Protein 6OFT (pdb70)

Foldseek 3Di:
DFFAFDPQWDWDAFPLQAIEIEHEAVQPHQKKKKKKKFQAFQLQADPLCAQLRVLLLQLLCAQFPVQHGNRVQVLCVVLVHHEVHQWYWDGFHGITMTMGMDGNPDVVNLLVVLQSVLRSLPTRDLDQVSLQVVLVVLVVVVVVVPDPVNLVCVQCLCLLQPQASCSVGGNSTDSVSSNPPGSVNSNVQSVQRSGRSSIYIYMYYHDDPVVVVCSCCVRHNPGHSDDHHDDDHRDGDFDLAEAEEEAEAQRDDWWWKKKKFKDWQDFAGDLVNVLVVVLLVLLQVLLQVVQVCCVVVPNQPQFDHWGWDWAANHLTMIMIMTMTTGDALQHVSRLLSRLLSLLLCLQANDDQVSSVVSLVVVLVVLVVCLVCVSNDDRVVLSVLVSVCVSSVHHNHDSVSVNVSSVPSCVVPDSVNSNVVSVVRVVRSSMYMYIYHNDVSSVVNHDDVVRSVVSNVVSNPDPDDHDDDD/DFDAFAPQWDWDAFPLQAIEIEHEAVQPHQKKKKKKKFQAAQLQADPLCAQLRVLLLVLLCAQFPVQHGNSLQVVCVVVVAHEPPQWYWDGFHGITMTIGMDGNPDLVSLLVVLQSVLRSLQGRDLPQVRLQVCLVVLVCVVVVPPDPVSLVCVQCLCLLQPQASCSQGGNSTDSVCSNDPGSVNSNVVSQQRSGNSRIYIYMYYNDDPVSVVCSCCVRNSPGHSDDHHDDDDRDRDFDLAEAEEEAAALNDDWWWKKKKFKDWDQFAGDLVSLLVVVLLVLLQVLLQVVQVVQVVVVHLPQFPGWGWDWADNHLTMIMIMTMTTGDPLQHVSRLLVRLLSLLLCLQQNDDPVSSVVSLVVVLVVLVVCLVCVNNDDRVVLSVLVSVCVSSVHHNHDSVSNNVSSVVRVVVDDSVNSSVVSVVRVVRSSMYMYTYHNDVSSVVNHDDVVRSVVSNVVSNPDPDDHDDD

Organism: Escherichia coli (strain K12) (NCBI:txid83333)

B-factor: mean 37.28, std 14.79, range [11.65, 122.85]

Radius of gyration: 31.62 Å; Cα contacts (8 Å, |Δi|>4): 1685; chains: 2; bounding box: 71×68×79 Å

Structure (mmCIF, N/CA/C/O backbone):
data_6OFT
#
_entry.id   6OFT
#
_cell.length_a   71.070
_cell.length_b   84.440
_cell.length_c   92.070
_cell.angle_alpha   90.00
_cell.angle_beta   102.24
_cell.angle_gamma   90.00
#
_symmetry.space_group_name_H-M   'P 1 21 1'
#
loop_
_entity.id
_entity.type
_entity.pdbx_description
1 polymer 'Probable zinc protease PqqL'
2 non-polymer GLYCEROL
3 non-polymer 'PHOSPHATE ION'
4 non-polymer 'CHLORIDE ION'
5 water water
#
loop_
_atom_site.group_PDB
_atom_site.id
_atom_site.type_symbol
_atom_site.label_atom_id
_atom_site.label_alt_id
_atom_site.label_comp_id
_atom_site.label_asym_id
_atom_site.label_entity_id
_atom_site.label_seq_id
_atom_site.pdbx_PDB_ins_code
_atom_site.Cartn_x
_atom_site.Cartn_y
_atom_site.Cartn_z
_atom_site.occupancy
_atom_site.B_iso_or_equiv
_atom_site.auth_seq_id
_atom_site.auth_comp_id
_atom_site.auth_asym_id
_atom_site.auth_atom_id
_atom_site.pdbx_PDB_model_num
ATOM 1 N N . ALA A 1 1 ? 61.288 39.009 50.743 1.00 44.87 27 ALA A N 1
ATOM 2 C CA . ALA A 1 1 ? 61.474 38.243 51.987 1.00 44.56 27 ALA A CA 1
ATOM 3 C C . ALA A 1 1 ? 62.014 36.819 51.698 1.00 45.49 27 ALA A C 1
ATOM 4 O O . ALA A 1 1 ? 61.279 35.983 51.159 1.00 44.49 27 ALA A O 1
ATOM 6 N N . ALA A 1 2 ? 63.302 36.570 52.060 1.00 39.48 28 ALA A N 1
ATOM 7 C CA . ALA A 1 2 ? 64.055 35.324 51.840 1.00 38.54 28 ALA A CA 1
ATOM 8 C C . ALA A 1 2 ? 63.461 34.070 52.495 1.00 39.93 28 ALA A C 1
ATOM 9 O O . ALA A 1 2 ? 63.078 34.094 53.667 1.00 40.89 28 ALA A O 1
ATOM 11 N N . LEU A 1 3 ? 63.412 32.972 51.728 1.00 31.52 29 LEU A N 1
ATOM 12 C CA . LEU A 1 3 ? 62.855 31.699 52.179 1.00 29.13 29 LEU A CA 1
ATOM 13 C C . LEU A 1 3 ? 63.837 30.907 53.051 1.00 29.76 29 LEU A C 1
ATOM 14 O O . LEU A 1 3 ? 65.010 30.805 52.687 1.00 28.51 29 LEU A O 1
ATOM 19 N N . PRO A 1 4 ? 63.386 30.307 54.180 1.00 24.69 30 PRO A N 1
ATOM 20 C CA . PRO A 1 4 ? 64.325 29.525 55.013 1.00 24.72 30 PRO A CA 1
ATOM 21 C C . PRO A 1 4 ? 64.624 28.154 54.412 1.00 27.22 30 PRO A C 1
ATOM 22 O O . PRO A 1 4 ? 63.776 27.580 53.716 1.00 25.40 30 PRO A O 1
ATOM 26 N N . GLN A 1 5 ? 65.834 27.634 54.671 1.00 23.30 31 GLN A N 1
ATOM 27 C CA . GLN A 1 5 ? 66.192 26.295 54.215 1.00 22.22 31 GLN A CA 1
ATOM 28 C C . GLN A 1 5 ? 65.778 25.318 55.320 1.00 23.84 31 GLN A C 1
ATOM 29 O O . GLN A 1 5 ? 65.599 25.724 56.475 1.00 23.80 31 GLN A O 1
ATOM 35 N N . ASP A 1 6 ? 65.583 24.044 54.951 1.00 19.73 32 ASP A N 1
ATOM 36 C CA . ASP A 1 6 ? 65.213 22.955 55.848 1.00 19.10 32 ASP A CA 1
ATOM 37 C C . ASP A 1 6 ? 66.078 22.998 57.093 1.00 23.86 32 ASP A C 1
ATOM 38 O O . ASP A 1 6 ? 67.310 22.998 57.033 1.00 23.78 32 ASP A O 1
ATOM 43 N N . GLU A 1 7 ? 65.398 23.068 58.215 1.00 21.97 33 GLU A N 1
ATOM 44 C CA . GLU A 1 7 ? 65.868 23.084 59.577 1.00 23.72 33 GLU A CA 1
ATOM 45 C C . GLU A 1 7 ? 66.979 22.036 59.859 1.00 26.20 33 GLU A C 1
ATOM 46 O O . GLU A 1 7 ? 67.937 22.335 60.580 1.00 25.71 33 GLU A O 1
ATOM 52 N N . LYS A 1 8 ? 66.831 20.817 59.288 1.00 23.66 34 LYS A N 1
ATOM 53 C CA . LYS A 1 8 ? 67.766 19.683 59.417 1.00 23.51 34 LYS A CA 1
ATOM 54 C C . LYS A 1 8 ? 69.007 19.785 58.499 1.00 26.29 34 LYS A C 1
ATOM 55 O O . LYS A 1 8 ? 69.959 19.014 58.667 1.00 24.84 34 LYS A O 1
ATOM 61 N N . LEU A 1 9 ? 68.991 20.706 57.516 1.00 22.99 35 LEU A N 1
ATOM 62 C CA . LEU A 1 9 ? 70.117 20.870 56.601 1.00 21.81 35 LEU A CA 1
ATOM 63 C C . LEU A 1 9 ? 71.286 21.602 57.267 1.00 25.74 35 LEU A C 1
ATOM 64 O O . LEU A 1 9 ? 71.096 22.646 57.901 1.00 24.89 35 LEU A O 1
ATOM 69 N N . ILE A 1 10 ? 72.493 21.056 57.102 1.00 21.69 36 ILE A N 1
ATOM 70 C CA . ILE A 1 10 ? 73.703 21.655 57.662 1.00 22.21 36 ILE A CA 1
ATOM 71 C C . ILE A 1 10 ? 74.518 22.198 56.491 1.00 26.57 36 ILE A C 1
ATOM 72 O O . ILE A 1 10 ? 74.876 21.432 55.607 1.00 25.34 36 ILE A O 1
ATOM 77 N N . THR A 1 11 ? 74.743 23.521 56.450 1.00 24.40 37 THR A N 1
ATOM 78 C CA . THR A 1 11 ? 75.515 24.164 55.380 1.00 24.22 37 THR A CA 1
ATOM 79 C C . THR A 1 11 ? 76.651 24.970 55.970 1.00 27.62 37 THR A C 1
ATOM 80 O O . THR A 1 11 ? 76.556 25.451 57.096 1.00 26.95 37 THR A O 1
ATOM 84 N N . GLY A 1 12 ? 77.693 25.154 55.184 1.00 24.28 38 GLY A N 1
ATOM 85 C CA . GLY A 1 12 ? 78.850 25.913 55.624 1.00 24.99 38 GLY A CA 1
ATOM 86 C C . GLY A 1 12 ? 79.990 25.839 54.649 1.00 27.27 38 GLY A C 1
ATOM 87 O O . GLY A 1 12 ? 79.874 25.230 53.585 1.00 26.20 38 GLY A O 1
ATOM 88 N N . GLN A 1 13 ? 81.098 26.444 55.029 1.00 24.67 39 GLN A N 1
ATOM 89 C CA . GLN A 1 13 ? 82.289 26.511 54.204 1.00 25.09 39 GLN A CA 1
ATOM 90 C C . GLN A 1 13 ? 83.523 26.227 55.046 1.00 29.82 39 GLN A C 1
ATOM 91 O O . GLN A 1 13 ? 83.601 26.652 56.204 1.00 29.79 39 GLN A O 1
ATOM 97 N N . LEU A 1 14 ? 84.495 25.518 54.463 1.00 25.53 40 LEU A N 1
ATOM 98 C CA . LEU A 1 14 ? 85.789 25.274 55.105 1.00 24.68 40 LEU A CA 1
ATOM 99 C C . LEU A 1 14 ? 86.621 26.546 54.864 1.00 29.92 40 LEU A C 1
ATOM 100 O O . LEU A 1 14 ? 86.268 27.315 53.963 1.00 28.49 40 LEU A O 1
ATOM 105 N N . ASP A 1 15 ? 87.716 26.790 55.643 1.00 28.46 41 ASP A N 1
ATOM 106 C CA . ASP A 1 15 ? 88.542 28.002 55.444 1.00 29.28 41 ASP A CA 1
ATOM 107 C C . ASP A 1 15 ? 89.144 28.120 54.037 1.00 32.32 41 ASP A C 1
ATOM 108 O O . ASP A 1 15 ? 89.397 29.231 53.569 1.00 31.24 41 ASP A O 1
ATOM 113 N N . ASN A 1 16 ? 89.343 26.982 53.355 1.00 29.26 42 ASN A N 1
ATOM 114 C CA . ASN A 1 16 ? 89.857 26.981 51.981 1.00 28.81 42 ASN A CA 1
ATOM 115 C C . ASN A 1 16 ? 88.783 27.380 50.933 1.00 31.60 42 ASN A C 1
ATOM 116 O O . ASN A 1 16 ? 89.100 27.483 49.756 1.00 32.45 42 ASN A O 1
ATOM 121 N N . GLY A 1 17 ? 87.538 27.593 51.365 1.00 27.06 43 GLY A N 1
ATOM 122 C CA . GLY A 1 17 ? 86.455 28.010 50.481 1.00 25.80 43 GLY A CA 1
ATOM 123 C C . GLY A 1 17 ? 85.509 26.931 49.997 1.00 27.34 43 GLY A C 1
ATOM 124 O O . GLY A 1 17 ? 84.514 27.254 49.335 1.00 26.14 43 GLY A O 1
ATOM 125 N N . LEU A 1 18 ? 85.816 25.644 50.288 1.00 22.58 44 LEU A N 1
ATOM 126 C CA . LEU A 1 18 ? 84.968 24.524 49.887 1.00 21.88 44 LEU A CA 1
ATOM 127 C C . LEU A 1 18 ? 83.660 24.582 50.678 1.00 26.45 44 LEU A C 1
ATOM 128 O O . LEU A 1 18 ? 83.698 24.719 51.897 1.00 26.04 44 LEU A O 1
ATOM 133 N N . ARG A 1 19 ? 82.516 24.466 49.989 1.00 22.51 45 ARG A N 1
ATOM 134 C CA . ARG A 1 19 ? 81.213 24.491 50.642 1.00 21.87 45 ARG A CA 1
ATOM 135 C C . ARG A 1 19 ? 80.768 23.069 50.915 1.00 24.17 45 ARG A C 1
ATOM 136 O O . ARG A 1 19 ? 81.200 22.148 50.230 1.00 22.30 45 ARG A O 1
ATOM 144 N N . TYR A 1 20 ? 79.916 22.878 51.922 1.00 21.73 46 TYR A N 1
ATOM 145 C CA . TYR A 1 20 ? 79.375 21.548 52.219 1.00 20.61 46 TYR A CA 1
ATOM 146 C C . TYR A 1 20 ? 77.917 21.643 52.582 1.00 24.64 46 TYR A C 1
ATOM 147 O O . TYR A 1 20 ? 77.457 22.690 53.048 1.00 24.48 46 TYR A O 1
ATOM 156 N N . MET A 1 21 ? 77.179 20.556 52.336 1.00 21.95 47 MET A N 1
ATOM 157 C CA . MET A 1 21 ? 75.755 20.435 52.633 1.00 21.92 47 MET A CA 1
ATOM 158 C C . MET A 1 21 ? 75.552 19.045 53.158 1.00 24.85 47 MET A C 1
ATOM 159 O O . MET A 1 21 ? 75.931 18.073 52.497 1.00 25.64 47 MET A O 1
ATOM 164 N N . ILE A 1 22 ? 75.032 18.949 54.376 1.00 20.91 48 ILE A N 1
ATOM 165 C CA . ILE A 1 22 ? 74.776 17.673 55.051 1.00 20.85 48 ILE A CA 1
ATOM 166 C C . ILE A 1 22 ? 73.299 17.559 55.395 1.00 23.57 48 ILE A C 1
ATOM 167 O O . ILE A 1 22 ? 72.721 18.467 55.999 1.00 20.82 48 ILE A O 1
ATOM 172 N N . TYR A 1 23 ? 72.695 16.421 55.025 1.00 21.21 49 TYR A N 1
ATOM 173 C CA . TYR A 1 23 ? 71.289 16.181 55.296 1.00 20.28 49 TYR A CA 1
ATOM 174 C C . TYR A 1 23 ? 71.097 14.769 55.814 1.00 24.14 49 TYR A C 1
ATOM 175 O O . TYR A 1 23 ? 71.463 13.825 55.110 1.00 22.83 49 TYR A O 1
ATOM 184 N N . PRO A 1 24 ? 70.517 14.596 57.032 1.00 22.00 50 PRO A N 1
ATOM 185 C CA . PRO A 1 24 ? 70.306 13.230 57.549 1.00 21.21 50 PRO A CA 1
ATOM 186 C C . PRO A 1 24 ? 69.136 12.538 56.872 1.00 24.14 50 PRO A C 1
ATOM 187 O O . PRO A 1 24 ? 68.134 13.183 56.580 1.00 24.00 50 PRO A O 1
ATOM 191 N N . HIS A 1 25 ? 69.267 11.230 56.616 1.00 19.82 51 HIS A N 1
ATOM 192 C CA . HIS A 1 25 ? 68.211 10.414 56.018 1.00 19.78 51 HIS A CA 1
ATOM 193 C C . HIS A 1 25 ? 68.457 8.950 56.350 1.00 24.02 51 HIS A C 1
ATOM 194 O O . HIS A 1 25 ? 69.593 8.510 56.302 1.00 22.70 51 HIS A O 1
ATOM 201 N N . ALA A 1 26 ? 67.422 8.203 56.712 1.00 22.86 52 ALA A N 1
ATOM 202 C CA . ALA A 1 26 ? 67.612 6.795 57.095 1.00 23.63 52 ALA A CA 1
ATOM 203 C C . ALA A 1 26 ? 66.691 5.850 56.311 1.00 29.36 52 ALA A C 1
ATOM 204 O O . ALA A 1 26 ? 66.123 4.915 56.869 1.00 28.17 52 ALA A O 1
ATOM 206 N N . HIS A 1 27 ? 66.559 6.101 55.004 1.00 28.87 53 HIS A N 1
ATOM 207 C CA . HIS A 1 27 ? 65.769 5.289 54.082 1.00 29.91 53 HIS A CA 1
ATOM 208 C C . HIS A 1 27 ? 66.527 5.246 52.729 1.00 33.38 53 HIS A C 1
ATOM 209 O O . HIS A 1 27 ? 66.429 6.198 51.941 1.00 32.67 53 HIS A O 1
ATOM 216 N N . PRO A 1 28 ? 67.369 4.203 52.478 1.00 28.32 54 PRO A N 1
ATOM 217 C CA . PRO A 1 28 ? 67.627 3.022 53.322 1.00 27.45 54 PRO A CA 1
ATOM 218 C C . PRO A 1 28 ? 68.532 3.309 54.512 1.00 27.84 54 PRO A C 1
ATOM 219 O O . PRO A 1 28 ? 69.351 4.231 54.480 1.00 24.22 54 PRO A O 1
ATOM 223 N N . LYS A 1 29 ? 68.363 2.515 55.577 1.00 23.94 55 LYS A N 1
ATOM 224 C CA . LYS A 1 29 ? 69.156 2.637 56.789 1.00 23.94 55 LYS A CA 1
ATOM 225 C C . LYS A 1 29 ? 70.612 2.318 56.478 1.00 27.36 55 LYS A C 1
ATOM 226 O O . LYS A 1 29 ? 70.888 1.451 55.645 1.00 27.68 55 LYS A O 1
ATOM 232 N N . ASP A 1 30 ? 71.536 2.995 57.177 1.00 22.75 56 ASP A N 1
ATOM 233 C CA . ASP A 1 30 ? 72.989 2.807 57.082 1.00 22.29 56 ASP A CA 1
ATOM 234 C C . ASP A 1 30 ? 73.548 3.025 55.680 1.00 25.88 56 ASP A C 1
ATOM 235 O O . ASP A 1 30 ? 74.594 2.470 55.344 1.00 25.51 56 ASP A O 1
ATOM 240 N N . GLN A 1 31 ? 72.875 3.866 54.886 1.00 22.27 57 GLN A N 1
ATOM 241 C CA . GLN A 1 31 ? 73.313 4.227 53.554 1.00 21.91 57 GLN A CA 1
ATOM 242 C C . GLN A 1 31 ? 73.583 5.726 53.518 1.00 25.15 57 GLN A C 1
ATOM 243 O O . GLN A 1 31 ? 72.900 6.487 54.192 1.00 24.00 57 GLN A O 1
ATOM 249 N N . VAL A 1 32 ? 74.604 6.133 52.747 1.00 22.81 58 VAL A N 1
ATOM 250 C CA . VAL A 1 32 ? 74.983 7.530 52.554 1.00 22.91 58 VAL A CA 1
ATOM 251 C C . VAL A 1 32 ? 75.388 7.774 51.097 1.00 26.75 58 VAL A C 1
ATOM 252 O O . VAL A 1 32 ? 75.983 6.910 50.463 1.00 25.91 58 VAL A O 1
ATOM 256 N N . ASN A 1 33 ? 75.050 8.956 50.584 1.00 23.92 59 ASN A N 1
ATOM 257 C CA . ASN A 1 33 ? 75.457 9.449 49.286 1.00 22.87 59 ASN A CA 1
ATOM 258 C C . ASN A 1 33 ? 76.490 10.515 49.560 1.00 24.81 59 ASN A C 1
ATOM 259 O O . ASN A 1 33 ? 76.303 11.362 50.449 1.00 22.80 59 ASN A O 1
ATOM 264 N N . LEU A 1 34 ? 77.620 10.412 48.865 1.00 21.14 60 LEU A N 1
ATOM 265 C CA . LEU A 1 34 ? 78.718 11.373 48.951 1.00 21.61 60 LEU A CA 1
ATOM 266 C C . LEU A 1 34 ? 78.915 11.867 47.535 1.00 23.85 60 LEU A C 1
ATOM 267 O O . LEU A 1 34 ? 79.243 11.070 46.649 1.00 22.12 60 LEU A O 1
ATOM 272 N N . TRP A 1 35 ? 78.574 13.144 47.290 1.00 19.19 61 TRP A N 1
ATOM 273 C CA . TRP A 1 35 ? 78.678 13.739 45.965 1.00 19.12 61 TRP A CA 1
ATOM 274 C C . TRP A 1 35 ? 79.582 14.946 46.000 1.00 23.41 61 TRP A C 1
ATOM 275 O O . TRP A 1 35 ? 79.380 15.839 46.832 1.00 22.27 61 TRP A O 1
ATOM 286 N N . LEU A 1 36 ? 80.534 15.015 45.051 1.00 19.43 62 LEU A N 1
ATOM 287 C CA . LEU A 1 36 ? 81.392 16.175 44.881 1.00 18.89 62 LEU A CA 1
ATOM 288 C C . LEU A 1 36 ? 80.855 16.926 43.658 1.00 23.61 62 LEU A C 1
ATOM 289 O O . LEU A 1 36 ? 80.837 16.393 42.536 1.00 22.53 62 LEU A O 1
ATOM 294 N N . GLN A 1 37 ? 80.417 18.165 43.889 1.00 20.41 63 GLN A N 1
ATOM 295 C CA . GLN A 1 37 ? 79.828 19.000 42.860 1.00 19.92 63 GLN A CA 1
ATOM 296 C C . GLN A 1 37 ? 80.741 20.150 42.446 1.00 23.27 63 GLN A C 1
ATOM 297 O O . GLN A 1 37 ? 81.029 21.037 43.240 1.00 21.17 63 GLN A O 1
ATOM 303 N N . ILE A 1 38 ? 81.173 20.132 41.178 1.00 20.20 64 ILE A N 1
ATOM 304 C CA . ILE A 1 38 ? 81.990 21.191 40.588 1.00 20.97 64 ILE A CA 1
ATOM 305 C C . ILE A 1 38 ? 80.979 22.103 39.933 1.00 24.44 64 ILE A C 1
ATOM 306 O O . ILE A 1 38 ? 80.224 21.638 39.086 1.00 22.89 64 ILE A O 1
ATOM 311 N N . HIS A 1 39 ? 80.986 23.394 40.277 1.00 22.67 65 HIS A N 1
ATOM 312 C CA . HIS A 1 39 ? 80.007 24.347 39.738 1.00 22.61 65 HIS A CA 1
ATOM 313 C C . HIS A 1 39 ? 80.353 24.849 38.334 1.00 25.94 65 HIS A C 1
ATOM 314 O O . HIS A 1 39 ? 80.068 26.015 37.994 1.00 24.96 65 HIS A O 1
ATOM 321 N N . THR A 1 40 ? 80.964 23.956 37.517 1.00 20.79 66 THR A N 1
ATOM 322 C CA . THR A 1 40 ? 81.379 24.238 36.145 1.00 19.99 66 THR A CA 1
ATOM 323 C C . THR A 1 40 ? 81.132 22.997 35.301 1.00 25.19 66 THR A C 1
ATOM 324 O O . THR A 1 40 ? 81.527 21.889 35.695 1.00 24.97 66 THR A O 1
ATOM 328 N N . GLY A 1 41 ? 80.489 23.219 34.156 1.00 20.61 67 GLY A N 1
ATOM 329 C CA . GLY A 1 41 ? 80.217 22.232 33.123 1.00 19.65 67 GLY A CA 1
ATOM 330 C C . GLY A 1 41 ? 80.749 22.699 31.776 1.00 24.07 67 GLY A C 1
ATOM 331 O O . GLY A 1 41 ? 81.732 23.435 31.711 1.00 24.53 67 GLY A O 1
ATOM 332 N N . SER A 1 42 ? 80.100 22.288 30.691 1.00 21.15 68 SER A N 1
ATOM 333 C CA . SER A 1 42 ? 80.504 22.627 29.327 1.00 21.84 68 SER A CA 1
ATOM 334 C C . SER A 1 42 ? 80.325 24.100 28.965 1.00 26.79 68 SER A C 1
ATOM 335 O O . SER A 1 42 ? 81.010 24.548 28.058 1.00 27.67 68 SER A O 1
ATOM 338 N N . LEU A 1 43 ? 79.399 24.852 29.630 1.00 23.63 69 LEU A N 1
ATOM 339 C CA . LEU A 1 43 ? 79.175 26.268 29.268 1.00 22.99 69 LEU A CA 1
ATOM 340 C C . LEU A 1 43 ? 80.462 27.099 29.292 1.00 28.20 69 LEU A C 1
ATOM 341 O O . LEU A 1 43 ? 80.655 27.958 28.434 1.00 28.77 69 LEU A O 1
ATOM 346 N N . GLN A 1 44 ? 81.338 26.835 30.275 1.00 24.93 70 GLN A N 1
ATOM 347 C CA . GLN A 1 44 ? 82.574 27.596 30.497 1.00 24.92 70 GLN A CA 1
ATOM 348 C C . GLN A 1 44 ? 83.722 27.283 29.558 1.00 29.60 70 GLN A C 1
ATOM 349 O O . GLN A 1 44 ? 84.724 28.003 29.588 1.00 31.44 70 GLN A O 1
ATOM 355 N N . GLU A 1 45 ? 83.591 26.237 28.722 1.00 25.46 71 GLU A N 1
ATOM 356 C CA . GLU A 1 45 ? 84.627 25.832 27.772 1.00 25.68 71 GLU A CA 1
ATOM 357 C C . GLU A 1 45 ? 84.904 26.917 26.732 1.00 29.84 71 GLU A C 1
ATOM 358 O O . GLU A 1 45 ? 83.970 27.530 26.203 1.00 28.21 71 GLU A O 1
ATOM 364 N N . GLU A 1 46 ? 86.194 27.121 26.406 1.00 27.47 72 GLU A N 1
ATOM 365 C CA . GLU A 1 46 ? 86.603 28.049 25.349 1.00 27.60 72 GLU A CA 1
ATOM 366 C C . GLU A 1 46 ? 86.334 27.356 24.005 1.00 31.91 72 GLU A C 1
ATOM 367 O O . GLU A 1 46 ? 86.099 26.142 23.986 1.00 29.71 72 GLU A O 1
ATOM 373 N N . ASP A 1 47 ? 86.356 28.113 22.882 1.00 31.46 73 ASP A N 1
ATOM 374 C CA . ASP A 1 47 ? 86.112 27.583 21.527 1.00 32.55 73 ASP A CA 1
ATOM 375 C C . ASP A 1 47 ? 87.007 26.384 21.141 1.00 36.82 73 ASP A C 1
ATOM 376 O O . ASP A 1 47 ? 86.601 25.542 20.343 1.00 36.33 73 ASP A O 1
ATOM 381 N N . ASN A 1 48 ? 88.200 26.292 21.733 1.00 34.64 74 ASN A N 1
ATOM 382 C CA . ASN A 1 48 ? 89.139 25.204 21.479 1.00 35.05 74 ASN A CA 1
ATOM 383 C C . ASN A 1 48 ? 89.084 24.115 22.580 1.00 38.57 74 ASN A C 1
ATOM 384 O O . ASN A 1 48 ? 89.986 23.279 22.658 1.00 39.62 74 ASN A O 1
ATOM 389 N N . GLU A 1 49 ? 88.024 24.129 23.421 1.00 33.50 75 GLU A N 1
ATOM 390 C CA . GLU A 1 49 ? 87.845 23.189 24.535 1.00 31.26 75 GLU A CA 1
ATOM 391 C C . GLU A 1 49 ? 86.527 22.416 24.491 1.00 33.11 75 GLU A C 1
ATOM 392 O O . GLU A 1 49 ? 86.087 21.929 25.533 1.00 32.54 75 GLU A O 1
ATOM 398 N N . LEU A 1 50 ? 85.891 22.295 23.324 1.00 29.35 76 LEU A N 1
ATOM 399 C CA . LEU A 1 50 ? 84.575 21.646 23.202 1.00 28.68 76 LEU A CA 1
ATOM 400 C C . LEU A 1 50 ? 84.583 20.143 23.563 1.00 30.72 76 LEU A C 1
ATOM 401 O O . LEU A 1 50 ? 85.064 19.305 22.795 1.00 28.16 76 LEU A O 1
ATOM 406 N N . GLY A 1 51 ? 84.025 19.847 24.745 1.00 27.67 77 GLY A N 1
ATOM 407 C CA . GLY A 1 51 ? 83.940 18.500 25.317 1.00 26.89 77 GLY A CA 1
ATOM 408 C C . GLY A 1 51 ? 85.012 18.202 26.353 1.00 28.95 77 GLY A C 1
ATOM 409 O O . GLY A 1 51 ? 85.138 17.063 26.816 1.00 27.44 77 GLY A O 1
ATOM 410 N N . VAL A 1 52 ? 85.789 19.229 26.727 1.00 24.75 78 VAL A N 1
ATOM 411 C CA . VAL A 1 52 ? 86.889 19.116 27.692 1.00 24.44 78 VAL A CA 1
ATOM 412 C C . VAL A 1 52 ? 86.351 18.943 29.128 1.00 26.46 78 VAL A C 1
ATOM 413 O O . VAL A 1 52 ? 86.934 18.156 29.875 1.00 26.45 78 VAL A O 1
ATOM 417 N N . ALA A 1 53 ? 85.235 19.609 29.502 1.00 23.15 79 ALA A N 1
ATOM 418 C CA . ALA A 1 53 ? 84.658 19.409 30.840 1.00 22.97 79 ALA A CA 1
ATOM 419 C C . ALA A 1 53 ? 84.306 17.924 31.052 1.00 26.38 79 ALA A C 1
ATOM 420 O O . ALA A 1 53 ? 84.608 17.370 32.108 1.00 25.29 79 ALA A O 1
ATOM 422 N N . HIS A 1 54 ? 83.721 17.285 30.014 1.00 23.20 80 HIS A N 1
ATOM 423 C CA . HIS A 1 54 ? 83.301 15.876 30.010 1.00 22.24 80 HIS A CA 1
ATOM 424 C C . HIS A 1 54 ? 84.524 14.946 29.962 1.00 25.12 80 HIS A C 1
ATOM 425 O O . HIS A 1 54 ? 84.528 13.905 30.624 1.00 24.85 80 HIS A O 1
ATOM 432 N N . PHE A 1 55 ? 85.559 15.321 29.184 1.00 21.76 81 PHE A N 1
ATOM 433 C CA . PHE A 1 55 ? 86.811 14.558 29.079 1.00 20.82 81 PHE A CA 1
ATOM 434 C C . PHE A 1 55 ? 87.519 14.562 30.458 1.00 23.62 81 PHE A C 1
ATOM 435 O O . PHE A 1 55 ? 87.920 13.492 30.925 1.00 22.44 81 PHE A O 1
ATOM 443 N N . VAL A 1 56 ? 87.590 15.739 31.137 1.00 20.21 82 VAL A N 1
ATOM 444 C CA . VAL A 1 56 ? 88.184 15.877 32.486 1.00 19.76 82 VAL A CA 1
ATOM 445 C C . VAL A 1 56 ? 87.500 14.908 33.486 1.00 23.16 82 VAL A C 1
ATOM 446 O O . VAL A 1 56 ? 88.192 14.235 34.245 1.00 20.41 82 VAL A O 1
ATOM 450 N N . GLU A 1 57 ? 86.145 14.835 33.446 1.00 21.36 83 GLU A N 1
ATOM 451 C CA . GLU A 1 57 ? 85.305 13.972 34.283 1.00 21.69 83 GLU A CA 1
ATOM 452 C C . GLU A 1 57 ? 85.719 12.492 34.172 1.00 24.72 83 GLU A C 1
ATOM 453 O O . GLU A 1 57 ? 85.931 11.842 35.186 1.00 22.52 83 GLU A O 1
ATOM 459 N N . HIS A 1 58 ? 85.884 11.997 32.939 1.00 22.99 84 HIS A N 1
ATOM 460 C CA . HIS A 1 58 ? 86.358 10.643 32.650 1.00 24.05 84 HIS A CA 1
ATOM 461 C C . HIS A 1 58 ? 87.783 10.416 33.201 1.00 25.44 84 HIS A C 1
ATOM 462 O O . HIS A 1 58 ? 88.076 9.346 33.736 1.00 23.53 84 HIS A O 1
ATOM 469 N N . MET A 1 59 ? 88.639 11.438 33.124 1.00 21.85 85 MET A N 1
ATOM 470 C CA . MET A 1 59 ? 90.028 11.338 33.583 1.00 21.24 85 MET A CA 1
ATOM 471 C C . MET A 1 59 ? 90.174 11.182 35.100 1.00 25.21 85 MET A C 1
ATOM 472 O O . MET A 1 59 ? 91.259 10.815 35.553 1.00 24.62 85 MET A O 1
ATOM 477 N N . MET A 1 60 ? 89.094 11.406 35.885 1.00 20.86 86 MET A N 1
ATOM 478 C CA . MET A 1 60 ? 89.158 11.252 37.347 1.00 20.15 86 MET A CA 1
ATOM 479 C C . MET A 1 60 ? 89.281 9.783 37.748 1.00 26.56 86 MET A C 1
ATOM 480 O O . MET A 1 60 ? 89.855 9.458 38.791 1.00 26.03 86 MET A O 1
ATOM 485 N N . PHE A 1 61 ? 88.798 8.898 36.881 1.00 25.33 87 PHE A N 1
ATOM 486 C CA . PHE A 1 61 ? 88.822 7.455 37.098 1.00 26.08 87 PHE A CA 1
ATOM 487 C C . PHE A 1 61 ? 90.024 6.795 36.428 1.00 31.34 87 PHE A C 1
ATOM 488 O O . PHE A 1 61 ? 90.089 5.565 36.393 1.00 32.93 87 PHE A O 1
ATOM 496 N N . ASN A 1 62 ? 90.988 7.587 35.921 1.00 27.33 88 ASN A N 1
ATOM 497 C CA . ASN A 1 62 ? 92.126 7.002 35.223 1.00 28.32 88 ASN A CA 1
ATOM 498 C C . ASN A 1 62 ? 93.510 7.450 35.734 1.00 31.99 88 ASN A C 1
ATOM 499 O O . ASN A 1 62 ? 94.504 7.284 35.030 1.00 33.03 88 ASN A O 1
ATOM 504 N N . GLY A 1 63 ? 93.578 7.935 36.963 1.00 27.61 89 GLY A N 1
ATOM 505 C CA . GLY A 1 63 ? 94.853 8.297 37.559 1.00 26.87 89 GLY A CA 1
ATOM 506 C C . GLY A 1 63 ? 94.890 9.513 38.453 1.00 28.52 89 GLY A C 1
ATOM 507 O O . GLY A 1 63 ? 94.530 10.619 38.047 1.00 27.12 89 GLY A O 1
ATOM 508 N N . THR A 1 64 ? 95.369 9.308 39.675 1.00 25.26 90 THR A N 1
ATOM 509 C CA . THR A 1 64 ? 95.606 10.374 40.655 1.00 24.28 90 THR A CA 1
ATOM 510 C C . THR A 1 64 ? 97.021 10.121 41.180 1.00 28.92 90 THR A C 1
ATOM 511 O O . THR A 1 64 ? 97.613 9.092 40.839 1.00 27.78 90 THR A O 1
ATOM 515 N N . LYS A 1 65 ? 97.553 11.044 41.997 1.00 27.61 91 LYS A N 1
ATOM 516 C CA . LYS A 1 65 ? 98.882 10.969 42.599 1.00 29.02 91 LYS A CA 1
ATOM 517 C C . LYS A 1 65 ? 99.092 9.651 43.373 1.00 32.16 91 LYS A C 1
ATOM 518 O O . LYS A 1 65 ? 100.087 8.977 43.130 1.00 32.53 91 LYS A O 1
ATOM 524 N N . THR A 1 66 ? 98.167 9.284 44.273 1.00 27.70 92 THR A N 1
ATOM 525 C CA . THR A 1 66 ? 98.272 8.047 45.067 1.00 27.60 92 THR A CA 1
ATOM 526 C C . THR A 1 66 ? 97.774 6.810 44.296 1.00 33.79 92 THR A C 1
ATOM 527 O O . THR A 1 66 ? 98.277 5.703 44.514 1.00 33.36 92 THR A O 1
ATOM 531 N N . TRP A 1 67 ? 96.784 6.999 43.407 1.00 31.02 93 TRP A N 1
ATOM 532 C CA . TRP A 1 67 ? 96.167 5.916 42.648 1.00 30.90 93 TRP A CA 1
ATOM 533 C C . TRP A 1 67 ? 96.343 6.065 41.113 1.00 34.37 93 TRP A C 1
ATOM 534 O O . TRP A 1 67 ? 95.384 6.410 40.417 1.00 34.01 93 TRP A O 1
ATOM 545 N N . PRO A 1 68 ? 97.550 5.802 40.550 1.00 31.04 94 PRO A N 1
ATOM 546 C CA . PRO A 1 68 ? 97.709 5.930 39.089 1.00 30.68 94 PRO A CA 1
ATOM 547 C C . PRO A 1 68 ? 96.972 4.835 38.319 1.00 31.51 94 PRO A C 1
ATOM 548 O O . PRO A 1 68 ? 96.550 3.853 38.919 1.00 29.91 94 PRO A O 1
ATOM 552 N N . GLY A 1 69 ? 96.812 5.024 37.011 1.00 28.71 95 GLY A N 1
ATOM 553 C CA . GLY A 1 69 ? 96.140 4.071 36.130 1.00 29.07 95 GLY A CA 1
ATOM 554 C C . GLY A 1 69 ? 94.757 3.653 36.602 1.00 32.94 95 GLY A C 1
ATOM 555 O O . GLY A 1 69 ? 93.909 4.499 36.887 1.00 30.68 95 GLY A O 1
ATOM 556 N N . ASN A 1 70 ? 94.553 2.342 36.744 1.00 31.30 96 ASN A N 1
ATOM 557 C CA . ASN A 1 70 ? 93.292 1.743 37.180 1.00 31.02 96 ASN A CA 1
ATOM 558 C C . ASN A 1 70 ? 93.150 1.578 38.720 1.00 33.08 96 ASN A C 1
ATOM 559 O O . ASN A 1 70 ? 92.183 0.957 39.181 1.00 32.00 96 ASN A O 1
ATOM 564 N N . LYS A 1 71 ? 94.079 2.143 39.510 1.00 29.09 97 LYS A N 1
ATOM 565 C CA . LYS A 1 71 ? 94.059 1.964 40.966 1.00 28.86 97 LYS A CA 1
ATOM 566 C C . LYS A 1 71 ? 92.844 2.588 41.681 1.00 30.16 97 LYS A C 1
ATOM 567 O O . LYS A 1 71 ? 92.454 2.046 42.709 1.00 28.86 97 LYS A O 1
ATOM 573 N N . VAL A 1 72 ? 92.233 3.676 41.156 1.00 26.98 98 VAL A N 1
ATOM 574 C CA . VAL A 1 72 ? 91.033 4.277 41.783 1.00 27.50 98 VAL A CA 1
ATOM 575 C C . VAL A 1 72 ? 89.867 3.274 41.701 1.00 27.60 98 VAL A C 1
ATOM 576 O O . VAL A 1 72 ? 89.199 3.021 42.709 1.00 25.21 98 VAL A O 1
ATOM 580 N N . ILE A 1 73 ? 89.695 2.656 40.519 1.00 23.74 99 ILE A N 1
ATOM 581 C CA . ILE A 1 73 ? 88.652 1.663 40.256 1.00 23.58 99 ILE A CA 1
ATOM 582 C C . ILE A 1 73 ? 88.892 0.384 41.057 1.00 26.91 99 ILE A C 1
ATOM 583 O O . ILE A 1 73 ? 87.944 -0.147 41.645 1.00 26.41 99 ILE A O 1
ATOM 588 N N . GLU A 1 74 ? 90.157 -0.059 41.141 1.00 23.75 100 GLU A N 1
ATOM 589 C CA . GLU A 1 74 ? 90.559 -1.242 41.915 1.00 23.90 100 GLU A CA 1
ATOM 590 C C . GLU A 1 74 ? 90.331 -1.011 43.404 1.00 26.66 100 GLU A C 1
ATOM 591 O O . GLU A 1 74 ? 89.981 -1.957 44.111 1.00 25.77 100 GLU A O 1
ATOM 597 N N . THR A 1 75 ? 90.519 0.241 43.885 1.00 22.71 101 THR A N 1
ATOM 598 C CA . THR A 1 75 ? 90.284 0.570 45.296 1.00 22.79 101 THR A CA 1
ATOM 599 C C . THR A 1 75 ? 88.776 0.497 45.584 1.00 26.55 101 THR A C 1
ATOM 600 O O . THR A 1 75 ? 88.378 -0.101 46.591 1.00 27.89 101 THR A O 1
ATOM 604 N N . PHE A 1 76 ? 87.943 1.082 44.702 1.00 20.77 102 PHE A N 1
ATOM 605 C CA . PHE A 1 76 ? 86.481 1.031 44.877 1.00 19.93 102 PHE A CA 1
ATOM 606 C C . PHE A 1 76 ? 86.009 -0.425 44.848 1.00 22.79 102 PHE A C 1
ATOM 607 O O . PHE A 1 76 ? 85.245 -0.819 45.716 1.00 22.76 102 PHE A O 1
ATOM 615 N N . GLU A 1 77 ? 86.494 -1.217 43.876 1.00 19.35 103 GLU A N 1
ATOM 616 C CA . GLU A 1 77 ? 86.164 -2.646 43.731 1.00 19.82 103 GLU A CA 1
ATOM 617 C C . GLU A 1 77 ? 86.495 -3.475 44.998 1.00 25.01 103 GLU A C 1
ATOM 618 O O . GLU A 1 77 ? 85.707 -4.341 45.367 1.00 25.54 103 GLU A O 1
ATOM 624 N N . SER A 1 78 ? 87.614 -3.157 45.698 1.00 23.31 104 SER A N 1
ATOM 625 C CA . SER A 1 78 ? 88.039 -3.830 46.944 1.00 23.72 104 SER A CA 1
ATOM 626 C C . SER A 1 78 ? 87.098 -3.538 48.136 1.00 26.48 104 SER A C 1
ATOM 627 O O . SER A 1 78 ? 87.183 -4.197 49.174 1.00 26.14 104 SER A O 1
ATOM 630 N N . MET A 1 79 ? 86.217 -2.543 47.983 1.00 21.84 105 MET A N 1
ATOM 631 C CA . MET A 1 79 ? 85.218 -2.149 48.989 1.00 20.26 105 MET A CA 1
ATOM 632 C C . MET A 1 79 ? 83.817 -2.518 48.487 1.00 23.39 105 MET A C 1
ATOM 633 O O . MET A 1 79 ? 82.823 -2.107 49.082 1.00 21.65 105 MET A O 1
ATOM 638 N N . GLY A 1 80 ? 83.769 -3.289 47.394 1.00 20.39 106 GLY A N 1
ATOM 639 C CA . GLY A 1 80 ? 82.543 -3.774 46.766 1.00 19.67 106 GLY A CA 1
ATOM 640 C C . GLY A 1 80 ? 81.738 -2.697 46.070 1.00 23.23 106 GLY A C 1
ATOM 641 O O . GLY A 1 80 ? 80.519 -2.824 45.923 1.00 23.73 106 GLY A O 1
ATOM 642 N N . LEU A 1 81 ? 82.412 -1.639 45.624 1.00 19.10 107 LEU A N 1
ATOM 643 C CA . LEU A 1 81 ? 81.787 -0.497 44.955 1.00 18.36 107 LEU A CA 1
ATOM 644 C C . LEU A 1 81 ? 82.126 -0.521 43.465 1.00 25.46 107 LEU A C 1
ATOM 645 O O . LEU A 1 81 ? 83.297 -0.576 43.091 1.00 26.24 107 LEU A O 1
ATOM 650 N N . ARG A 1 82 ? 81.093 -0.580 42.630 1.00 22.33 108 ARG A N 1
ATOM 651 C CA . ARG A 1 82 ? 81.231 -0.760 41.192 1.00 23.16 108 ARG A CA 1
ATOM 652 C C . ARG A 1 82 ? 80.844 0.460 40.390 1.00 26.96 108 ARG A C 1
ATOM 653 O O . ARG A 1 82 ? 79.813 1.065 40.650 1.00 25.69 108 ARG A O 1
ATOM 661 N N . PHE A 1 83 ? 81.680 0.804 39.402 1.00 26.47 109 PHE A N 1
ATOM 662 C CA . PHE A 1 83 ? 81.437 1.912 38.483 1.00 26.69 109 PHE A CA 1
ATOM 663 C C . PHE A 1 83 ? 80.169 1.595 37.680 1.00 29.50 109 PHE A C 1
ATOM 664 O O . PHE A 1 83 ? 79.994 0.463 37.204 1.00 28.23 109 PHE A O 1
ATOM 672 N N . GLY A 1 84 ? 79.281 2.577 37.586 1.00 25.40 110 GLY A N 1
ATOM 673 C CA . GLY A 1 84 ? 78.001 2.426 36.901 1.00 24.82 110 GLY A CA 1
ATOM 674 C C . GLY A 1 84 ? 76.889 1.943 37.811 1.00 28.38 110 GLY A C 1
ATOM 675 O O . GLY A 1 84 ? 75.724 1.960 37.409 1.00 29.66 110 GLY A O 1
ATOM 676 N N . ARG A 1 85 ? 77.234 1.514 39.048 1.00 23.56 111 ARG A N 1
ATOM 677 C CA . ARG A 1 85 ? 76.295 1.026 40.053 1.00 23.09 111 ARG A CA 1
ATOM 678 C C . ARG A 1 85 ? 76.356 1.864 41.346 1.00 26.03 111 ARG A C 1
ATOM 679 O O . ARG A 1 85 ? 75.363 2.485 41.705 1.00 25.33 111 ARG A O 1
ATOM 687 N N . ASP A 1 86 ? 77.502 1.857 42.049 1.00 22.66 112 ASP A N 1
ATOM 688 C CA . ASP A 1 86 ? 77.705 2.584 43.318 1.00 21.78 112 ASP A CA 1
ATOM 689 C C . ASP A 1 86 ? 78.502 3.863 43.103 1.00 26.37 112 ASP A C 1
ATOM 690 O O . ASP A 1 86 ? 78.404 4.803 43.907 1.00 25.57 112 ASP A O 1
ATOM 695 N N . VAL A 1 87 ? 79.325 3.867 42.028 1.00 21.66 113 VAL A N 1
ATOM 696 C CA . VAL A 1 87 ? 80.193 4.975 41.659 1.00 19.96 113 VAL A CA 1
ATOM 697 C C . VAL A 1 87 ? 79.757 5.479 40.294 1.00 22.36 113 VAL A C 1
ATOM 698 O O . VAL A 1 87 ? 79.627 4.691 39.362 1.00 21.89 113 VAL A O 1
ATOM 702 N N . ASN A 1 88 ? 79.517 6.781 40.176 1.00 19.07 114 ASN A N 1
ATOM 703 C CA . ASN A 1 88 ? 79.063 7.386 38.915 1.00 19.67 114 ASN A CA 1
ATOM 704 C C . ASN A 1 88 ? 79.544 8.811 38.831 1.00 22.55 114 ASN A C 1
ATOM 705 O O . ASN A 1 88 ? 79.941 9.384 39.840 1.00 21.19 114 ASN A O 1
ATOM 710 N N . ALA A 1 89 ? 79.451 9.412 37.636 1.00 19.82 115 ALA A N 1
ATOM 711 C CA . ALA A 1 89 ? 79.811 10.821 37.440 1.00 19.46 115 ALA A CA 1
ATOM 712 C C . ALA A 1 89 ? 79.067 11.309 36.218 1.00 22.93 115 ALA A C 1
ATOM 713 O O . ALA A 1 89 ? 78.704 10.497 35.377 1.00 21.47 115 ALA A O 1
ATOM 715 N N . TYR A 1 90 ? 78.833 12.622 36.117 1.00 19.81 116 TYR A N 1
ATOM 716 C CA . TYR A 1 90 ? 78.188 13.189 34.944 1.00 21.16 116 TYR A CA 1
ATOM 717 C C . TYR A 1 90 ? 78.661 14.612 34.739 1.00 23.86 116 TYR A C 1
ATOM 718 O O . TYR A 1 90 ? 79.005 15.286 35.712 1.00 20.70 116 TYR A O 1
ATOM 727 N N . THR A 1 91 ? 78.602 15.075 33.482 1.00 20.52 117 THR A N 1
ATOM 728 C CA . THR A 1 91 ? 78.925 16.437 33.093 1.00 20.68 117 THR A CA 1
ATOM 729 C C . THR A 1 91 ? 77.719 17.002 32.366 1.00 24.58 117 THR A C 1
ATOM 730 O O . THR A 1 91 ? 77.218 16.390 31.418 1.00 24.55 117 THR A O 1
ATOM 734 N N . SER A 1 92 ? 77.253 18.167 32.806 1.00 19.66 118 SER A N 1
ATOM 735 C CA . SER A 1 92 ? 76.129 18.824 32.144 1.00 18.86 118 SER A CA 1
ATOM 736 C C . SER A 1 92 ? 76.620 20.196 31.685 1.00 22.85 118 SER A C 1
ATOM 737 O O . SER A 1 92 ? 77.820 20.480 31.738 1.00 22.20 118 SER A O 1
ATOM 740 N N . TYR A 1 93 ? 75.705 21.043 31.238 1.00 20.83 119 TYR A N 1
ATOM 741 C CA . TYR A 1 93 ? 76.040 22.408 30.835 1.00 20.85 119 TYR A CA 1
ATOM 742 C C . TYR A 1 93 ? 76.559 23.213 32.033 1.00 24.63 119 TYR A C 1
ATOM 743 O O . TYR A 1 93 ? 77.477 24.005 31.894 1.00 25.74 119 TYR A O 1
ATOM 752 N N . ASP A 1 94 ? 75.964 22.991 33.202 1.00 21.92 120 ASP A N 1
ATOM 753 C CA . ASP A 1 94 ? 76.157 23.759 34.435 1.00 22.18 120 ASP A CA 1
ATOM 754 C C . ASP A 1 94 ? 77.124 23.209 35.464 1.00 23.29 120 ASP A C 1
ATOM 755 O O . ASP A 1 94 ? 77.570 23.965 36.325 1.00 21.99 120 ASP A O 1
ATOM 760 N N . GLU A 1 95 ? 77.375 21.893 35.451 1.00 18.95 121 GLU A N 1
ATOM 761 C CA . GLU A 1 95 ? 78.192 21.278 36.492 1.00 19.38 121 GLU A CA 1
ATOM 762 C C . GLU A 1 95 ? 78.792 19.937 36.096 1.00 24.27 121 GLU A C 1
ATOM 763 O O . GLU A 1 95 ? 78.393 19.321 35.095 1.00 22.83 121 GLU A O 1
ATOM 769 N N . THR A 1 96 ? 79.715 19.471 36.949 1.00 20.16 122 THR A N 1
ATOM 770 C CA . THR A 1 96 ? 80.345 18.159 36.872 1.00 19.92 122 THR A CA 1
ATOM 771 C C . THR A 1 96 ? 80.154 17.593 38.266 1.00 21.38 122 THR A C 1
ATOM 772 O O . THR A 1 96 ? 80.493 18.261 39.243 1.00 20.56 122 THR A O 1
ATOM 776 N N . VAL A 1 97 ? 79.556 16.408 38.374 1.00 18.15 123 VAL A N 1
ATOM 777 C CA . VAL A 1 97 ? 79.276 15.816 39.688 1.00 17.88 123 VAL A CA 1
ATOM 778 C C . VAL A 1 97 ? 79.855 14.407 39.765 1.00 22.07 123 VAL A C 1
ATOM 779 O O . VAL A 1 97 ? 79.676 13.619 38.823 1.00 21.01 123 VAL A O 1
ATOM 783 N N . TYR A 1 98 ? 80.506 14.087 40.912 1.00 19.31 124 TYR A N 1
ATOM 784 C CA . TYR A 1 98 ? 81.140 12.798 41.212 1.00 18.58 124 TYR A CA 1
ATOM 785 C C . TYR A 1 98 ? 80.388 12.160 42.357 1.00 20.88 124 TYR A C 1
ATOM 786 O O . TYR A 1 98 ? 80.215 12.785 43.408 1.00 17.16 124 TYR A O 1
ATOM 795 N N . GLN A 1 99 ? 79.864 10.948 42.124 1.00 18.46 125 GLN A N 1
ATOM 796 C CA . GLN A 1 99 ? 78.918 10.314 43.046 1.00 19.14 125 GLN A CA 1
ATOM 797 C C . GLN A 1 99 ? 79.352 8.957 43.556 1.00 24.16 125 GLN A C 1
ATOM 798 O O . GLN A 1 99 ? 79.772 8.102 42.774 1.00 22.29 125 GLN A O 1
ATOM 804 N N . VAL A 1 100 ? 79.255 8.772 44.889 1.00 21.00 126 VAL A N 1
ATOM 805 C CA . VAL A 1 100 ? 79.523 7.499 45.550 1.00 20.46 126 VAL A CA 1
ATOM 806 C C . VAL A 1 100 ? 78.389 7.255 46.587 1.00 24.40 126 VAL A C 1
ATOM 807 O O . VAL A 1 100 ? 78.069 8.142 47.376 1.00 23.25 126 VAL A O 1
ATOM 811 N N . SER A 1 101 ? 77.799 6.057 46.562 1.00 20.01 127 SER A N 1
ATOM 812 C CA . SER A 1 101 ? 76.803 5.593 47.519 1.00 19.46 127 SER A CA 1
ATOM 813 C C . SER A 1 101 ? 77.407 4.351 48.167 1.00 21.87 127 SER A C 1
ATOM 814 O O . SER A 1 101 ? 77.830 3.438 47.458 1.00 19.25 127 SER A O 1
ATOM 817 N N . LEU A 1 102 ? 77.502 4.334 49.499 1.00 19.15 128 LEU A N 1
ATOM 818 C CA . LEU A 1 102 ? 78.085 3.198 50.206 1.00 19.77 128 LEU A CA 1
ATOM 819 C C . LEU A 1 102 ? 77.457 3.047 51.592 1.00 24.71 128 LEU A C 1
ATOM 820 O O . LEU A 1 102 ? 76.857 4.011 52.077 1.00 23.81 128 LEU A O 1
ATOM 825 N N . PRO A 1 103 ? 77.623 1.886 52.280 1.00 22.07 129 PRO A N 1
ATOM 826 C CA . PRO A 1 103 ? 77.120 1.784 53.659 1.00 21.77 129 PRO A CA 1
ATOM 827 C C . PRO A 1 103 ? 77.901 2.699 54.613 1.00 24.78 129 PRO A C 1
ATOM 828 O O . PRO A 1 103 ? 79.042 3.065 54.324 1.00 22.88 129 PRO A O 1
ATOM 832 N N . THR A 1 104 ? 77.306 3.042 55.764 1.00 22.65 130 THR A N 1
ATOM 833 C CA . THR A 1 104 ? 77.972 3.868 56.777 1.00 23.10 130 THR A CA 1
ATOM 834 C C . THR A 1 104 ? 78.614 2.983 57.864 1.00 29.52 130 THR A C 1
ATOM 835 O O . THR A 1 104 ? 79.344 3.498 58.711 1.00 30.94 130 THR A O 1
ATOM 839 N N . THR A 1 105 ? 78.355 1.666 57.829 1.00 25.71 131 THR A N 1
ATOM 840 C CA . THR A 1 105 ? 78.766 0.722 58.873 1.00 27.08 131 THR A CA 1
ATOM 841 C C . THR A 1 105 ? 80.272 0.360 58.883 1.00 31.56 131 THR A C 1
ATOM 842 O O . THR A 1 105 ? 80.763 -0.075 59.929 1.00 31.29 131 THR A O 1
ATOM 846 N N . GLN A 1 106 ? 81.004 0.550 57.761 1.00 27.00 132 GLN A N 1
ATOM 847 C CA . GLN A 1 106 ? 82.450 0.280 57.712 1.00 26.25 132 GLN A CA 1
ATOM 848 C C . GLN A 1 106 ? 83.142 1.649 57.614 1.00 27.67 132 GLN A C 1
ATOM 849 O O . GLN A 1 106 ? 83.178 2.252 56.545 1.00 25.09 132 GLN A O 1
ATOM 855 N N . LYS A 1 107 ? 83.613 2.167 58.763 1.00 23.80 133 LYS A N 1
ATOM 856 C CA . LYS A 1 107 ? 84.230 3.493 58.886 1.00 23.28 133 LYS A CA 1
ATOM 857 C C . LYS A 1 107 ? 85.519 3.667 58.081 1.00 26.57 133 LYS A C 1
ATOM 858 O O . LYS A 1 107 ? 85.746 4.746 57.537 1.00 25.12 133 LYS A O 1
ATOM 864 N N . GLN A 1 108 ? 86.341 2.615 57.966 1.00 23.61 134 GLN A N 1
ATOM 865 C CA . GLN A 1 108 ? 87.592 2.694 57.193 1.00 23.64 134 GLN A CA 1
ATOM 866 C C . GLN A 1 108 ? 87.301 2.896 55.697 1.00 27.58 134 GLN A C 1
ATOM 867 O O . GLN A 1 108 ? 88.053 3.598 55.019 1.00 26.36 134 GLN A O 1
ATOM 873 N N . ASN A 1 109 ? 86.178 2.322 55.202 1.00 24.62 135 ASN A N 1
ATOM 874 C CA . ASN A 1 109 ? 85.739 2.462 53.810 1.00 23.27 135 ASN A CA 1
ATOM 875 C C . ASN A 1 109 ? 85.247 3.878 53.550 1.00 25.69 135 ASN A C 1
ATOM 876 O O . ASN A 1 109 ? 85.548 4.434 52.498 1.00 23.94 135 ASN A O 1
ATOM 881 N N . LEU A 1 110 ? 84.532 4.484 54.530 1.00 22.63 136 LEU A N 1
ATOM 882 C CA . LEU A 1 110 ? 84.075 5.873 54.424 1.00 22.30 136 LEU A CA 1
ATOM 883 C C . LEU A 1 110 ? 85.282 6.783 54.250 1.00 25.36 136 LEU A C 1
ATOM 884 O O . LEU A 1 110 ? 85.273 7.656 53.380 1.00 24.91 136 LEU A O 1
ATOM 889 N N . GLN A 1 111 ? 86.333 6.546 55.067 1.00 22.46 137 GLN A N 1
ATOM 890 C CA . GLN A 1 111 ? 87.600 7.276 55.070 1.00 22.10 137 GLN A CA 1
ATOM 891 C C . GLN A 1 111 ? 88.360 7.119 53.747 1.00 25.23 137 GLN A C 1
ATOM 892 O O . GLN A 1 111 ? 88.871 8.103 53.199 1.00 24.15 137 GLN A O 1
ATOM 898 N N . GLN A 1 112 ? 88.421 5.879 53.233 1.00 21.59 138 GLN A N 1
ATOM 899 C CA . GLN A 1 112 ? 89.052 5.570 51.981 1.00 21.21 138 GLN A CA 1
ATOM 900 C C . GLN A 1 112 ? 88.367 6.326 50.830 1.00 24.71 138 GLN A C 1
ATOM 901 O O . GLN A 1 112 ? 89.065 6.918 50.007 1.00 23.79 138 GLN A O 1
ATOM 907 N N . VAL A 1 113 ? 87.000 6.344 50.800 1.00 21.25 139 VAL A N 1
ATOM 908 C CA . VAL A 1 113 ? 86.220 7.049 49.768 1.00 21.17 139 VAL A CA 1
ATOM 909 C C . VAL A 1 113 ? 86.526 8.571 49.832 1.00 23.67 139 VAL A C 1
ATOM 910 O O . VAL A 1 113 ? 86.748 9.206 48.797 1.00 23.39 139 VAL A O 1
ATOM 914 N N . MET A 1 114 ? 86.599 9.125 51.048 1.00 19.77 140 MET A N 1
ATOM 915 C CA . MET A 1 114 ? 86.908 10.548 51.273 1.00 19.11 140 MET A CA 1
ATOM 916 C C . MET A 1 114 ? 88.317 10.908 50.767 1.00 24.04 140 MET A C 1
ATOM 917 O O . MET A 1 114 ? 88.516 12.007 50.254 1.00 24.22 140 MET A O 1
ATOM 922 N N . ALA A 1 115 ? 89.278 9.979 50.913 1.00 21.53 141 ALA A N 1
ATOM 923 C CA . ALA A 1 115 ? 90.666 10.149 50.464 1.00 21.09 141 ALA A CA 1
ATOM 924 C C . ALA A 1 115 ? 90.714 10.231 48.930 1.00 25.62 141 ALA A C 1
ATOM 925 O O . ALA A 1 115 ? 91.448 11.065 48.395 1.00 25.30 141 ALA A O 1
ATOM 927 N N . ILE A 1 116 ? 89.865 9.426 48.235 1.00 22.27 142 ILE A N 1
ATOM 928 C CA . ILE A 1 116 ? 89.712 9.451 46.774 1.00 21.19 142 ILE A CA 1
ATOM 929 C C . ILE A 1 116 ? 89.107 10.805 46.347 1.00 23.34 142 ILE A C 1
ATOM 930 O O . ILE A 1 116 ? 89.571 11.382 45.368 1.00 23.54 142 ILE A O 1
ATOM 935 N N . PHE A 1 117 ? 88.092 11.315 47.080 1.00 20.72 143 PHE A N 1
ATOM 936 C CA . PHE A 1 117 ? 87.472 12.615 46.767 1.00 20.70 143 PHE A CA 1
ATOM 937 C C . PHE A 1 117 ? 88.487 13.754 46.885 1.00 25.49 143 PHE A C 1
ATOM 938 O O . PHE A 1 117 ? 88.488 14.663 46.053 1.00 25.67 143 PHE A O 1
ATOM 946 N N . SER A 1 118 ? 89.357 13.694 47.913 1.00 22.48 144 SER A N 1
ATOM 947 C CA . SER A 1 118 ? 90.411 14.683 48.137 1.00 22.52 144 SER A CA 1
ATOM 948 C C . SER A 1 118 ? 91.378 14.787 46.923 1.00 25.02 144 SER A C 1
ATOM 949 O O . SER A 1 118 ? 91.738 15.891 46.521 1.00 24.26 144 SER A O 1
ATOM 952 N N . GLU A 1 119 ? 91.727 13.644 46.314 1.00 21.26 145 GLU A N 1
ATOM 953 C CA . GLU A 1 119 ? 92.591 13.570 45.141 1.00 21.83 145 GLU A CA 1
ATOM 954 C C . GLU A 1 119 ? 91.879 13.920 43.845 1.00 25.09 145 GLU A C 1
ATOM 955 O O . GLU A 1 119 ? 92.519 14.424 42.933 1.00 22.94 145 GLU A O 1
ATOM 961 N N . TRP A 1 120 ? 90.558 13.682 43.746 1.00 22.74 146 TRP A N 1
ATOM 962 C CA . TRP A 1 120 ? 89.851 14.104 42.541 1.00 22.21 146 TRP A CA 1
ATOM 963 C C . TRP A 1 120 ? 89.837 15.646 42.518 1.00 25.69 146 TRP A C 1
ATOM 964 O O . TRP A 1 120 ? 89.894 16.241 41.446 1.00 24.80 146 TRP A O 1
ATOM 975 N N . SER A 1 121 ? 89.787 16.276 43.719 1.00 22.38 147 SER A N 1
ATOM 976 C CA . SER A 1 121 ? 89.757 17.726 43.897 1.00 22.89 147 SER A CA 1
ATOM 977 C C . SER A 1 121 ? 90.967 18.488 43.332 1.00 29.01 147 SER A C 1
ATOM 978 O O . SER A 1 121 ? 90.768 19.588 42.815 1.00 30.10 147 SER A O 1
ATOM 981 N N . ASN A 1 122 ? 92.203 17.937 43.454 1.00 26.52 148 ASN A N 1
ATOM 982 C CA . ASN A 1 122 ? 93.436 18.615 43.006 1.00 27.42 148 ASN A CA 1
ATOM 983 C C . ASN A 1 122 ? 94.628 17.695 42.629 1.00 31.75 148 ASN A C 1
ATOM 984 O O . ASN A 1 122 ? 95.708 18.219 42.343 1.00 32.80 148 ASN A O 1
ATOM 989 N N . ALA A 1 123 ? 94.471 16.354 42.666 1.00 26.95 149 ALA A N 1
ATOM 990 C CA . ALA A 1 123 ? 95.624 15.475 42.418 1.00 26.53 149 ALA A CA 1
ATOM 991 C C . ALA A 1 123 ? 95.468 14.488 41.242 1.00 29.20 149 ALA A C 1
ATOM 992 O O . ALA A 1 123 ? 96.240 13.527 41.159 1.00 28.49 149 ALA A O 1
ATOM 994 N N . ALA A 1 124 ? 94.551 14.767 40.297 1.00 25.68 150 ALA A N 1
ATOM 995 C CA . ALA A 1 124 ? 94.395 13.956 39.071 1.00 26.34 150 ALA A CA 1
ATOM 996 C C . ALA A 1 124 ? 95.670 14.168 38.232 1.00 30.10 150 ALA A C 1
ATOM 997 O O . ALA A 1 124 ? 96.170 15.295 38.182 1.00 29.08 150 ALA A O 1
ATOM 999 N N . THR A 1 125 ? 96.205 13.100 37.607 1.00 27.78 151 THR A N 1
ATOM 1000 C CA . THR A 1 125 ? 97.501 13.174 36.906 1.00 29.59 151 THR A CA 1
ATOM 1001 C C . THR A 1 125 ? 97.462 13.323 35.373 1.00 35.51 151 THR A C 1
ATOM 1002 O O . THR A 1 125 ? 98.457 13.800 34.813 1.00 36.94 151 THR A O 1
ATOM 1006 N N . PHE A 1 126 ? 96.370 12.899 34.690 1.00 31.07 152 PHE A N 1
ATOM 1007 C CA . PHE A 1 126 ? 96.260 12.996 33.222 1.00 30.54 152 PHE A CA 1
ATOM 1008 C C . PHE A 1 126 ? 97.469 12.389 32.493 1.00 34.15 152 PHE A C 1
ATOM 1009 O O . PHE A 1 126 ? 98.110 13.073 31.698 1.00 33.55 152 PHE A O 1
ATOM 1017 N N . GLU A 1 127 ? 97.779 11.110 32.785 1.00 31.63 153 GLU A N 1
ATOM 1018 C CA . GLU A 1 127 ? 98.868 10.358 32.150 1.00 33.24 153 GLU A CA 1
ATOM 1019 C C . GLU A 1 127 ? 98.555 10.222 30.660 1.00 35.65 153 GLU A C 1
ATOM 1020 O O . GLU A 1 127 ? 97.418 9.907 30.303 1.00 34.13 153 GLU A O 1
ATOM 1026 N N . LYS A 1 128 ? 99.552 10.486 29.799 1.00 33.24 154 LYS A N 1
ATOM 1027 C CA . LYS A 1 128 ? 99.455 10.436 28.333 1.00 33.31 154 LYS A CA 1
ATOM 1028 C C . LYS A 1 128 ? 98.726 9.185 27.837 1.00 38.08 154 LYS A C 1
ATOM 1029 O O . LYS A 1 128 ? 97.766 9.299 27.075 1.00 36.06 154 LYS A O 1
ATOM 1035 N N . LEU A 1 129 ? 99.178 7.999 28.299 1.00 36.30 155 LEU A N 1
ATOM 1036 C CA . LEU A 1 129 ? 98.617 6.707 27.921 1.00 36.30 155 LEU A CA 1
ATOM 1037 C C . LEU A 1 129 ? 97.145 6.584 28.294 1.00 35.50 155 LEU A C 1
ATOM 1038 O O . LEU A 1 129 ? 96.371 6.078 27.483 1.00 35.03 155 LEU A O 1
ATOM 1043 N N . GLU A 1 130 ? 96.753 7.110 29.475 1.00 29.53 156 GLU A N 1
ATOM 1044 C CA . GLU A 1 130 ? 95.363 7.101 29.967 1.00 27.73 156 GLU A CA 1
ATOM 1045 C C . GLU A 1 130 ? 94.468 8.032 29.185 1.00 30.29 156 GLU A C 1
ATOM 1046 O O . GLU A 1 130 ? 93.321 7.671 28.905 1.00 30.52 156 GLU A O 1
ATOM 1052 N N . VAL A 1 131 ? 94.971 9.238 28.858 1.00 26.84 157 VAL A N 1
ATOM 1053 C CA . VAL A 1 131 ? 94.261 10.235 28.044 1.00 26.68 157 VAL A CA 1
ATOM 1054 C C . VAL A 1 131 ? 93.951 9.596 26.664 1.00 33.29 157 VAL A C 1
ATOM 1055 O O . VAL A 1 131 ? 92.798 9.588 26.254 1.00 33.42 157 VAL A O 1
ATOM 1059 N N . ASP A 1 132 ? 94.970 9.003 26.007 1.00 32.44 158 ASP A N 1
ATOM 1060 C CA . ASP A 1 132 ? 94.847 8.317 24.716 1.00 33.30 158 ASP A CA 1
ATOM 1061 C C . ASP A 1 132 ? 93.803 7.205 24.753 1.00 37.45 158 ASP A C 1
ATOM 1062 O O . ASP A 1 132 ? 93.019 7.076 23.807 1.00 38.23 158 ASP A O 1
ATOM 1067 N N . ALA A 1 133 ? 93.743 6.456 25.873 1.00 33.06 159 ALA A N 1
ATOM 1068 C CA . ALA A 1 133 ? 92.758 5.398 26.064 1.00 32.05 159 ALA A CA 1
ATOM 1069 C C . ALA A 1 133 ? 91.356 5.978 26.145 1.00 34.77 159 ALA A C 1
ATOM 1070 O O . ALA A 1 133 ? 90.451 5.432 25.519 1.00 35.07 159 ALA A O 1
ATOM 1072 N N . GLU A 1 134 ? 91.179 7.120 26.851 1.00 29.42 160 GLU A N 1
ATOM 1073 C CA . GLU A 1 134 ? 89.865 7.741 26.986 1.00 28.42 160 GLU A CA 1
ATOM 1074 C C . GLU A 1 134 ? 89.331 8.380 25.695 1.00 31.93 160 GLU A C 1
ATOM 1075 O O . GLU A 1 134 ? 88.114 8.531 25.578 1.00 30.56 160 GLU A O 1
ATOM 1081 N N . ARG A 1 135 ? 90.209 8.747 24.732 1.00 30.15 161 ARG A N 1
ATOM 1082 C CA . ARG A 1 135 ? 89.748 9.327 23.453 1.00 30.79 161 ARG A CA 1
ATOM 1083 C C . ARG A 1 135 ? 88.810 8.338 22.737 1.00 35.73 161 ARG A C 1
ATOM 1084 O O . ARG A 1 135 ? 87.700 8.716 22.362 1.00 34.74 161 ARG A O 1
ATOM 1092 N N . GLY A 1 136 ? 89.233 7.072 22.649 1.00 33.35 162 GLY A N 1
ATOM 1093 C CA . GLY A 1 136 ? 88.452 5.990 22.056 1.00 33.68 162 GLY A CA 1
ATOM 1094 C C . GLY A 1 136 ? 87.134 5.739 22.761 1.00 38.21 162 GLY A C 1
ATOM 1095 O O . GLY A 1 136 ? 86.117 5.508 22.101 1.00 39.32 162 GLY A O 1
ATOM 1096 N N . VAL A 1 137 ? 87.144 5.821 24.110 1.00 33.05 163 VAL A N 1
ATOM 1097 C CA . VAL A 1 137 ? 85.992 5.648 25.009 1.00 31.83 163 VAL A CA 1
ATOM 1098 C C . VAL A 1 137 ? 84.911 6.679 24.705 1.00 35.49 163 VAL A C 1
ATOM 1099 O O . VAL A 1 137 ? 83.761 6.306 24.448 1.00 34.86 163 VAL A O 1
ATOM 1103 N N . ILE A 1 138 ? 85.289 7.971 24.725 1.00 32.16 164 ILE A N 1
ATOM 1104 C CA . ILE A 1 138 ? 84.388 9.101 24.485 1.00 31.78 164 ILE A CA 1
ATOM 1105 C C . ILE A 1 138 ? 83.815 9.055 23.060 1.00 36.87 164 ILE A C 1
ATOM 1106 O O . ILE A 1 138 ? 82.610 9.254 22.901 1.00 37.20 164 ILE A O 1
ATOM 1111 N N . THR A 1 139 ? 84.651 8.737 22.053 1.00 34.53 165 THR A N 1
ATOM 1112 C CA . THR A 1 139 ? 84.255 8.595 20.644 1.00 35.13 165 THR A CA 1
ATOM 1113 C C . THR A 1 139 ? 83.162 7.517 20.505 1.00 40.25 165 THR A C 1
ATOM 1114 O O . THR A 1 139 ? 82.158 7.763 19.829 1.00 40.05 165 THR A O 1
ATOM 1118 N N . GLU A 1 140 ? 83.329 6.360 21.203 1.00 36.57 166 GLU A N 1
ATOM 1119 C CA . GLU A 1 140 ? 82.358 5.263 21.184 1.00 36.04 166 GLU A CA 1
ATOM 1120 C C . GLU A 1 140 ? 81.043 5.630 21.875 1.00 41.71 166 GLU A C 1
ATOM 1121 O O . GLU A 1 140 ? 79.967 5.318 21.352 1.00 40.32 166 GLU A O 1
ATOM 1127 N N . GLU A 1 141 ? 81.127 6.325 23.026 1.00 40.44 167 GLU A N 1
ATOM 1128 C CA . GLU A 1 141 ? 79.957 6.775 23.779 1.00 40.99 167 GLU A CA 1
ATOM 1129 C C . GLU A 1 141 ? 79.149 7.801 22.981 1.00 47.63 167 GLU A C 1
ATOM 1130 O O . GLU A 1 141 ? 77.921 7.751 23.001 1.00 47.59 167 GLU A O 1
ATOM 1136 N N . TRP A 1 142 ? 79.839 8.690 22.244 1.00 46.69 168 TRP A N 1
ATOM 1137 C CA . TRP A 1 142 ? 79.229 9.695 21.378 1.00 48.39 168 TRP A CA 1
ATOM 1138 C C . TRP A 1 142 ? 78.305 9.024 20.347 1.00 53.74 168 TRP A C 1
ATOM 1139 O O . TRP A 1 142 ? 77.148 9.430 20.219 1.00 53.97 168 TRP A O 1
ATOM 1150 N N . ARG A 1 143 ? 78.802 7.972 19.664 1.00 50.47 169 ARG A N 1
ATOM 1151 C CA . ARG A 1 143 ? 78.046 7.206 18.676 1.00 50.87 169 ARG A CA 1
ATOM 1152 C C . ARG A 1 143 ? 76.879 6.409 19.312 1.00 54.34 169 ARG A C 1
ATOM 1153 O O . ARG A 1 143 ? 75.763 6.448 18.785 1.00 53.01 169 ARG A O 1
ATOM 1161 N N . ALA A 1 144 ? 77.148 5.701 20.428 1.00 50.99 170 ALA A N 1
ATOM 1162 C CA . ALA A 1 144 ? 76.188 4.855 21.142 1.00 51.12 170 ALA A CA 1
ATOM 1163 C C . ALA A 1 144 ? 74.901 5.555 21.565 1.00 56.59 170 ALA A C 1
ATOM 1164 O O . ALA A 1 144 ? 73.824 4.982 21.397 1.00 56.01 170 ALA A O 1
ATOM 1166 N N . HIS A 1 145 ? 75.005 6.791 22.088 1.00 55.12 171 HIS A N 1
ATOM 1167 C CA . HIS A 1 145 ? 73.858 7.566 22.579 1.00 55.31 171 HIS A CA 1
ATOM 1168 C C . HIS A 1 145 ? 72.952 8.152 21.476 1.00 56.23 171 HIS A C 1
ATOM 1169 O O . HIS A 1 145 ? 71.839 8.581 21.790 1.00 55.67 171 HIS A O 1
ATOM 1176 N N . GLN A 1 146 ? 73.404 8.142 20.202 1.00 50.37 172 GLN A N 1
ATOM 1177 C CA . GLN A 1 146 ? 72.655 8.653 19.043 1.00 49.47 172 GLN A CA 1
ATOM 1178 C C . GLN A 1 146 ? 71.425 7.784 18.659 1.00 53.01 172 GLN A C 1
ATOM 1179 O O . GLN A 1 146 ? 71.397 7.168 17.583 1.00 53.00 172 GLN A O 1
ATOM 1185 N N . ASP A 1 147 ? 70.409 7.752 19.548 1.00 48.13 173 ASP A N 1
ATOM 1186 C CA . ASP A 1 147 ? 69.146 7.022 19.367 1.00 47.48 173 ASP A CA 1
ATOM 1187 C C . ASP A 1 147 ? 68.025 7.988 18.913 1.00 49.49 173 ASP A C 1
ATOM 1188 O O . ASP A 1 147 ? 68.322 9.159 18.655 1.00 48.44 173 ASP A O 1
ATOM 1193 N N . ALA A 1 148 ? 66.751 7.512 18.834 1.00 45.16 174 ALA A N 1
ATOM 1194 C CA . ALA A 1 148 ? 65.589 8.327 18.441 1.00 44.27 174 ALA A CA 1
ATOM 1195 C C . ALA A 1 148 ? 65.409 9.591 19.313 1.00 45.22 174 ALA A C 1
ATOM 1196 O O . ALA A 1 148 ? 65.234 10.679 18.764 1.00 43.79 174 ALA A O 1
ATOM 1198 N N . LYS A 1 149 ? 65.501 9.449 20.654 1.00 40.64 175 LYS A N 1
ATOM 1199 C CA . LYS A 1 149 ? 65.387 10.552 21.621 1.00 39.73 175 LYS A CA 1
ATOM 1200 C C . LYS A 1 149 ? 66.464 11.635 21.380 1.00 42.49 175 LYS A C 1
ATOM 1201 O O . LYS A 1 149 ? 66.161 12.831 21.465 1.00 41.90 175 LYS A O 1
ATOM 1207 N N . TRP A 1 150 ? 67.705 11.207 21.058 1.00 37.82 176 TRP A N 1
ATOM 1208 C CA . TRP A 1 150 ? 68.821 12.100 20.751 1.00 36.84 176 TRP A CA 1
ATOM 1209 C C . TRP A 1 150 ? 68.574 12.835 19.431 1.00 37.44 176 TRP A C 1
ATOM 1210 O O . TRP A 1 150 ? 68.792 14.039 19.366 1.00 36.88 176 TRP A O 1
ATOM 1221 N N . ARG A 1 151 ? 68.144 12.111 18.384 1.00 32.89 177 ARG A N 1
ATOM 1222 C CA . ARG A 1 151 ? 67.851 12.682 17.067 1.00 32.87 177 ARG A CA 1
ATOM 1223 C C . ARG A 1 151 ? 66.702 13.698 17.152 1.00 34.79 177 ARG A C 1
ATOM 1224 O O . ARG A 1 151 ? 66.767 14.734 16.484 1.00 34.12 177 ARG A O 1
ATOM 1232 N N . THR A 1 152 ? 65.673 13.408 17.995 1.00 30.97 178 THR A N 1
ATOM 1233 C CA . THR A 1 152 ? 64.527 14.292 18.244 1.00 30.16 178 THR A CA 1
ATOM 1234 C C . THR A 1 152 ? 65.032 15.563 18.940 1.00 33.12 178 THR A C 1
ATOM 1235 O O . THR A 1 152 ? 64.725 16.659 18.466 1.00 32.38 178 THR A O 1
ATOM 1239 N N . SER A 1 153 ? 65.844 15.411 20.032 1.00 29.05 179 SER A N 1
ATOM 1240 C CA . SER A 1 153 ? 66.473 16.525 20.751 1.00 28.49 179 SER A CA 1
ATOM 1241 C C . SER A 1 153 ? 67.349 17.368 19.830 1.00 31.08 179 SER A C 1
ATOM 1242 O O . SER A 1 153 ? 67.292 18.594 19.912 1.00 30.43 179 SER A O 1
ATOM 1245 N N . GLN A 1 154 ? 68.139 16.726 18.939 1.00 28.71 180 GLN A N 1
ATOM 1246 C CA . GLN A 1 154 ? 68.975 17.438 17.962 1.00 28.77 180 GLN A CA 1
ATOM 1247 C C . GLN A 1 154 ? 68.137 18.279 16.993 1.00 31.52 180 GLN A C 1
ATOM 1248 O O . GLN A 1 154 ? 68.517 19.414 16.696 1.00 30.76 180 GLN A O 1
ATOM 1254 N N . ALA A 1 155 ? 67.012 17.713 16.492 1.00 27.63 181 ALA A N 1
ATOM 1255 C CA . ALA A 1 155 ? 66.088 18.395 15.568 1.00 27.58 181 ALA A CA 1
ATOM 1256 C C . ALA A 1 155 ? 65.360 19.580 16.238 1.00 29.28 181 ALA A C 1
ATOM 1257 O O . ALA A 1 155 ? 65.163 20.614 15.598 1.00 27.63 181 ALA A O 1
ATOM 1259 N N . ARG A 1 156 ? 64.953 19.415 17.517 1.00 25.52 182 ARG A N 1
ATOM 1260 C CA . ARG A 1 156 ? 64.260 20.438 18.315 1.00 23.83 182 ARG A CA 1
ATOM 1261 C C . ARG A 1 156 ? 65.206 21.548 18.764 1.00 26.79 182 ARG A C 1
ATOM 1262 O O . ARG A 1 156 ? 64.775 22.692 18.957 1.00 24.70 182 ARG A O 1
ATOM 1270 N N . ARG A 1 157 ? 66.490 21.180 18.996 1.00 24.84 183 ARG A N 1
ATOM 1271 C CA . ARG A 1 157 ? 67.568 22.000 19.548 1.00 23.87 183 ARG A CA 1
ATOM 1272 C C . ARG A 1 157 ? 67.663 23.425 19.011 1.00 26.23 183 ARG A C 1
ATOM 1273 O O . ARG A 1 157 ? 67.673 24.325 19.854 1.00 25.37 183 ARG A O 1
ATOM 1281 N N . PRO A 1 158 ? 67.742 23.696 17.669 1.00 24.10 184 PRO A N 1
ATOM 1282 C CA . PRO A 1 158 ? 67.869 25.094 17.215 1.00 23.97 184 PRO A CA 1
ATOM 1283 C C . PRO A 1 158 ? 66.680 25.980 17.581 1.00 27.22 184 PRO A C 1
ATOM 1284 O O . PRO A 1 158 ? 66.843 27.190 17.749 1.00 28.59 184 PRO A O 1
ATOM 1288 N N . PHE A 1 159 ? 65.490 25.377 17.680 1.00 22.39 185 PHE A N 1
ATOM 1289 C CA . PHE A 1 159 ? 64.242 26.053 18.022 1.00 21.61 185 PHE A CA 1
ATOM 1290 C C . PHE A 1 159 ? 64.206 26.344 19.517 1.00 25.29 185 PHE A C 1
ATOM 1291 O O . PHE A 1 159 ? 64.004 27.493 19.932 1.00 22.47 185 PHE A O 1
ATOM 1299 N N . LEU A 1 160 ? 64.440 25.299 20.311 1.00 23.16 186 LEU A N 1
ATOM 1300 C CA . LEU A 1 160 ? 64.407 25.352 21.766 1.00 23.81 186 LEU A CA 1
ATOM 1301 C C . LEU A 1 160 ? 65.532 26.195 22.371 1.00 27.45 186 LEU A C 1
ATOM 1302 O O . LEU A 1 160 ? 65.273 26.958 23.304 1.00 27.73 186 LEU A O 1
ATOM 1307 N N . LEU A 1 161 ? 66.773 26.068 21.853 1.00 22.37 187 LEU A N 1
ATOM 1308 C CA . LEU A 1 161 ? 67.922 26.751 22.447 1.00 21.42 187 LEU A CA 1
ATOM 1309 C C . LEU A 1 161 ? 68.408 27.990 21.687 1.00 24.84 187 LEU A C 1
ATOM 1310 O O . LEU A 1 161 ? 69.553 28.405 21.879 1.00 23.91 187 LEU A O 1
ATOM 1315 N N . ALA A 1 162 ? 67.546 28.619 20.863 1.00 22.26 188 ALA A N 1
ATOM 1316 C CA . ALA A 1 162 ? 67.942 29.840 20.144 1.00 22.89 188 ALA A CA 1
ATOM 1317 C C . ALA A 1 162 ? 68.428 30.907 21.146 1.00 27.69 188 ALA A C 1
ATOM 1318 O O . ALA A 1 162 ? 67.823 31.074 22.207 1.00 27.57 188 ALA A O 1
ATOM 1320 N N . ASN A 1 163 ? 69.564 31.559 20.846 1.00 24.81 189 ASN A N 1
ATOM 1321 C CA . ASN A 1 163 ? 70.163 32.637 21.650 1.00 24.27 189 ASN A CA 1
ATOM 1322 C C . ASN A 1 163 ? 70.625 32.223 23.061 1.00 26.70 189 ASN A C 1
ATOM 1323 O O . ASN A 1 163 ? 70.715 33.072 23.943 1.00 25.95 189 ASN A O 1
ATOM 1328 N N . THR A 1 164 ? 70.961 30.938 23.262 1.00 23.39 190 THR A N 1
ATOM 1329 C CA . THR A 1 164 ? 71.501 30.466 24.540 1.00 22.49 190 THR A CA 1
ATOM 1330 C C . THR A 1 164 ? 72.974 30.103 24.319 1.00 26.16 190 THR A C 1
ATOM 1331 O O . THR A 1 164 ? 73.342 29.727 23.211 1.00 25.04 190 THR A O 1
ATOM 1335 N N . ARG A 1 165 ? 73.801 30.138 25.379 1.00 24.57 191 ARG A N 1
ATOM 1336 C CA . ARG A 1 165 ? 75.190 29.669 25.283 1.00 25.00 191 ARG A CA 1
ATOM 1337 C C . ARG A 1 165 ? 75.160 28.110 25.147 1.00 27.54 191 ARG A C 1
ATOM 1338 O O . ARG A 1 165 ? 76.030 27.529 24.494 1.00 26.72 191 ARG A O 1
ATOM 1346 N N . ASN A 1 166 ? 74.113 27.470 25.733 1.00 22.14 192 ASN A N 1
ATOM 1347 C CA . ASN A 1 166 ? 73.812 26.031 25.702 1.00 21.78 192 ASN A CA 1
ATOM 1348 C C . ASN A 1 166 ? 73.775 25.485 24.278 1.00 27.22 192 ASN A C 1
ATOM 1349 O O . ASN A 1 166 ? 74.175 24.336 24.055 1.00 27.35 192 ASN A O 1
ATOM 1354 N N . LEU A 1 167 ? 73.291 26.304 23.311 1.00 23.21 193 LEU A N 1
ATOM 1355 C CA . LEU A 1 167 ? 73.216 25.906 21.903 1.00 22.62 193 LEU A CA 1
ATOM 1356 C C . LEU A 1 167 ? 74.616 25.517 21.368 1.00 28.37 193 LEU A C 1
ATOM 1357 O O . LEU A 1 167 ? 74.763 24.506 20.697 1.00 28.66 193 LEU A O 1
ATOM 1362 N N . ASP A 1 168 ? 75.633 26.290 21.717 1.00 26.82 194 ASP A N 1
ATOM 1363 C CA . ASP A 1 168 ? 77.012 26.091 21.263 1.00 28.22 194 ASP A CA 1
ATOM 1364 C C . ASP A 1 168 ? 77.886 25.213 22.188 1.00 30.99 194 ASP A C 1
ATOM 1365 O O . ASP A 1 168 ? 79.087 25.063 21.923 1.00 29.57 194 ASP A O 1
ATOM 1370 N N . ARG A 1 169 ? 77.303 24.676 23.277 1.00 28.18 195 ARG A N 1
ATOM 1371 C CA . ARG A 1 169 ? 78.051 23.946 24.299 1.00 27.45 195 ARG A CA 1
ATOM 1372 C C . ARG A 1 169 ? 77.433 22.613 24.759 1.00 32.53 195 ARG A C 1
ATOM 1373 O O . ARG A 1 169 ? 77.384 22.352 25.965 1.00 32.09 195 ARG A O 1
ATOM 1381 N N . GLU A 1 170 ? 77.064 21.725 23.814 1.00 29.85 196 GLU A N 1
ATOM 1382 C CA . GLU A 1 170 ? 76.562 20.384 24.167 1.00 29.74 196 GLU A CA 1
ATOM 1383 C C . GLU A 1 170 ? 77.710 19.636 24.916 1.00 33.57 196 GLU A C 1
ATOM 1384 O O . GLU A 1 170 ? 78.856 19.673 24.447 1.00 32.85 196 GLU A O 1
ATOM 1390 N N . PRO A 1 171 ? 77.444 19.030 26.104 1.00 29.01 197 PRO A N 1
ATOM 1391 C CA . PRO A 1 171 ? 78.545 18.442 26.903 1.00 28.18 197 PRO A CA 1
ATOM 1392 C C . PRO A 1 171 ? 79.494 17.455 26.197 1.00 31.85 197 PRO A C 1
ATOM 1393 O O . PRO A 1 171 ? 80.688 17.507 26.477 1.00 31.51 197 PRO A O 1
ATOM 1397 N N . ILE A 1 172 ? 79.017 16.605 25.276 1.00 29.02 198 ILE A N 1
ATOM 1398 C CA . ILE A 1 172 ? 79.898 15.662 24.560 1.00 30.01 198 ILE A CA 1
ATOM 1399 C C . ILE A 1 172 ? 81.017 16.390 23.752 1.00 35.73 198 ILE A C 1
ATOM 1400 O O . ILE A 1 172 ? 82.087 15.815 23.540 1.00 36.24 198 ILE A O 1
ATOM 1405 N N . GLY A 1 173 ? 80.744 17.627 23.324 1.00 31.83 199 GLY A N 1
ATOM 1406 C CA . GLY A 1 173 ? 81.672 18.436 22.545 1.00 31.75 199 GLY A CA 1
ATOM 1407 C C . GLY A 1 173 ? 81.878 17.930 21.127 1.00 35.27 199 GLY A C 1
ATOM 1408 O O . GLY A 1 173 ? 80.949 17.392 20.514 1.00 33.62 199 GLY A O 1
ATOM 1409 N N . LEU A 1 174 ? 83.106 18.108 20.599 1.00 32.34 200 LEU A N 1
ATOM 1410 C CA . LEU A 1 174 ? 83.484 17.712 19.233 1.00 33.23 200 LEU A CA 1
ATOM 1411 C C . LEU A 1 174 ? 84.461 16.561 19.271 1.00 37.33 200 LEU A C 1
ATOM 1412 O O . LEU A 1 174 ? 85.397 16.597 20.065 1.00 37.13 200 LEU A O 1
ATOM 1417 N N . MET A 1 175 ? 84.289 15.564 18.381 1.00 34.74 201 MET A N 1
ATOM 1418 C CA . MET A 1 175 ? 85.185 14.400 18.335 1.00 35.09 201 MET A CA 1
ATOM 1419 C C . MET A 1 175 ? 86.582 14.767 17.899 1.00 36.59 201 MET A C 1
ATOM 1420 O O . MET A 1 175 ? 87.528 14.092 18.287 1.00 36.04 201 MET A O 1
ATOM 1425 N N . ASP A 1 176 ? 86.713 15.867 17.142 1.00 32.97 202 ASP A N 1
ATOM 1426 C CA . ASP A 1 176 ? 87.986 16.397 16.683 1.00 33.70 202 ASP A CA 1
ATOM 1427 C C . ASP A 1 176 ? 88.757 17.026 17.850 1.00 35.80 202 ASP A C 1
ATOM 1428 O O . ASP A 1 176 ? 89.983 16.956 17.873 1.00 35.74 202 ASP A O 1
ATOM 1433 N N . THR A 1 177 ? 88.039 17.565 18.861 1.00 31.77 203 THR A N 1
ATOM 1434 C CA . THR A 1 177 ? 88.682 18.092 20.075 1.00 31.26 203 THR A CA 1
ATOM 1435 C C . THR A 1 177 ? 89.110 16.890 20.949 1.00 35.13 203 THR A C 1
ATOM 1436 O O . THR A 1 177 ? 90.236 16.862 21.447 1.00 34.59 203 THR A O 1
ATOM 1440 N N . VAL A 1 178 ? 88.222 15.880 21.076 1.00 32.07 204 VAL A N 1
ATOM 1441 C CA . VAL A 1 178 ? 88.439 14.627 21.825 1.00 31.25 204 VAL A CA 1
ATOM 1442 C C . VAL A 1 178 ? 89.705 13.891 21.310 1.00 35.43 204 VAL A C 1
ATOM 1443 O O . VAL A 1 178 ? 90.502 13.394 22.115 1.00 34.30 204 VAL A O 1
ATOM 1447 N N . ALA A 1 179 ? 89.920 13.902 19.976 1.00 32.59 205 ALA A N 1
ATOM 1448 C CA . ALA A 1 179 ? 91.057 13.253 19.320 1.00 32.80 205 ALA A CA 1
ATOM 1449 C C . ALA A 1 179 ? 92.399 13.987 19.471 1.00 37.29 205 ALA A C 1
ATOM 1450 O O . ALA A 1 179 ? 93.431 13.320 19.518 1.00 36.78 205 ALA A O 1
ATOM 1452 N N . THR A 1 180 ? 92.389 15.346 19.534 1.00 34.14 206 THR A N 1
ATOM 1453 C CA . THR A 1 180 ? 93.599 16.188 19.532 1.00 34.37 206 THR A CA 1
ATOM 1454 C C . THR A 1 180 ? 93.983 16.893 20.849 1.00 37.78 206 THR A C 1
ATOM 1455 O O . THR A 1 180 ? 95.148 17.279 20.996 1.00 39.01 206 THR A O 1
ATOM 1459 N N . VAL A 1 181 ? 93.028 17.101 21.774 1.00 30.97 207 VAL A N 1
ATOM 1460 C CA . VAL A 1 181 ? 93.282 17.782 23.057 1.00 29.03 207 VAL A CA 1
ATOM 1461 C C . VAL A 1 181 ? 94.454 17.116 23.808 1.00 31.93 207 VAL A C 1
ATOM 1462 O O . VAL A 1 181 ? 94.498 15.895 23.945 1.00 29.55 207 VAL A O 1
ATOM 1466 N N . THR A 1 182 ? 95.446 17.918 24.192 1.00 30.71 208 THR A N 1
ATOM 1467 C CA . THR A 1 182 ? 96.641 17.388 24.856 1.00 30.75 208 THR A CA 1
ATOM 1468 C C . THR A 1 182 ? 96.385 17.154 26.339 1.00 33.92 208 THR A C 1
ATOM 1469 O O . THR A 1 182 ? 95.558 17.869 26.917 1.00 32.29 208 THR A O 1
ATOM 1473 N N . PRO A 1 183 ? 97.167 16.261 27.009 1.00 31.28 209 PRO A N 1
ATOM 1474 C CA . PRO A 1 183 ? 97.023 16.112 28.470 1.00 30.46 209 PRO A CA 1
ATOM 1475 C C . PRO A 1 183 ? 97.259 17.433 29.214 1.00 33.55 209 PRO A C 1
ATOM 1476 O O . PRO A 1 183 ? 96.618 17.666 30.227 1.00 31.86 209 PRO A O 1
ATOM 1480 N N . ALA A 1 184 ? 98.136 18.312 28.682 1.00 31.21 210 ALA A N 1
ATOM 1481 C CA . ALA A 1 184 ? 98.434 19.620 29.275 1.00 31.08 210 ALA A CA 1
ATOM 1482 C C . ALA A 1 184 ? 97.219 20.548 29.172 1.00 31.92 210 ALA A C 1
ATOM 1483 O O . ALA A 1 184 ? 96.950 21.283 30.114 1.00 31.36 210 ALA A O 1
ATOM 1485 N N . GLN A 1 185 ? 96.468 20.490 28.051 1.00 27.53 211 GLN A N 1
ATOM 1486 C CA . GLN A 1 185 ? 95.241 21.282 27.866 1.00 26.46 211 GLN A CA 1
ATOM 1487 C C . GLN A 1 185 ? 94.110 20.812 28.812 1.00 30.41 211 GLN A C 1
ATOM 1488 O O . GLN A 1 185 ? 93.358 21.636 29.341 1.00 29.04 211 GLN A O 1
ATOM 1494 N N . LEU A 1 186 ? 94.003 19.492 29.033 1.00 27.84 212 LEU A N 1
ATOM 1495 C CA . LEU A 1 186 ? 93.011 18.919 29.958 1.00 26.77 212 LEU A CA 1
ATOM 1496 C C . LEU A 1 186 ? 93.342 19.354 31.381 1.00 28.38 212 LEU A C 1
ATOM 1497 O O . LEU A 1 186 ? 92.442 19.726 32.131 1.00 27.36 212 LEU A O 1
ATOM 1502 N N . ARG A 1 187 ? 94.650 19.347 31.722 1.00 24.71 213 ARG A N 1
ATOM 1503 C CA . ARG A 1 187 ? 95.205 19.753 33.015 1.00 24.75 213 ARG A CA 1
ATOM 1504 C C . ARG A 1 187 ? 94.912 21.230 33.247 1.00 29.23 213 ARG A C 1
ATOM 1505 O O . ARG A 1 187 ? 94.579 21.604 34.360 1.00 28.48 213 ARG A O 1
ATOM 1513 N N . GLN A 1 188 ? 95.045 22.069 32.198 1.00 27.53 214 GLN A N 1
ATOM 1514 C CA . GLN A 1 188 ? 94.793 23.510 32.276 1.00 27.91 214 GLN A CA 1
ATOM 1515 C C . GLN A 1 188 ? 93.331 23.810 32.674 1.00 30.79 214 GLN A C 1
ATOM 1516 O O . GLN A 1 188 ? 93.109 24.620 33.578 1.00 30.81 214 GLN A O 1
ATOM 1522 N N . PHE A 1 189 ? 92.347 23.148 32.026 1.00 25.33 215 PHE A N 1
ATOM 1523 C CA . PHE A 1 189 ? 90.921 23.329 32.350 1.00 24.28 215 PHE A CA 1
ATOM 1524 C C . PHE A 1 189 ? 90.676 22.891 33.797 1.00 27.83 215 PHE A C 1
ATOM 1525 O O . PHE A 1 189 ? 90.062 23.624 34.564 1.00 28.57 215 PHE A O 1
ATOM 1533 N N . TYR A 1 190 ? 91.185 21.706 34.161 1.00 23.43 216 TYR A N 1
ATOM 1534 C CA . TYR A 1 190 ? 91.100 21.133 35.502 1.00 23.22 216 TYR A CA 1
ATOM 1535 C C . TYR A 1 190 ? 91.614 22.086 36.578 1.00 28.95 216 TYR A C 1
ATOM 1536 O O . TYR A 1 190 ? 90.907 22.321 37.556 1.00 28.10 216 TYR A O 1
ATOM 1545 N N . GLN A 1 191 ? 92.830 22.640 36.409 1.00 27.42 217 GLN A N 1
ATOM 1546 C CA . GLN A 1 191 ? 93.403 23.552 37.405 1.00 27.57 217 GLN A CA 1
ATOM 1547 C C . GLN A 1 191 ? 92.700 24.929 37.417 1.00 30.29 217 GLN A C 1
ATOM 1548 O O . GLN A 1 191 ? 92.649 25.570 38.463 1.00 30.42 217 GLN A O 1
ATOM 1554 N N . ARG A 1 192 ? 92.084 25.325 36.294 1.00 26.30 218 ARG A N 1
ATOM 1555 C CA . ARG A 1 192 ? 91.326 26.573 36.168 1.00 26.71 218 ARG A CA 1
ATOM 1556 C C . ARG A 1 192 ? 90.023 26.528 36.980 1.00 30.09 218 ARG A C 1
ATOM 1557 O O . ARG A 1 192 ? 89.682 27.510 37.641 1.00 29.10 218 ARG A O 1
ATOM 1565 N N . TRP A 1 193 ? 89.283 25.400 36.900 1.00 25.71 219 TRP A N 1
ATOM 1566 C CA . TRP A 1 193 ? 87.957 25.273 37.497 1.00 24.07 219 TRP A CA 1
ATOM 1567 C C . TRP A 1 193 ? 87.870 24.404 38.746 1.00 26.69 219 TRP A C 1
ATOM 1568 O O . TRP A 1 193 ? 86.940 24.598 39.536 1.00 26.98 219 TRP A O 1
ATOM 1579 N N . TYR A 1 194 ? 88.789 23.430 38.919 1.00 22.71 220 TYR A N 1
ATOM 1580 C CA . TYR A 1 194 ? 88.781 22.535 40.092 1.00 22.04 220 TYR A CA 1
ATOM 1581 C C . TYR A 1 194 ? 89.612 23.106 41.228 1.00 26.94 220 TYR A C 1
ATOM 1582 O O . TYR A 1 194 ? 90.754 22.685 41.469 1.00 28.47 220 TYR A O 1
ATOM 1591 N N . GLN A 1 195 ? 89.044 24.112 41.890 1.00 23.63 221 GLN A N 1
ATOM 1592 C CA . GLN A 1 195 ? 89.617 24.803 43.050 1.00 23.95 221 GLN A CA 1
ATOM 1593 C C . GLN A 1 195 ? 88.524 24.859 44.122 1.00 26.97 221 GLN A C 1
ATOM 1594 O O . GLN A 1 195 ? 87.353 24.825 43.730 1.00 24.88 221 GLN A O 1
ATOM 1600 N N . PRO A 1 196 ? 88.867 24.840 45.448 1.00 22.41 222 PRO A N 1
ATOM 1601 C CA . PRO A 1 196 ? 87.833 24.692 46.492 1.00 22.14 222 PRO A CA 1
ATOM 1602 C C . PRO A 1 196 ? 86.642 25.638 46.482 1.00 26.26 222 PRO A C 1
ATOM 1603 O O . PRO A 1 196 ? 85.554 25.168 46.767 1.00 26.07 222 PRO A O 1
ATOM 1607 N N . ASN A 1 197 ? 86.816 26.923 46.141 1.00 25.55 223 ASN A N 1
ATOM 1608 C CA . ASN A 1 197 ? 85.725 27.907 46.150 1.00 25.78 223 ASN A CA 1
ATOM 1609 C C . ASN A 1 197 ? 84.668 27.682 45.035 1.00 29.69 223 ASN A C 1
ATOM 1610 O O . ASN A 1 197 ? 83.642 28.366 45.021 1.00 30.00 223 ASN A O 1
ATOM 1615 N N . ASN A 1 198 ? 84.920 26.724 44.118 1.00 24.20 224 ASN A N 1
ATOM 1616 C CA . ASN A 1 198 ? 84.003 26.361 43.050 1.00 22.57 224 ASN A CA 1
ATOM 1617 C C . ASN A 1 198 ? 83.468 24.942 43.333 1.00 25.57 224 ASN A C 1
ATOM 1618 O O . ASN A 1 198 ? 82.894 24.307 42.444 1.00 24.40 224 ASN A O 1
ATOM 1623 N N . MET A 1 199 ? 83.622 24.463 44.591 1.00 21.81 225 MET A N 1
ATOM 1624 C CA . MET A 1 199 ? 83.191 23.112 44.980 1.00 21.13 225 MET A CA 1
ATOM 1625 C C . MET A 1 199 ? 82.259 23.062 46.172 1.00 24.88 225 MET A C 1
ATOM 1626 O O . MET A 1 199 ? 82.418 23.819 47.131 1.00 22.70 225 MET A O 1
ATOM 1631 N N . THR A 1 200 ? 81.304 22.122 46.106 1.00 21.56 226 THR A N 1
ATOM 1632 C CA . THR A 1 200 ? 80.369 21.808 47.174 1.00 21.42 226 THR A CA 1
ATOM 1633 C C . THR A 1 200 ? 80.397 20.298 47.355 1.00 24.15 226 THR A C 1
ATOM 1634 O O . THR A 1 200 ? 80.199 19.563 46.384 1.00 22.72 226 THR A O 1
ATOM 1638 N N . PHE A 1 201 ? 80.700 19.844 48.582 1.00 20.67 227 PHE A N 1
ATOM 1639 C CA . PHE A 1 201 ? 80.681 18.428 48.930 1.00 20.32 227 PHE A CA 1
ATOM 1640 C C . PHE A 1 201 ? 79.321 18.162 49.614 1.00 22.83 227 PHE A C 1
ATOM 1641 O O . PHE A 1 201 ? 78.989 18.831 50.596 1.00 20.69 227 PHE A O 1
ATOM 1649 N N . ILE A 1 202 ? 78.523 17.226 49.063 1.00 19.97 228 ILE A N 1
ATOM 1650 C CA . ILE A 1 202 ? 77.167 16.901 49.535 1.00 19.20 228 ILE A CA 1
ATOM 1651 C C . ILE A 1 202 ? 77.100 15.525 50.226 1.00 22.37 228 ILE A C 1
ATOM 1652 O O . ILE A 1 202 ? 77.464 14.521 49.629 1.00 20.89 228 ILE A O 1
ATOM 1657 N N . VAL A 1 203 ? 76.626 15.497 51.482 1.00 20.19 229 VAL A N 1
ATOM 1658 C CA . VAL A 1 203 ? 76.481 14.269 52.288 1.00 19.40 229 VAL A CA 1
ATOM 1659 C C . VAL A 1 203 ? 74.986 14.087 52.598 1.00 22.16 229 VAL A C 1
ATOM 1660 O O . VAL A 1 203 ? 74.415 14.918 53.285 1.00 21.30 229 VAL A O 1
ATOM 1664 N N . VAL A 1 204 ? 74.344 13.026 52.068 1.00 19.33 230 VAL A N 1
ATOM 1665 C CA . VAL A 1 204 ? 72.912 12.764 52.314 1.00 18.53 230 VAL A CA 1
ATOM 1666 C C . VAL A 1 204 ? 72.786 11.307 52.744 1.00 23.80 230 VAL A C 1
ATOM 1667 O O . VAL A 1 204 ? 73.123 10.396 51.982 1.00 21.86 230 VAL A O 1
ATOM 1671 N N . GLY A 1 205 ? 72.296 11.088 53.954 1.00 20.74 231 GLY A N 1
ATOM 1672 C CA . GLY A 1 205 ? 72.169 9.721 54.413 1.00 20.11 231 GLY A CA 1
ATOM 1673 C C . GLY A 1 205 ? 72.279 9.559 55.899 1.00 23.60 231 GLY A C 1
ATOM 1674 O O . GLY A 1 205 ? 72.238 10.537 56.651 1.00 21.51 231 GLY A O 1
ATOM 1675 N N . ASP A 1 206 ? 72.408 8.290 56.312 1.00 21.61 232 ASP A N 1
ATOM 1676 C CA . ASP A 1 206 ? 72.365 7.823 57.694 1.00 22.35 232 ASP A CA 1
ATOM 1677 C C . ASP A 1 206 ? 73.664 7.996 58.477 1.00 28.28 232 ASP A C 1
ATOM 1678 O O . ASP A 1 206 ? 74.283 7.025 58.903 1.00 28.82 232 ASP A O 1
ATOM 1683 N N . ILE A 1 207 ? 74.020 9.249 58.742 1.00 26.37 233 ILE A N 1
ATOM 1684 C CA . ILE A 1 207 ? 75.232 9.629 59.472 1.00 27.34 233 ILE A CA 1
ATOM 1685 C C . ILE A 1 207 ? 74.916 10.824 60.400 1.00 32.05 233 ILE A C 1
ATOM 1686 O O . ILE A 1 207 ? 74.138 11.706 60.018 1.00 32.31 233 ILE A O 1
ATOM 1691 N N . ASP A 1 208 ? 75.506 10.868 61.605 1.00 28.72 234 ASP A N 1
ATOM 1692 C CA . ASP A 1 208 ? 75.186 12.004 62.476 1.00 29.04 234 ASP A CA 1
ATOM 1693 C C . ASP A 1 208 ? 75.966 13.261 62.062 1.00 30.74 234 ASP A C 1
ATOM 1694 O O . ASP A 1 208 ? 76.928 13.158 61.304 1.00 29.73 234 ASP A O 1
ATOM 1699 N N . SER A 1 209 ? 75.514 14.441 62.518 1.00 27.56 235 SER A N 1
ATOM 1700 C CA . SER A 1 209 ? 76.120 15.744 62.194 1.00 27.01 235 SER A CA 1
ATOM 1701 C C . SER A 1 209 ? 77.627 15.783 62.479 1.00 29.81 235 SER A C 1
ATOM 1702 O O . SER A 1 209 ? 78.394 16.187 61.610 1.00 29.23 235 SER A O 1
ATOM 1705 N N . LYS A 1 210 ? 78.033 15.356 63.689 1.00 25.42 236 LYS A N 1
ATOM 1706 C CA . LYS A 1 210 ? 79.429 15.357 64.147 1.00 24.56 236 LYS A CA 1
ATOM 1707 C C . LYS A 1 210 ? 80.320 14.503 63.262 1.00 26.36 236 LYS A C 1
ATOM 1708 O O . LYS A 1 210 ? 81.351 14.992 62.813 1.00 25.02 236 LYS A O 1
ATOM 1714 N N . GLU A 1 211 ? 79.916 13.242 63.001 1.00 23.01 237 GLU A N 1
ATOM 1715 C CA . GLU A 1 211 ? 80.666 12.325 62.153 1.00 22.87 237 GLU A CA 1
ATOM 1716 C C . GLU A 1 211 ? 80.776 12.828 60.712 1.00 26.63 237 GLU A C 1
ATOM 1717 O O . GLU A 1 211 ? 81.865 12.765 60.153 1.00 27.64 237 GLU A O 1
ATOM 1723 N N . ALA A 1 212 ? 79.667 13.316 60.110 1.00 23.23 238 ALA A N 1
ATOM 1724 C CA . ALA A 1 212 ? 79.685 13.845 58.741 1.00 22.28 238 ALA A CA 1
ATOM 1725 C C . ALA A 1 212 ? 80.567 15.093 58.642 1.00 25.08 238 ALA A C 1
ATOM 1726 O O . ALA A 1 212 ? 81.368 15.180 57.720 1.00 24.74 238 ALA A O 1
ATOM 1728 N N . LEU A 1 213 ? 80.457 16.040 59.607 1.00 22.25 239 LEU A N 1
ATOM 1729 C CA . LEU A 1 213 ? 81.294 17.253 59.603 1.00 21.56 239 LEU A CA 1
ATOM 1730 C C . LEU A 1 213 ? 82.777 16.903 59.762 1.00 27.27 239 LEU A C 1
ATOM 1731 O O . LEU A 1 213 ? 83.623 17.529 59.124 1.00 26.68 239 LEU A O 1
ATOM 1736 N N . ALA A 1 214 ? 83.082 15.870 60.581 1.00 24.66 240 ALA A N 1
ATOM 1737 C CA . ALA A 1 214 ? 84.452 15.422 60.781 1.00 24.93 240 ALA A CA 1
ATOM 1738 C C . ALA A 1 214 ? 85.005 14.788 59.504 1.00 29.04 240 ALA A C 1
ATOM 1739 O O . ALA A 1 214 ? 86.152 15.054 59.180 1.00 26.65 240 ALA A O 1
ATOM 1741 N N . LEU A 1 215 ? 84.189 13.980 58.764 1.00 28.11 241 LEU A N 1
ATOM 1742 C CA . LEU A 1 215 ? 84.608 13.338 57.498 1.00 28.66 241 LEU A CA 1
ATOM 1743 C C . LEU A 1 215 ? 85.103 14.390 56.524 1.00 31.17 241 LEU A C 1
ATOM 1744 O O . LEU A 1 215 ? 86.175 14.240 55.958 1.00 31.15 241 LEU A O 1
ATOM 1749 N N . ILE A 1 216 ? 84.324 15.477 56.364 1.00 26.55 242 ILE A N 1
ATOM 1750 C CA . ILE A 1 216 ? 84.616 16.596 55.467 1.00 25.29 242 ILE A CA 1
ATOM 1751 C C . ILE A 1 216 ? 85.850 17.368 55.911 1.00 29.87 242 ILE A C 1
ATOM 1752 O O . ILE A 1 216 ? 86.774 17.541 55.111 1.00 28.82 242 ILE A O 1
ATOM 1757 N N . LYS A 1 217 ? 85.869 17.845 57.170 1.00 27.72 243 LYS A N 1
ATOM 1758 C CA . LYS A 1 217 ? 86.999 18.624 57.681 1.00 27.51 243 LYS A CA 1
ATOM 1759 C C . LYS A 1 217 ? 88.312 17.826 57.707 1.00 30.69 243 LYS A C 1
ATOM 1760 O O . LYS A 1 217 ? 89.341 18.353 57.290 1.00 30.61 243 LYS A O 1
ATOM 1766 N N . ASP A 1 218 ? 88.278 16.563 58.159 1.00 26.20 244 ASP A N 1
ATOM 1767 C CA . ASP A 1 218 ? 89.488 15.731 58.222 1.00 25.67 244 ASP A CA 1
ATOM 1768 C C . ASP A 1 218 ? 90.102 15.441 56.865 1.00 31.18 244 ASP A C 1
ATOM 1769 O O . ASP A 1 218 ? 91.305 15.191 56.790 1.00 32.65 244 ASP A O 1
ATOM 1774 N N . ASN A 1 219 ? 89.289 15.457 55.795 1.00 26.44 245 ASN A N 1
ATOM 1775 C CA . ASN A 1 219 ? 89.777 15.067 54.482 1.00 26.15 245 ASN A CA 1
ATOM 1776 C C . ASN A 1 219 ? 89.823 16.153 53.421 1.00 30.04 245 ASN A C 1
ATOM 1777 O O . ASN A 1 219 ? 90.487 15.953 52.407 1.00 30.68 245 ASN A O 1
ATOM 1782 N N . LEU A 1 220 ? 89.141 17.284 53.620 1.00 25.46 246 LEU A N 1
ATOM 1783 C CA . LEU A 1 220 ? 89.087 18.297 52.557 1.00 24.68 246 LEU A CA 1
ATOM 1784 C C . LEU A 1 220 ? 89.583 19.672 52.960 1.00 27.28 246 LEU A C 1
ATOM 1785 O O . LEU A 1 220 ? 89.686 20.544 52.096 1.00 26.31 246 LEU A O 1
ATOM 1790 N N . SER A 1 221 ? 89.886 19.882 54.243 1.00 25.56 247 SER A N 1
ATOM 1791 C CA . SER A 1 221 ? 90.353 21.192 54.699 1.00 27.35 247 SER A CA 1
ATOM 1792 C C . SER A 1 221 ? 91.827 21.470 54.341 1.00 32.15 247 SER A C 1
ATOM 1793 O O . SER A 1 221 ? 92.218 22.643 54.259 1.00 31.89 247 SER A O 1
ATOM 1796 N N . LYS A 1 222 ? 92.619 20.414 54.067 1.00 29.62 248 LYS A N 1
ATOM 1797 C CA . LYS A 1 222 ? 94.032 20.580 53.694 1.00 31.03 248 LYS A CA 1
ATOM 1798 C C . LYS A 1 222 ? 94.243 20.954 52.210 1.00 35.05 248 LYS A C 1
ATOM 1799 O O . LYS A 1 222 ? 95.386 21.226 51.819 1.00 35.75 248 LYS A O 1
ATOM 1805 N N . LEU A 1 223 ? 93.159 20.986 51.389 1.00 29.72 249 LEU A N 1
ATOM 1806 C CA . LEU A 1 223 ? 93.263 21.393 49.978 1.00 29.11 249 LEU A CA 1
ATOM 1807 C C . LEU A 1 223 ? 93.688 22.874 49.952 1.00 34.13 249 LEU A C 1
ATOM 1808 O O . LEU A 1 223 ? 93.075 23.670 50.673 1.00 32.51 249 LEU A O 1
ATOM 1813 N N . PRO A 1 224 ? 94.741 23.258 49.178 1.00 32.13 250 PRO A N 1
ATOM 1814 C CA . PRO A 1 224 ? 95.162 24.677 49.153 1.00 32.68 250 PRO A CA 1
ATOM 1815 C C . PRO A 1 224 ? 94.041 25.634 48.753 1.00 35.22 250 PRO A C 1
ATOM 1816 O O . PRO A 1 224 ? 93.221 25.311 47.881 1.00 34.04 250 PRO A O 1
ATOM 1820 N N . ALA A 1 225 ? 94.020 26.814 49.387 1.00 32.13 251 ALA A N 1
ATOM 1821 C CA . ALA A 1 225 ? 93.011 27.854 49.186 1.00 32.43 251 ALA A CA 1
ATOM 1822 C C . ALA A 1 225 ? 93.116 28.589 47.839 1.00 36.24 251 ALA A C 1
ATOM 1823 O O . ALA A 1 225 ? 93.008 29.812 47.786 1.00 37.22 251 ALA A O 1
ATOM 1825 N N . ASN A 1 226 ? 93.282 27.843 46.744 1.00 32.49 252 ASN A N 1
ATOM 1826 C CA . ASN A 1 226 ? 93.332 28.445 45.414 1.00 32.52 252 ASN A CA 1
ATOM 1827 C C . ASN A 1 226 ? 91.908 28.852 45.008 1.00 35.52 252 ASN A C 1
ATOM 1828 O O . ASN A 1 226 ? 90.923 28.231 45.441 1.00 33.43 252 ASN A O 1
ATOM 1833 N N . LYS A 1 227 ? 91.815 29.939 44.231 1.00 32.16 253 LYS A N 1
ATOM 1834 C CA . LYS A 1 227 ? 90.566 30.494 43.731 1.00 30.98 253 LYS A CA 1
ATOM 1835 C C . LYS A 1 227 ? 90.400 30.034 42.288 1.00 33.77 253 LYS A C 1
ATOM 1836 O O . LYS A 1 227 ? 91.337 30.154 41.482 1.00 33.13 253 LYS A O 1
ATOM 1842 N N . ALA A 1 228 ? 89.212 29.509 41.949 1.00 28.97 254 ALA A N 1
ATOM 1843 C CA . ALA A 1 228 ? 88.933 29.101 40.573 1.00 27.63 254 ALA A CA 1
ATOM 1844 C C . ALA A 1 228 ? 88.659 30.372 39.761 1.00 31.18 254 ALA A C 1
ATOM 1845 O O . ALA A 1 228 ? 88.501 31.454 40.348 1.00 29.14 254 ALA A O 1
ATOM 1847 N N . ALA A 1 229 ? 88.615 30.249 38.416 1.00 29.05 255 ALA A N 1
ATOM 1848 C CA . ALA A 1 229 ? 88.248 31.371 37.535 1.00 29.97 255 ALA A CA 1
ATOM 1849 C C . ALA A 1 229 ? 86.755 31.643 37.770 1.00 34.61 255 ALA A C 1
ATOM 1850 O O . ALA A 1 229 ? 86.051 30.749 38.250 1.00 34.71 255 ALA A O 1
ATOM 1852 N N . GLU A 1 230 ? 86.271 32.859 37.478 1.00 32.08 256 GLU A N 1
ATOM 1853 C CA . GLU A 1 230 ? 84.852 33.139 37.692 1.00 32.39 256 GLU A CA 1
ATOM 1854 C C . GLU A 1 230 ? 83.996 32.516 36.597 1.00 33.98 256 GLU A C 1
ATOM 1855 O O . GLU A 1 230 ? 84.363 32.574 35.422 1.00 33.36 256 GLU A O 1
ATOM 1861 N N . ASN A 1 231 ? 82.883 31.884 36.983 1.00 29.69 257 ASN A N 1
ATOM 1862 C CA . ASN A 1 231 ? 81.959 31.288 36.015 1.00 29.21 257 ASN A CA 1
ATOM 1863 C C . ASN A 1 231 ? 81.227 32.425 35.335 1.00 33.69 257 ASN A C 1
ATOM 1864 O O . ASN A 1 231 ? 80.650 33.266 36.020 1.00 33.42 257 ASN A O 1
ATOM 1869 N N . ARG A 1 232 ? 81.316 32.495 34.002 1.00 30.86 258 ARG A N 1
ATOM 1870 C CA . ARG A 1 232 ? 80.652 33.547 33.229 1.00 30.96 258 ARG A CA 1
ATOM 1871 C C . ARG A 1 232 ? 79.181 33.195 33.066 1.00 34.55 258 ARG A C 1
ATOM 1872 O O . ARG A 1 232 ? 78.811 32.019 33.181 1.00 34.16 258 ARG A O 1
ATOM 1880 N N . VAL A 1 233 ? 78.337 34.212 32.847 1.00 30.26 259 VAL A N 1
ATOM 1881 C CA . VAL A 1 233 ? 76.894 34.050 32.657 1.00 30.06 259 VAL A CA 1
ATOM 1882 C C . VAL A 1 233 ? 76.551 34.694 31.314 1.00 33.32 259 VAL A C 1
ATOM 1883 O O . VAL A 1 233 ? 77.015 35.803 31.029 1.00 33.33 259 VAL A O 1
ATOM 1887 N N . TRP A 1 234 ? 75.809 33.965 30.469 1.00 28.48 260 TRP A N 1
ATOM 1888 C CA . TRP A 1 234 ? 75.355 34.447 29.166 1.00 28.46 260 TRP A CA 1
ATOM 1889 C C . TRP A 1 234 ? 73.819 34.632 29.209 1.00 32.06 260 TRP A C 1
ATOM 1890 O O . TRP A 1 234 ? 73.074 33.641 29.135 1.00 30.96 260 TRP A O 1
ATOM 1901 N N . PRO A 1 235 ? 73.317 35.879 29.380 1.00 28.68 261 PRO A N 1
ATOM 1902 C CA . PRO A 1 235 ? 71.858 36.073 29.407 1.00 28.68 261 PRO A CA 1
ATOM 1903 C C . PRO A 1 235 ? 71.203 35.662 28.087 1.00 31.89 261 PRO A C 1
ATOM 1904 O O . PRO A 1 235 ? 71.696 36.013 27.000 1.00 30.91 261 PRO A O 1
ATOM 1908 N N . THR A 1 236 ? 70.130 34.845 28.187 1.00 28.21 262 THR A N 1
ATOM 1909 C CA . THR A 1 236 ? 69.376 34.366 27.026 1.00 27.13 262 THR A CA 1
ATOM 1910 C C . THR A 1 236 ? 68.584 35.537 26.448 1.00 29.61 262 THR A C 1
ATOM 1911 O O . THR A 1 236 ? 68.043 36.348 27.197 1.00 27.63 262 THR A O 1
ATOM 1915 N N . LYS A 1 237 ? 68.567 35.649 25.118 1.00 26.62 263 LYS A N 1
ATOM 1916 C CA . LYS A 1 237 ? 67.868 36.735 24.430 1.00 26.35 263 LYS A CA 1
ATOM 1917 C C . LYS A 1 237 ? 66.621 36.174 23.758 1.00 27.97 263 LYS A C 1
ATOM 1918 O O . LYS A 1 237 ? 66.673 35.092 23.169 1.00 27.94 263 LYS A O 1
ATOM 1924 N N . ALA A 1 238 ? 65.496 36.898 23.847 1.00 24.21 264 ALA A N 1
ATOM 1925 C CA . ALA A 1 238 ? 64.248 36.458 23.223 1.00 23.89 264 ALA A CA 1
ATOM 1926 C C . ALA A 1 238 ? 64.398 36.407 21.708 1.00 27.53 264 ALA A C 1
ATOM 1927 O O . ALA A 1 238 ? 65.165 37.185 21.139 1.00 26.02 264 ALA A O 1
ATOM 1929 N N . GLU A 1 239 ? 63.687 35.476 21.063 1.00 24.79 265 GLU A N 1
ATOM 1930 C CA . GLU A 1 239 ? 63.636 35.387 19.603 1.00 23.64 265 GLU A CA 1
ATOM 1931 C C . GLU A 1 239 ? 62.165 35.612 19.269 1.00 26.19 265 GLU A C 1
ATOM 1932 O O . GLU A 1 239 ? 61.362 34.678 19.335 1.00 24.25 265 GLU A O 1
ATOM 1938 N N . ASN A 1 240 ? 61.814 36.874 18.980 1.00 23.02 266 ASN A N 1
ATOM 1939 C CA . ASN A 1 240 ? 60.456 37.348 18.718 1.00 23.08 266 ASN A CA 1
ATOM 1940 C C . ASN A 1 240 ? 59.971 37.011 17.307 1.00 26.43 266 ASN A C 1
ATOM 1941 O O . ASN A 1 240 ? 59.660 37.892 16.505 1.00 25.09 266 ASN A O 1
ATOM 1946 N N . HIS A 1 241 ? 59.892 35.705 17.038 1.00 23.20 267 HIS A N 1
ATOM 1947 C CA . HIS A 1 241 ? 59.501 35.115 15.769 1.00 23.56 267 HIS A CA 1
ATOM 1948 C C . HIS A 1 241 ? 58.840 33.784 16.040 1.00 26.22 267 HIS A C 1
ATOM 1949 O O . HIS A 1 241 ? 59.317 33.015 16.881 1.00 24.46 267 HIS A O 1
ATOM 1956 N N . LEU A 1 242 ? 57.761 33.534 15.349 1.00 23.62 268 LEU A N 1
ATOM 1957 C CA . LEU A 1 242 ? 57.032 32.256 15.450 1.00 23.60 268 LEU A CA 1
ATOM 1958 C C . LEU A 1 242 ? 57.664 31.260 14.475 1.00 26.95 268 LEU A C 1
ATOM 1959 O O . LEU A 1 242 ? 57.693 31.572 13.292 1.00 27.27 268 LEU A O 1
ATOM 1964 N N . ARG A 1 243 ? 58.105 30.120 14.947 1.00 22.32 269 ARG A N 1
ATOM 1965 C CA . ARG A 1 243 ? 58.730 29.106 14.102 1.00 21.90 269 ARG A CA 1
ATOM 1966 C C . ARG A 1 243 ? 57.884 27.863 13.972 1.00 25.33 269 ARG A C 1
ATOM 1967 O O . ARG A 1 243 ? 56.939 27.671 14.737 1.00 24.64 269 ARG A O 1
ATOM 1975 N N . PHE A 1 244 ? 58.210 27.020 12.979 1.00 21.02 270 PHE A N 1
ATOM 1976 C CA . PHE A 1 244 ? 57.461 25.796 12.700 1.00 20.75 270 PHE A CA 1
ATOM 1977 C C . PHE A 1 244 ? 58.420 24.672 12.394 1.00 26.19 270 PHE A C 1
ATOM 1978 O O . PHE A 1 244 ? 59.369 24.877 11.642 1.00 26.16 270 PHE A O 1
ATOM 1986 N N . ASN A 1 245 ? 58.161 23.481 12.944 1.00 23.24 271 ASN A N 1
ATOM 1987 C CA . ASN A 1 245 ? 59.008 22.307 12.707 1.00 23.67 271 ASN A CA 1
ATOM 1988 C C . ASN A 1 245 ? 58.208 21.012 12.622 1.00 27.36 271 ASN A C 1
ATOM 1989 O O . ASN A 1 245 ? 57.195 20.857 13.299 1.00 24.84 271 ASN A O 1
ATOM 1994 N N . ILE A 1 246 ? 58.677 20.081 11.794 1.00 25.61 272 ILE A N 1
ATOM 1995 C CA . ILE A 1 246 ? 58.099 18.742 11.694 1.00 25.94 272 ILE A CA 1
ATOM 1996 C C . ILE A 1 246 ? 59.267 17.792 11.897 1.00 30.26 272 ILE A C 1
ATOM 1997 O O . ILE A 1 246 ? 60.278 17.908 11.196 1.00 29.05 272 ILE A O 1
ATOM 2002 N N . ILE A 1 247 ? 59.172 16.928 12.928 1.00 27.62 273 ILE A N 1
ATOM 2003 C CA . ILE A 1 247 ? 60.209 15.946 13.238 1.00 27.39 273 ILE A CA 1
ATOM 2004 C C . ILE A 1 247 ? 59.757 14.624 12.658 1.00 33.21 273 ILE A C 1
ATOM 2005 O O . ILE A 1 247 ? 58.767 14.052 13.115 1.00 31.89 273 ILE A O 1
ATOM 2010 N N . ASN A 1 248 ? 60.460 14.163 11.623 1.00 32.44 274 ASN A N 1
ATOM 2011 C CA . ASN A 1 248 ? 60.152 12.901 10.974 1.00 34.04 274 ASN A CA 1
ATOM 2012 C C . ASN A 1 248 ? 61.207 11.856 11.383 1.00 40.91 274 ASN A C 1
ATOM 2013 O O . ASN A 1 248 ? 62.376 11.957 10.989 1.00 40.92 274 ASN A O 1
ATOM 2018 N N . ASP A 1 249 ? 60.796 10.886 12.218 1.00 38.40 275 ASP A N 1
ATOM 2019 C CA . ASP A 1 249 ? 61.664 9.800 12.690 1.00 38.88 275 ASP A CA 1
ATOM 2020 C C . ASP A 1 249 ? 60.840 8.531 12.825 1.00 44.82 275 ASP A C 1
ATOM 2021 O O . ASP A 1 249 ? 59.945 8.458 13.668 1.00 44.42 275 ASP A O 1
ATOM 2026 N N . LYS A 1 250 ? 61.152 7.529 11.989 1.00 44.18 276 LYS A N 1
ATOM 2027 C CA . LYS A 1 250 ? 60.453 6.240 11.926 1.00 44.89 276 LYS A CA 1
ATOM 2028 C C . LYS A 1 250 ? 60.530 5.446 13.227 1.00 48.59 276 LYS A C 1
ATOM 2029 O O . LYS A 1 250 ? 59.639 4.638 13.491 1.00 48.79 276 LYS A O 1
ATOM 2035 N N . GLU A 1 251 ? 61.557 5.729 14.061 1.00 44.71 277 GLU A N 1
ATOM 2036 C CA . GLU A 1 251 ? 61.817 5.082 15.350 1.00 44.13 277 GLU A CA 1
ATOM 2037 C C . GLU A 1 251 ? 61.060 5.714 16.528 1.00 46.75 277 GLU A C 1
ATOM 2038 O O . GLU A 1 251 ? 60.992 5.096 17.591 1.00 45.51 277 GLU A O 1
ATOM 2044 N N . ASN A 1 252 ? 60.486 6.929 16.345 1.00 43.06 278 ASN A N 1
ATOM 2045 C CA . ASN A 1 252 ? 59.679 7.591 17.374 1.00 42.22 278 ASN A CA 1
ATOM 2046 C C . ASN A 1 252 ? 58.336 6.860 17.465 1.00 45.93 278 ASN A C 1
ATOM 2047 O O . ASN A 1 252 ? 57.810 6.421 16.437 1.00 46.23 278 ASN A O 1
ATOM 2052 N N . ARG A 1 253 ? 57.814 6.668 18.685 1.00 41.58 279 ARG A N 1
ATOM 2053 C CA . ARG A 1 253 ? 56.605 5.864 18.882 1.00 42.09 279 ARG A CA 1
ATOM 2054 C C . ARG A 1 253 ? 55.275 6.647 18.919 1.00 44.47 279 ARG A C 1
ATOM 2055 O O . ARG A 1 253 ? 54.218 6.042 18.722 1.00 44.06 279 ARG A O 1
ATOM 2063 N N . VAL A 1 254 ? 55.323 7.968 19.167 1.00 39.26 280 VAL A N 1
ATOM 2064 C CA . VAL A 1 254 ? 54.120 8.797 19.302 1.00 38.12 280 VAL A CA 1
ATOM 2065 C C . VAL A 1 254 ? 54.083 9.956 18.294 1.00 38.04 280 VAL A C 1
ATOM 2066 O O . VAL A 1 254 ? 55.038 10.728 18.195 1.00 36.61 280 VAL A O 1
ATOM 2070 N N . ASN A 1 255 ? 52.964 10.073 17.561 1.00 33.03 281 ASN A N 1
ATOM 2071 C CA . ASN A 1 255 ? 52.732 11.175 16.635 1.00 31.69 281 ASN A CA 1
ATOM 2072 C C . ASN A 1 255 ? 51.942 12.229 17.383 1.00 33.80 281 ASN A C 1
ATOM 2073 O O . ASN A 1 255 ? 51.163 11.883 18.266 1.00 32.74 281 ASN A O 1
ATOM 2078 N N . GLY A 1 256 ? 52.165 13.500 17.063 1.00 29.96 282 GLY A N 1
ATOM 2079 C CA . GLY A 1 256 ? 51.450 14.576 17.741 1.00 29.26 282 GLY A CA 1
ATOM 2080 C C . GLY A 1 256 ? 51.827 15.980 17.334 1.00 32.12 282 GLY A C 1
ATOM 2081 O O . GLY A 1 256 ? 52.612 16.188 16.405 1.00 31.45 282 GLY A O 1
ATOM 2082 N N . ILE A 1 257 ? 51.249 16.950 18.047 1.00 27.43 283 ILE A N 1
ATOM 2083 C CA . ILE A 1 257 ? 51.440 18.378 17.824 1.00 26.11 283 ILE A CA 1
ATOM 2084 C C . ILE A 1 257 ? 51.684 19.080 19.162 1.00 28.48 283 ILE A C 1
ATOM 2085 O O . ILE A 1 257 ? 51.060 18.740 20.161 1.00 26.65 283 ILE A O 1
ATOM 2090 N N . ALA A 1 258 ? 52.602 20.052 19.176 1.00 24.22 284 ALA A N 1
ATOM 2091 C CA . ALA A 1 258 ? 52.886 20.811 20.378 1.00 23.10 284 ALA A CA 1
ATOM 2092 C C . ALA A 1 258 ? 53.155 22.285 20.063 1.00 25.22 284 ALA A C 1
ATOM 2093 O O . ALA A 1 258 ? 53.696 22.609 19.000 1.00 23.59 284 ALA A O 1
ATOM 2095 N N . LEU A 1 259 ? 52.760 23.149 20.974 1.00 21.49 285 LEU A N 1
ATOM 2096 C CA . LEU A 1 259 ? 53.100 24.591 20.912 1.00 20.53 285 LEU A CA 1
ATOM 2097 C C . LEU A 1 259 ? 54.074 24.872 22.064 1.00 23.92 285 LEU A C 1
ATOM 2098 O O . LEU A 1 259 ? 53.732 24.527 23.177 1.00 21.57 285 LEU A O 1
ATOM 2103 N N . TYR A 1 260 ? 55.247 25.397 21.771 1.00 20.82 286 TYR A N 1
ATOM 2104 C CA . TYR A 1 260 ? 56.279 25.718 22.750 1.00 19.99 286 TYR A CA 1
ATOM 2105 C C . TYR A 1 260 ? 56.425 27.223 22.876 1.00 23.24 286 TYR A C 1
ATOM 2106 O O . TYR A 1 260 ? 56.514 27.916 21.863 1.00 23.87 286 TYR A O 1
ATOM 2115 N N . TYR A 1 261 ? 56.455 27.696 24.092 1.00 18.66 287 TYR A N 1
ATOM 2116 C CA . TYR A 1 261 ? 56.722 29.113 24.410 1.00 18.43 287 TYR A CA 1
ATOM 2117 C C . TYR A 1 261 ? 58.072 29.154 25.142 1.00 22.31 287 TYR A C 1
ATOM 2118 O O . TYR A 1 261 ? 58.350 28.212 25.838 1.00 20.14 287 TYR A O 1
ATOM 2127 N N . ARG A 1 262 ? 58.880 30.170 24.965 1.00 19.69 288 ARG A N 1
ATOM 2128 C CA . ARG A 1 262 ? 60.158 30.295 25.665 1.00 18.81 288 ARG A CA 1
ATOM 2129 C C . ARG A 1 262 ? 60.069 31.562 26.499 1.00 22.31 288 ARG A C 1
ATOM 2130 O O . ARG A 1 262 ? 59.603 32.588 26.015 1.00 19.43 288 ARG A O 1
ATOM 2138 N N . LEU A 1 263 ? 60.480 31.486 27.760 1.00 20.92 289 LEU A N 1
ATOM 2139 C CA . LEU A 1 263 ? 60.353 32.642 28.664 1.00 21.61 289 LEU A CA 1
ATOM 2140 C C . LEU A 1 263 ? 61.386 32.604 29.795 1.00 25.06 289 LEU A C 1
ATOM 2141 O O . LEU A 1 263 ? 61.854 31.511 30.128 1.00 23.48 289 LEU A O 1
ATOM 2146 N N . PRO A 1 264 ? 61.682 33.749 30.459 1.00 24.30 290 PRO A N 1
ATOM 2147 C CA . PRO A 1 264 ? 62.629 33.711 31.590 1.00 25.07 290 PRO A CA 1
ATOM 2148 C C . PRO A 1 264 ? 62.202 32.759 32.694 1.00 30.70 290 PRO A C 1
ATOM 2149 O O . PRO A 1 264 ? 61.003 32.524 32.905 1.00 30.95 290 PRO A O 1
ATOM 2153 N N . MET A 1 265 ? 63.187 32.172 33.368 1.00 27.92 291 MET A N 1
ATOM 2154 C CA . MET A 1 265 ? 62.910 31.276 34.475 1.00 28.34 291 MET A CA 1
ATOM 2155 C C . MET A 1 265 ? 63.350 31.962 35.759 1.00 35.47 291 MET A C 1
ATOM 2156 O O . MET A 1 265 ? 64.528 32.298 35.890 1.00 35.15 291 MET A O 1
ATOM 2161 N N . VAL A 1 266 ? 62.412 32.179 36.697 1.00 34.96 292 VAL A N 1
ATOM 2162 C CA . VAL A 1 266 ? 62.753 32.819 37.972 1.00 35.84 292 VAL A CA 1
ATOM 2163 C C . VAL A 1 266 ? 63.243 31.770 38.963 1.00 36.98 292 VAL A C 1
ATOM 2164 O O . VAL A 1 266 ? 62.756 30.634 38.992 1.00 37.70 292 VAL A O 1
ATOM 2168 N N . GLN A 1 267 ? 64.263 32.139 39.711 1.00 32.39 293 GLN A N 1
ATOM 2169 C CA . GLN A 1 267 ? 64.841 31.303 40.756 1.00 31.71 293 GLN A CA 1
ATOM 2170 C C . GLN A 1 267 ? 63.964 31.526 41.994 1.00 30.82 293 GLN A C 1
ATOM 2171 O O . GLN A 1 267 ? 63.690 32.677 42.334 1.00 29.11 293 GLN A O 1
ATOM 2177 N N . VAL A 1 268 ? 63.492 30.446 42.635 1.00 26.46 294 VAL A N 1
ATOM 2178 C CA . VAL A 1 268 ? 62.653 30.563 43.832 1.00 25.50 294 VAL A CA 1
ATOM 2179 C C . VAL A 1 268 ? 63.554 30.807 45.065 1.00 27.27 294 VAL A C 1
ATOM 2180 O O . VAL A 1 268 ? 64.133 29.865 45.617 1.00 24.71 294 VAL A O 1
ATOM 2184 N N . ASN A 1 269 ? 63.687 32.081 45.467 1.00 23.77 295 ASN A N 1
ATOM 2185 C CA . ASN A 1 269 ? 64.490 32.454 46.638 1.00 24.15 295 ASN A CA 1
ATOM 2186 C C . ASN A 1 269 ? 63.740 33.384 47.615 1.00 28.12 295 ASN A C 1
ATOM 2187 O O . ASN A 1 269 ? 64.276 33.700 48.681 1.00 28.46 295 ASN A O 1
ATOM 2192 N N . ASP A 1 270 ? 62.497 33.792 47.263 1.00 22.68 296 ASP A N 1
ATOM 2193 C CA . ASP A 1 270 ? 61.652 34.653 48.084 1.00 23.28 296 ASP A CA 1
ATOM 2194 C C . ASP A 1 270 ? 60.160 34.385 47.826 1.00 26.58 296 ASP A C 1
ATOM 2195 O O . ASP A 1 270 ? 59.827 33.536 46.992 1.00 23.99 296 ASP A O 1
ATOM 2200 N N . GLU A 1 271 ? 59.272 35.110 48.527 1.00 24.26 297 GLU A N 1
ATOM 2201 C CA . GLU A 1 271 ? 57.810 34.940 48.449 1.00 24.47 297 GLU A CA 1
ATOM 2202 C C . GLU A 1 271 ? 57.210 35.277 47.082 1.00 28.19 297 GLU A C 1
ATOM 2203 O O . GLU A 1 271 ? 56.404 34.496 46.580 1.00 27.97 297 GLU A O 1
ATOM 2209 N N . GLN A 1 272 ? 57.643 36.387 46.464 1.00 25.21 298 GLN A N 1
ATOM 2210 C CA . GLN A 1 272 ? 57.207 36.824 45.138 1.00 25.48 298 GLN A CA 1
ATOM 2211 C C . GLN A 1 272 ? 57.606 35.782 44.073 1.00 28.18 298 GLN A C 1
ATOM 2212 O O . GLN A 1 272 ? 56.764 35.410 43.256 1.00 27.95 298 GLN A O 1
ATOM 2218 N N . SER A 1 273 ? 58.865 35.281 44.103 1.00 24.24 299 SER A N 1
ATOM 2219 C CA . SER A 1 273 ? 59.315 34.292 43.111 1.00 23.34 299 SER A CA 1
ATOM 2220 C C . SER A 1 273 ? 58.708 32.897 43.365 1.00 26.81 299 SER A C 1
ATOM 2221 O O . SER A 1 273 ? 58.500 32.153 42.412 1.00 26.57 299 SER A O 1
ATOM 2224 N N . PHE A 1 274 ? 58.330 32.589 44.620 1.00 22.68 300 PHE A N 1
ATOM 2225 C CA . PHE A 1 274 ? 57.629 31.344 44.950 1.00 22.57 300 PHE A CA 1
ATOM 2226 C C . PHE A 1 274 ? 56.245 31.379 44.264 1.00 28.26 300 PHE A C 1
ATOM 2227 O O . PHE A 1 274 ? 55.828 30.375 43.697 1.00 27.80 300 PHE A O 1
ATOM 2235 N N . ILE A 1 275 ? 55.552 32.537 44.319 1.00 25.96 301 ILE A N 1
ATOM 2236 C CA . ILE A 1 275 ? 54.228 32.742 43.723 1.00 26.24 301 ILE A CA 1
ATOM 2237 C C . ILE A 1 275 ? 54.308 32.661 42.199 1.00 30.74 301 ILE A C 1
ATOM 2238 O O . ILE A 1 275 ? 53.463 32.004 41.595 1.00 31.28 301 ILE A O 1
ATOM 2243 N N . GLU A 1 276 ? 55.301 33.337 41.584 1.00 28.56 302 GLU A N 1
ATOM 2244 C CA . GLU A 1 276 ? 55.512 33.338 40.127 1.00 28.66 302 GLU A CA 1
ATOM 2245 C C . GLU A 1 276 ? 55.660 31.912 39.596 1.00 33.07 302 GLU A C 1
ATOM 2246 O O . GLU A 1 276 ? 55.003 31.564 38.614 1.00 33.10 302 GLU A O 1
ATOM 2252 N N . GLN A 1 277 ? 56.491 31.084 40.256 1.00 29.76 303 GLN A N 1
ATOM 2253 C CA . GLN A 1 277 ? 56.716 29.692 39.839 1.00 29.75 303 GLN A CA 1
ATOM 2254 C C . GLN A 1 277 ? 55.447 28.881 40.030 1.00 31.81 303 GLN A C 1
ATOM 2255 O O . GLN A 1 277 ? 55.124 28.058 39.175 1.00 30.80 303 GLN A O 1
ATOM 2261 N N . ALA A 1 278 ? 54.745 29.086 41.161 1.00 27.36 304 ALA A N 1
ATOM 2262 C CA . ALA A 1 278 ? 53.500 28.371 41.467 1.00 26.98 304 ALA A CA 1
ATOM 2263 C C . ALA A 1 278 ? 52.397 28.674 40.432 1.00 28.98 304 ALA A C 1
ATOM 2264 O O . ALA A 1 278 ? 51.605 27.794 40.116 1.00 28.70 304 ALA A O 1
ATOM 2266 N N . GLU A 1 279 ? 52.356 29.903 39.908 1.00 25.18 305 GLU A N 1
ATOM 2267 C CA . GLU A 1 279 ? 51.376 30.290 38.886 1.00 25.77 305 GLU A CA 1
ATOM 2268 C C . GLU A 1 279 ? 51.646 29.591 37.548 1.00 28.11 305 GLU A C 1
ATOM 2269 O O . GLU A 1 279 ? 50.689 29.142 36.927 1.00 26.46 305 GLU A O 1
ATOM 2275 N N . TRP A 1 280 ? 52.930 29.464 37.119 1.00 24.96 306 TRP A N 1
ATOM 2276 C CA . TRP A 1 280 ? 53.240 28.740 35.869 1.00 25.77 306 TRP A CA 1
ATOM 2277 C C . TRP A 1 280 ? 52.921 27.263 36.019 1.00 27.66 306 TRP A C 1
ATOM 2278 O O . TRP A 1 280 ? 52.381 26.670 35.095 1.00 28.93 306 TRP A O 1
ATOM 2289 N N . SER A 1 281 ? 53.242 26.683 37.189 1.00 23.18 307 SER A N 1
ATOM 2290 C CA . SER A 1 281 ? 53.009 25.286 37.552 1.00 22.76 307 SER A CA 1
ATOM 2291 C C . SER A 1 281 ? 51.513 24.973 37.578 1.00 28.96 307 SER A C 1
ATOM 2292 O O . SER A 1 281 ? 51.102 23.904 37.127 1.00 28.57 307 SER A O 1
ATOM 2295 N N . MET A 1 282 ? 50.703 25.909 38.103 1.00 26.72 308 MET A N 1
ATOM 2296 C CA . MET A 1 282 ? 49.257 25.739 38.171 1.00 27.29 308 MET A CA 1
ATOM 2297 C C . MET A 1 282 ? 48.601 25.857 36.818 1.00 31.54 308 MET A C 1
ATOM 2298 O O . MET A 1 282 ? 47.711 25.064 36.546 1.00 32.98 308 MET A O 1
ATOM 2303 N N . LEU A 1 283 ? 49.082 26.780 35.945 1.00 27.40 309 LEU A N 1
ATOM 2304 C CA . LEU A 1 283 ? 48.567 26.924 34.575 1.00 26.93 309 LEU A CA 1
ATOM 2305 C C . LEU A 1 283 ? 48.776 25.626 33.805 1.00 31.45 309 LEU A C 1
ATOM 2306 O O . LEU A 1 283 ? 47.865 25.172 33.115 1.00 31.06 309 LEU A O 1
ATOM 2311 N N . VAL A 1 284 ? 49.965 25.008 33.982 1.00 29.59 310 VAL A N 1
ATOM 2312 C CA . VAL A 1 284 ? 50.388 23.735 33.384 1.00 29.58 310 VAL A CA 1
ATOM 2313 C C . VAL A 1 284 ? 49.468 22.619 33.901 1.00 35.20 310 VAL A C 1
ATOM 2314 O O . VAL A 1 284 ? 48.873 21.897 33.091 1.00 36.59 310 VAL A O 1
ATOM 2318 N N . GLN A 1 285 ? 49.298 22.523 35.235 1.00 30.76 311 GLN A N 1
ATOM 2319 C CA . GLN A 1 285 ? 48.437 21.509 35.839 1.00 30.74 311 GLN A CA 1
ATOM 2320 C C . GLN A 1 285 ? 46.969 21.641 35.419 1.00 33.82 311 GLN A C 1
ATOM 2321 O O . GLN A 1 285 ? 46.334 20.627 35.135 1.00 34.89 311 GLN A O 1
ATOM 2327 N N . LEU A 1 286 ? 46.436 22.873 35.381 1.00 28.39 312 LEU A N 1
ATOM 2328 C CA . LEU A 1 286 ? 45.042 23.115 35.007 1.00 27.26 312 LEU A CA 1
ATOM 2329 C C . LEU A 1 286 ? 44.765 22.660 33.571 1.00 31.29 312 LEU A C 1
ATOM 2330 O O . LEU A 1 286 ? 43.736 22.028 33.324 1.00 31.39 312 LEU A O 1
ATOM 2335 N N . PHE A 1 287 ? 45.722 22.914 32.645 1.00 27.20 313 PHE A N 1
ATOM 2336 C CA . PHE A 1 287 ? 45.636 22.471 31.254 1.00 27.17 313 PHE A CA 1
ATOM 2337 C C . PHE A 1 287 ? 45.536 20.934 31.233 1.00 32.25 313 PHE A C 1
ATOM 2338 O O . PHE A 1 287 ? 44.640 20.391 30.595 1.00 30.98 313 PHE A O 1
ATOM 2346 N N . ASN A 1 288 ? 46.468 20.254 31.942 1.00 32.06 314 ASN A N 1
ATOM 2347 C CA . ASN A 1 288 ? 46.555 18.794 32.080 1.00 32.83 314 ASN A CA 1
ATOM 2348 C C . ASN A 1 288 ? 45.265 18.213 32.616 1.00 37.50 314 ASN A C 1
ATOM 2349 O O . ASN A 1 288 ? 44.767 17.232 32.067 1.00 37.19 314 ASN A O 1
ATOM 2354 N N . GLN A 1 289 ? 44.738 18.826 33.696 1.00 35.08 315 GLN A N 1
ATOM 2355 C CA . GLN A 1 289 ? 43.490 18.465 34.374 1.00 35.72 315 GLN A CA 1
ATOM 2356 C C . GLN A 1 289 ? 42.334 18.501 33.370 1.00 40.20 315 GLN A C 1
ATOM 2357 O O . GLN A 1 289 ? 41.697 17.470 33.167 1.00 40.67 315 GLN A O 1
ATOM 2363 N N . ARG A 1 290 ? 42.128 19.644 32.676 1.00 36.14 316 ARG A N 1
ATOM 2364 C CA . ARG A 1 290 ? 41.053 19.783 31.690 1.00 35.51 316 ARG A CA 1
ATOM 2365 C C . ARG A 1 290 ? 41.130 18.756 30.576 1.00 37.91 316 ARG A C 1
ATOM 2366 O O . ARG A 1 290 ? 40.127 18.107 30.313 1.00 37.74 316 ARG A O 1
ATOM 2374 N N . LEU A 1 291 ? 42.318 18.557 29.966 1.00 34.16 317 LEU A N 1
ATOM 2375 C CA . LEU A 1 291 ? 42.496 17.564 28.904 1.00 33.96 317 LEU A CA 1
ATOM 2376 C C . LEU A 1 291 ? 42.163 16.140 29.373 1.00 38.12 317 LEU A C 1
ATOM 2377 O O . LEU A 1 291 ? 41.463 15.417 28.656 1.00 38.52 317 LEU A O 1
ATOM 2382 N N . GLN A 1 292 ? 42.647 15.750 30.572 1.00 34.58 318 GLN A N 1
ATOM 2383 C CA . GLN A 1 292 ? 42.395 14.430 31.153 1.00 35.83 318 GLN A CA 1
ATOM 2384 C C . GLN A 1 292 ? 40.925 14.212 31.496 1.00 42.53 318 GLN A C 1
ATOM 2385 O O . GLN A 1 292 ? 40.443 13.087 31.365 1.00 43.63 318 GLN A O 1
ATOM 2391 N N . GLU A 1 293 ? 40.215 15.28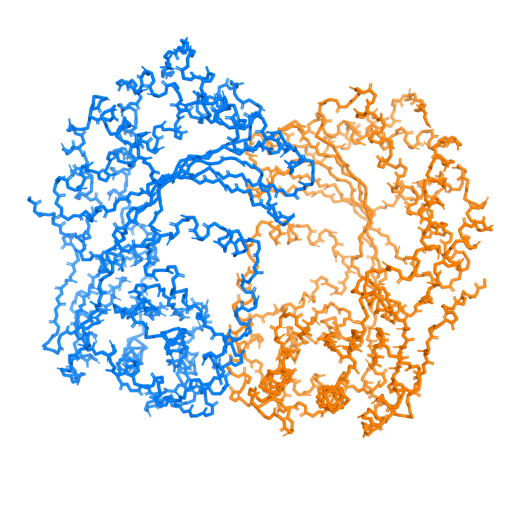4 31.912 1.00 39.71 319 GLU A N 1
ATOM 2392 C CA . GLU A 1 293 ? 38.787 15.254 32.249 1.00 40.92 319 GLU A CA 1
ATOM 2393 C C . GLU A 1 293 ? 37.970 15.035 30.975 1.00 46.34 319 GLU A C 1
ATOM 2394 O O . GLU A 1 293 ? 37.007 14.264 30.994 1.00 47.01 319 GLU A O 1
ATOM 2400 N N . ARG A 1 294 ? 38.365 15.709 29.866 1.00 42.05 320 ARG A N 1
ATOM 2401 C CA . ARG A 1 294 ? 37.720 15.589 28.557 1.00 41.91 320 ARG A CA 1
ATOM 2402 C C . ARG A 1 294 ? 37.946 14.200 27.946 1.00 46.73 320 ARG A C 1
ATOM 2403 O O . ARG A 1 294 ? 37.021 13.643 27.352 1.00 46.93 320 ARG A O 1
ATOM 2411 N N . ILE A 1 295 ? 39.148 13.621 28.122 1.00 43.90 321 ILE A N 1
ATOM 2412 C CA . ILE A 1 295 ? 39.468 12.284 27.603 1.00 44.90 321 ILE A CA 1
ATOM 2413 C C . ILE A 1 295 ? 38.712 11.205 28.385 1.00 52.20 321 ILE A C 1
ATOM 2414 O O . ILE A 1 295 ? 38.045 10.368 27.775 1.00 53.63 321 ILE A O 1
ATOM 2419 N N . GLN A 1 296 ? 38.810 11.227 29.725 1.00 49.94 322 GLN A N 1
ATOM 2420 C CA . GLN A 1 296 ? 38.160 10.228 30.576 1.00 50.85 322 GLN A CA 1
ATOM 2421 C C . GLN A 1 296 ? 36.633 10.309 30.537 1.00 55.55 322 GLN A C 1
ATOM 2422 O O . GLN A 1 296 ? 35.983 9.262 30.626 1.00 56.77 322 GLN A O 1
ATOM 2428 N N . SER A 1 297 ? 36.057 11.518 30.326 1.00 50.47 323 SER A N 1
ATOM 2429 C CA . SER A 1 297 ? 34.601 11.652 30.203 1.00 51.15 323 SER A CA 1
ATOM 2430 C C . SER A 1 297 ? 34.077 11.157 28.833 1.00 55.96 323 SER A C 1
ATOM 2431 O O . SER A 1 297 ? 32.867 11.057 28.653 1.00 56.45 323 SER A O 1
ATOM 2434 N N . GLY A 1 298 ? 34.987 10.843 27.906 1.00 52.18 324 GLY A N 1
ATOM 2435 C CA . GLY A 1 298 ? 34.668 10.330 26.576 1.00 52.34 324 GLY A CA 1
ATOM 2436 C C . GLY A 1 298 ? 34.538 11.354 25.465 1.00 56.59 324 GLY A C 1
ATOM 2437 O O . GLY A 1 298 ? 34.277 10.972 24.321 1.00 56.76 324 GLY A O 1
ATOM 2438 N N . GLU A 1 299 ? 34.717 12.655 25.779 1.00 53.72 325 GLU A N 1
ATOM 2439 C CA . GLU A 1 299 ? 34.617 13.758 24.805 1.00 54.16 325 GLU A CA 1
ATOM 2440 C C . GLU A 1 299 ? 35.704 13.704 23.716 1.00 59.65 325 GLU A C 1
ATOM 2441 O O . GLU A 1 299 ? 35.435 14.101 22.579 1.00 60.31 325 GLU A O 1
ATOM 2447 N N . LEU A 1 300 ? 36.933 13.264 24.071 1.00 55.45 326 LEU A N 1
ATOM 2448 C CA . LEU A 1 300 ? 38.068 13.235 23.143 1.00 54.54 326 LEU A CA 1
ATOM 2449 C C . LEU A 1 300 ? 38.630 11.841 22.862 1.00 58.57 326 LEU A C 1
ATOM 2450 O O . LEU A 1 300 ? 39.708 11.491 23.353 1.00 57.85 326 LEU A O 1
ATOM 2455 N N . LYS A 1 301 ? 37.927 11.058 22.035 1.00 55.65 327 LYS A N 1
ATOM 2456 C CA . LYS A 1 301 ? 38.412 9.727 21.662 1.00 55.54 327 LYS A CA 1
ATOM 2457 C C . LYS A 1 301 ? 39.133 9.755 20.302 1.00 56.79 327 LYS A C 1
ATOM 2458 O O . LYS A 1 301 ? 39.723 8.753 19.885 1.00 55.45 327 LYS A O 1
ATOM 2464 N N . THR A 1 302 ? 39.158 10.956 19.671 1.00 52.24 328 THR A N 1
ATOM 2465 C CA . THR A 1 302 ? 39.832 11.281 18.404 1.00 50.98 328 THR A CA 1
ATOM 2466 C C . THR A 1 302 ? 41.351 11.471 18.614 1.00 52.27 328 THR A C 1
ATOM 2467 O O . THR A 1 302 ? 42.092 11.579 17.635 1.00 51.64 328 THR A O 1
ATOM 2471 N N . ILE A 1 303 ? 41.799 11.535 19.895 1.00 46.60 329 ILE A N 1
ATOM 2472 C CA . ILE A 1 303 ? 43.193 11.715 20.337 1.00 44.66 329 ILE A CA 1
ATOM 2473 C C . ILE A 1 303 ? 43.564 10.655 21.395 1.00 49.07 329 ILE A C 1
ATOM 2474 O O . ILE A 1 303 ? 42.668 10.120 22.056 1.00 49.54 329 ILE A O 1
ATOM 2479 N N . SER A 1 304 ? 44.872 10.365 21.571 1.00 45.09 330 SER A N 1
ATOM 2480 C CA . SER A 1 304 ? 45.317 9.364 22.543 1.00 45.01 330 SER A CA 1
ATOM 2481 C C . SER A 1 304 ? 45.588 9.947 23.937 1.00 48.63 330 SER A C 1
ATOM 2482 O O . SER A 1 304 ? 45.234 9.332 24.945 1.00 49.67 330 SER A O 1
ATOM 2485 N N . GLY A 1 305 ? 46.190 11.128 23.974 1.00 42.89 331 GLY A N 1
ATOM 2486 C CA . GLY A 1 305 ? 46.510 11.823 25.211 1.00 41.40 331 GLY A CA 1
ATOM 2487 C C . GLY A 1 305 ? 47.143 13.171 24.954 1.00 43.12 331 GLY A C 1
ATOM 2488 O O . GLY A 1 305 ? 46.932 13.776 23.900 1.00 42.59 331 GLY A O 1
ATOM 2489 N N . GLY A 1 306 ? 47.920 13.630 25.922 1.00 38.69 332 GLY A N 1
ATOM 2490 C CA . GLY A 1 306 ? 48.621 14.901 25.831 1.00 37.92 332 GLY A CA 1
ATOM 2491 C C . GLY A 1 306 ? 49.037 15.441 27.178 1.00 40.53 332 GLY A C 1
ATOM 2492 O O . GLY A 1 306 ? 48.603 14.926 28.214 1.00 39.58 332 GLY A O 1
ATOM 2493 N N . THR A 1 307 ? 49.902 16.479 27.165 1.00 35.88 333 THR A N 1
ATOM 2494 C CA . THR A 1 307 ? 50.434 17.112 28.379 1.00 34.60 333 THR A CA 1
ATOM 2495 C C . THR A 1 307 ? 50.876 18.565 28.168 1.00 35.89 333 THR A C 1
ATOM 2496 O O . THR A 1 307 ? 51.079 19.013 27.044 1.00 35.29 333 THR A O 1
ATOM 2500 N N . ALA A 1 308 ? 51.032 19.278 29.266 1.00 30.32 334 ALA A N 1
ATOM 2501 C CA . ALA A 1 308 ? 51.592 20.614 29.346 1.00 30.08 334 ALA A CA 1
ATOM 2502 C C . ALA A 1 308 ? 52.742 20.445 30.333 1.00 33.57 334 ALA A C 1
ATOM 2503 O O . ALA A 1 308 ? 52.621 19.688 31.308 1.00 32.36 334 ALA A O 1
ATOM 2505 N N . ARG A 1 309 ? 53.871 21.083 30.049 1.00 29.83 335 ARG A N 1
ATOM 2506 C CA . ARG A 1 309 ? 55.053 20.963 30.889 1.00 30.03 335 ARG A CA 1
ATOM 2507 C C . ARG A 1 309 ? 55.956 22.159 30.739 1.00 33.75 335 ARG A C 1
ATOM 2508 O O . ARG A 1 309 ? 55.960 22.821 29.697 1.00 31.32 335 ARG A O 1
ATOM 2516 N N . SER A 1 310 ? 56.746 22.409 31.784 1.00 32.35 336 SER A N 1
ATOM 2517 C CA . SER A 1 310 ? 57.784 23.417 31.795 1.00 33.24 336 SER A CA 1
ATOM 2518 C C . SER A 1 310 ? 59.116 22.668 31.829 1.00 37.31 336 SER A C 1
ATOM 2519 O O . SER A 1 310 ? 59.230 21.639 32.494 1.00 37.55 336 SER A O 1
ATOM 2522 N N . VAL A 1 311 ? 60.098 23.150 31.074 1.00 33.43 337 VAL A N 1
ATOM 2523 C CA . VAL A 1 311 ? 61.441 22.563 31.031 1.00 32.90 337 VAL A CA 1
ATOM 2524 C C . VAL A 1 311 ? 62.492 23.677 31.087 1.00 34.08 337 VAL A C 1
ATOM 2525 O O . VAL A 1 311 ? 62.293 24.727 30.476 1.00 31.82 337 VAL A O 1
ATOM 2529 N N . LYS A 1 312 ? 63.593 23.457 31.846 1.00 29.76 338 LYS A N 1
ATOM 2530 C CA . LYS A 1 312 ? 64.732 24.374 31.916 1.00 28.45 338 LYS A CA 1
ATOM 2531 C C . LYS A 1 312 ? 65.478 24.265 30.581 1.00 30.60 338 LYS A C 1
ATOM 2532 O O . LYS A 1 312 ? 65.726 23.148 30.113 1.00 30.45 338 LYS A O 1
ATOM 2538 N N . ILE A 1 313 ? 65.804 25.416 29.939 1.00 25.43 339 ILE A N 1
ATOM 2539 C CA . ILE A 1 313 ? 66.509 25.395 28.652 1.00 24.68 339 ILE A CA 1
ATOM 2540 C C . ILE A 1 313 ? 67.897 26.046 28.756 1.00 27.22 339 ILE A C 1
ATOM 2541 O O . ILE A 1 313 ? 68.753 25.803 27.909 1.00 26.48 339 ILE A O 1
ATOM 2546 N N . ALA A 1 314 ? 68.103 26.879 29.788 1.00 22.31 340 ALA A N 1
ATOM 2547 C CA . ALA A 1 314 ? 69.347 27.600 30.067 1.00 21.92 340 ALA A CA 1
ATOM 2548 C C . ALA A 1 314 ? 69.320 27.989 31.577 1.00 26.26 340 ALA A C 1
ATOM 2549 O O . ALA A 1 314 ? 68.247 27.857 32.180 1.00 24.53 340 ALA A O 1
ATOM 2551 N N . PRO A 1 315 ? 70.434 28.455 32.226 1.00 23.37 341 PRO A N 1
ATOM 2552 C CA . PRO A 1 315 ? 70.341 28.818 33.665 1.00 22.99 341 PRO A CA 1
ATOM 2553 C C . PRO A 1 315 ? 69.268 29.874 34.003 1.00 26.16 341 PRO A C 1
ATOM 2554 O O . PRO A 1 315 ? 68.743 29.865 35.107 1.00 23.75 341 PRO A O 1
ATOM 2558 N N . ASP A 1 316 ? 68.936 30.775 33.051 1.00 22.69 342 ASP A N 1
ATOM 2559 C CA . ASP A 1 316 ? 67.970 31.867 33.260 1.00 22.30 342 ASP A CA 1
ATOM 2560 C C . ASP A 1 316 ? 66.650 31.703 32.498 1.00 24.96 342 ASP A C 1
ATOM 2561 O O . ASP A 1 316 ? 65.863 32.645 32.467 1.00 24.63 342 ASP A O 1
ATOM 2566 N N . TYR A 1 317 ? 66.445 30.557 31.821 1.00 21.61 343 TYR A N 1
ATOM 2567 C CA . TYR A 1 317 ? 65.339 30.390 30.892 1.00 20.59 343 TYR A CA 1
ATOM 2568 C C . TYR A 1 317 ? 64.660 29.048 30.883 1.00 25.04 343 TYR A C 1
ATOM 2569 O O . TYR A 1 317 ? 65.276 28.013 31.140 1.00 25.56 343 TYR A O 1
ATOM 2578 N N . GLN A 1 318 ? 63.381 29.075 30.501 1.00 22.30 344 GLN A N 1
ATOM 2579 C CA . GLN A 1 318 ? 62.536 27.897 30.410 1.00 21.95 344 GLN A CA 1
ATOM 2580 C C . GLN A 1 318 ? 61.646 27.887 29.165 1.00 24.39 344 GLN A C 1
ATOM 2581 O O . GLN A 1 318 ? 61.426 28.916 28.513 1.00 21.18 344 GLN A O 1
ATOM 2587 N N . SER A 1 319 ? 61.093 26.717 28.887 1.00 20.66 345 SER A N 1
ATOM 2588 C CA . SER A 1 319 ? 60.080 26.557 27.869 1.00 20.88 345 SER A CA 1
ATOM 2589 C C . SER A 1 319 ? 58.855 25.933 28.476 1.00 25.98 345 SER A C 1
ATOM 2590 O O . SER A 1 319 ? 58.946 24.965 29.238 1.00 25.39 345 SER A O 1
ATOM 2593 N N . LEU A 1 320 ? 57.703 26.497 28.143 1.00 24.30 346 LEU A N 1
ATOM 2594 C CA . LEU A 1 320 ? 56.408 25.964 28.523 1.00 24.64 346 LEU A CA 1
ATOM 2595 C C . LEU A 1 320 ? 55.777 25.454 27.235 1.00 27.67 346 LEU A C 1
ATOM 2596 O O . LEU A 1 320 ? 55.582 26.231 26.298 1.00 26.43 346 LEU A O 1
ATOM 2601 N N . PHE A 1 321 ? 55.511 24.142 27.157 1.00 24.21 347 PHE A N 1
ATOM 2602 C CA . PHE A 1 321 ? 54.870 23.577 25.971 1.00 24.04 347 PHE A CA 1
ATOM 2603 C C . PHE A 1 321 ? 53.517 22.921 26.252 1.00 26.28 347 PHE A C 1
ATOM 2604 O O . PHE A 1 321 ? 53.276 22.424 27.354 1.00 25.03 347 PHE A O 1
ATOM 2612 N N . PHE A 1 322 ? 52.658 22.878 25.228 1.00 22.99 348 PHE A N 1
ATOM 2613 C CA . PHE A 1 322 ? 51.328 22.267 25.294 1.00 22.06 348 PHE A CA 1
ATOM 2614 C C . PHE A 1 322 ? 51.256 21.259 24.168 1.00 27.06 348 PHE A C 1
ATOM 2615 O O . PHE A 1 322 ? 51.340 21.630 23.002 1.00 24.63 348 PHE A O 1
ATOM 2623 N N . ARG A 1 323 ? 51.163 19.974 24.524 1.00 25.98 349 ARG A N 1
ATOM 2624 C CA . ARG A 1 323 ? 51.169 18.873 23.571 1.00 26.70 349 ARG A CA 1
ATOM 2625 C C . ARG A 1 323 ? 49.904 18.029 23.581 1.00 31.11 349 ARG A C 1
ATOM 2626 O O . ARG A 1 323 ? 49.339 17.774 24.641 1.00 29.97 349 ARG A O 1
ATOM 2634 N N . VAL A 1 324 ? 49.475 17.587 22.380 1.00 27.75 350 VAL A N 1
ATOM 2635 C CA . VAL A 1 324 ? 48.370 16.660 22.181 1.00 27.82 350 VAL A CA 1
ATOM 2636 C C . VAL A 1 324 ? 48.917 15.508 21.322 1.00 33.46 350 VAL A C 1
ATOM 2637 O O . VAL A 1 324 ? 49.430 15.748 20.224 1.00 33.51 350 VAL A O 1
ATOM 2641 N N . ASN A 1 325 ? 48.823 14.268 21.836 1.00 30.04 351 ASN A N 1
ATOM 2642 C CA . ASN A 1 325 ? 49.267 13.066 21.138 1.00 30.16 351 ASN A CA 1
ATOM 2643 C C . ASN A 1 325 ? 48.165 12.554 20.223 1.00 35.60 351 ASN A C 1
ATOM 2644 O O . ASN A 1 325 ? 47.006 12.438 20.635 1.00 34.40 351 ASN A O 1
ATOM 2649 N N . ALA A 1 326 ? 48.527 12.295 18.960 1.00 34.43 352 ALA A N 1
ATOM 2650 C CA . ALA A 1 326 ? 47.608 11.834 17.930 1.00 36.25 352 ALA A CA 1
ATOM 2651 C C . ALA A 1 326 ? 47.251 10.358 18.019 1.00 43.78 352 ALA A C 1
ATOM 2652 O O . ALA A 1 326 ? 48.068 9.521 18.416 1.00 42.62 352 ALA A O 1
ATOM 2654 N N . ARG A 1 327 ? 46.004 10.060 17.642 1.00 45.09 353 ARG A N 1
ATOM 2655 C CA . ARG A 1 327 ? 45.455 8.716 17.538 1.00 47.29 353 ARG A CA 1
ATOM 2656 C C . ARG A 1 327 ? 45.928 8.259 16.157 1.00 52.27 353 ARG A C 1
ATOM 2657 O O . ARG A 1 327 ? 45.467 8.800 15.145 1.00 51.38 353 ARG A O 1
ATOM 2665 N N . ASP A 1 328 ? 46.923 7.340 16.134 1.00 49.42 354 ASP A N 1
ATOM 2666 C CA . ASP A 1 328 ? 47.568 6.800 14.931 1.00 49.89 354 ASP A CA 1
ATOM 2667 C C . ASP A 1 328 ? 48.287 7.903 14.121 1.00 50.15 354 ASP A C 1
ATOM 2668 O O . ASP A 1 328 ? 49.287 8.461 14.593 1.00 47.93 354 ASP A O 1
ATOM 2673 N N . ASP A 1 329 ? 47.747 8.220 12.924 1.00 45.18 355 ASP A N 1
ATOM 2674 C CA . ASP A 1 329 ? 48.255 9.204 11.965 1.00 44.13 355 ASP A CA 1
ATOM 2675 C C . ASP A 1 329 ? 47.294 10.394 11.801 1.00 45.34 355 ASP A C 1
ATOM 2676 O O . ASP A 1 329 ? 47.492 11.233 10.921 1.00 44.48 355 ASP A O 1
ATOM 2681 N N . ASN A 1 330 ? 46.275 10.479 12.667 1.00 40.53 356 ASN A N 1
ATOM 2682 C CA . ASN A 1 330 ? 45.267 11.523 12.612 1.00 39.96 356 ASN A CA 1
ATOM 2683 C C . ASN A 1 330 ? 45.806 12.849 13.167 1.00 40.80 356 ASN A C 1
ATOM 2684 O O . ASN A 1 330 ? 45.502 13.241 14.298 1.00 39.87 356 ASN A O 1
ATOM 2689 N N . MET A 1 331 ? 46.617 13.538 12.342 1.00 35.44 357 MET A N 1
ATOM 2690 C CA . MET A 1 331 ? 47.239 14.821 12.691 1.00 34.24 357 MET A CA 1
ATOM 2691 C C . MET A 1 331 ? 46.232 15.964 12.808 1.00 38.27 357 MET A C 1
ATOM 2692 O O . MET A 1 331 ? 46.426 16.859 13.632 1.00 37.56 357 MET A O 1
ATOM 2697 N N . GLN A 1 332 ? 45.145 15.918 12.018 1.00 36.03 358 GLN A N 1
ATOM 2698 C CA . GLN A 1 332 ? 44.094 16.941 12.026 1.00 36.28 358 GLN A CA 1
ATOM 2699 C C . GLN A 1 332 ? 43.338 16.962 13.352 1.00 40.51 358 GLN A C 1
ATOM 2700 O O . GLN A 1 332 ? 43.115 18.039 13.911 1.00 39.46 358 GLN A O 1
ATOM 2706 N N . ASP A 1 333 ? 43.003 15.778 13.881 1.00 38.09 359 ASP A N 1
ATOM 2707 C CA . ASP A 1 333 ? 42.292 15.646 15.154 1.00 37.94 359 ASP A CA 1
ATOM 2708 C C . ASP A 1 333 ? 43.115 16.124 16.338 1.00 39.96 359 ASP A C 1
ATOM 2709 O O . ASP A 1 333 ? 42.556 16.735 17.252 1.00 39.26 359 ASP A O 1
ATOM 2714 N N . ALA A 1 334 ? 44.440 15.851 16.316 1.00 35.63 360 ALA A N 1
ATOM 2715 C CA . ALA A 1 334 ? 45.389 16.278 17.344 1.00 34.36 360 ALA A CA 1
ATOM 2716 C C . ALA A 1 334 ? 45.456 17.808 17.371 1.00 35.21 360 ALA A C 1
ATOM 2717 O O . ALA A 1 334 ? 45.279 18.409 18.432 1.00 34.37 360 ALA A O 1
ATOM 2719 N N . ALA A 1 335 ? 45.660 18.428 16.186 1.00 30.80 361 ALA A N 1
ATOM 2720 C CA . ALA A 1 335 ? 45.728 19.876 16.002 1.00 29.78 361 ALA A CA 1
ATOM 2721 C C . ALA A 1 335 ? 44.410 20.512 16.465 1.00 33.10 361 ALA A C 1
ATOM 2722 O O . ALA A 1 335 ? 44.442 21.476 17.239 1.00 30.33 361 ALA A O 1
ATOM 2724 N N . ASN A 1 336 ? 43.255 19.924 16.043 1.00 30.82 362 ASN A N 1
ATOM 2725 C CA . ASN A 1 336 ? 41.924 20.390 16.435 1.00 31.08 362 ASN A CA 1
ATOM 2726 C C . ASN A 1 336 ? 41.744 20.419 17.943 1.00 35.43 362 ASN A C 1
ATOM 2727 O O . ASN A 1 336 ? 41.394 21.474 18.475 1.00 35.65 362 ASN A O 1
ATOM 2732 N N . ALA A 1 337 ? 42.068 19.303 18.639 1.00 31.06 363 ALA A N 1
ATOM 2733 C CA . ALA A 1 337 ? 41.979 19.183 20.105 1.00 30.44 363 ALA A CA 1
ATOM 2734 C C . ALA A 1 337 ? 42.832 20.223 20.835 1.00 32.35 363 ALA A C 1
ATOM 2735 O O . ALA A 1 337 ? 42.344 20.851 21.779 1.00 31.56 363 ALA A O 1
ATOM 2737 N N . LEU A 1 338 ? 44.095 20.411 20.390 1.00 26.58 364 LEU A N 1
ATOM 2738 C CA . LEU A 1 338 ? 45.017 21.364 20.987 1.00 25.56 364 LEU A CA 1
ATOM 2739 C C . LEU A 1 338 ? 44.533 22.798 20.823 1.00 29.97 364 LEU A C 1
ATOM 2740 O O . LEU A 1 338 ? 44.474 23.529 21.812 1.00 29.18 364 LEU A O 1
ATOM 2745 N N . MET A 1 339 ? 44.199 23.196 19.579 1.00 27.44 365 MET A N 1
ATOM 2746 C CA . MET A 1 339 ? 43.719 24.535 19.239 1.00 27.40 365 MET A CA 1
ATOM 2747 C C . MET A 1 339 ? 42.434 24.887 19.989 1.00 30.60 365 MET A C 1
ATOM 2748 O O . MET A 1 339 ? 42.283 26.022 20.448 1.00 29.67 365 MET A O 1
ATOM 2753 N N . ALA A 1 340 ? 41.495 23.923 20.066 1.00 27.37 366 ALA A N 1
ATOM 2754 C CA . ALA A 1 340 ? 40.200 24.063 20.735 1.00 27.80 366 ALA A CA 1
ATOM 2755 C C . ALA A 1 340 ? 40.392 24.314 22.222 1.00 32.37 366 ALA A C 1
ATOM 2756 O O . ALA A 1 340 ? 39.744 25.211 22.750 1.00 31.80 366 ALA A O 1
ATOM 2758 N N . GLU A 1 341 ? 41.323 23.573 22.886 1.00 28.78 367 GLU A N 1
ATOM 2759 C CA . GLU A 1 341 ? 41.583 23.752 24.318 1.00 28.12 367 GLU A CA 1
ATOM 2760 C C . GLU A 1 341 ? 42.281 25.079 24.624 1.00 30.16 367 GLU A C 1
ATOM 2761 O O . GLU A 1 341 ? 41.951 25.713 25.618 1.00 29.78 367 GLU A O 1
ATOM 2767 N N . LEU A 1 342 ? 43.229 25.492 23.782 1.00 26.09 368 LEU A N 1
ATOM 2768 C CA . LEU A 1 342 ? 43.957 26.751 23.972 1.00 25.69 368 LEU A CA 1
ATOM 2769 C C . LEU A 1 342 ? 43.027 27.960 23.785 1.00 28.61 368 LEU A C 1
ATOM 2770 O O . LEU A 1 342 ? 43.099 28.903 24.565 1.00 27.33 368 LEU A O 1
ATOM 2775 N N . ALA A 1 343 ? 42.137 27.907 22.780 1.00 26.01 369 ALA A N 1
ATOM 2776 C CA . ALA A 1 343 ? 41.166 28.964 22.502 1.00 26.01 369 ALA A CA 1
ATOM 2777 C C . ALA A 1 343 ? 40.075 29.047 23.586 1.00 29.91 369 ALA A C 1
ATOM 2778 O O . ALA A 1 343 ? 39.641 30.152 23.914 1.00 29.91 369 ALA A O 1
ATOM 2780 N N . THR A 1 344 ? 39.649 27.893 24.152 1.00 26.85 370 THR A N 1
ATOM 2781 C CA . THR A 1 344 ? 38.644 27.841 25.231 1.00 27.01 370 THR A CA 1
ATOM 2782 C C . THR A 1 344 ? 39.169 28.601 26.482 1.00 31.29 370 THR A C 1
ATOM 2783 O O . THR A 1 344 ? 38.429 29.390 27.079 1.00 30.91 370 THR A O 1
ATOM 2787 N N . ILE A 1 345 ? 40.452 28.374 26.843 1.00 28.14 371 ILE A N 1
ATOM 2788 C CA . ILE A 1 345 ? 41.133 29.035 27.972 1.00 26.53 371 ILE A CA 1
ATOM 2789 C C . ILE A 1 345 ? 41.313 30.529 27.644 1.00 29.59 371 ILE A C 1
ATOM 2790 O O . ILE A 1 345 ? 41.173 31.371 28.539 1.00 28.56 371 ILE A O 1
ATOM 2795 N N . ASP A 1 346 ? 41.613 30.862 26.360 1.00 25.41 372 ASP A N 1
ATOM 2796 C CA . ASP A 1 346 ? 41.748 32.266 25.933 1.00 25.19 372 ASP A CA 1
ATOM 2797 C C . ASP A 1 346 ? 40.456 33.045 26.220 1.00 30.83 372 ASP A C 1
ATOM 2798 O O . ASP A 1 346 ? 40.505 34.178 26.696 1.00 30.61 372 ASP A O 1
ATOM 2803 N N . GLN A 1 347 ? 39.310 32.422 25.920 1.00 28.03 373 GLN A N 1
ATOM 2804 C CA . GLN A 1 347 ? 37.993 33.023 26.046 1.00 28.36 373 GLN A CA 1
ATOM 2805 C C . GLN A 1 347 ? 37.392 33.003 27.461 1.00 33.83 373 GLN A C 1
ATOM 2806 O O . GLN A 1 347 ? 36.739 33.980 27.825 1.00 34.15 373 GLN A O 1
ATOM 2812 N N . HIS A 1 348 ? 37.596 31.924 28.261 1.00 31.10 374 HIS A N 1
ATOM 2813 C CA . HIS A 1 348 ? 36.951 31.819 29.580 1.00 31.51 374 HIS A CA 1
ATOM 2814 C C . HIS A 1 348 ? 37.869 31.508 30.772 1.00 34.81 374 HIS A C 1
ATOM 2815 O O . HIS A 1 348 ? 37.388 31.516 31.905 1.00 34.57 374 HIS A O 1
ATOM 2822 N N . GLY A 1 349 ? 39.151 31.246 30.520 1.00 29.94 375 GLY A N 1
ATOM 2823 C CA . GLY A 1 349 ? 40.119 30.930 31.563 1.00 29.10 375 GLY A CA 1
ATOM 2824 C C . GLY A 1 349 ? 39.753 29.699 32.364 1.00 34.86 375 GLY A C 1
ATOM 2825 O O . GLY A 1 349 ? 39.204 28.734 31.822 1.00 35.34 375 GLY A O 1
ATOM 2826 N N . PHE A 1 350 ? 40.026 29.738 33.667 1.00 30.77 376 PHE A N 1
ATOM 2827 C CA . PHE A 1 350 ? 39.711 28.619 34.553 1.00 30.32 376 PHE A CA 1
ATOM 2828 C C . PHE A 1 350 ? 38.688 29.037 35.573 1.00 33.22 376 PHE A C 1
ATOM 2829 O O . PHE A 1 350 ? 38.643 30.206 35.939 1.00 32.60 376 PHE A O 1
ATOM 2837 N N . SER A 1 351 ? 37.835 28.102 36.010 1.00 30.90 377 SER A N 1
ATOM 2838 C CA . SER A 1 351 ? 36.800 28.418 37.001 1.00 30.82 377 SER A CA 1
ATOM 2839 C C . SER A 1 351 ? 37.386 28.377 38.400 1.00 33.59 377 SER A C 1
ATOM 2840 O O . SER A 1 351 ? 38.445 27.782 38.600 1.00 30.93 377 SER A O 1
ATOM 2843 N N . ALA A 1 352 ? 36.676 28.977 39.369 1.00 32.32 378 ALA A N 1
ATOM 2844 C CA . ALA A 1 352 ? 37.049 28.978 40.782 1.00 33.06 378 ALA A CA 1
ATOM 2845 C C . ALA A 1 352 ? 37.098 27.535 41.333 1.00 37.54 378 ALA A C 1
ATOM 2846 O O . ALA A 1 352 ? 37.981 27.235 42.126 1.00 36.67 378 ALA A O 1
ATOM 2848 N N . GLU A 1 353 ? 36.188 26.640 40.878 1.00 34.46 379 GLU A N 1
ATOM 2849 C CA . GLU A 1 353 ? 36.155 25.231 41.308 1.00 34.22 379 GLU A CA 1
ATOM 2850 C C . GLU A 1 353 ? 37.362 24.467 40.796 1.00 35.30 379 GLU A C 1
ATOM 2851 O O . GLU A 1 353 ? 37.885 23.621 41.520 1.00 33.93 379 GLU A O 1
ATOM 2857 N N . GLU A 1 354 ? 37.784 24.738 39.539 1.00 31.08 380 GLU A N 1
ATOM 2858 C CA . GLU A 1 354 ? 38.928 24.094 38.901 1.00 30.06 380 GLU A CA 1
ATOM 2859 C C . GLU A 1 354 ? 40.232 24.437 39.642 1.00 32.20 380 GLU A C 1
ATOM 2860 O O . GLU A 1 354 ? 41.058 23.550 39.873 1.00 31.74 380 GLU A O 1
ATOM 2866 N N . LEU A 1 355 ? 40.408 25.730 40.005 1.00 28.03 381 LEU A N 1
ATOM 2867 C CA . LEU A 1 355 ? 41.576 26.220 40.751 1.00 26.74 381 LEU A CA 1
ATOM 2868 C C . LEU A 1 355 ? 41.554 25.689 42.194 1.00 28.07 381 LEU A C 1
ATOM 2869 O O . LEU A 1 355 ? 42.592 25.241 42.685 1.00 25.36 381 LEU A O 1
ATOM 2874 N N . ASP A 1 356 ? 40.371 25.708 42.849 1.00 27.20 382 ASP A N 1
ATOM 2875 C CA . ASP A 1 356 ? 40.172 25.179 44.205 1.00 29.13 382 ASP A CA 1
ATOM 2876 C C . ASP A 1 356 ? 40.502 23.690 44.286 1.00 33.90 382 ASP A C 1
ATOM 2877 O O . ASP A 1 356 ? 41.059 23.259 45.290 1.00 33.27 382 ASP A O 1
ATOM 2882 N N . ASP A 1 357 ? 40.187 22.912 43.233 1.00 31.84 383 ASP A N 1
ATOM 2883 C CA . ASP A 1 357 ? 40.537 21.488 43.204 1.00 31.90 383 ASP A CA 1
ATOM 2884 C C . ASP A 1 357 ? 42.053 21.269 43.026 1.00 33.45 383 ASP A C 1
ATOM 2885 O O . ASP A 1 357 ? 42.594 20.367 43.644 1.00 34.00 383 ASP A O 1
ATOM 2890 N N . VAL A 1 358 ? 42.730 22.076 42.200 1.00 28.52 384 VAL A N 1
ATOM 2891 C CA . VAL A 1 358 ? 44.187 21.966 42.004 1.00 27.78 384 VAL A CA 1
ATOM 2892 C C . VAL A 1 358 ? 44.914 22.240 43.339 1.00 31.19 384 VAL A C 1
ATOM 2893 O O . VAL A 1 358 ? 45.718 21.416 43.766 1.00 31.11 384 VAL A O 1
ATOM 2897 N N . LYS A 1 359 ? 44.552 23.343 44.030 1.00 27.57 385 LYS A N 1
ATOM 2898 C CA . LYS A 1 359 ? 45.102 23.725 45.327 1.00 26.65 385 LYS A CA 1
ATOM 2899 C C . LYS A 1 359 ? 44.882 22.649 46.413 1.00 32.24 385 LYS A C 1
ATOM 2900 O O . LYS A 1 359 ? 45.862 22.194 47.008 1.00 32.40 385 LYS A O 1
ATOM 2906 N N . SER A 1 360 ? 43.621 22.237 46.653 1.00 29.16 386 SER A N 1
ATOM 2907 C CA . SER A 1 360 ? 43.281 21.223 47.659 1.00 30.97 386 SER A CA 1
ATOM 2908 C C . SER A 1 360 ? 43.966 19.864 47.453 1.00 37.51 386 SER A C 1
ATOM 2909 O O . SER A 1 360 ? 44.382 19.261 48.445 1.00 39.27 386 SER A O 1
ATOM 2912 N N . THR A 1 361 ? 44.091 19.386 46.198 1.00 34.41 387 THR A N 1
ATOM 2913 C CA . THR A 1 361 ? 44.744 18.092 45.911 1.00 35.18 387 THR A CA 1
ATOM 2914 C C . THR A 1 361 ? 46.269 18.164 46.068 1.00 39.10 387 THR A C 1
ATOM 2915 O O . THR A 1 361 ? 46.895 17.167 46.446 1.00 38.60 387 THR A O 1
ATOM 2919 N N . ARG A 1 362 ? 46.860 19.342 45.769 1.00 34.64 388 ARG A N 1
ATOM 2920 C CA . ARG A 1 362 ? 48.292 19.595 45.931 1.00 33.45 388 ARG A CA 1
ATOM 2921 C C . ARG A 1 362 ? 48.613 19.722 47.415 1.00 34.95 388 ARG A C 1
ATOM 2922 O O . ARG A 1 362 ? 49.581 19.121 47.867 1.00 34.45 388 ARG A O 1
ATOM 2930 N N . LEU A 1 363 ? 47.770 20.445 48.184 1.00 31.02 389 LEU A N 1
ATOM 2931 C CA . LEU A 1 363 ? 47.957 20.581 49.627 1.00 30.82 389 LEU A CA 1
ATOM 2932 C C . LEU A 1 363 ? 47.808 19.240 50.348 1.00 34.12 389 LEU A C 1
ATOM 2933 O O . LEU A 1 363 ? 48.531 19.001 51.311 1.00 31.59 389 LEU A O 1
ATOM 2938 N N . THR A 1 364 ? 46.880 18.369 49.882 1.00 32.14 390 THR A N 1
ATOM 2939 C CA . THR A 1 364 ? 46.687 17.020 50.450 1.00 32.99 390 THR A CA 1
ATOM 2940 C C . THR A 1 364 ? 47.999 16.225 50.274 1.00 37.08 390 THR A C 1
ATOM 2941 O O . THR A 1 364 ? 48.467 15.597 51.228 1.00 36.30 390 THR A O 1
ATOM 2945 N N . TRP A 1 365 ? 48.588 16.286 49.062 1.00 34.45 391 TRP A N 1
ATOM 2946 C CA . TRP A 1 365 ? 49.852 15.638 48.723 1.00 35.19 391 TRP A CA 1
ATOM 2947 C C . TRP A 1 365 ? 50.989 16.204 49.580 1.00 34.18 391 TRP A C 1
ATOM 2948 O O . TRP A 1 365 ? 51.806 15.442 50.102 1.00 31.92 391 TRP A O 1
ATOM 2959 N N . LEU A 1 366 ? 51.039 17.542 49.712 1.00 28.95 392 LEU A N 1
ATOM 2960 C CA . LEU A 1 366 ? 52.074 18.227 50.478 1.00 27.79 392 LEU A CA 1
ATOM 2961 C C . LEU A 1 366 ? 52.028 17.867 51.941 1.00 31.53 392 LEU A C 1
ATOM 2962 O O . LEU A 1 366 ? 53.089 17.635 52.536 1.00 30.49 392 LEU A O 1
ATOM 2967 N N . LYS A 1 367 ? 50.804 17.763 52.506 1.00 28.31 393 LYS A N 1
ATOM 2968 C CA . LYS A 1 367 ? 50.575 17.370 53.894 1.00 29.32 393 LYS A CA 1
ATOM 2969 C C . LYS A 1 367 ? 51.055 15.922 54.104 1.00 33.26 393 LYS A C 1
ATOM 2970 O O . LYS A 1 367 ? 51.743 15.646 55.091 1.00 32.31 393 LYS A O 1
ATOM 2976 N N . ASN A 1 368 ? 50.716 15.014 53.166 1.00 30.45 394 ASN A N 1
ATOM 2977 C CA . ASN A 1 368 ? 51.147 13.617 53.242 1.00 31.58 394 ASN A CA 1
ATOM 2978 C C . ASN A 1 368 ? 52.680 13.505 53.058 1.00 33.93 394 ASN A C 1
ATOM 2979 O O . ASN A 1 368 ? 53.290 12.639 53.682 1.00 33.21 394 ASN A O 1
ATOM 2984 N N . ALA A 1 369 ? 53.297 14.418 52.263 1.00 29.28 395 ALA A N 1
ATOM 2985 C CA . ALA A 1 369 ? 54.754 14.464 52.055 1.00 28.78 395 ALA A CA 1
ATOM 2986 C C . ALA A 1 369 ? 55.469 14.818 53.364 1.00 32.13 395 ALA A C 1
ATOM 2987 O O . ALA A 1 369 ? 56.563 14.326 53.595 1.00 33.43 395 ALA A O 1
ATOM 2989 N N . VAL A 1 370 ? 54.845 15.632 54.235 1.00 27.77 396 VAL A N 1
ATOM 2990 C CA . VAL A 1 370 ? 55.422 15.960 55.544 1.00 27.28 396 VAL A CA 1
ATOM 2991 C C . VAL A 1 370 ? 55.394 14.691 56.411 1.00 33.78 396 VAL A C 1
ATOM 2992 O O . VAL A 1 370 ? 56.406 14.338 57.007 1.00 33.97 396 VAL A O 1
ATOM 2996 N N . ASP A 1 371 ? 54.241 14.005 56.453 1.00 32.05 397 ASP A N 1
ATOM 2997 C CA . ASP A 1 371 ? 54.032 12.789 57.241 1.00 32.68 397 ASP A CA 1
ATOM 2998 C C . ASP A 1 371 ? 54.949 11.641 56.827 1.00 34.85 397 ASP A C 1
ATOM 2999 O O . ASP A 1 371 ? 55.419 10.894 57.688 1.00 33.95 397 ASP A O 1
ATOM 3004 N N . GLN A 1 372 ? 55.200 11.506 55.517 1.00 30.87 398 GLN A N 1
ATOM 3005 C CA . GLN A 1 372 ? 56.028 10.440 54.953 1.00 30.59 398 GLN A CA 1
ATOM 3006 C C . GLN A 1 372 ? 57.460 10.872 54.578 1.00 31.53 398 GLN A C 1
ATOM 3007 O O . GLN A 1 372 ? 58.123 10.143 53.835 1.00 30.66 398 GLN A O 1
ATOM 3013 N N . GLN A 1 373 ? 57.955 12.018 55.098 1.00 26.86 399 GLN A N 1
ATOM 3014 C CA . GLN A 1 373 ? 59.293 12.524 54.728 1.00 25.90 399 GLN A CA 1
ATOM 3015 C C . GLN A 1 373 ? 60.454 11.593 55.075 1.00 28.72 399 GLN A C 1
ATOM 3016 O O . GLN A 1 373 ? 61.437 11.572 54.334 1.00 27.51 399 GLN A O 1
ATOM 3022 N N . ALA A 1 374 ? 60.336 10.795 56.142 1.00 25.80 400 ALA A N 1
ATOM 3023 C CA . ALA A 1 374 ? 61.402 9.855 56.513 1.00 25.48 400 ALA A CA 1
ATOM 3024 C C . ALA A 1 374 ? 61.617 8.749 55.456 1.00 28.19 400 ALA A C 1
ATOM 3025 O O . ALA A 1 374 ? 62.706 8.183 55.380 1.00 27.69 400 ALA A O 1
ATOM 3027 N N . GLU A 1 375 ? 60.601 8.500 54.612 1.00 24.92 401 GLU A N 1
ATOM 3028 C CA . GLU A 1 375 ? 60.607 7.463 53.574 1.00 25.52 401 GLU A CA 1
ATOM 3029 C C . GLU A 1 375 ? 60.916 7.968 52.160 1.00 28.52 401 GLU A C 1
ATOM 3030 O O . GLU A 1 375 ? 60.755 7.213 51.201 1.00 28.38 401 GLU A O 1
ATOM 3036 N N . ARG A 1 376 ? 61.393 9.211 52.024 1.00 24.54 402 ARG A N 1
ATOM 3037 C CA . ARG A 1 376 ? 61.750 9.767 50.713 1.00 24.33 402 ARG A CA 1
ATOM 3038 C C . ARG A 1 376 ? 62.858 8.957 50.034 1.00 27.84 402 ARG A C 1
ATOM 3039 O O . ARG A 1 376 ? 63.722 8.406 50.710 1.00 27.09 402 ARG A O 1
ATOM 3047 N N . ASP A 1 377 ? 62.826 8.891 48.698 1.00 25.16 403 ASP A N 1
ATOM 3048 C CA . ASP A 1 377 ? 63.847 8.219 47.901 1.00 25.68 403 ASP A CA 1
ATOM 3049 C C . ASP A 1 377 ? 65.159 8.978 48.099 1.00 29.70 403 ASP A C 1
ATOM 3050 O O . ASP A 1 377 ? 65.187 10.202 47.922 1.00 30.55 403 ASP A O 1
ATOM 3055 N N . LEU A 1 378 ? 66.217 8.268 48.529 1.00 25.62 404 LEU A N 1
ATOM 3056 C CA . LEU A 1 378 ? 67.528 8.853 48.820 1.00 24.27 404 LEU A CA 1
ATOM 3057 C C . LEU A 1 378 ? 68.125 9.596 47.625 1.00 25.82 404 LEU A C 1
ATOM 3058 O O . LEU A 1 378 ? 68.539 10.760 47.752 1.00 23.80 404 LEU A O 1
ATOM 3063 N N . ARG A 1 379 ? 68.145 8.925 46.463 1.00 22.87 405 ARG A N 1
ATOM 3064 C CA . ARG A 1 379 ? 68.649 9.469 45.198 1.00 22.25 405 ARG A CA 1
ATOM 3065 C C . ARG A 1 379 ? 67.950 10.797 44.814 1.00 28.01 405 ARG A C 1
ATOM 3066 O O . ARG A 1 379 ? 68.630 11.791 44.550 1.00 27.17 405 ARG A O 1
ATOM 3074 N N . MET A 1 380 ? 66.597 10.805 44.798 1.00 27.76 406 MET A N 1
ATOM 3075 C CA . MET A 1 380 ? 65.773 11.968 44.462 1.00 29.44 406 MET A CA 1
ATOM 3076 C C . MET A 1 380 ? 66.022 13.129 45.433 1.00 26.66 406 MET A C 1
ATOM 3077 O O . MET A 1 380 ? 66.124 14.271 45.006 1.00 24.28 406 MET A O 1
ATOM 3082 N N . LEU A 1 381 ? 66.132 12.828 46.732 1.00 22.43 407 LEU A N 1
ATOM 3083 C CA . LEU A 1 381 ? 66.423 13.821 47.764 1.00 21.47 407 LEU A CA 1
ATOM 3084 C C . LEU A 1 381 ? 67.838 14.403 47.560 1.00 23.43 407 LEU A C 1
ATOM 3085 O O . LEU A 1 381 ? 68.013 15.627 47.640 1.00 22.72 407 LEU A O 1
ATOM 3090 N N . THR A 1 382 ? 68.830 13.545 47.235 1.00 20.37 408 THR A N 1
ATOM 3091 C CA . THR A 1 382 ? 70.208 14.020 46.976 1.00 20.52 408 THR A CA 1
ATOM 3092 C C . THR A 1 382 ? 70.234 14.941 45.743 1.00 24.10 408 THR A C 1
ATOM 3093 O O . THR A 1 382 ? 70.905 15.985 45.767 1.00 22.64 408 THR A O 1
ATOM 3097 N N . SER A 1 383 ? 69.461 14.572 44.691 1.00 21.14 409 SER A N 1
ATOM 3098 C CA . SER A 1 383 ? 69.363 15.354 43.447 1.00 20.17 409 SER A CA 1
ATOM 3099 C C . SER A 1 383 ? 68.750 16.731 43.694 1.00 22.73 409 SER A C 1
ATOM 3100 O O . SER A 1 383 ? 69.264 17.720 43.174 1.00 20.76 409 SER A O 1
ATOM 3103 N N . ARG A 1 384 ? 67.649 16.797 44.496 1.00 21.48 410 ARG A N 1
ATOM 3104 C CA . ARG A 1 384 ? 66.979 18.063 44.827 1.00 20.55 410 ARG A CA 1
ATOM 3105 C C . ARG A 1 384 ? 67.940 19.002 45.566 1.00 23.31 410 ARG A C 1
ATOM 3106 O O . ARG A 1 384 ? 67.969 20.197 45.279 1.00 21.80 410 ARG A O 1
ATOM 3114 N N . LEU A 1 385 ? 68.727 18.464 46.515 1.00 22.10 411 LEU A N 1
ATOM 3115 C CA . LEU A 1 385 ? 69.709 19.256 47.270 1.00 22.19 411 LEU A CA 1
ATOM 3116 C C . LEU A 1 385 ? 70.844 19.741 46.341 1.00 23.70 411 LEU A C 1
ATOM 3117 O O . LEU A 1 385 ? 71.265 20.903 46.426 1.00 22.54 411 LEU A O 1
ATOM 3122 N N . ALA A 1 386 ? 71.293 18.875 45.415 1.00 19.86 412 ALA A N 1
ATOM 3123 C CA . ALA A 1 386 ? 72.321 19.247 44.421 1.00 19.23 412 ALA A CA 1
ATOM 3124 C C . ALA A 1 386 ? 71.807 20.398 43.532 1.00 22.20 412 ALA A C 1
ATOM 3125 O O . ALA A 1 386 ? 72.550 21.329 43.228 1.00 21.45 412 ALA A O 1
ATOM 3127 N N . SER A 1 387 ? 70.522 20.339 43.153 1.00 19.34 413 SER A N 1
ATOM 3128 C CA . SER A 1 387 ? 69.855 21.358 42.345 1.00 19.61 413 SER A CA 1
ATOM 3129 C C . SER A 1 387 ? 69.779 22.694 43.097 1.00 23.89 413 SER A C 1
ATOM 3130 O O . SER A 1 387 ? 70.026 23.743 42.507 1.00 23.19 413 SER A O 1
ATOM 3133 N N . SER A 1 388 ? 69.444 22.663 44.408 1.00 21.89 414 SER A N 1
ATOM 3134 C CA . SER A 1 388 ? 69.381 23.879 45.237 1.00 21.68 414 SER A CA 1
ATOM 3135 C C . SER A 1 388 ? 70.756 24.515 45.320 1.00 24.70 414 SER A C 1
ATOM 3136 O O . SER A 1 388 ? 70.893 25.738 45.216 1.00 25.87 414 SER A O 1
ATOM 3139 N N . SER A 1 389 ? 71.777 23.677 45.460 1.00 20.61 415 SER A N 1
ATOM 3140 C CA . SER A 1 389 ? 73.177 24.094 45.516 1.00 20.67 415 SER A CA 1
ATOM 3141 C C . SER A 1 389 ? 73.625 24.752 44.204 1.00 27.77 415 SER A C 1
ATOM 3142 O O . SER A 1 389 ? 74.271 25.814 44.226 1.00 28.87 415 SER A O 1
ATOM 3145 N N . LEU A 1 390 ? 73.275 24.133 43.069 1.00 24.48 416 LEU A N 1
ATOM 3146 C CA . LEU A 1 390 ? 73.640 24.662 41.754 1.00 24.32 416 LEU A CA 1
ATOM 3147 C C . LEU A 1 390 ? 72.995 26.045 41.485 1.00 29.49 416 LEU A C 1
ATOM 3148 O O . LEU A 1 390 ? 73.654 26.957 40.975 1.00 29.42 416 LEU A O 1
ATOM 3153 N N . ASN A 1 391 ? 71.715 26.187 41.843 1.00 27.42 417 ASN A N 1
ATOM 3154 C CA . ASN A 1 391 ? 70.938 27.395 41.577 1.00 27.66 417 ASN A CA 1
ATOM 3155 C C . ASN A 1 391 ? 70.999 28.451 42.649 1.00 31.89 417 ASN A C 1
ATOM 3156 O O . ASN A 1 391 ? 70.425 29.520 42.445 1.00 30.53 417 ASN A O 1
ATOM 3161 N N . ASN A 1 392 ? 71.679 28.157 43.787 1.00 29.24 418 ASN A N 1
ATOM 3162 C CA . ASN A 1 392 ? 71.798 29.024 44.967 1.00 29.61 418 ASN A CA 1
ATOM 3163 C C . ASN A 1 392 ? 70.395 29.439 45.469 1.00 32.53 418 ASN A C 1
ATOM 3164 O O . ASN A 1 392 ? 70.104 30.613 45.710 1.00 32.17 418 ASN A O 1
ATOM 3169 N N . THR A 1 393 ? 69.501 28.443 45.552 1.00 28.19 419 THR A N 1
ATOM 3170 C CA . THR A 1 393 ? 68.124 28.639 45.985 1.00 26.70 419 THR A CA 1
ATOM 3171 C C . THR A 1 393 ? 67.932 27.851 47.257 1.00 29.35 419 THR A C 1
ATOM 3172 O O . THR A 1 393 ? 68.494 26.761 47.376 1.00 29.40 419 THR A O 1
ATOM 3176 N N . PRO A 1 394 ? 67.149 28.372 48.219 1.00 25.39 420 PRO A N 1
ATOM 3177 C CA . PRO A 1 394 ? 66.972 27.645 49.490 1.00 24.71 420 PRO A CA 1
ATOM 3178 C C . PRO A 1 394 ? 66.318 26.279 49.315 1.00 27.59 420 PRO A C 1
ATOM 3179 O O . PRO A 1 394 ? 65.368 26.146 48.551 1.00 27.93 420 PRO A O 1
ATOM 3183 N N . PHE A 1 395 ? 66.866 25.257 49.986 1.00 22.82 421 PHE A N 1
ATOM 3184 C CA . PHE A 1 395 ? 66.329 23.893 49.954 1.00 22.67 421 PHE A CA 1
ATOM 3185 C C . PHE A 1 395 ? 65.240 23.809 51.021 1.00 26.96 421 PHE A C 1
ATOM 3186 O O . PHE A 1 395 ? 65.544 23.698 52.209 1.00 26.69 421 PHE A O 1
ATOM 3194 N N . LEU A 1 396 ? 63.974 23.947 50.602 1.00 23.46 422 LEU A N 1
ATOM 3195 C CA . LEU A 1 396 ? 62.808 23.967 51.504 1.00 22.32 422 LEU A CA 1
ATOM 3196 C C . LEU A 1 396 ? 62.492 22.591 52.048 1.00 25.00 422 LEU A C 1
ATOM 3197 O O . LEU A 1 396 ? 62.583 21.602 51.323 1.00 24.31 422 LEU A O 1
ATOM 3202 N N . SER A 1 397 ? 62.112 22.519 53.325 1.00 20.86 423 SER A N 1
ATOM 3203 C CA . SER A 1 397 ? 61.723 21.248 53.927 1.00 20.01 423 SER A CA 1
ATOM 3204 C C . SER A 1 397 ? 60.299 20.919 53.456 1.00 24.32 423 SER A C 1
ATOM 3205 O O . SER A 1 397 ? 59.575 21.856 53.083 1.00 22.60 423 SER A O 1
ATOM 3208 N N . PRO A 1 398 ? 59.833 19.643 53.560 1.00 23.44 424 PRO A N 1
ATOM 3209 C CA . PRO A 1 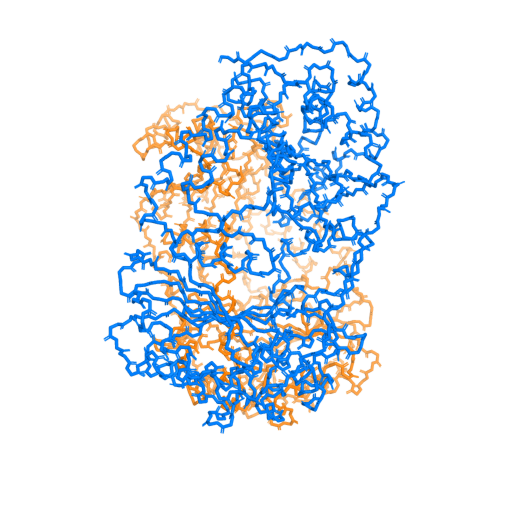398 ? 58.415 19.350 53.266 1.00 24.41 424 PRO A CA 1
ATOM 3210 C C . PRO A 1 398 ? 57.445 20.225 54.081 1.00 28.47 424 PRO A C 1
ATOM 3211 O O . PRO A 1 398 ? 56.421 20.653 53.545 1.00 28.60 424 PRO A O 1
ATOM 3215 N N . GLU A 1 399 ? 57.778 20.512 55.357 1.00 25.59 425 GLU A N 1
ATOM 3216 C CA . GLU A 1 399 ? 56.963 21.356 56.245 1.00 25.53 425 GLU A CA 1
ATOM 3217 C C . GLU A 1 399 ? 56.903 22.813 55.749 1.00 26.21 425 GLU A C 1
ATOM 3218 O O . GLU A 1 399 ? 55.807 23.360 55.651 1.00 24.69 425 GLU A O 1
ATOM 3224 N N . GLU A 1 400 ? 58.060 23.417 55.389 1.00 20.12 426 GLU A N 1
ATOM 3225 C CA . GLU A 1 400 ? 58.076 24.781 54.841 1.00 18.71 426 GLU A CA 1
ATOM 3226 C C . GLU A 1 400 ? 57.304 24.855 53.529 1.00 22.19 426 GLU A C 1
ATOM 3227 O O . GLU A 1 400 ? 56.546 25.807 53.328 1.00 21.39 426 GLU A O 1
ATOM 3233 N N . THR A 1 401 ? 57.493 23.853 52.632 1.00 19.59 427 THR A N 1
ATOM 3234 C CA . THR A 1 401 ? 56.802 23.785 51.334 1.00 18.96 427 THR A CA 1
ATOM 3235 C C . THR A 1 401 ? 55.288 23.780 51.564 1.00 24.00 427 THR A C 1
ATOM 3236 O O . THR A 1 401 ? 54.574 24.548 50.932 1.00 24.76 427 THR A O 1
ATOM 3240 N N . TYR A 1 402 ? 54.815 22.958 52.498 1.00 22.96 428 TYR A N 1
ATOM 3241 C CA . TYR A 1 402 ? 53.398 22.872 52.858 1.00 24.31 428 TYR A CA 1
ATOM 3242 C C . TYR A 1 402 ? 52.826 24.201 53.415 1.00 29.80 428 TYR A C 1
ATOM 3243 O O . TYR A 1 402 ? 51.779 24.661 52.938 1.00 29.57 428 TYR A O 1
ATOM 3252 N N . GLN A 1 403 ? 53.497 24.791 54.438 1.00 27.31 429 GLN A N 1
ATOM 3253 C CA . GLN A 1 403 ? 53.109 26.061 55.076 1.00 26.57 429 GLN A CA 1
ATOM 3254 C C . GLN A 1 403 ? 53.133 27.230 54.067 1.00 29.31 429 GLN A C 1
ATOM 3255 O O . GLN A 1 403 ? 52.165 27.993 54.001 1.00 29.31 429 GLN A O 1
ATOM 3261 N N . LEU A 1 404 ? 54.206 27.340 53.253 1.00 25.37 430 LEU A N 1
ATOM 3262 C CA . LEU A 1 404 ? 54.335 28.386 52.225 1.00 25.31 430 LEU A CA 1
ATOM 3263 C C . LEU A 1 404 ? 53.221 28.306 51.205 1.00 28.33 430 LEU A C 1
ATOM 3264 O O . LEU A 1 404 ? 52.708 29.343 50.812 1.00 26.73 430 LEU A O 1
ATOM 3269 N N . SER A 1 405 ? 52.892 27.084 50.731 1.00 25.45 431 SER A N 1
ATOM 3270 C CA . SER A 1 405 ? 51.828 26.841 49.750 1.00 25.87 431 SER A CA 1
ATOM 3271 C C . SER A 1 405 ? 50.476 27.240 50.317 1.00 32.84 431 SER A C 1
ATOM 3272 O O . SER A 1 405 ? 49.756 27.978 49.659 1.00 32.73 431 SER A O 1
ATOM 3275 N N . LYS A 1 406 ? 50.150 26.795 51.558 1.00 32.48 432 LYS A N 1
ATOM 3276 C CA . LYS A 1 406 ? 48.906 27.126 52.264 1.00 32.90 432 LYS A CA 1
ATOM 3277 C C . LYS A 1 406 ? 48.706 28.647 52.391 1.00 36.83 432 LYS A C 1
ATOM 3278 O O . LYS A 1 406 ? 47.577 29.130 52.290 1.00 37.95 432 LYS A O 1
ATOM 3284 N N . ARG A 1 407 ? 49.792 29.389 52.623 1.00 31.46 433 ARG A N 1
ATOM 3285 C CA . ARG A 1 407 ? 49.736 30.837 52.797 1.00 30.98 433 ARG A CA 1
ATOM 3286 C C . ARG A 1 407 ? 49.888 31.640 51.484 1.00 32.90 433 ARG A C 1
ATOM 3287 O O . ARG A 1 407 ? 49.101 32.542 51.246 1.00 32.35 433 ARG A O 1
ATOM 3295 N N . LEU A 1 408 ? 50.920 31.371 50.682 1.00 28.52 434 LEU A N 1
ATOM 3296 C CA . LEU A 1 408 ? 51.170 32.149 49.463 1.00 27.65 434 LEU A CA 1
ATOM 3297 C C . LEU A 1 408 ? 50.207 31.860 48.307 1.00 32.37 434 LEU A C 1
ATOM 3298 O O . LEU A 1 408 ? 49.958 32.768 47.505 1.00 31.53 434 LEU A O 1
ATOM 3303 N N . TRP A 1 409 ? 49.657 30.628 48.214 1.00 29.48 435 TRP A N 1
ATOM 3304 C CA . TRP A 1 409 ? 48.726 30.297 47.129 1.00 29.39 435 TRP A CA 1
ATOM 3305 C C . TRP A 1 409 ? 47.405 31.063 47.220 1.00 31.46 435 TRP A C 1
ATOM 3306 O O . TRP A 1 409 ? 46.689 31.107 46.227 1.00 29.64 435 TRP A O 1
ATOM 3317 N N . GLN A 1 410 ? 47.099 31.721 48.366 1.00 28.47 436 GLN A N 1
ATOM 3318 C CA . GLN A 1 410 ? 45.860 32.504 48.467 1.00 29.18 436 GLN A CA 1
ATOM 3319 C C . GLN A 1 410 ? 45.964 33.815 47.642 1.00 31.13 436 GLN A C 1
ATOM 3320 O O . GLN A 1 410 ? 44.949 34.439 47.331 1.00 31.04 436 GLN A O 1
ATOM 3326 N N . GLN A 1 411 ? 47.185 34.156 47.198 1.00 25.70 437 GLN A N 1
ATOM 3327 C CA . GLN A 1 411 ? 47.447 35.279 46.294 1.00 25.01 437 GLN A CA 1
ATOM 3328 C C . GLN A 1 411 ? 47.226 34.849 44.819 1.00 26.45 437 GLN A C 1
ATOM 3329 O O . GLN A 1 411 ? 47.219 35.695 43.923 1.00 24.82 437 GLN A O 1
ATOM 3335 N N . ILE A 1 412 ? 47.069 33.535 44.574 1.00 21.93 438 ILE A N 1
ATOM 3336 C CA . ILE A 1 412 ? 46.829 32.996 43.224 1.00 21.04 438 ILE A CA 1
ATOM 3337 C C . ILE A 1 412 ? 45.329 32.898 43.004 1.00 24.51 438 ILE A C 1
ATOM 3338 O O . ILE A 1 412 ? 44.642 32.182 43.731 1.00 25.42 438 ILE A O 1
ATOM 3343 N N . THR A 1 413 ? 44.810 33.664 42.041 1.00 21.13 439 THR A N 1
ATOM 3344 C CA . THR A 1 413 ? 43.372 33.688 41.757 1.00 20.91 439 THR A CA 1
ATOM 3345 C C . THR A 1 413 ? 43.105 33.316 40.315 1.00 24.57 439 THR A C 1
ATOM 3346 O O . THR A 1 413 ? 44.032 33.209 39.516 1.00 22.78 439 THR A O 1
ATOM 3350 N N . VAL A 1 414 ? 41.820 33.138 39.980 1.00 22.03 440 VAL A N 1
ATOM 3351 C CA . VAL A 1 414 ? 41.351 32.885 38.628 1.00 23.47 440 VAL A CA 1
ATOM 3352 C C . VAL A 1 414 ? 41.712 34.125 37.778 1.00 25.82 440 VAL A C 1
ATOM 3353 O O . VAL A 1 414 ? 42.091 33.979 36.618 1.00 26.86 440 VAL A O 1
ATOM 3357 N N . GLN A 1 415 ? 41.676 35.330 38.398 1.00 19.35 441 GLN A N 1
ATOM 3358 C CA . GLN A 1 415 ? 42.034 36.603 37.753 1.00 18.14 441 GLN A CA 1
ATOM 3359 C C . GLN A 1 415 ? 43.539 36.749 37.563 1.00 23.14 441 GLN A C 1
ATOM 3360 O O . GLN A 1 415 ? 43.965 37.240 36.513 1.00 24.51 441 GLN A O 1
ATOM 3366 N N . SER A 1 416 ? 44.350 36.332 38.559 1.00 20.80 442 SER A N 1
ATOM 3367 C CA . SER A 1 416 ? 45.817 36.434 38.440 1.00 20.09 442 SER A CA 1
ATOM 3368 C C . SER A 1 416 ? 46.346 35.474 37.363 1.00 24.44 442 SER A C 1
ATOM 3369 O O . SER A 1 416 ? 47.264 35.817 36.612 1.00 23.43 442 SER A O 1
ATOM 3372 N N . LEU A 1 417 ? 45.718 34.298 37.256 1.00 22.19 443 LEU A N 1
ATOM 3373 C CA . LEU A 1 417 ? 46.061 33.303 36.245 1.00 22.10 443 LEU A CA 1
ATOM 3374 C C . LEU A 1 417 ? 45.595 33.717 34.837 1.00 26.09 443 LEU A C 1
ATOM 3375 O O . LEU A 1 417 ? 46.262 33.379 33.856 1.00 26.54 443 LEU A O 1
ATOM 3380 N N . ALA A 1 418 ? 44.461 34.440 34.733 1.00 22.67 444 ALA A N 1
ATOM 3381 C CA . ALA A 1 418 ? 43.931 34.920 33.447 1.00 22.44 444 ALA A CA 1
ATOM 3382 C C . ALA A 1 418 ? 44.896 35.952 32.890 1.00 27.01 444 ALA A C 1
ATOM 3383 O O . ALA A 1 418 ? 45.145 35.961 31.686 1.00 27.46 444 ALA A O 1
ATOM 3385 N N . GLU A 1 419 ? 45.493 36.775 33.778 1.00 24.42 445 GLU A N 1
ATOM 3386 C CA . GLU A 1 419 ? 46.497 37.774 33.419 1.00 24.60 445 GLU A CA 1
ATOM 3387 C C . GLU A 1 419 ? 47.752 37.106 32.863 1.00 27.79 445 GLU A C 1
ATOM 3388 O O . GLU A 1 419 ? 48.236 37.512 31.799 1.00 27.23 445 GLU A O 1
ATOM 3394 N N . LYS A 1 420 ? 48.253 36.070 33.569 1.00 23.16 446 LYS A N 1
ATOM 3395 C CA . LYS A 1 420 ? 49.436 35.303 33.199 1.00 23.10 446 LYS A CA 1
ATOM 3396 C C . LYS A 1 420 ? 49.234 34.523 31.904 1.00 26.93 446 LYS A C 1
ATOM 3397 O O . LYS A 1 420 ? 50.168 34.441 31.086 1.00 26.76 446 LYS A O 1
ATOM 3403 N N . TRP A 1 421 ? 48.022 33.950 31.715 1.00 22.57 447 TRP A N 1
ATOM 3404 C CA . TRP A 1 421 ? 47.661 33.239 30.491 1.00 22.48 447 TRP A CA 1
ATOM 3405 C C . TRP A 1 421 ? 47.661 34.201 29.291 1.00 27.46 447 TRP A C 1
ATOM 3406 O O . TRP A 1 421 ? 48.218 33.870 28.239 1.00 27.08 447 TRP A O 1
ATOM 3417 N N . GLN A 1 422 ? 47.043 35.386 29.444 1.00 24.45 448 GLN A N 1
ATOM 3418 C CA . GLN A 1 422 ? 47.029 36.378 28.370 1.00 24.16 448 GLN A CA 1
ATOM 3419 C C . GLN A 1 422 ? 48.446 36.833 28.005 1.00 27.63 448 GLN A C 1
ATOM 3420 O O . GLN A 1 422 ? 48.737 37.011 26.820 1.00 29.56 448 GLN A O 1
ATOM 3426 N N . GLN A 1 423 ? 49.334 36.985 29.003 1.00 22.70 449 GLN A N 1
ATOM 3427 C CA . GLN A 1 423 ? 50.738 37.364 28.775 1.00 22.63 449 GLN A CA 1
ATOM 3428 C C . GLN A 1 423 ? 51.506 36.277 28.012 1.00 26.04 449 GLN A C 1
ATOM 3429 O O . GLN A 1 423 ? 52.239 36.594 27.069 1.00 25.49 449 GLN A O 1
ATOM 3435 N N . LEU A 1 424 ? 51.302 35.031 28.411 1.00 22.25 450 LEU A N 1
ATOM 3436 C CA . LEU A 1 424 ? 51.948 33.859 27.776 1.00 22.32 450 LEU A CA 1
ATOM 3437 C C . LEU A 1 424 ? 51.477 33.754 26.328 1.00 25.62 450 LEU A C 1
ATOM 3438 O O . LEU A 1 424 ? 52.291 33.556 25.493 1.00 24.87 450 LEU A O 1
ATOM 3443 N N . ARG A 1 425 ? 50.218 33.976 26.078 1.00 22.99 451 ARG A N 1
ATOM 3444 C CA . ARG A 1 425 ? 49.640 33.845 24.723 1.00 23.87 451 ARG A CA 1
ATOM 3445 C C . ARG A 1 425 ? 50.086 34.996 23.800 1.00 28.16 451 ARG A C 1
ATOM 3446 O O . ARG A 1 425 ? 49.958 34.838 22.613 1.00 27.24 451 ARG A O 1
ATOM 3454 N N . LYS A 1 426 ? 50.562 36.107 24.316 1.00 25.68 452 LYS A N 1
ATOM 3455 C CA . LYS A 1 426 ? 51.052 37.223 23.480 1.00 25.90 452 LYS A CA 1
ATOM 3456 C C . LYS A 1 426 ? 52.570 37.067 23.287 1.00 29.12 452 LYS A C 1
ATOM 3457 O O . LYS A 1 426 ? 53.141 37.879 22.611 1.00 28.37 452 LYS A O 1
ATOM 3463 N N . ASN A 1 427 ? 53.185 36.065 23.881 1.00 24.61 453 ASN A N 1
ATOM 3464 C CA . ASN A 1 427 ? 54.651 35.857 23.797 1.00 23.80 453 ASN A CA 1
ATOM 3465 C C . ASN A 1 427 ? 55.042 35.474 22.360 1.00 27.26 453 ASN A C 1
ATOM 3466 O O . ASN A 1 427 ? 54.605 34.453 21.884 1.00 26.48 453 ASN A O 1
ATOM 3471 N N . GLN A 1 428 ? 55.845 36.301 21.739 1.00 24.26 454 GLN A N 1
ATOM 3472 C CA . GLN A 1 428 ? 56.321 36.140 20.349 1.00 23.99 454 GLN A CA 1
ATOM 3473 C C . GLN A 1 428 ? 57.400 35.043 20.208 1.00 25.56 454 GLN A C 1
ATOM 3474 O O . GLN A 1 428 ? 57.695 34.620 19.091 1.00 25.53 454 GLN A O 1
ATOM 3480 N N . ASP A 1 429 ? 57.997 34.605 21.326 1.00 19.87 455 ASP A N 1
ATOM 3481 C CA . ASP A 1 429 ? 59.025 33.583 21.297 1.00 18.96 455 ASP A CA 1
ATOM 3482 C C . ASP A 1 429 ? 58.375 32.215 21.417 1.00 22.71 455 ASP A C 1
ATOM 3483 O O . ASP A 1 429 ? 58.269 31.639 22.496 1.00 21.76 455 ASP A O 1
ATOM 3488 N N . ALA A 1 430 ? 57.945 31.745 20.263 1.00 21.06 456 ALA A N 1
ATOM 3489 C CA . ALA A 1 430 ? 57.181 30.490 20.180 1.00 20.94 456 ALA A CA 1
ATOM 3490 C C . ALA A 1 430 ? 57.469 29.645 18.940 1.00 25.33 456 ALA A C 1
ATOM 3491 O O . ALA A 1 430 ? 57.965 30.204 17.988 1.00 25.26 456 ALA A O 1
ATOM 3493 N N . PHE A 1 431 ? 57.144 28.359 19.007 1.00 22.16 457 PHE A N 1
ATOM 3494 C CA . PHE A 1 431 ? 57.262 27.482 17.855 1.00 22.48 457 PHE A CA 1
ATOM 3495 C C . PHE A 1 431 ? 56.261 26.328 17.904 1.00 25.24 457 PHE A C 1
ATOM 3496 O O . PHE A 1 431 ? 56.008 25.764 18.974 1.00 23.42 457 PHE A O 1
ATOM 3504 N N . TRP A 1 432 ? 55.704 26.022 16.748 1.00 22.20 458 TRP A N 1
ATOM 3505 C CA . TRP A 1 432 ? 54.791 24.877 16.531 1.00 22.38 458 TRP A CA 1
ATOM 3506 C C . TRP A 1 432 ? 55.627 23.665 16.152 1.00 27.94 458 TRP A C 1
ATOM 3507 O O . TRP A 1 432 ? 56.541 23.821 15.386 1.00 28.19 458 TRP A O 1
ATOM 3518 N N . GLU A 1 433 ? 55.296 22.515 16.668 1.00 24.26 459 GLU A N 1
ATOM 3519 C CA . GLU A 1 433 ? 56.037 21.317 16.333 1.00 24.44 459 GLU A CA 1
ATOM 3520 C C . GLU A 1 433 ? 55.143 20.097 16.162 1.00 27.72 459 GLU A C 1
ATOM 3521 O O . GLU A 1 433 ? 54.297 19.823 17.004 1.00 26.61 459 GLU A O 1
ATOM 3527 N N . GLN A 1 434 ? 55.374 19.348 15.087 1.00 24.80 460 GLN A N 1
ATOM 3528 C CA . GLN A 1 434 ? 54.683 18.096 14.827 1.00 25.07 460 GLN A CA 1
ATOM 3529 C C . GLN A 1 434 ? 55.690 16.973 14.768 1.00 29.69 460 GLN A C 1
ATOM 3530 O O . GLN A 1 434 ? 56.795 17.165 14.275 1.00 27.67 460 GLN A O 1
ATOM 3536 N N . MET A 1 435 ? 55.301 15.800 15.261 1.00 27.95 461 MET A N 1
ATOM 3537 C CA . MET A 1 435 ? 56.146 14.611 15.257 1.00 27.80 461 MET A CA 1
ATOM 3538 C C . MET A 1 435 ? 55.441 13.540 14.461 1.00 32.16 461 MET A C 1
ATOM 3539 O O . MET A 1 435 ? 54.257 13.298 14.685 1.00 31.04 461 MET A O 1
ATOM 3544 N N . VAL A 1 436 ? 56.132 13.001 13.440 1.00 30.47 462 VAL A N 1
ATOM 3545 C CA . VAL A 1 436 ? 55.610 11.977 12.522 1.00 31.40 462 VAL A CA 1
ATOM 3546 C C . VAL A 1 436 ? 56.578 10.784 12.432 1.00 36.99 462 VAL A C 1
ATOM 3547 O O . VAL A 1 436 ? 57.794 10.977 12.517 1.00 35.93 462 VAL A O 1
ATOM 3551 N N . ASN A 1 437 ? 56.039 9.556 12.320 1.00 36.04 463 ASN A N 1
ATOM 3552 C CA . ASN A 1 437 ? 56.887 8.353 12.283 1.00 36.88 463 ASN A CA 1
ATOM 3553 C C . ASN A 1 437 ? 56.657 7.448 11.061 1.00 42.88 463 ASN A C 1
ATOM 3554 O O . ASN A 1 437 ? 57.259 6.381 10.962 1.00 43.55 463 ASN A O 1
ATOM 3559 N N . ASN A 1 438 ? 55.806 7.880 10.132 1.00 40.39 464 ASN A N 1
ATOM 3560 C CA . ASN A 1 438 ? 55.511 7.169 8.884 1.00 40.97 464 ASN A CA 1
ATOM 3561 C C . ASN A 1 438 ? 55.087 8.198 7.848 1.00 45.74 464 ASN A C 1
ATOM 3562 O O . ASN A 1 438 ? 54.826 9.353 8.210 1.00 43.81 464 ASN A O 1
ATOM 3567 N N . GLU A 1 439 ? 55.016 7.793 6.569 1.00 44.25 465 GLU A N 1
ATOM 3568 C CA . GLU A 1 439 ? 54.658 8.707 5.493 1.00 44.58 465 GLU A CA 1
ATOM 3569 C C . GLU A 1 439 ? 53.154 9.012 5.427 1.00 47.61 465 GLU A C 1
ATOM 3570 O O . GLU A 1 439 ? 52.788 9.995 4.783 1.00 47.39 465 GLU A O 1
ATOM 3576 N N . VAL A 1 440 ? 52.293 8.237 6.129 1.00 44.09 466 VAL A N 1
ATOM 3577 C CA . VAL A 1 440 ? 50.848 8.538 6.178 1.00 43.93 466 VAL A CA 1
ATOM 3578 C C . VAL A 1 440 ? 50.668 9.758 7.124 1.00 45.81 466 VAL A C 1
ATOM 3579 O O . VAL A 1 440 ? 50.043 10.743 6.728 1.00 45.03 466 VAL A O 1
ATOM 3583 N N . ALA A 1 441 ? 51.267 9.710 8.339 1.00 40.71 467 ALA A N 1
ATOM 3584 C CA . ALA A 1 441 ? 51.207 10.832 9.287 1.00 39.40 467 ALA A CA 1
ATOM 3585 C C . ALA A 1 441 ? 51.954 12.055 8.730 1.00 42.81 467 ALA A C 1
ATOM 3586 O O . ALA A 1 441 ? 51.505 13.184 8.951 1.00 42.41 467 ALA A O 1
ATOM 3588 N N . ALA A 1 442 ? 53.068 11.825 7.976 1.00 38.72 468 ALA A N 1
ATOM 3589 C CA . ALA A 1 442 ? 53.889 12.876 7.350 1.00 38.05 468 ALA A CA 1
ATOM 3590 C C . ALA A 1 442 ? 53.089 13.659 6.327 1.00 41.49 468 ALA A C 1
ATOM 3591 O O . ALA A 1 442 ? 53.207 14.883 6.264 1.00 39.90 468 ALA A O 1
ATOM 3593 N N . LYS A 1 443 ? 52.263 12.944 5.532 1.00 39.49 469 LYS A N 1
ATOM 3594 C CA . LYS A 1 443 ? 51.365 13.512 4.522 1.00 39.45 469 LYS A CA 1
ATOM 3595 C C . LYS A 1 443 ? 50.189 14.203 5.230 1.00 41.10 469 LYS A C 1
ATOM 3596 O O . LYS A 1 443 ? 49.636 15.162 4.696 1.00 41.71 469 LYS A O 1
ATOM 3602 N N . LYS A 1 444 ? 49.816 13.718 6.429 1.00 36.56 470 LYS A N 1
ATOM 3603 C CA . LYS A 1 444 ? 48.712 14.265 7.230 1.00 35.97 470 LYS A CA 1
ATOM 3604 C C . LYS A 1 444 ? 49.097 15.481 8.085 1.00 38.00 470 LYS A C 1
ATOM 3605 O O . LYS A 1 444 ? 48.211 16.245 8.477 1.00 36.09 470 LYS A O 1
ATOM 3611 N N . ALA A 1 445 ? 50.410 15.685 8.344 1.00 34.35 471 ALA A N 1
ATOM 3612 C CA . ALA A 1 445 ? 50.906 16.816 9.133 1.00 32.90 471 ALA A CA 1
ATOM 3613 C C . ALA A 1 445 ? 50.472 18.157 8.526 1.00 35.72 471 ALA A C 1
ATOM 3614 O O . ALA A 1 445 ? 50.474 18.319 7.304 1.00 35.26 471 ALA A O 1
ATOM 3616 N N . LEU A 1 446 ? 50.046 19.093 9.380 1.00 31.20 472 LEU A N 1
ATOM 3617 C CA . LEU A 1 446 ? 49.584 20.399 8.924 1.00 30.97 472 LEU A CA 1
ATOM 3618 C C . LEU A 1 446 ? 50.772 21.281 8.567 1.00 33.25 472 LEU A C 1
ATOM 3619 O O . LEU A 1 446 ? 51.757 21.316 9.306 1.00 32.14 472 LEU A O 1
ATOM 3624 N N . SER A 1 447 ? 50.680 22.000 7.433 1.00 29.66 473 SER A N 1
ATOM 3625 C CA . SER A 1 447 ? 51.709 22.963 7.034 1.00 28.47 473 SER A CA 1
ATOM 3626 C C . SER A 1 447 ? 51.470 24.247 7.882 1.00 29.04 473 SER A C 1
ATOM 3627 O O . SER A 1 447 ? 50.383 24.383 8.454 1.00 27.44 473 SER A O 1
ATOM 3630 N N . PRO A 1 448 ? 52.440 25.188 8.002 1.00 25.57 474 PRO A N 1
ATOM 3631 C CA . PRO A 1 448 ? 52.218 26.373 8.870 1.00 24.75 474 PRO A CA 1
ATOM 3632 C C . PRO A 1 448 ? 50.985 27.241 8.576 1.00 30.04 474 PRO A C 1
ATOM 3633 O O . PRO A 1 448 ? 50.434 27.831 9.512 1.00 28.43 474 PRO A O 1
ATOM 3637 N N . ALA A 1 449 ? 50.563 27.357 7.291 1.00 27.92 475 ALA A N 1
ATOM 3638 C CA . ALA A 1 449 ? 49.402 28.184 6.954 1.00 28.69 475 ALA A CA 1
ATOM 3639 C C . ALA A 1 449 ? 48.112 27.545 7.477 1.00 32.89 475 ALA A C 1
ATOM 3640 O O . ALA A 1 449 ? 47.234 28.258 7.959 1.00 32.51 475 ALA A O 1
ATOM 3642 N N . ALA A 1 450 ? 48.036 26.198 7.424 1.00 28.92 476 ALA A N 1
ATOM 3643 C CA . ALA A 1 450 ? 46.902 25.413 7.893 1.00 28.09 476 ALA A CA 1
ATOM 3644 C C . ALA A 1 450 ? 46.772 25.507 9.409 1.00 29.93 476 ALA A C 1
ATOM 3645 O O . ALA A 1 450 ? 45.652 25.603 9.906 1.00 29.81 476 ALA A O 1
ATOM 3647 N N . ILE A 1 451 ? 47.908 25.490 10.140 1.00 24.94 477 ILE A N 1
ATOM 3648 C CA . ILE A 1 451 ? 47.943 25.588 11.607 1.00 23.09 477 ILE A CA 1
ATOM 3649 C C . ILE A 1 451 ? 47.316 26.919 12.024 1.00 27.16 477 ILE A C 1
ATOM 3650 O O . ILE A 1 451 ? 46.413 26.943 12.873 1.00 25.80 477 ILE A O 1
ATOM 3655 N N . LEU A 1 452 ? 47.769 27.993 11.418 1.00 23.98 478 LEU A N 1
ATOM 3656 C CA . LEU A 1 452 ? 47.293 29.357 11.760 1.00 24.34 478 LEU A CA 1
ATOM 3657 C C . LEU A 1 452 ? 45.865 29.580 11.254 1.00 29.72 478 LEU A C 1
ATOM 3658 O O . LEU A 1 452 ? 45.189 30.329 11.903 1.00 30.71 478 LEU A O 1
ATOM 3663 N N . ALA A 1 453 ? 45.425 28.945 10.169 1.00 27.21 479 ALA A N 1
ATOM 3664 C CA . ALA A 1 453 ? 44.032 29.110 9.723 1.00 27.45 479 ALA A CA 1
ATOM 3665 C C . ALA A 1 453 ? 43.109 28.412 10.730 1.00 31.47 479 ALA A C 1
ATOM 3666 O O . ALA A 1 453 ? 41.994 28.878 10.975 1.00 31.89 479 ALA A O 1
ATOM 3668 N N . LEU A 1 454 ? 43.588 27.306 11.326 1.00 27.30 480 LEU A N 1
ATOM 3669 C CA . LEU A 1 454 ? 42.853 26.569 12.343 1.00 27.42 480 LEU A CA 1
ATOM 3670 C C . LEU A 1 454 ? 42.786 27.393 13.632 1.00 33.51 480 LEU A C 1
ATOM 3671 O O . LEU A 1 454 ? 41.743 27.430 14.279 1.00 34.64 480 LEU A O 1
ATOM 3676 N N . GLU A 1 455 ? 43.830 28.119 13.938 1.00 29.83 481 GLU A N 1
ATOM 3677 C CA . GLU A 1 455 ? 43.861 28.996 15.129 1.00 29.16 481 GLU A CA 1
ATOM 3678 C C . GLU A 1 455 ? 42.866 30.141 14.916 1.00 33.20 481 GLU A C 1
ATOM 3679 O O . GLU A 1 455 ? 42.103 30.407 15.808 1.00 32.53 481 GLU A O 1
ATOM 3685 N N . LYS A 1 456 ? 42.862 30.758 13.764 1.00 30.35 482 LYS A N 1
ATOM 3686 C CA . LYS A 1 456 ? 41.948 31.870 13.465 1.00 30.84 482 LYS A CA 1
ATOM 3687 C C . LYS A 1 456 ? 40.484 31.397 13.534 1.00 34.82 482 LYS A C 1
ATOM 3688 O O . LYS A 1 456 ? 39.629 32.112 14.059 1.00 34.22 482 LYS A O 1
ATOM 3694 N N . GLU A 1 457 ? 40.204 30.203 12.984 1.00 32.39 483 GLU A N 1
ATOM 3695 C CA . GLU A 1 457 ? 38.887 29.557 12.995 1.00 33.26 483 GLU A CA 1
ATOM 3696 C C . GLU A 1 457 ? 38.389 29.457 14.451 1.00 36.06 483 GLU A C 1
ATOM 3697 O O . GLU A 1 457 ? 37.286 29.915 14.741 1.00 35.99 483 GLU A O 1
ATOM 3703 N N . TYR A 1 458 ? 39.225 28.900 15.354 1.00 31.32 484 TYR A N 1
ATOM 3704 C CA . TYR A 1 458 ? 38.901 28.747 16.774 1.00 31.46 484 TYR A CA 1
ATOM 3705 C C . TYR A 1 458 ? 38.819 30.083 17.525 1.00 36.23 484 TYR A C 1
ATOM 3706 O O . TYR A 1 458 ? 37.926 30.241 18.360 1.00 36.14 484 TYR A O 1
ATOM 3715 N N . ALA A 1 459 ? 39.695 31.054 17.186 1.00 32.62 485 ALA A N 1
ATOM 3716 C CA . ALA A 1 459 ? 39.708 32.381 17.809 1.00 32.82 485 ALA A CA 1
ATOM 3717 C C . ALA A 1 459 ? 38.423 33.175 17.549 1.00 39.76 485 ALA A C 1
ATOM 3718 O O . ALA A 1 459 ? 38.029 33.981 18.396 1.00 38.73 485 ALA A O 1
ATOM 3720 N N . ASN A 1 460 ? 37.799 32.968 16.365 1.00 38.82 486 ASN A N 1
ATOM 3721 C CA . ASN A 1 460 ? 36.568 33.641 15.927 1.00 40.04 486 ASN A CA 1
ATOM 3722 C C . ASN A 1 460 ? 35.289 32.854 16.254 1.00 45.01 486 ASN A C 1
ATOM 3723 O O . ASN A 1 460 ? 34.198 33.293 15.890 1.00 45.69 486 ASN A O 1
ATOM 3728 N N . LYS A 1 461 ? 35.425 31.702 16.935 1.00 41.29 487 LYS A N 1
ATOM 3729 C CA . LYS A 1 461 ? 34.296 30.880 17.381 1.00 41.72 487 LYS A CA 1
ATOM 3730 C C . LYS A 1 461 ? 33.865 31.368 18.763 1.00 47.04 487 LYS A C 1
ATOM 3731 O O . LYS A 1 461 ? 34.711 31.785 19.559 1.00 46.58 487 LYS A O 1
ATOM 3737 N N . LYS A 1 462 ? 32.558 31.302 19.055 1.00 44.93 488 LYS A N 1
ATOM 3738 C CA . LYS A 1 462 ? 32.020 31.641 20.367 1.00 45.02 488 LYS A CA 1
ATOM 3739 C C . LYS A 1 462 ? 31.956 30.303 21.110 1.00 48.59 488 LYS A C 1
ATOM 3740 O O . LYS A 1 462 ? 30.916 29.637 21.109 1.00 49.49 488 LYS A O 1
ATOM 3746 N N . LEU A 1 463 ? 33.112 29.868 21.657 1.00 43.39 489 LEU A N 1
ATOM 3747 C CA . LEU A 1 463 ? 33.255 28.595 22.368 1.00 42.83 489 LEU A CA 1
ATOM 3748 C C . LEU A 1 463 ? 32.662 28.673 23.765 1.00 47.89 489 LEU A C 1
ATOM 3749 O O . LEU A 1 463 ? 32.698 29.739 24.391 1.00 46.85 489 LEU A O 1
ATOM 3754 N N . ALA A 1 464 ? 32.103 27.543 24.242 1.00 45.70 490 ALA A N 1
ATOM 3755 C CA . ALA A 1 464 ? 31.450 27.431 25.549 1.00 45.70 490 ALA A CA 1
ATOM 3756 C C . ALA A 1 464 ? 32.438 27.222 26.691 1.00 49.80 490 ALA A C 1
ATOM 3757 O O . ALA A 1 464 ? 33.468 26.552 26.518 1.00 48.54 490 ALA A O 1
ATOM 3759 N N . ALA A 1 465 ? 32.109 27.802 27.867 1.00 46.65 491 ALA A N 1
ATOM 3760 C CA . ALA A 1 465 ? 32.910 27.710 29.082 1.00 46.02 491 ALA A CA 1
ATOM 3761 C C . ALA A 1 465 ? 32.910 26.285 29.585 1.00 49.99 491 ALA A C 1
ATOM 3762 O O . ALA A 1 465 ? 31.877 25.613 29.550 1.00 50.93 491 ALA A O 1
ATOM 3764 N N . TYR A 1 466 ? 34.076 25.807 30.008 1.00 45.07 492 TYR A N 1
ATOM 3765 C CA . TYR A 1 466 ? 34.192 24.461 30.537 1.00 44.82 492 TYR A CA 1
ATOM 3766 C C . TYR A 1 466 ? 33.634 24.418 31.961 1.00 50.73 492 TYR A C 1
ATOM 3767 O O . TYR A 1 466 ? 33.887 25.323 32.759 1.00 49.67 492 TYR A O 1
ATOM 3776 N N . VAL A 1 467 ? 32.883 23.356 32.278 1.00 49.57 493 VAL A N 1
ATOM 3777 C CA . VAL A 1 467 ? 32.316 23.187 33.611 1.00 50.14 493 VAL A CA 1
ATOM 3778 C C . VAL A 1 467 ? 32.988 22.017 34.326 1.00 55.47 493 VAL A C 1
ATOM 3779 O O . VAL A 1 467 ? 32.958 20.885 33.834 1.00 54.47 493 VAL A O 1
ATOM 3783 N N . PHE A 1 468 ? 33.610 22.311 35.485 1.00 53.98 494 PHE A N 1
ATOM 3784 C CA . PHE A 1 468 ? 34.272 21.323 36.336 1.00 54.81 494 PHE A CA 1
ATOM 3785 C C . PHE A 1 468 ? 33.217 20.322 36.861 1.00 60.91 494 PHE A C 1
ATOM 3786 O O . PHE A 1 468 ? 32.168 20.762 37.345 1.00 61.10 494 PHE A O 1
ATOM 3794 N N . PRO A 1 469 ? 33.433 18.988 36.708 1.00 58.43 495 PRO A N 1
ATOM 3795 C CA . PRO A 1 469 ? 32.416 18.020 37.166 1.00 62.14 495 PRO A CA 1
ATOM 3796 C C . PRO A 1 469 ? 32.368 17.860 38.685 1.00 102.15 495 PRO A C 1
ATOM 3797 O O . PRO A 1 469 ? 33.403 17.838 39.348 1.00 71.87 495 PRO A O 1
ATOM 3801 N N . ALA B 1 1 ? 67.345 -29.657 -7.354 1.00 61.52 27 ALA B N 1
ATOM 3802 C CA . ALA B 1 1 ? 68.731 -29.398 -7.744 1.00 60.99 27 ALA B CA 1
ATOM 3803 C C . ALA B 1 1 ? 69.237 -28.076 -7.158 1.00 62.31 27 ALA B C 1
ATOM 3804 O O . ALA B 1 1 ? 68.443 -27.145 -6.995 1.00 62.24 27 ALA B O 1
ATOM 3806 N N . ALA B 1 2 ? 70.560 -28.003 -6.856 1.00 55.75 28 ALA B N 1
ATOM 3807 C CA . ALA B 1 2 ? 71.256 -26.849 -6.271 1.00 52.86 28 ALA B CA 1
ATOM 3808 C C . ALA B 1 2 ? 71.193 -25.598 -7.149 1.00 53.03 28 ALA B C 1
ATOM 3809 O O . ALA B 1 2 ? 71.490 -25.662 -8.344 1.00 54.65 28 ALA B O 1
ATOM 3811 N N . LEU B 1 3 ? 70.825 -24.459 -6.541 1.00 43.78 29 LEU B N 1
ATOM 3812 C CA . LEU B 1 3 ? 70.675 -23.183 -7.235 1.00 40.78 29 LEU B CA 1
ATOM 3813 C C . LEU B 1 3 ? 72.001 -22.475 -7.490 1.00 40.70 29 LEU B C 1
ATOM 3814 O O . LEU B 1 3 ? 72.836 -22.406 -6.585 1.00 38.40 29 LEU B O 1
ATOM 3819 N N . PRO B 1 4 ? 72.189 -21.876 -8.691 1.00 36.36 30 PRO B N 1
ATOM 3820 C CA . PRO B 1 4 ? 73.437 -21.139 -8.940 1.00 35.40 30 PRO B CA 1
ATOM 3821 C C . PRO B 1 4 ? 73.411 -19.752 -8.293 1.00 35.99 30 PRO B C 1
ATOM 3822 O O . PRO B 1 4 ? 72.333 -19.154 -8.144 1.00 36.02 30 PRO B O 1
ATOM 3826 N N . GLN B 1 5 ? 74.599 -19.228 -7.940 1.00 28.29 31 GLN B N 1
ATOM 3827 C CA . GLN B 1 5 ? 74.725 -17.878 -7.413 1.00 26.37 31 GLN B CA 1
ATOM 3828 C C . GLN B 1 5 ? 74.771 -16.886 -8.594 1.00 29.21 31 GLN B C 1
ATOM 3829 O O . GLN B 1 5 ? 74.912 -17.314 -9.734 1.00 31.06 31 GLN B O 1
ATOM 3835 N N . ASP B 1 6 ? 74.656 -15.575 -8.321 1.00 24.25 32 ASP B N 1
ATOM 3836 C CA . ASP B 1 6 ? 74.698 -14.502 -9.328 1.00 23.77 32 ASP B CA 1
ATOM 3837 C C . ASP B 1 6 ? 76.003 -14.634 -10.102 1.00 28.76 32 ASP B C 1
ATOM 3838 O O . ASP B 1 6 ? 77.065 -14.681 -9.488 1.00 28.24 32 ASP B O 1
ATOM 3843 N N . GLU B 1 7 ? 75.927 -14.714 -11.442 1.00 28.01 33 GLU B N 1
ATOM 3844 C CA . GLU B 1 7 ? 77.092 -14.855 -12.315 1.00 27.88 33 GLU B CA 1
ATOM 3845 C C . GLU B 1 7 ? 78.110 -13.705 -12.164 1.00 30.59 33 GLU B C 1
ATOM 3846 O O . GLU B 1 7 ? 79.291 -13.932 -12.391 1.00 29.19 33 GLU B O 1
ATOM 3852 N N . LYS B 1 8 ? 77.675 -12.503 -11.710 1.00 28.53 34 LYS B N 1
ATOM 3853 C CA . LYS B 1 8 ? 78.572 -11.360 -11.477 1.00 27.80 34 LYS B CA 1
ATOM 3854 C C . LYS B 1 8 ? 79.300 -11.470 -10.117 1.00 30.17 34 LYS B C 1
ATOM 3855 O O . LYS B 1 8 ? 80.255 -10.721 -9.875 1.00 30.13 34 LYS B O 1
ATOM 3861 N N . LEU B 1 9 ? 78.844 -12.374 -9.225 1.00 25.51 35 LEU B N 1
ATOM 3862 C CA . LEU B 1 9 ? 79.475 -12.549 -7.923 1.00 24.26 35 LEU B CA 1
ATOM 3863 C C . LEU B 1 9 ? 80.785 -13.334 -8.043 1.00 28.36 35 LEU B C 1
ATOM 3864 O O . LEU B 1 9 ? 80.816 -14.417 -8.637 1.00 27.74 35 LEU B O 1
ATOM 3869 N N . ILE B 1 10 ? 81.858 -12.787 -7.468 1.00 24.15 36 ILE B N 1
ATOM 3870 C CA . ILE B 1 10 ? 83.162 -13.442 -7.486 1.00 24.55 36 ILE B CA 1
ATOM 3871 C C . ILE B 1 10 ? 83.427 -13.994 -6.081 1.00 28.52 36 ILE B C 1
ATOM 3872 O O . ILE B 1 10 ? 83.460 -13.234 -5.117 1.00 27.37 36 ILE B O 1
ATOM 3877 N N . THR B 1 11 ? 83.576 -15.313 -5.971 1.00 25.11 37 THR B N 1
ATOM 3878 C CA . THR B 1 11 ? 83.838 -15.967 -4.691 1.00 24.37 37 THR B CA 1
ATOM 3879 C C . THR B 1 11 ? 85.097 -16.810 -4.810 1.00 27.29 37 THR B C 1
ATOM 3880 O O . THR B 1 11 ? 85.407 -17.306 -5.894 1.00 26.42 37 THR B O 1
ATOM 3884 N N . GLY B 1 12 ? 85.766 -17.006 -3.686 1.00 23.12 38 GLY B N 1
ATOM 3885 C CA . GLY B 1 12 ? 86.992 -17.783 -3.633 1.00 23.23 38 GLY B CA 1
ATOM 3886 C C . GLY B 1 12 ? 87.561 -17.873 -2.242 1.00 28.15 38 GLY B C 1
ATOM 3887 O O . GLY B 1 12 ? 86.966 -17.378 -1.281 1.00 26.57 38 GLY B O 1
ATOM 3888 N N . GLN B 1 13 ? 88.745 -18.468 -2.143 1.00 26.55 39 GLN B N 1
ATOM 3889 C CA . GLN B 1 13 ? 89.417 -18.678 -0.871 1.00 26.88 39 GLN B CA 1
ATOM 3890 C C . GLN B 1 13 ? 90.912 -18.503 -1.046 1.00 28.41 39 GLN B C 1
ATOM 3891 O O . GLN B 1 13 ? 91.480 -19.028 -1.991 1.00 27.40 39 GLN B O 1
ATOM 3897 N N . LEU B 1 14 ? 91.556 -17.773 -0.120 1.00 25.00 40 LEU B N 1
ATOM 3898 C CA . LEU B 1 14 ? 93.010 -17.635 -0.109 1.00 23.66 40 LEU B CA 1
ATOM 3899 C C . LEU B 1 14 ? 93.583 -18.965 0.396 1.00 28.17 40 LEU B C 1
ATOM 3900 O O . LEU B 1 14 ? 92.857 -19.754 1.013 1.00 26.59 40 LEU B O 1
ATOM 3905 N N . ASP B 1 15 ? 94.875 -19.205 0.153 1.00 27.23 41 ASP B N 1
ATOM 3906 C CA . ASP B 1 15 ? 95.581 -20.416 0.584 1.00 28.09 41 ASP B CA 1
ATOM 3907 C C . ASP B 1 15 ? 95.459 -20.662 2.081 1.00 30.17 41 ASP B C 1
ATOM 3908 O O . ASP B 1 15 ? 95.334 -21.819 2.497 1.00 29.29 41 ASP B O 1
ATOM 3913 N N . ASN B 1 16 ? 95.403 -19.571 2.875 1.00 25.65 42 ASN B N 1
ATOM 3914 C CA . ASN B 1 16 ? 95.240 -19.630 4.328 1.00 26.13 42 ASN B CA 1
ATOM 3915 C C . ASN B 1 16 ? 93.803 -20.024 4.789 1.00 31.44 42 ASN B C 1
ATOM 3916 O O . ASN B 1 16 ? 93.600 -20.364 5.958 1.00 31.99 42 ASN B O 1
ATOM 3921 N N . GLY B 1 17 ? 92.836 -20.009 3.870 1.00 28.11 43 GLY B N 1
ATOM 3922 C CA . GLY B 1 17 ? 91.462 -20.385 4.189 1.00 27.14 43 GLY B CA 1
ATOM 3923 C C . GLY B 1 17 ? 90.486 -19.228 4.264 1.00 29.52 43 GLY B C 1
ATOM 3924 O O . GLY B 1 17 ? 89.283 -19.462 4.408 1.00 29.44 43 GLY B O 1
ATOM 3925 N N . LEU B 1 18 ? 90.981 -17.972 4.143 1.00 24.06 44 LEU B N 1
ATOM 3926 C CA . LEU B 1 18 ? 90.116 -16.795 4.157 1.00 23.83 44 LEU B CA 1
ATOM 3927 C C . LEU B 1 18 ? 89.246 -16.797 2.901 1.00 27.72 44 LEU B C 1
ATOM 3928 O O . LEU B 1 18 ? 89.763 -16.863 1.789 1.00 27.88 44 LEU B O 1
ATOM 3933 N N . ARG B 1 19 ? 87.924 -16.775 3.089 1.00 23.51 45 ARG B N 1
ATOM 3934 C CA . ARG B 1 19 ? 86.974 -16.767 1.978 1.00 22.57 45 ARG B CA 1
ATOM 3935 C C . ARG B 1 19 ? 86.704 -15.314 1.578 1.00 26.11 45 ARG B C 1
ATOM 3936 O O . ARG B 1 19 ? 86.795 -14.413 2.420 1.00 25.17 45 ARG B O 1
ATOM 3944 N N . TYR B 1 20 ? 86.374 -15.076 0.311 1.00 22.12 46 TYR B N 1
ATOM 3945 C CA . TYR B 1 20 ? 86.032 -13.721 -0.102 1.00 21.88 46 TYR B CA 1
ATOM 3946 C C . TYR B 1 20 ? 84.857 -13.712 -1.076 1.00 27.35 46 TYR B C 1
ATOM 3947 O O . TYR B 1 20 ? 84.570 -14.729 -1.719 1.00 26.95 46 TYR B O 1
ATOM 3956 N N . MET B 1 21 ? 84.167 -12.561 -1.157 1.00 24.31 47 MET B N 1
ATOM 3957 C CA . MET B 1 21 ? 82.997 -12.333 -1.997 1.00 24.61 47 MET B CA 1
ATOM 3958 C C . MET B 1 21 ? 83.073 -10.922 -2.551 1.00 29.05 47 MET B C 1
ATOM 3959 O O . MET B 1 21 ? 83.212 -9.963 -1.789 1.00 28.32 47 MET B O 1
ATOM 3964 N N . ILE B 1 22 ? 83.051 -10.803 -3.880 1.00 26.21 48 ILE B N 1
ATOM 3965 C CA . ILE B 1 22 ? 83.127 -9.515 -4.570 1.00 26.07 48 ILE B CA 1
ATOM 3966 C C . ILE B 1 22 ? 81.927 -9.319 -5.485 1.00 30.40 48 ILE B C 1
ATOM 3967 O O . ILE B 1 22 ? 81.653 -10.137 -6.373 1.00 28.62 48 ILE B O 1
ATOM 3972 N N . TYR B 1 23 ? 81.234 -8.201 -5.272 1.00 26.89 49 TYR B N 1
ATOM 3973 C CA . TYR B 1 23 ? 80.075 -7.858 -6.065 1.00 26.73 49 TYR B CA 1
ATOM 3974 C C . TYR B 1 23 ? 80.193 -6.441 -6.634 1.00 31.58 49 TYR B C 1
ATOM 3975 O O . TYR B 1 23 ? 80.312 -5.490 -5.856 1.00 29.90 49 TYR B O 1
ATOM 3984 N N . PRO B 1 24 ? 80.209 -6.280 -7.988 1.00 29.21 50 PRO B N 1
ATOM 3985 C CA . PRO B 1 24 ? 80.306 -4.921 -8.562 1.00 29.42 50 PRO B CA 1
ATOM 3986 C C . PRO B 1 24 ? 78.987 -4.159 -8.453 1.00 34.61 50 PRO B C 1
ATOM 3987 O O . PRO B 1 24 ? 77.920 -4.743 -8.630 1.00 33.04 50 PRO B O 1
ATOM 3991 N N . HIS B 1 25 ? 79.066 -2.858 -8.136 1.00 35.01 51 HIS B N 1
ATOM 3992 C CA . HIS B 1 25 ? 77.906 -1.970 -8.009 1.00 37.12 51 HIS B CA 1
ATOM 3993 C C . HIS B 1 25 ? 78.342 -0.523 -8.185 1.00 43.72 51 HIS B C 1
ATOM 3994 O O . HIS B 1 25 ? 79.361 -0.131 -7.632 1.00 42.85 51 HIS B O 1
ATOM 4001 N N . ALA B 1 26 ? 77.604 0.262 -8.977 1.00 43.59 52 ALA B N 1
ATOM 4002 C CA . ALA B 1 26 ? 77.968 1.656 -9.250 1.00 45.37 52 ALA B CA 1
ATOM 4003 C C . ALA B 1 26 ? 76.935 2.685 -8.750 1.00 51.85 52 ALA B C 1
ATOM 4004 O O . ALA B 1 26 ? 76.939 3.838 -9.194 1.00 51.73 52 ALA B O 1
ATOM 4006 N N . HIS B 1 27 ? 76.070 2.258 -7.843 1.00 50.12 53 HIS B N 1
ATOM 4007 C CA . HIS B 1 27 ? 75.077 3.181 -7.237 1.00 51.48 53 HIS B CA 1
ATOM 4008 C C . HIS B 1 27 ? 75.261 3.141 -5.716 1.00 54.20 53 HIS B C 1
ATOM 4009 O O . HIS B 1 27 ? 74.809 2.157 -5.109 1.00 52.90 53 HIS B O 1
ATOM 4016 N N . PRO B 1 28 ? 75.848 4.180 -5.104 1.00 50.71 54 PRO B N 1
ATOM 4017 C CA . PRO B 1 28 ? 76.558 5.365 -5.618 1.00 51.23 54 PRO B CA 1
ATOM 4018 C C . PRO B 1 28 ? 77.916 5.054 -6.266 1.00 53.58 54 PRO B C 1
ATOM 4019 O O . PRO B 1 28 ? 78.551 4.098 -5.868 1.00 52.55 54 PRO B O 1
ATOM 4023 N N . LYS B 1 29 ? 78.323 5.873 -7.231 1.00 49.01 55 LYS B N 1
ATOM 4024 C CA . LYS B 1 29 ? 79.606 5.682 -7.959 1.00 47.90 55 LYS B CA 1
ATOM 4025 C C . LYS B 1 29 ? 80.815 5.994 -7.068 1.00 50.34 55 LYS B C 1
ATOM 4026 O O . LYS B 1 29 ? 80.689 6.797 -6.133 1.00 50.06 55 LYS B O 1
ATOM 4032 N N . ASP B 1 30 ? 81.922 5.333 -7.372 1.00 45.68 56 ASP B N 1
ATOM 4033 C CA . ASP B 1 30 ? 83.226 5.448 -6.715 1.00 45.00 56 ASP B CA 1
ATOM 4034 C C . ASP B 1 30 ? 83.186 5.184 -5.196 1.00 46.50 56 ASP B C 1
ATOM 4035 O O . ASP B 1 30 ? 84.116 5.551 -4.479 1.00 46.32 56 ASP B O 1
ATOM 4040 N N . GLN B 1 31 ? 82.159 4.471 -4.736 1.00 41.13 57 GLN B N 1
ATOM 4041 C CA . GLN B 1 31 ? 81.986 4.080 -3.337 1.00 39.37 57 GLN B CA 1
ATOM 4042 C C . GLN B 1 31 ? 82.147 2.562 -3.234 1.00 41.28 57 GLN B C 1
ATOM 4043 O O . GLN B 1 31 ? 81.804 1.850 -4.183 1.00 40.80 57 GLN B O 1
ATOM 4049 N N . VAL B 1 32 ? 82.676 2.071 -2.093 1.00 36.60 58 VAL B N 1
ATOM 4050 C CA . VAL B 1 32 ? 82.861 0.638 -1.820 1.00 34.70 58 VAL B CA 1
ATOM 4051 C C . VAL B 1 32 ? 82.648 0.301 -0.332 1.00 37.24 58 VAL B C 1
ATOM 4052 O O . VAL B 1 32 ? 83.071 1.052 0.550 1.00 36.50 58 VAL B O 1
ATOM 4056 N N . ASN B 1 33 ? 81.987 -0.840 -0.086 1.00 32.45 59 ASN B N 1
ATOM 4057 C CA . ASN B 1 33 ? 81.743 -1.425 1.224 1.00 31.28 59 ASN B CA 1
ATOM 4058 C C . ASN B 1 33 ? 82.697 -2.592 1.384 1.00 32.38 59 ASN B C 1
ATOM 4059 O O . ASN B 1 33 ? 82.705 -3.502 0.545 1.00 29.55 59 ASN B O 1
ATOM 4064 N N . LEU B 1 34 ? 83.529 -2.538 2.436 1.00 28.47 60 LEU B N 1
ATOM 4065 C CA . LEU B 1 34 ? 84.472 -3.593 2.782 1.00 27.83 60 LEU B CA 1
ATOM 4066 C C . LEU B 1 34 ? 84.040 -4.105 4.137 1.00 31.06 60 LEU B C 1
ATOM 4067 O O . LEU B 1 34 ? 83.960 -3.331 5.099 1.00 31.19 60 LEU B O 1
ATOM 4072 N N . TRP B 1 35 ? 83.649 -5.377 4.198 1.00 26.09 61 TRP B N 1
ATOM 4073 C CA . TRP B 1 35 ? 83.165 -5.954 5.442 1.00 25.52 61 TRP B CA 1
ATOM 4074 C C . TRP B 1 35 ? 83.932 -7.213 5.767 1.00 27.81 61 TRP B C 1
ATOM 4075 O O . TRP B 1 35 ? 84.079 -8.077 4.905 1.00 25.98 61 TRP B O 1
ATOM 4086 N N . LEU B 1 36 ? 84.423 -7.311 7.013 1.00 24.21 62 LEU B N 1
ATOM 4087 C CA . LEU B 1 36 ? 85.085 -8.495 7.532 1.00 23.45 62 LEU B CA 1
ATOM 4088 C C . LEU B 1 36 ? 84.068 -9.185 8.445 1.00 27.07 62 LEU B C 1
ATOM 4089 O O . LEU B 1 36 ? 83.685 -8.649 9.490 1.00 25.65 62 LEU B O 1
ATOM 4094 N N . GLN B 1 37 ? 83.623 -10.366 8.015 1.00 24.24 63 GLN B N 1
ATOM 4095 C CA . GLN B 1 37 ? 82.640 -11.176 8.703 1.00 24.00 63 GLN B CA 1
ATOM 4096 C C . GLN B 1 37 ? 83.290 -12.395 9.365 1.00 26.78 63 GLN B C 1
ATOM 4097 O O . GLN B 1 37 ? 83.844 -13.253 8.684 1.00 25.80 63 GLN B O 1
ATOM 4103 N N . ILE B 1 38 ? 83.194 -12.453 10.697 1.00 21.29 64 ILE B N 1
ATOM 4104 C CA . ILE B 1 38 ? 83.678 -13.552 11.531 1.00 21.00 64 ILE B CA 1
ATOM 4105 C C . ILE B 1 38 ? 82.444 -14.397 11.749 1.00 24.72 64 ILE B C 1
ATOM 4106 O O . ILE B 1 38 ? 81.443 -13.878 12.244 1.00 22.72 64 ILE B O 1
ATOM 4111 N N . HIS B 1 39 ? 82.500 -15.687 11.387 1.00 22.17 65 HIS B N 1
ATOM 4112 C CA . HIS B 1 39 ? 81.358 -16.602 11.506 1.00 21.11 65 HIS B CA 1
ATOM 4113 C C . HIS B 1 39 ? 81.120 -17.083 12.947 1.00 24.20 65 HIS B C 1
ATOM 4114 O O . HIS B 1 39 ? 80.725 -18.231 13.174 1.00 22.84 65 HIS B O 1
ATOM 4121 N N . THR B 1 40 ? 81.385 -16.202 13.923 1.00 21.04 66 THR B N 1
ATOM 4122 C CA . THR B 1 40 ? 81.217 -16.484 15.342 1.00 21.13 66 THR B CA 1
ATOM 4123 C C . THR B 1 40 ? 80.711 -15.242 16.065 1.00 25.19 66 THR B C 1
ATOM 4124 O O . THR B 1 40 ? 81.274 -14.144 15.896 1.00 22.71 66 THR B O 1
ATOM 4128 N N . GLY B 1 41 ? 79.655 -15.455 16.859 1.00 23.67 67 GLY B N 1
ATOM 4129 C CA . GLY B 1 41 ? 79.013 -14.468 17.716 1.00 23.08 67 GLY B CA 1
ATOM 4130 C C . GLY B 1 41 ? 78.908 -14.955 19.148 1.00 25.96 67 GLY B C 1
ATOM 4131 O O . GLY B 1 41 ? 79.717 -15.775 19.588 1.00 26.01 67 GLY B O 1
ATOM 4132 N N . SER B 1 42 ? 77.888 -14.480 19.882 1.00 20.82 68 SER B N 1
ATOM 4133 C CA . SER B 1 42 ? 77.713 -14.823 21.285 1.00 20.52 68 SER B CA 1
ATOM 4134 C C . SER B 1 42 ? 77.357 -16.296 21.563 1.00 25.43 68 SER B C 1
ATOM 4135 O O . SER B 1 42 ? 77.596 -16.766 22.677 1.00 24.43 68 SER B O 1
ATOM 4138 N N . LEU B 1 43 ? 76.795 -17.028 20.585 1.00 24.63 69 LEU B N 1
ATOM 4139 C CA . LEU B 1 43 ? 76.406 -18.443 20.799 1.00 24.96 69 LEU B CA 1
ATOM 4140 C C . LEU B 1 43 ? 77.554 -19.321 21.246 1.00 29.43 69 LEU B C 1
ATOM 4141 O O . LEU B 1 43 ? 77.368 -20.222 22.069 1.00 29.66 69 LEU B O 1
ATOM 4146 N N . GLN B 1 44 ? 78.737 -19.078 20.681 1.00 27.16 70 GLN B N 1
ATOM 4147 C CA . GLN B 1 44 ? 79.940 -19.872 20.961 1.00 26.89 70 GLN B CA 1
ATOM 4148 C C . GLN B 1 44 ? 80.604 -19.562 22.289 1.00 31.55 70 GLN B C 1
ATOM 4149 O O . GLN B 1 44 ? 81.570 -20.234 22.646 1.00 32.27 70 GLN B O 1
ATOM 4155 N N . GLU B 1 45 ? 80.091 -18.581 23.043 1.00 28.75 71 GLU B N 1
ATOM 4156 C CA . GLU B 1 45 ? 80.660 -18.254 24.354 1.00 29.22 71 GLU B CA 1
ATOM 4157 C C . GLU B 1 45 ? 80.488 -19.376 25.361 1.00 34.50 71 GLU B C 1
ATOM 4158 O O . GLU B 1 45 ? 79.461 -20.057 25.379 1.00 34.07 71 GLU B O 1
ATOM 4164 N N . GLU B 1 46 ? 81.513 -19.571 26.195 1.00 32.35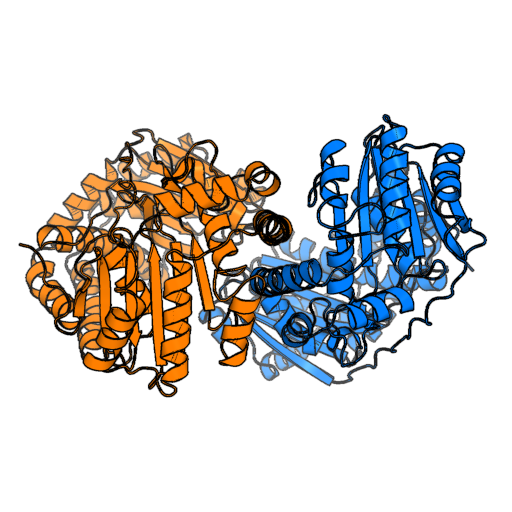 72 GLU B N 1
ATOM 4165 C CA . GLU B 1 46 ? 81.474 -20.542 27.278 1.00 33.17 72 GLU B CA 1
ATOM 4166 C C . GLU B 1 46 ? 80.712 -19.870 28.434 1.00 35.84 72 GLU B C 1
ATOM 4167 O O . GLU B 1 46 ? 80.444 -18.663 28.363 1.00 33.49 72 GLU B O 1
ATOM 4173 N N . ASP B 1 47 ? 80.371 -20.633 29.496 1.00 33.86 73 ASP B N 1
ATOM 4174 C CA . ASP B 1 47 ? 79.644 -20.116 30.655 1.00 34.18 73 ASP B CA 1
ATOM 4175 C C . ASP B 1 47 ? 80.359 -18.980 31.382 1.00 39.75 73 ASP B C 1
ATOM 4176 O O . ASP B 1 47 ? 79.701 -18.132 31.982 1.00 39.89 73 ASP B O 1
ATOM 4181 N N . ASN B 1 48 ? 81.694 -18.953 31.308 1.00 38.05 74 ASN B N 1
ATOM 4182 C CA . ASN B 1 48 ? 82.519 -17.912 31.919 1.00 38.41 74 ASN B CA 1
ATOM 4183 C C . ASN B 1 48 ? 82.926 -16.833 30.878 1.00 40.21 74 ASN B C 1
ATOM 4184 O O . ASN B 1 48 ? 83.788 -16.007 31.164 1.00 40.98 74 ASN B O 1
ATOM 4189 N N . GLU B 1 49 ? 82.288 -16.828 29.692 1.00 35.35 75 GLU B N 1
ATOM 4190 C CA . GLU B 1 49 ? 82.592 -15.878 28.604 1.00 33.52 75 GLU B CA 1
ATOM 4191 C C . GLU B 1 49 ? 81.392 -15.031 28.154 1.00 34.61 75 GLU B C 1
ATOM 4192 O O . GLU B 1 49 ? 81.413 -14.518 27.031 1.00 32.36 75 GLU B O 1
ATOM 4198 N N . LEU B 1 50 ? 80.365 -14.856 29.010 1.00 30.35 76 LEU B N 1
ATOM 4199 C CA . LEU B 1 50 ? 79.132 -14.165 28.631 1.00 29.40 76 LEU B CA 1
ATOM 4200 C C . LEU B 1 50 ? 79.312 -12.659 28.378 1.00 33.37 76 LEU B C 1
ATOM 4201 O O . LEU B 1 50 ? 79.411 -11.867 29.305 1.00 33.96 76 LEU B O 1
ATOM 4206 N N . GLY B 1 51 ? 79.309 -12.294 27.099 1.00 30.03 77 GLY B N 1
ATOM 4207 C CA . GLY B 1 51 ? 79.506 -10.922 26.639 1.00 29.22 77 GLY B CA 1
ATOM 4208 C C . GLY B 1 51 ? 80.896 -10.666 26.088 1.00 32.43 77 GLY B C 1
ATOM 4209 O O . GLY B 1 51 ? 81.192 -9.540 25.680 1.00 31.47 77 GLY B O 1
ATOM 4210 N N . VAL B 1 52 ? 81.762 -11.714 26.074 1.00 29.30 78 VAL B N 1
ATOM 4211 C CA . VAL B 1 52 ? 83.148 -11.655 25.588 1.00 29.37 78 VAL B CA 1
ATOM 4212 C C . VAL B 1 52 ? 83.205 -11.391 24.065 1.00 30.90 78 VAL B C 1
ATOM 4213 O O . VAL B 1 52 ? 84.001 -10.543 23.666 1.00 29.90 78 VAL B O 1
ATOM 4217 N N . ALA B 1 53 ? 82.366 -12.060 23.226 1.00 27.28 79 ALA B N 1
ATOM 4218 C CA . ALA B 1 53 ? 82.372 -11.804 21.772 1.00 26.83 79 ALA B CA 1
ATOM 4219 C C . ALA B 1 53 ? 82.229 -10.306 21.441 1.00 30.96 79 ALA B C 1
ATOM 4220 O O . ALA B 1 53 ? 82.975 -9.782 20.609 1.00 29.71 79 ALA B O 1
ATOM 4222 N N . HIS B 1 54 ? 81.300 -9.627 22.141 1.00 28.25 80 HIS B N 1
ATOM 4223 C CA . HIS B 1 54 ? 80.990 -8.206 21.985 1.00 27.96 80 HIS B CA 1
ATOM 4224 C C . HIS B 1 54 ? 82.099 -7.309 22.543 1.00 29.51 80 HIS B C 1
ATOM 4225 O O . HIS B 1 54 ? 82.375 -6.261 21.958 1.00 28.05 80 HIS B O 1
ATOM 4232 N N . PHE B 1 55 ? 82.749 -7.723 23.654 1.00 26.76 81 PHE B N 1
ATOM 4233 C CA . PHE B 1 55 ? 83.874 -6.996 24.273 1.00 25.71 81 PHE B CA 1
ATOM 4234 C C . PHE B 1 55 ? 85.060 -7.046 23.295 1.00 29.26 81 PHE B C 1
ATOM 4235 O O . PHE B 1 55 ? 85.633 -6.006 23.000 1.00 30.17 81 PHE B O 1
ATOM 4243 N N . VAL B 1 56 ? 85.370 -8.237 22.730 1.00 24.86 82 VAL B N 1
ATOM 4244 C CA . VAL B 1 56 ? 86.415 -8.434 21.705 1.00 23.73 82 VAL B CA 1
ATOM 4245 C C . VAL B 1 56 ? 86.177 -7.468 20.505 1.00 27.88 82 VAL B C 1
ATOM 4246 O O . VAL B 1 56 ? 87.120 -6.807 20.059 1.00 27.04 82 VAL B O 1
ATOM 4250 N N . GLU B 1 57 ? 84.906 -7.357 20.030 1.00 24.52 83 GLU B N 1
ATOM 4251 C CA . GLU B 1 57 ? 84.507 -6.476 18.922 1.00 23.93 83 GLU B CA 1
ATOM 4252 C C . GLU B 1 57 ? 84.873 -5.015 19.196 1.00 27.25 83 GLU B C 1
ATOM 4253 O O . GLU B 1 57 ? 85.492 -4.370 18.350 1.00 24.93 83 GLU B O 1
ATOM 4259 N N . HIS B 1 58 ? 84.539 -4.513 20.394 1.00 27.11 84 HIS B N 1
ATOM 4260 C CA . HIS B 1 58 ? 84.888 -3.149 20.813 1.00 29.86 84 HIS B CA 1
ATOM 4261 C C . HIS B 1 58 ? 86.415 -2.957 20.900 1.00 31.31 84 HIS B C 1
ATOM 4262 O O . HIS B 1 58 ? 86.919 -1.879 20.571 1.00 29.12 84 HIS B O 1
ATOM 4269 N N . MET B 1 59 ? 87.138 -4.017 21.337 1.00 27.14 85 MET B N 1
ATOM 4270 C CA . MET B 1 59 ? 88.591 -3.996 21.507 1.00 26.30 85 MET B CA 1
ATOM 4271 C C . MET B 1 59 ? 89.375 -3.864 20.190 1.00 29.00 85 MET B C 1
ATOM 4272 O O . MET B 1 59 ? 90.542 -3.454 20.228 1.00 29.13 85 MET B O 1
ATOM 4277 N N . MET B 1 60 ? 88.728 -4.124 19.032 1.00 24.60 86 MET B N 1
ATOM 4278 C CA . MET B 1 60 ? 89.340 -3.934 17.711 1.00 23.56 86 MET B CA 1
ATOM 4279 C C . MET B 1 60 ? 89.630 -2.460 17.459 1.00 29.71 86 MET B C 1
ATOM 4280 O O . MET B 1 60 ? 90.620 -2.141 16.811 1.00 29.48 86 MET B O 1
ATOM 4285 N N . PHE B 1 61 ? 88.825 -1.569 18.044 1.00 29.69 87 PHE B N 1
ATOM 4286 C CA . PHE B 1 61 ? 88.987 -0.124 17.893 1.00 32.10 87 PHE B CA 1
ATOM 4287 C C . PHE B 1 61 ? 89.908 0.481 18.957 1.00 38.92 87 PHE B C 1
ATOM 4288 O O . PHE B 1 61 ? 90.074 1.703 19.000 1.00 39.36 87 PHE B O 1
ATOM 4296 N N . ASN B 1 62 ? 90.521 -0.370 19.804 1.00 35.76 88 ASN B N 1
ATOM 4297 C CA . ASN B 1 62 ? 91.331 0.116 20.906 1.00 36.60 88 ASN B CA 1
ATOM 4298 C C . ASN B 1 62 ? 92.746 -0.471 20.978 1.00 41.52 88 ASN B C 1
ATOM 4299 O O . ASN B 1 62 ? 93.294 -0.639 22.079 1.00 42.74 88 ASN B O 1
ATOM 4304 N N . GLY B 1 63 ? 93.350 -0.684 19.811 1.00 37.12 89 GLY B N 1
ATOM 4305 C CA . GLY B 1 63 ? 94.735 -1.132 19.697 1.00 36.84 89 GLY B CA 1
ATOM 4306 C C . GLY B 1 63 ? 95.062 -2.381 18.906 1.00 37.78 89 GLY B C 1
ATOM 4307 O O . GLY B 1 63 ? 94.572 -3.468 19.210 1.00 37.03 89 GLY B O 1
ATOM 4308 N N . THR B 1 64 ? 95.963 -2.231 17.926 1.00 33.37 90 THR B N 1
ATOM 4309 C CA . THR B 1 64 ? 96.553 -3.315 17.132 1.00 32.29 90 THR B CA 1
ATOM 4310 C C . THR B 1 64 ? 98.078 -3.121 17.241 1.00 36.35 90 THR B C 1
ATOM 4311 O O . THR B 1 64 ? 98.517 -2.145 17.848 1.00 35.59 90 THR B O 1
ATOM 4315 N N . LYS B 1 65 ? 98.871 -4.057 16.699 1.00 34.22 91 LYS B N 1
ATOM 4316 C CA . LYS B 1 65 ? 100.338 -4.026 16.700 1.00 35.71 91 LYS B CA 1
ATOM 4317 C C . LYS B 1 65 ? 100.867 -2.689 16.133 1.00 40.30 91 LYS B C 1
ATOM 4318 O O . LYS B 1 65 ? 101.599 -1.975 16.817 1.00 39.89 91 LYS B O 1
ATOM 4324 N N . THR B 1 66 ? 100.448 -2.342 14.913 1.00 38.01 92 THR B N 1
ATOM 4325 C CA . THR B 1 66 ? 100.888 -1.125 14.223 1.00 38.91 92 THR B CA 1
ATOM 4326 C C . THR B 1 66 ? 100.172 0.103 14.753 1.00 42.89 92 THR B C 1
ATOM 4327 O O . THR B 1 66 ? 100.747 1.190 14.752 1.00 42.53 92 THR B O 1
ATOM 4331 N N . TRP B 1 67 ? 98.917 -0.068 15.190 1.00 39.99 93 TRP B N 1
ATOM 4332 C CA . TRP B 1 67 ? 98.087 1.031 15.675 1.00 41.02 93 TRP B CA 1
ATOM 4333 C C . TRP B 1 67 ? 97.682 0.847 17.153 1.00 44.26 93 TRP B C 1
ATOM 4334 O O . TRP B 1 67 ? 96.532 0.484 17.429 1.00 41.35 93 TRP B O 1
ATOM 4345 N N . PRO B 1 68 ? 98.617 1.063 18.121 1.00 43.47 94 PRO B N 1
ATOM 4346 C CA . PRO B 1 68 ? 98.250 0.900 19.536 1.00 44.29 94 PRO B CA 1
ATOM 4347 C C . PRO B 1 68 ? 97.332 2.019 20.019 1.00 47.83 94 PRO B C 1
ATOM 4348 O O . PRO B 1 68 ? 97.315 3.096 19.430 1.00 46.84 94 PRO B O 1
ATOM 4352 N N . GLY B 1 69 ? 96.559 1.738 21.064 1.00 45.87 95 GLY B N 1
ATOM 4353 C CA . GLY B 1 69 ? 95.632 2.694 21.668 1.00 45.94 95 GLY B CA 1
ATOM 4354 C C . GLY B 1 69 ? 94.552 3.216 20.740 1.00 48.25 95 GLY B C 1
ATOM 4355 O O . GLY B 1 69 ? 93.859 2.428 20.085 1.00 46.41 95 GLY B O 1
ATOM 4356 N N . ASN B 1 70 ? 94.427 4.560 20.661 1.00 44.55 96 ASN B N 1
ATOM 4357 C CA . ASN B 1 70 ? 93.446 5.248 19.810 1.00 43.25 96 ASN B CA 1
ATOM 4358 C C . ASN B 1 70 ? 93.933 5.455 18.359 1.00 43.82 96 ASN B C 1
ATOM 4359 O O . ASN B 1 70 ? 93.214 6.073 17.571 1.00 41.91 96 ASN B O 1
ATOM 4364 N N . LYS B 1 71 ? 95.127 4.926 17.996 1.00 41.00 97 LYS B N 1
ATOM 4365 C CA . LYS B 1 71 ? 95.690 5.093 16.645 1.00 40.96 97 LYS B CA 1
ATOM 4366 C C . LYS B 1 71 ? 94.827 4.523 15.518 1.00 46.85 97 LYS B C 1
ATOM 4367 O O . LYS B 1 71 ? 94.886 5.078 14.423 1.00 47.57 97 LYS B O 1
ATOM 4373 N N . VAL B 1 72 ? 94.026 3.452 15.763 1.00 43.77 98 VAL B N 1
ATOM 4374 C CA . VAL B 1 72 ? 93.126 2.852 14.759 1.00 43.08 98 VAL B CA 1
ATOM 4375 C C . VAL B 1 72 ? 92.138 3.923 14.271 1.00 47.20 98 VAL B C 1
ATOM 4376 O O . VAL B 1 72 ? 92.065 4.183 13.066 1.00 46.00 98 VAL B O 1
ATOM 4380 N N . ILE B 1 73 ? 91.410 4.549 15.218 1.00 44.75 99 ILE B N 1
ATOM 4381 C CA . ILE B 1 73 ? 90.426 5.608 14.978 1.00 45.92 99 ILE B CA 1
ATOM 4382 C C . ILE B 1 73 ? 91.102 6.832 14.354 1.00 50.74 99 ILE B C 1
ATOM 4383 O O . ILE B 1 73 ? 90.563 7.395 13.408 1.00 50.64 99 ILE B O 1
ATOM 4388 N N . GLU B 1 74 ? 92.299 7.199 14.853 1.00 48.31 100 GLU B N 1
ATOM 4389 C CA . GLU B 1 74 ? 93.084 8.342 14.379 1.00 48.83 100 GLU B CA 1
ATOM 4390 C C . GLU B 1 74 ? 93.657 8.129 12.979 1.00 49.68 100 GLU B C 1
ATOM 4391 O O . GLU B 1 74 ? 93.843 9.107 12.255 1.00 50.15 100 GLU B O 1
ATOM 4397 N N . THR B 1 75 ? 93.899 6.863 12.581 1.00 43.15 101 THR B N 1
ATOM 4398 C CA . THR B 1 75 ? 94.359 6.531 11.230 1.00 41.03 101 THR B CA 1
ATOM 4399 C C . THR B 1 75 ? 93.179 6.652 10.277 1.00 43.46 101 THR B C 1
ATOM 4400 O O . THR B 1 75 ? 93.344 7.201 9.188 1.00 44.04 101 THR B O 1
ATOM 4404 N N . PHE B 1 76 ? 91.982 6.166 10.690 1.00 39.10 102 PHE B N 1
ATOM 4405 C CA . PHE B 1 76 ? 90.761 6.287 9.884 1.00 38.65 102 PHE B CA 1
ATOM 4406 C C . PHE B 1 76 ? 90.402 7.781 9.728 1.00 45.28 102 PHE B C 1
ATOM 4407 O O . PHE B 1 76 ? 90.094 8.214 8.615 1.00 44.64 102 PHE B O 1
ATOM 4415 N N . GLU B 1 77 ? 90.522 8.573 10.836 1.00 44.16 103 GLU B N 1
ATOM 4416 C CA . GLU B 1 77 ? 90.273 10.027 10.878 1.00 45.37 103 GLU B CA 1
ATOM 4417 C C . GLU B 1 77 ? 91.128 10.761 9.849 1.00 49.36 103 GLU B C 1
ATOM 4418 O O . GLU B 1 77 ? 90.589 11.567 9.094 1.00 49.19 103 GLU B O 1
ATOM 4424 N N . SER B 1 78 ? 92.451 10.453 9.798 1.00 46.55 104 SER B N 1
ATOM 4425 C CA . SER B 1 78 ? 93.420 11.044 8.869 1.00 47.16 104 SER B CA 1
ATOM 4426 C C . SER B 1 78 ? 93.083 10.768 7.394 1.00 50.41 104 SER B C 1
ATOM 4427 O O . SER B 1 78 ? 93.521 11.517 6.516 1.00 50.70 104 SER B O 1
ATOM 4430 N N . MET B 1 79 ? 92.290 9.712 7.134 1.00 45.52 105 MET B N 1
ATOM 4431 C CA . MET B 1 79 ? 91.813 9.332 5.800 1.00 44.88 105 MET B CA 1
ATOM 4432 C C . MET B 1 79 ? 90.396 9.878 5.536 1.00 48.12 105 MET B C 1
ATOM 4433 O O . MET B 1 79 ? 89.806 9.565 4.505 1.00 47.17 105 MET B O 1
ATOM 4438 N N . GLY B 1 80 ? 89.879 10.688 6.459 1.00 45.09 106 GLY B N 1
ATOM 4439 C CA . GLY B 1 80 ? 88.553 11.293 6.365 1.00 45.87 106 GLY B CA 1
ATOM 4440 C C . GLY B 1 80 ? 87.407 10.338 6.643 1.00 50.89 106 GLY B C 1
ATOM 4441 O O . GLY B 1 80 ? 86.271 10.604 6.235 1.00 51.57 106 GLY B O 1
ATOM 4442 N N . LEU B 1 81 ? 87.692 9.219 7.354 1.00 45.88 107 LEU B N 1
ATOM 4443 C CA . LEU B 1 81 ? 86.691 8.207 7.683 1.00 44.43 107 LEU B CA 1
ATOM 4444 C C . LEU B 1 81 ? 86.348 8.255 9.170 1.00 49.41 107 LEU B C 1
ATOM 4445 O O . LEU B 1 81 ? 87.229 8.076 10.016 1.00 48.92 107 LEU B O 1
ATOM 4450 N N . ARG B 1 82 ? 85.072 8.529 9.477 1.00 46.35 108 ARG B N 1
ATOM 4451 C CA . ARG B 1 82 ? 84.594 8.694 10.847 1.00 47.19 108 ARG B CA 1
ATOM 4452 C C . ARG B 1 82 ? 83.897 7.483 11.420 1.00 49.72 108 ARG B C 1
ATOM 4453 O O . ARG B 1 82 ? 83.083 6.855 10.739 1.00 48.75 108 ARG B O 1
ATOM 4461 N N . PHE B 1 83 ? 84.201 7.179 12.697 1.00 46.64 109 PHE B N 1
ATOM 4462 C CA . PHE B 1 83 ? 83.587 6.082 13.452 1.00 45.85 109 PHE B CA 1
ATOM 4463 C C . PHE B 1 83 ? 82.100 6.378 13.637 1.00 50.14 109 PHE B C 1
ATOM 4464 O O . PHE B 1 83 ? 81.732 7.511 13.961 1.00 51.70 109 PHE B O 1
ATOM 4472 N N . GLY B 1 84 ? 81.273 5.366 13.393 1.00 45.13 110 GLY B N 1
ATOM 4473 C CA . GLY B 1 84 ? 79.822 5.453 13.500 1.00 45.15 110 GLY B CA 1
ATOM 4474 C C . GLY B 1 84 ? 79.093 5.786 12.214 1.00 50.01 110 GLY B C 1
ATOM 4475 O O . GLY B 1 84 ? 77.925 5.423 12.063 1.00 50.71 110 GLY B O 1
ATOM 4476 N N . ARG B 1 85 ? 79.762 6.500 11.297 1.00 46.62 111 ARG B N 1
ATOM 4477 C CA . ARG B 1 85 ? 79.221 6.882 9.990 1.00 46.56 111 ARG B CA 1
ATOM 4478 C C . ARG B 1 85 ? 79.823 5.981 8.899 1.00 47.64 111 ARG B C 1
ATOM 4479 O O . ARG B 1 85 ? 79.091 5.243 8.240 1.00 46.30 111 ARG B O 1
ATOM 4487 N N . ASP B 1 86 ? 81.159 6.033 8.740 1.00 43.32 112 ASP B N 1
ATOM 4488 C CA . ASP B 1 86 ? 81.925 5.301 7.723 1.00 41.62 112 ASP B CA 1
ATOM 4489 C C . ASP B 1 86 ? 82.531 3.985 8.226 1.00 42.46 112 ASP B C 1
ATOM 4490 O O . ASP B 1 86 ? 82.763 3.076 7.425 1.00 40.16 112 ASP B O 1
ATOM 4495 N N . VAL B 1 87 ? 82.821 3.905 9.543 1.00 37.29 113 VAL B N 1
ATOM 4496 C CA . VAL B 1 87 ? 83.416 2.733 10.177 1.00 35.24 113 VAL B CA 1
ATOM 4497 C C . VAL B 1 87 ? 82.507 2.283 11.313 1.00 38.11 113 VAL B C 1
ATOM 4498 O O . VAL B 1 87 ? 82.227 3.056 12.233 1.00 38.06 113 VAL B O 1
ATOM 4502 N N . ASN B 1 88 ? 82.050 1.032 11.240 1.00 32.12 114 ASN B N 1
ATOM 4503 C CA . ASN B 1 88 ? 81.168 0.419 12.225 1.00 31.03 114 ASN B CA 1
ATOM 4504 C C . ASN B 1 88 ? 81.505 -1.055 12.415 1.00 33.06 114 ASN B C 1
ATOM 4505 O O . ASN B 1 88 ? 82.333 -1.617 11.692 1.00 31.05 114 ASN B O 1
ATOM 4510 N N . ALA B 1 89 ? 80.843 -1.671 13.400 1.00 29.25 115 ALA B N 1
ATOM 4511 C CA . ALA B 1 89 ? 80.951 -3.073 13.750 1.00 27.92 115 ALA B CA 1
ATOM 4512 C C . ALA B 1 89 ? 79.736 -3.480 14.560 1.00 29.79 115 ALA B C 1
ATOM 4513 O O . ALA B 1 89 ? 79.109 -2.642 15.216 1.00 28.07 115 ALA B O 1
ATOM 4515 N N . TYR B 1 90 ? 79.418 -4.780 14.527 1.00 26.47 116 TYR B N 1
ATOM 4516 C CA . TYR B 1 90 ? 78.348 -5.365 15.315 1.00 26.69 116 TYR B CA 1
ATOM 4517 C C . TYR B 1 90 ? 78.658 -6.805 15.686 1.00 27.86 116 TYR B C 1
ATOM 4518 O O . TYR B 1 90 ? 79.421 -7.481 14.988 1.00 23.90 116 TYR B O 1
ATOM 4527 N N . THR B 1 91 ? 78.077 -7.245 16.814 1.00 26.08 117 THR B N 1
ATOM 4528 C CA . THR B 1 91 ? 78.146 -8.603 17.340 1.00 25.21 117 THR B CA 1
ATOM 4529 C C . THR B 1 91 ? 76.713 -9.092 17.502 1.00 27.85 117 THR B C 1
ATOM 4530 O O . THR B 1 91 ? 75.913 -8.465 18.200 1.00 28.79 117 THR B O 1
ATOM 4534 N N . SER B 1 92 ? 76.395 -10.213 16.874 1.00 22.27 118 SER B N 1
ATOM 4535 C CA . SER B 1 92 ? 75.068 -10.803 17.018 1.00 21.16 118 SER B CA 1
ATOM 4536 C C . SER B 1 92 ? 75.270 -12.207 17.618 1.00 25.09 118 SER B C 1
ATOM 4537 O O . SER B 1 92 ? 76.366 -12.519 18.094 1.00 24.15 118 SER B O 1
ATOM 4540 N N . TYR B 1 93 ? 74.242 -13.055 17.577 1.00 23.67 119 TYR B N 1
ATOM 4541 C CA . TYR B 1 93 ? 74.327 -14.429 18.088 1.00 24.01 119 TYR B CA 1
ATOM 4542 C C . TYR B 1 93 ? 75.247 -15.267 17.202 1.00 27.99 119 TYR B C 1
ATOM 4543 O O . TYR B 1 93 ? 76.017 -16.079 17.699 1.00 29.73 119 TYR B O 1
ATOM 4552 N N . ASP B 1 94 ? 75.158 -15.037 15.888 1.00 23.36 120 ASP B N 1
ATOM 4553 C CA . ASP B 1 94 ? 75.761 -15.789 14.785 1.00 24.02 120 ASP B CA 1
ATOM 4554 C C . ASP B 1 94 ? 77.070 -15.259 14.222 1.00 26.15 120 ASP B C 1
ATOM 4555 O O . ASP B 1 94 ? 77.769 -16.001 13.527 1.00 25.07 120 ASP B O 1
ATOM 4560 N N . GLU B 1 95 ? 77.352 -13.967 14.411 1.00 22.46 121 GLU B N 1
ATOM 4561 C CA . GLU B 1 95 ? 78.527 -13.376 13.791 1.00 21.76 121 GLU B CA 1
ATOM 4562 C C . GLU B 1 95 ? 79.015 -12.112 14.461 1.00 26.38 121 GLU B C 1
ATOM 4563 O O . GLU B 1 95 ? 78.324 -11.525 15.283 1.00 25.08 121 GLU B O 1
ATOM 4569 N N . THR B 1 96 ? 80.226 -11.698 14.061 1.00 24.55 122 THR B N 1
ATOM 4570 C CA . THR B 1 96 ? 80.876 -10.437 14.381 1.00 24.42 122 THR B CA 1
ATOM 4571 C C . THR B 1 96 ? 81.265 -9.849 13.017 1.00 27.88 122 THR B C 1
ATOM 4572 O O . THR B 1 96 ? 81.888 -10.540 12.211 1.00 27.11 122 THR B O 1
ATOM 4576 N N . VAL B 1 97 ? 80.843 -8.606 12.730 1.00 24.21 123 VAL B N 1
ATOM 4577 C CA . VAL B 1 97 ? 81.101 -7.981 11.427 1.00 23.50 123 VAL B CA 1
ATOM 4578 C C . VAL B 1 97 ? 81.701 -6.593 11.610 1.00 27.24 123 VAL B C 1
ATOM 4579 O O . VAL B 1 97 ? 81.201 -5.809 12.416 1.00 26.23 123 VAL B O 1
ATOM 4583 N N . TYR B 1 98 ? 82.789 -6.316 10.871 1.00 24.72 124 TYR B N 1
ATOM 4584 C CA . TYR B 1 98 ? 83.532 -5.046 10.871 1.00 24.63 124 TYR B CA 1
ATOM 4585 C C . TYR B 1 98 ? 83.296 -4.419 9.521 1.00 28.41 124 TYR B C 1
ATOM 4586 O O . TYR B 1 98 ? 83.492 -5.069 8.491 1.00 27.18 124 TYR B O 1
ATOM 4595 N N . GLN B 1 99 ? 82.804 -3.178 9.526 1.00 25.72 125 GLN B N 1
ATOM 4596 C CA . GLN B 1 99 ? 82.352 -2.492 8.320 1.00 25.81 125 GLN B CA 1
ATOM 4597 C C . GLN B 1 99 ? 83.026 -1.173 8.040 1.00 31.47 125 GLN B C 1
ATOM 4598 O O . GLN B 1 99 ? 82.997 -0.269 8.876 1.00 31.59 125 GLN B O 1
ATOM 4604 N N . VAL B 1 100 ? 83.598 -1.040 6.839 1.00 28.31 126 VAL B N 1
ATOM 4605 C CA . VAL B 1 100 ? 84.201 0.210 6.379 1.00 27.92 126 VAL B CA 1
ATOM 4606 C C . VAL B 1 100 ? 83.573 0.561 5.024 1.00 33.59 126 VAL B C 1
ATOM 4607 O O . VAL B 1 100 ? 83.514 -0.292 4.125 1.00 31.60 126 VAL B O 1
ATOM 4611 N N . SER B 1 101 ? 83.083 1.805 4.894 1.00 32.49 127 SER B N 1
ATOM 4612 C CA . SER B 1 101 ? 82.547 2.355 3.635 1.00 34.00 127 SER B CA 1
ATOM 4613 C C . SER B 1 101 ? 83.455 3.532 3.245 1.00 39.01 127 SER B C 1
ATOM 4614 O O . SER B 1 101 ? 83.638 4.442 4.060 1.00 38.18 127 SER B O 1
ATOM 4617 N N . LEU B 1 102 ? 84.074 3.489 2.038 1.00 36.84 128 LEU B N 1
ATOM 4618 C CA . LEU B 1 102 ? 85.033 4.514 1.607 1.00 37.75 128 LEU B CA 1
ATOM 4619 C C . LEU B 1 102 ? 85.116 4.736 0.077 1.00 44.34 128 LEU B C 1
ATOM 4620 O O . LEU B 1 102 ? 84.742 3.836 -0.682 1.00 43.09 128 LEU B O 1
ATOM 4625 N N . PRO B 1 103 ? 85.661 5.897 -0.392 1.00 43.05 129 PRO B N 1
ATOM 4626 C CA . PRO B 1 103 ? 85.815 6.102 -1.842 1.00 43.64 129 PRO B CA 1
ATOM 4627 C C . PRO B 1 103 ? 86.905 5.217 -2.446 1.00 47.02 129 PRO B C 1
ATOM 4628 O O . PRO B 1 103 ? 87.914 4.936 -1.794 1.00 46.88 129 PRO B O 1
ATOM 4632 N N . THR B 1 104 ? 86.705 4.808 -3.709 1.00 42.85 130 THR B N 1
ATOM 4633 C CA . THR B 1 104 ? 87.624 3.960 -4.477 1.00 42.06 130 THR B CA 1
ATOM 4634 C C . THR B 1 104 ? 88.732 4.773 -5.181 1.00 47.90 130 THR B C 1
ATOM 4635 O O . THR B 1 104 ? 89.672 4.180 -5.724 1.00 46.82 130 THR B O 1
ATOM 4639 N N . THR B 1 105 ? 88.603 6.120 -5.186 1.00 47.10 131 THR B N 1
ATOM 4640 C CA . THR B 1 105 ? 89.508 7.059 -5.867 1.00 48.08 131 THR B CA 1
ATOM 4641 C C . THR B 1 105 ? 90.921 7.117 -5.267 1.00 51.81 131 THR B C 1
ATOM 4642 O O . THR B 1 105 ? 91.878 7.233 -6.036 1.00 52.06 131 THR B O 1
ATOM 4646 N N . GLN B 1 106 ? 91.066 7.053 -3.920 1.00 47.06 132 GLN B N 1
ATOM 4647 C CA . GLN B 1 106 ? 92.395 7.069 -3.290 1.00 46.36 132 GLN B CA 1
ATOM 4648 C C . GLN B 1 106 ? 92.855 5.641 -2.988 1.00 49.50 132 GLN B C 1
ATOM 4649 O O . GLN B 1 106 ? 92.257 4.943 -2.162 1.00 49.25 132 GLN B O 1
ATOM 4655 N N . LYS B 1 107 ? 93.900 5.206 -3.701 1.00 45.39 133 LYS B N 1
ATOM 4656 C CA . LYS B 1 107 ? 94.438 3.844 -3.675 1.00 43.86 133 LYS B CA 1
ATOM 4657 C C . LYS B 1 107 ? 95.263 3.512 -2.436 1.00 45.50 133 LYS B C 1
ATOM 4658 O O . LYS B 1 107 ? 95.163 2.389 -1.944 1.00 43.30 133 LYS B O 1
ATOM 4664 N N . GLN B 1 108 ? 96.066 4.472 -1.934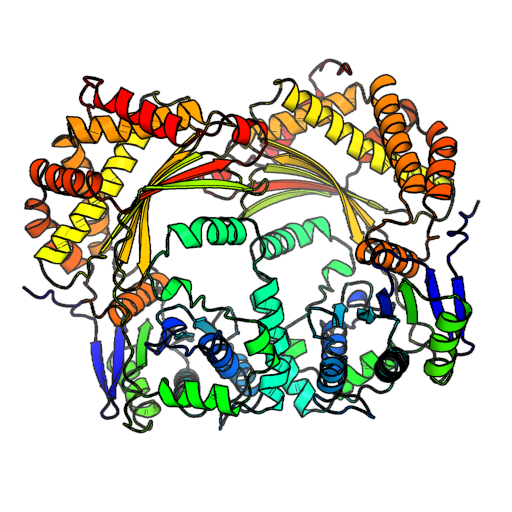 1.00 42.57 134 GLN B N 1
ATOM 4665 C CA . GLN B 1 108 ? 96.883 4.324 -0.716 1.00 41.89 134 GLN B CA 1
ATOM 4666 C C . GLN B 1 108 ? 95.962 4.228 0.506 1.00 43.90 134 GLN B C 1
ATOM 4667 O O . GLN B 1 108 ? 96.321 3.589 1.499 1.00 42.46 134 GLN B O 1
ATOM 4673 N N . ASN B 1 109 ? 94.769 4.864 0.416 1.00 39.68 135 ASN B N 1
ATOM 4674 C CA . ASN B 1 109 ? 93.747 4.830 1.454 1.00 38.71 135 ASN B CA 1
ATOM 4675 C C . ASN B 1 109 ? 93.066 3.463 1.493 1.00 39.42 135 ASN B C 1
ATOM 4676 O O . ASN B 1 109 ? 92.820 2.966 2.589 1.00 39.11 135 ASN B O 1
ATOM 4681 N N . LEU B 1 110 ? 92.803 2.834 0.312 1.00 33.59 136 LEU B N 1
ATOM 4682 C CA . LEU B 1 110 ? 92.227 1.482 0.239 1.00 31.68 136 LEU B CA 1
ATOM 4683 C C . LEU B 1 110 ? 93.245 0.508 0.813 1.00 35.29 136 LEU B C 1
ATOM 4684 O O . LEU B 1 110 ? 92.880 -0.377 1.586 1.00 35.23 136 LEU B O 1
ATOM 4689 N N . GLN B 1 111 ? 94.530 0.721 0.468 1.00 31.72 137 GLN B N 1
ATOM 4690 C CA . GLN B 1 111 ? 95.682 -0.047 0.938 1.00 31.53 137 GLN B CA 1
ATOM 4691 C C . GLN B 1 111 ? 95.795 0.011 2.481 1.00 36.14 137 GLN B C 1
ATOM 4692 O O . GLN B 1 111 ? 95.980 -1.041 3.114 1.00 34.62 137 GLN B O 1
ATOM 4698 N N . GLN B 1 112 ? 95.618 1.190 3.075 1.00 33.74 138 GLN B N 1
ATOM 4699 C CA . GLN B 1 112 ? 95.703 1.348 4.555 1.00 33.66 138 GLN B CA 1
ATOM 4700 C C . GLN B 1 112 ? 94.511 0.667 5.226 1.00 36.07 138 GLN B C 1
ATOM 4701 O O . GLN B 1 112 ? 94.747 -0.055 6.150 1.00 36.13 138 GLN B O 1
ATOM 4707 N N . VAL B 1 113 ? 93.303 0.934 4.777 1.00 31.66 139 VAL B N 1
ATOM 4708 C CA . VAL B 1 113 ? 92.094 0.300 5.315 1.00 30.71 139 VAL B CA 1
ATOM 4709 C C . VAL B 1 113 ? 92.261 -1.227 5.332 1.00 33.54 139 VAL B C 1
ATOM 4710 O O . VAL B 1 113 ? 91.875 -1.865 6.315 1.00 33.23 139 VAL B O 1
ATOM 4714 N N . MET B 1 114 ? 92.858 -1.800 4.254 1.00 29.35 140 MET B N 1
ATOM 4715 C CA . MET B 1 114 ? 93.100 -3.240 4.117 1.00 27.57 140 MET B CA 1
ATOM 4716 C C . MET B 1 114 ? 94.134 -3.709 5.126 1.00 32.71 140 MET B C 1
ATOM 4717 O O . MET B 1 114 ? 94.025 -4.826 5.635 1.00 32.00 140 MET B O 1
ATOM 4722 N N . ALA B 1 115 ? 95.143 -2.859 5.415 1.00 30.70 141 ALA B N 1
ATOM 4723 C CA . ALA B 1 115 ? 96.183 -3.173 6.401 1.00 31.08 141 ALA B CA 1
ATOM 4724 C C . ALA B 1 115 ? 95.564 -3.184 7.821 1.00 34.47 141 ALA B C 1
ATOM 4725 O O . ALA B 1 115 ? 95.966 -4.003 8.653 1.00 34.59 141 ALA B O 1
ATOM 4727 N N . ILE B 1 116 ? 94.560 -2.307 8.071 1.00 30.10 142 ILE B N 1
ATOM 4728 C CA . ILE B 1 116 ? 93.828 -2.240 9.344 1.00 29.76 142 ILE B CA 1
ATOM 4729 C C . ILE B 1 116 ? 93.014 -3.530 9.481 1.00 32.56 142 ILE B C 1
ATOM 4730 O O . ILE B 1 116 ? 93.088 -4.182 10.523 1.00 32.14 142 ILE B O 1
ATOM 4735 N N . PHE B 1 117 ? 92.288 -3.921 8.408 1.00 27.99 143 PHE B N 1
ATOM 4736 C CA . PHE B 1 117 ? 91.476 -5.150 8.386 1.00 27.30 143 PHE B CA 1
ATOM 4737 C C . PHE B 1 117 ? 92.323 -6.374 8.716 1.00 31.91 143 PHE B C 1
ATOM 4738 O O . PHE B 1 117 ? 91.883 -7.238 9.466 1.00 31.68 143 PHE B O 1
ATOM 4746 N N . SER B 1 118 ? 93.561 -6.403 8.185 1.00 29.44 144 SER B N 1
ATOM 4747 C CA . SER B 1 118 ? 94.577 -7.434 8.368 1.00 29.59 144 SER B CA 1
ATOM 4748 C C . SER B 1 118 ? 94.962 -7.562 9.849 1.00 33.62 144 SER B C 1
ATOM 4749 O O . SER B 1 118 ? 95.126 -8.675 10.362 1.00 33.33 144 SER B O 1
ATOM 4752 N N . GLU B 1 119 ? 95.099 -6.408 10.525 1.00 30.03 145 GLU B N 1
ATOM 4753 C CA . GLU B 1 119 ? 95.465 -6.324 11.927 1.00 29.92 145 GLU B CA 1
ATOM 4754 C C . GLU B 1 119 ? 94.295 -6.655 12.833 1.00 30.99 145 GLU B C 1
ATOM 4755 O O . GLU B 1 119 ? 94.504 -7.246 13.885 1.00 29.23 145 GLU B O 1
ATOM 4761 N N . TRP B 1 120 ? 93.062 -6.345 12.406 1.00 28.07 146 TRP B N 1
ATOM 4762 C CA . TRP B 1 120 ? 91.872 -6.732 13.156 1.00 28.37 146 TRP B CA 1
ATOM 4763 C C . TRP B 1 120 ? 91.767 -8.267 13.172 1.00 33.02 146 TRP B C 1
ATOM 4764 O O . TRP B 1 120 ? 91.341 -8.843 14.169 1.00 32.78 146 TRP B O 1
ATOM 4775 N N . SER B 1 121 ? 92.223 -8.914 12.073 1.00 29.17 147 SER B N 1
ATOM 4776 C CA . SER B 1 121 ? 92.213 -10.359 11.883 1.00 28.59 147 SER B CA 1
ATOM 4777 C C . SER B 1 121 ? 93.089 -11.139 12.858 1.00 33.68 147 SER B C 1
ATOM 4778 O O . SER B 1 121 ? 92.647 -12.190 13.329 1.00 33.72 147 SER B O 1
ATOM 4781 N N . ASN B 1 122 ? 94.335 -10.670 13.146 1.00 31.35 148 ASN B N 1
ATOM 4782 C CA . ASN B 1 122 ? 95.206 -11.421 14.056 1.00 32.32 148 ASN B CA 1
ATOM 4783 C C . ASN B 1 122 ? 96.230 -10.571 14.859 1.00 36.37 148 ASN B C 1
ATOM 4784 O O . ASN B 1 122 ? 97.031 -11.152 15.587 1.00 36.74 148 ASN B O 1
ATOM 4789 N N . ALA B 1 123 ? 96.195 -9.228 14.761 1.00 32.36 149 ALA B N 1
ATOM 4790 C CA . ALA B 1 123 ? 97.174 -8.371 15.461 1.00 32.03 149 ALA B CA 1
ATOM 4791 C C . ALA B 1 123 ? 96.612 -7.476 16.593 1.00 36.24 149 ALA B C 1
ATOM 4792 O O . ALA B 1 123 ? 97.342 -6.600 17.071 1.00 36.71 149 ALA B O 1
ATOM 4794 N N . ALA B 1 124 ? 95.356 -7.708 17.060 1.00 32.26 150 ALA B N 1
ATOM 4795 C CA . ALA B 1 124 ? 94.798 -6.951 18.200 1.00 31.77 150 ALA B CA 1
ATOM 4796 C C . ALA B 1 124 ? 95.651 -7.248 19.415 1.00 35.51 150 ALA B C 1
ATOM 4797 O O . ALA B 1 124 ? 96.101 -8.378 19.574 1.00 35.32 150 ALA B O 1
ATOM 4799 N N . THR B 1 125 ? 95.926 -6.220 20.227 1.00 33.37 151 THR B N 1
ATOM 4800 C CA . THR B 1 125 ? 96.857 -6.257 21.355 1.00 33.83 151 THR B CA 1
ATOM 4801 C C . THR B 1 125 ? 96.229 -6.456 22.750 1.00 38.30 151 THR B C 1
ATOM 4802 O O . THR B 1 125 ? 96.925 -6.959 23.648 1.00 39.26 151 THR B O 1
ATOM 4806 N N . PHE B 1 126 ? 94.947 -6.050 22.950 1.00 32.13 152 PHE B N 1
ATOM 4807 C CA . PHE B 1 126 ? 94.244 -6.156 24.238 1.00 31.36 152 PHE B CA 1
ATOM 4808 C C . PHE B 1 126 ? 95.072 -5.589 25.414 1.00 37.82 152 PHE B C 1
ATOM 4809 O O . PHE B 1 126 ? 95.161 -6.223 26.469 1.00 38.45 152 PHE B O 1
ATOM 4817 N N . GLU B 1 127 ? 95.684 -4.394 25.221 1.00 34.21 153 GLU B N 1
ATOM 4818 C CA . GLU B 1 127 ? 96.481 -3.717 26.250 1.00 36.14 153 GLU B CA 1
ATOM 4819 C C . GLU B 1 127 ? 95.612 -3.509 27.515 1.00 39.33 153 GLU B C 1
ATOM 4820 O O . GLU B 1 127 ? 94.447 -3.111 27.390 1.00 36.54 153 GLU B O 1
ATOM 4826 N N . LYS B 1 128 ? 96.154 -3.834 28.716 1.00 37.71 154 LYS B N 1
ATOM 4827 C CA . LYS B 1 128 ? 95.418 -3.730 29.990 1.00 38.23 154 LYS B CA 1
ATOM 4828 C C . LYS B 1 128 ? 94.735 -2.373 30.186 1.00 42.08 154 LYS B C 1
ATOM 4829 O O . LYS B 1 128 ? 93.551 -2.317 30.516 1.00 40.04 154 LYS B O 1
ATOM 4835 N N . LEU B 1 129 ? 95.492 -1.299 29.941 1.00 41.08 155 LEU B N 1
ATOM 4836 C CA . LEU B 1 129 ? 95.089 0.104 30.011 1.00 41.98 155 LEU B CA 1
ATOM 4837 C C . LEU B 1 129 ? 93.841 0.362 29.118 1.00 40.98 155 LEU B C 1
ATOM 4838 O O . LEU B 1 129 ? 92.933 1.086 29.528 1.00 38.39 155 LEU B O 1
ATOM 4843 N N . GLU B 1 130 ? 93.793 -0.270 27.919 1.00 34.77 156 GLU B N 1
ATOM 4844 C CA . GLU B 1 130 ? 92.685 -0.141 26.971 1.00 32.67 156 GLU B CA 1
ATOM 4845 C C . GLU B 1 130 ? 91.472 -0.968 27.367 1.00 36.03 156 GLU B C 1
ATOM 4846 O O . GLU B 1 130 ? 90.348 -0.470 27.280 1.00 36.31 156 GLU B O 1
ATOM 4852 N N . VAL B 1 131 ? 91.693 -2.226 27.802 1.00 32.29 157 VAL B N 1
ATOM 4853 C CA . VAL B 1 131 ? 90.645 -3.140 28.296 1.00 31.32 157 VAL B CA 1
ATOM 4854 C C . VAL B 1 131 ? 89.909 -2.491 29.502 1.00 39.96 157 VAL B C 1
ATOM 4855 O O . VAL B 1 131 ? 88.681 -2.526 29.560 1.00 40.64 157 VAL B O 1
ATOM 4859 N N . ASP B 1 132 ? 90.660 -1.871 30.427 1.00 39.16 158 ASP B N 1
ATOM 4860 C CA . ASP B 1 132 ? 90.126 -1.201 31.619 1.00 40.44 158 ASP B CA 1
ATOM 4861 C C . ASP B 1 132 ? 89.252 0.017 31.295 1.00 45.76 158 ASP B C 1
ATOM 4862 O O . ASP B 1 132 ? 88.206 0.194 31.911 1.00 45.16 158 ASP B O 1
ATOM 4867 N N . ALA B 1 133 ? 89.696 0.855 30.344 1.00 44.72 159 ALA B N 1
ATOM 4868 C CA . ALA B 1 133 ? 88.968 2.035 29.880 1.00 44.81 159 ALA B CA 1
ATOM 4869 C C . ALA B 1 133 ? 87.685 1.625 29.129 1.00 46.86 159 ALA B C 1
ATOM 4870 O O . ALA B 1 133 ? 86.657 2.285 29.276 1.00 46.94 159 ALA B O 1
ATOM 4872 N N . GLU B 1 134 ? 87.733 0.500 28.386 1.00 41.33 160 GLU B N 1
ATOM 4873 C CA . GLU B 1 134 ? 86.615 -0.029 27.603 1.00 39.09 160 GLU B CA 1
ATOM 4874 C C . GLU B 1 134 ? 85.446 -0.570 28.454 1.00 42.15 160 GLU B C 1
ATOM 4875 O O . GLU B 1 134 ? 84.311 -0.605 27.958 1.00 40.43 160 GLU B O 1
ATOM 4881 N N . ARG B 1 135 ? 85.706 -0.961 29.731 1.00 39.24 161 ARG B N 1
ATOM 4882 C CA . ARG B 1 135 ? 84.673 -1.475 30.646 1.00 39.06 161 ARG B CA 1
ATOM 4883 C C . ARG B 1 135 ? 83.547 -0.452 30.837 1.00 42.93 161 ARG B C 1
ATOM 4884 O O . ARG B 1 135 ? 82.380 -0.832 30.869 1.00 40.84 161 ARG B O 1
ATOM 4892 N N . GLY B 1 136 ? 83.922 0.825 30.922 1.00 42.68 162 GLY B N 1
ATOM 4893 C CA . GLY B 1 136 ? 83.000 1.947 31.071 1.00 44.32 162 GLY B CA 1
ATOM 4894 C C . GLY B 1 136 ? 81.996 2.054 29.940 1.00 47.66 162 GLY B C 1
ATOM 4895 O O . GLY B 1 136 ? 80.799 2.213 30.196 1.00 47.92 162 GLY B O 1
ATOM 4896 N N . VAL B 1 137 ? 82.491 1.932 28.684 1.00 43.01 163 VAL B N 1
ATOM 4897 C CA . VAL B 1 137 ? 81.745 1.969 27.415 1.00 41.50 163 VAL B CA 1
ATOM 4898 C C . VAL B 1 137 ? 80.673 0.899 27.411 1.00 43.31 163 VAL B C 1
ATOM 4899 O O . VAL B 1 137 ? 79.499 1.239 27.271 1.00 44.04 163 VAL B O 1
ATOM 4903 N N . ILE B 1 138 ? 81.069 -0.380 27.603 1.00 36.84 164 ILE B N 1
ATOM 4904 C CA . ILE B 1 138 ? 80.149 -1.513 27.618 1.00 36.10 164 ILE B CA 1
ATOM 4905 C C . ILE B 1 138 ? 79.131 -1.385 28.785 1.00 42.95 164 ILE B C 1
ATOM 4906 O O . ILE B 1 138 ? 77.951 -1.675 28.578 1.00 42.57 164 ILE B O 1
ATOM 4911 N N . THR B 1 139 ? 79.557 -0.852 29.951 1.00 41.83 165 THR B N 1
ATOM 4912 C CA . THR B 1 139 ? 78.656 -0.616 31.092 1.00 43.00 165 THR B CA 1
ATOM 4913 C C . THR B 1 139 ? 77.535 0.364 30.697 1.00 46.17 165 THR B C 1
ATOM 4914 O O . THR B 1 139 ? 76.368 0.096 30.992 1.00 45.45 165 THR B O 1
ATOM 4918 N N . GLU B 1 140 ? 77.893 1.465 30.003 1.00 43.18 166 GLU B N 1
ATOM 4919 C CA . GLU B 1 140 ? 76.951 2.472 29.509 1.00 43.66 166 GLU B CA 1
ATOM 4920 C C . GLU B 1 140 ? 75.949 1.871 28.521 1.00 47.13 166 GLU B C 1
ATOM 4921 O O . GLU B 1 140 ? 74.755 2.133 28.640 1.00 45.75 166 GLU B O 1
ATOM 4927 N N . GLU B 1 141 ? 76.430 1.047 27.574 1.00 44.59 167 GLU B N 1
ATOM 4928 C CA . GLU B 1 141 ? 75.591 0.398 26.565 1.00 44.33 167 GLU B CA 1
ATOM 4929 C C . GLU B 1 141 ? 74.558 -0.559 27.152 1.00 50.19 167 GLU B C 1
ATOM 4930 O O . GLU B 1 141 ? 73.417 -0.563 26.690 1.00 49.24 167 GLU B O 1
ATOM 4936 N N . TRP B 1 142 ? 74.942 -1.355 28.168 1.00 49.31 168 TRP B N 1
ATOM 4937 C CA . TRP B 1 142 ? 74.028 -2.292 28.813 1.00 50.83 168 TRP B CA 1
ATOM 4938 C C . TRP B 1 142 ? 72.929 -1.538 29.546 1.00 56.06 168 TRP B C 1
ATOM 4939 O O . TRP B 1 142 ? 71.773 -1.955 29.521 1.00 54.49 168 TRP B O 1
ATOM 4950 N N . ARG B 1 143 ? 73.290 -0.414 30.173 1.00 55.54 169 ARG B N 1
ATOM 4951 C CA . ARG B 1 143 ? 72.343 0.439 30.872 1.00 57.14 169 ARG B CA 1
ATOM 4952 C C . ARG B 1 143 ? 71.476 1.212 29.871 1.00 63.82 169 ARG B C 1
ATOM 4953 O O . ARG B 1 143 ? 70.340 1.547 30.199 1.00 64.29 169 ARG B O 1
ATOM 4961 N N . ALA B 1 144 ? 71.990 1.447 28.640 1.00 62.12 170 ALA B N 1
ATOM 4962 C CA . ALA B 1 144 ? 71.300 2.188 27.574 1.00 63.23 170 ALA B CA 1
ATOM 4963 C C . ALA B 1 144 ? 70.051 1.497 27.008 1.00 69.76 170 ALA B C 1
ATOM 4964 O O . ALA B 1 144 ? 69.199 2.191 26.444 1.00 69.77 170 ALA B O 1
ATOM 4966 N N . HIS B 1 145 ? 69.923 0.156 27.154 1.00 67.94 171 HIS B N 1
ATOM 4967 C CA . HIS B 1 145 ? 68.723 -0.534 26.674 1.00 68.34 171 HIS B CA 1
ATOM 4968 C C . HIS B 1 145 ? 67.805 -0.933 27.844 1.00 72.70 171 HIS B C 1
ATOM 4969 O O . HIS B 1 145 ? 67.874 -2.046 28.368 1.00 72.39 171 HIS B O 1
ATOM 4976 N N . GLN B 1 146 ? 66.965 0.017 28.276 1.00 68.37 172 GLN B N 1
ATOM 4977 C CA . GLN B 1 146 ? 65.997 -0.182 29.352 1.00 67.32 172 GLN B CA 1
ATOM 4978 C C . GLN B 1 146 ? 64.663 0.481 28.960 1.00 68.87 172 GLN B C 1
ATOM 4979 O O . GLN B 1 146 ? 63.798 0.704 29.810 1.00 68.40 172 GLN B O 1
ATOM 4985 N N . ASP B 1 147 ? 64.492 0.754 27.645 1.00 63.94 173 ASP B N 1
ATOM 4986 C CA . ASP B 1 147 ? 63.293 1.373 27.067 1.00 63.08 173 ASP B CA 1
ATOM 4987 C C . ASP B 1 147 ? 62.163 0.372 26.836 1.00 62.94 173 ASP B C 1
ATOM 4988 O O . ASP B 1 147 ? 62.365 -0.838 26.984 1.00 61.21 173 ASP B O 1
ATOM 4993 N N . ALA B 1 148 ? 60.971 0.893 26.490 1.00 58.05 174 ALA B N 1
ATOM 4994 C CA . ALA B 1 148 ? 59.736 0.145 26.244 1.00 56.59 174 ALA B CA 1
ATOM 4995 C C . ALA B 1 148 ? 59.882 -1.016 25.257 1.00 56.20 174 ALA B C 1
ATOM 4996 O O . ALA B 1 148 ? 59.272 -2.066 25.482 1.00 55.00 174 ALA B O 1
ATOM 4998 N N . LYS B 1 149 ? 60.679 -0.821 24.174 1.00 49.53 175 LYS B N 1
ATOM 4999 C CA . LYS B 1 149 ? 60.929 -1.816 23.128 1.00 47.25 175 LYS B CA 1
ATOM 5000 C C . LYS B 1 149 ? 61.749 -2.984 23.673 1.00 47.44 175 LYS B C 1
ATOM 5001 O O . LYS B 1 149 ? 61.478 -4.139 23.330 1.00 44.29 175 LYS B O 1
ATOM 5007 N N . TRP B 1 150 ? 62.758 -2.671 24.510 1.00 43.79 176 TRP B N 1
ATOM 5008 C CA . TRP B 1 150 ? 63.640 -3.647 25.133 1.00 42.47 176 TRP B CA 1
ATOM 5009 C C . TRP B 1 150 ? 62.863 -4.465 26.157 1.00 42.30 176 TRP B C 1
ATOM 5010 O O . TRP B 1 150 ? 63.033 -5.681 26.201 1.00 41.64 176 TRP B O 1
ATOM 5021 N N . ARG B 1 151 ? 61.997 -3.800 26.952 1.00 37.13 177 ARG B N 1
ATOM 5022 C CA . ARG B 1 151 ? 61.151 -4.412 27.974 1.00 36.49 177 ARG B CA 1
ATOM 5023 C C . ARG B 1 151 ? 60.154 -5.372 27.349 1.00 37.71 177 ARG B C 1
ATOM 5024 O O . ARG B 1 151 ? 59.950 -6.450 27.895 1.00 36.31 177 ARG B O 1
ATOM 5032 N N . THR B 1 152 ? 59.545 -4.981 26.200 1.00 34.04 178 THR B N 1
ATOM 5033 C CA . THR B 1 152 ? 58.597 -5.807 25.444 1.00 32.67 178 THR B CA 1
ATOM 5034 C C . THR B 1 152 ? 59.329 -7.026 24.890 1.00 34.42 178 THR B C 1
ATOM 5035 O O . THR B 1 152 ? 58.849 -8.153 25.053 1.00 33.66 178 THR B O 1
ATOM 5039 N N . SER B 1 153 ? 60.512 -6.803 24.289 1.00 30.26 179 SER B N 1
ATOM 5040 C CA . SER B 1 153 ? 61.370 -7.855 23.742 1.00 28.84 179 SER B CA 1
ATOM 5041 C C . SER B 1 153 ? 61.736 -8.863 24.837 1.00 31.32 179 SER B C 1
ATOM 5042 O O . SER B 1 153 ? 61.645 -10.066 24.604 1.00 30.85 179 SER B O 1
ATOM 5045 N N . GLN B 1 154 ? 62.125 -8.371 26.028 1.00 27.58 180 GLN B N 1
ATOM 5046 C CA . GLN B 1 154 ? 62.480 -9.212 27.182 1.00 27.18 180 GLN B CA 1
ATOM 5047 C C . GLN B 1 154 ? 61.283 -10.001 27.713 1.00 29.97 180 GLN B C 1
ATOM 5048 O O . GLN B 1 154 ? 61.459 -11.135 28.153 1.00 29.99 180 GLN B O 1
ATOM 5054 N N . ALA B 1 155 ? 60.075 -9.407 27.674 1.00 26.10 181 ALA B N 1
ATOM 5055 C CA . ALA B 1 155 ? 58.841 -10.048 28.142 1.00 26.62 181 ALA B CA 1
ATOM 5056 C C . ALA B 1 155 ? 58.430 -11.211 27.234 1.00 29.41 181 ALA B C 1
ATOM 5057 O O . ALA B 1 155 ? 57.959 -12.232 27.721 1.00 28.46 181 ALA B O 1
ATOM 5059 N N . ARG B 1 156 ? 58.633 -11.053 25.920 1.00 25.19 182 ARG B N 1
ATOM 5060 C CA . ARG B 1 156 ? 58.315 -12.028 24.885 1.00 24.05 182 ARG B CA 1
ATOM 5061 C C . ARG B 1 156 ? 59.380 -13.110 24.797 1.00 28.12 182 ARG B C 1
ATOM 5062 O O . ARG B 1 156 ? 59.060 -14.244 24.449 1.00 27.40 182 ARG B O 1
ATOM 5070 N N . ARG B 1 157 ? 60.647 -12.741 25.076 1.00 25.77 183 ARG B N 1
ATOM 5071 C CA . ARG B 1 157 ? 61.851 -13.561 24.975 1.00 25.56 183 ARG B CA 1
ATOM 5072 C C . ARG B 1 157 ? 61.715 -15.028 25.459 1.00 28.23 183 ARG B C 1
ATOM 5073 O O . ARG B 1 157 ? 62.034 -15.922 24.668 1.00 27.09 183 ARG B O 1
ATOM 5081 N N . PRO B 1 158 ? 61.280 -15.331 26.709 1.00 24.19 184 PRO B N 1
ATOM 5082 C CA . PRO B 1 158 ? 61.192 -16.747 27.128 1.00 23.56 184 PRO B CA 1
ATOM 5083 C C . PRO B 1 158 ? 60.222 -17.575 26.282 1.00 27.56 184 PRO B C 1
ATOM 5084 O O . PRO B 1 158 ? 60.420 -18.777 26.136 1.00 27.85 184 PRO B O 1
ATOM 5088 N N . PHE B 1 159 ? 59.165 -16.935 25.753 1.00 23.68 185 PHE B N 1
ATOM 5089 C CA . PHE B 1 159 ? 58.164 -17.574 24.900 1.00 22.86 185 PHE B CA 1
ATOM 5090 C C . PHE B 1 159 ? 58.737 -17.851 23.513 1.00 26.82 185 PHE B C 1
ATOM 5091 O O . PHE B 1 159 ? 58.586 -18.950 22.972 1.00 25.81 185 PHE B O 1
ATOM 5099 N N . LEU B 1 160 ? 59.390 -16.836 22.947 1.00 23.34 186 LEU B N 1
ATOM 5100 C CA . LEU B 1 160 ? 59.952 -16.861 21.608 1.00 23.10 186 LEU B CA 1
ATOM 5101 C C . LEU B 1 160 ? 61.204 -17.719 21.478 1.00 25.56 186 LEU B C 1
ATOM 5102 O O . LEU B 1 160 ? 61.348 -18.443 20.492 1.00 24.08 186 LEU B O 1
ATOM 5107 N N . LEU B 1 161 ? 62.099 -17.660 22.479 1.00 21.95 187 LEU B N 1
ATOM 5108 C CA . LEU B 1 161 ? 63.382 -18.343 22.408 1.00 22.19 187 LEU B CA 1
ATOM 5109 C C . LEU B 1 161 ? 63.480 -19.633 23.217 1.00 25.85 187 LEU B C 1
ATOM 5110 O O . LEU B 1 161 ? 64.586 -20.121 23.407 1.00 25.87 187 LEU B O 1
ATOM 5115 N N . ALA B 1 162 ? 62.356 -20.235 23.618 1.00 21.99 188 ALA B N 1
ATOM 5116 C CA . ALA B 1 162 ? 62.400 -21.491 24.387 1.00 22.55 188 ALA B CA 1
ATOM 5117 C C . ALA B 1 162 ? 63.188 -22.579 23.641 1.00 27.10 188 ALA B C 1
ATOM 5118 O O . ALA B 1 162 ? 63.053 -22.708 22.415 1.00 25.31 188 ALA B O 1
ATOM 5120 N N . ASN B 1 163 ? 64.053 -23.311 24.372 1.00 24.60 189 ASN B N 1
ATOM 5121 C CA . ASN B 1 163 ? 64.886 -24.417 23.860 1.00 25.66 189 ASN B CA 1
ATOM 5122 C C . ASN B 1 163 ? 65.877 -24.043 22.742 1.00 30.83 189 ASN B C 1
ATOM 5123 O O . ASN B 1 163 ? 66.215 -24.886 21.899 1.00 32.26 189 ASN B O 1
ATOM 5128 N N . THR B 1 164 ? 66.364 -22.798 22.755 1.00 25.01 190 THR B N 1
ATOM 5129 C CA . THR B 1 164 ? 67.358 -22.336 21.795 1.00 23.98 190 THR B CA 1
ATOM 5130 C C . THR B 1 164 ? 68.623 -22.040 22.591 1.00 28.63 190 THR B C 1
ATOM 5131 O O . THR B 1 164 ? 68.550 -21.791 23.802 1.00 27.33 190 THR B O 1
ATOM 5135 N N . ARG B 1 165 ? 69.782 -22.057 21.921 1.00 25.57 191 ARG B N 1
ATOM 5136 C CA . ARG B 1 165 ? 71.023 -21.670 22.579 1.00 25.64 191 ARG B CA 1
ATOM 5137 C C . ARG B 1 165 ? 70.982 -20.126 22.745 1.00 27.79 191 ARG B C 1
ATOM 5138 O O . ARG B 1 165 ? 71.484 -19.610 23.742 1.00 28.48 191 ARG B O 1
ATOM 5146 N N . ASN B 1 166 ? 70.264 -19.426 21.834 1.00 23.04 192 ASN B N 1
ATOM 5147 C CA . ASN B 1 166 ? 70.074 -17.963 21.840 1.00 22.74 192 ASN B CA 1
ATOM 5148 C C . ASN B 1 166 ? 69.489 -17.452 23.168 1.00 26.44 192 ASN B C 1
ATOM 5149 O O . ASN B 1 166 ? 69.848 -16.363 23.599 1.00 25.37 192 ASN B O 1
ATOM 5154 N N . LEU B 1 167 ? 68.634 -18.259 23.829 1.00 23.50 193 LEU B N 1
ATOM 5155 C CA . LEU B 1 167 ? 68.032 -17.913 25.122 1.00 24.50 193 LEU B CA 1
ATOM 5156 C C . LEU B 1 167 ? 69.101 -17.584 26.177 1.00 30.26 193 LEU B C 1
ATOM 5157 O O . LEU B 1 167 ? 68.967 -16.583 26.877 1.00 29.55 193 LEU B O 1
ATOM 5162 N N . ASP B 1 168 ? 70.183 -18.387 26.244 1.00 28.94 194 ASP B N 1
ATOM 5163 C CA . ASP B 1 168 ? 71.253 -18.219 27.235 1.00 30.15 194 ASP B CA 1
ATOM 5164 C C . ASP B 1 168 ? 72.431 -17.371 26.773 1.00 31.39 194 ASP B C 1
ATOM 5165 O O . ASP B 1 168 ? 73.419 -17.260 27.505 1.00 30.33 194 ASP B O 1
ATOM 5170 N N . ARG B 1 169 ? 72.351 -16.792 25.560 1.00 28.48 195 ARG B N 1
ATOM 5171 C CA . ARG B 1 169 ? 73.476 -16.124 24.912 1.00 27.50 195 ARG B CA 1
ATOM 5172 C C . ARG B 1 169 ? 73.165 -14.769 24.250 1.00 30.91 195 ARG B C 1
ATOM 5173 O O . ARG B 1 169 ? 73.612 -14.525 23.140 1.00 28.77 195 ARG B O 1
ATOM 5181 N N . GLU B 1 170 ? 72.456 -13.866 24.949 1.00 29.42 196 GLU B N 1
ATOM 5182 C CA . GLU B 1 170 ? 72.197 -12.508 24.461 1.00 28.90 196 GLU B CA 1
ATOM 5183 C C . GLU B 1 170 ? 73.590 -11.816 24.264 1.00 32.13 196 GLU B C 1
ATOM 5184 O O . GLU B 1 170 ? 74.423 -11.913 25.170 1.00 32.30 196 GLU B O 1
ATOM 5190 N N . PRO B 1 171 ? 73.872 -11.163 23.104 1.00 28.05 197 PRO B N 1
ATOM 5191 C CA . PRO B 1 171 ? 75.216 -10.596 22.870 1.00 28.15 197 PRO B CA 1
ATOM 5192 C C . PRO B 1 171 ? 75.796 -9.662 23.943 1.00 33.82 197 PRO B C 1
ATOM 5193 O O . PRO B 1 171 ? 76.998 -9.725 24.161 1.00 33.15 197 PRO B O 1
ATOM 5197 N N . ILE B 1 172 ? 74.981 -8.829 24.621 1.00 32.66 198 ILE B N 1
ATOM 5198 C CA . ILE B 1 172 ? 75.504 -7.909 25.650 1.00 33.55 198 ILE B CA 1
ATOM 5199 C C . ILE B 1 172 ? 76.158 -8.663 26.846 1.00 37.05 198 ILE B C 1
ATOM 5200 O O . ILE B 1 172 ? 77.071 -8.127 27.475 1.00 37.82 198 ILE B O 1
ATOM 5205 N N . GLY B 1 173 ? 75.719 -9.896 27.102 1.00 32.88 199 GLY B N 1
ATOM 5206 C CA . GLY B 1 173 ? 76.242 -10.726 28.180 1.00 33.68 199 GLY B CA 1
ATOM 5207 C C . GLY B 1 173 ? 75.947 -10.199 29.572 1.00 38.19 199 GLY B C 1
ATOM 5208 O O . GLY B 1 173 ? 74.935 -9.521 29.784 1.00 36.91 199 GLY B O 1
ATOM 5209 N N . LEU B 1 174 ? 76.851 -10.499 30.521 1.00 36.30 200 LEU B N 1
ATOM 5210 C CA . LEU B 1 174 ? 76.745 -10.097 31.933 1.00 37.78 200 LEU B CA 1
ATOM 5211 C C . LEU B 1 174 ? 77.699 -8.959 32.262 1.00 45.49 200 LEU B C 1
ATOM 5212 O O . LEU B 1 174 ? 78.801 -8.905 31.710 1.00 45.22 200 LEU B O 1
ATOM 5217 N N . MET B 1 175 ? 77.304 -8.067 33.186 1.00 45.05 201 MET B N 1
ATOM 5218 C CA . MET B 1 175 ? 78.167 -6.940 33.563 1.00 46.79 201 MET B CA 1
ATOM 5219 C C . MET B 1 175 ? 79.313 -7.333 34.485 1.00 49.92 201 MET B C 1
ATOM 5220 O O . MET B 1 175 ? 80.298 -6.589 34.565 1.00 49.85 201 MET B O 1
ATOM 5225 N N . ASP B 1 176 ? 79.220 -8.521 35.125 1.00 46.09 202 ASP B N 1
ATOM 5226 C CA . ASP B 1 176 ? 80.288 -9.062 35.967 1.00 46.83 202 ASP B CA 1
ATOM 5227 C C . ASP B 1 176 ? 81.450 -9.462 35.055 1.00 47.98 202 ASP B C 1
ATOM 5228 O O . ASP B 1 176 ? 82.612 -9.229 35.407 1.00 48.26 202 ASP B O 1
ATOM 5233 N N . THR B 1 177 ? 81.127 -9.976 33.839 1.00 41.64 203 THR B N 1
ATOM 5234 C CA . THR B 1 177 ? 82.121 -10.310 32.809 1.00 40.91 203 THR B CA 1
ATOM 5235 C C . THR B 1 177 ? 82.800 -9.003 32.360 1.00 44.06 203 THR B C 1
ATOM 5236 O O . THR B 1 177 ? 84.018 -8.949 32.285 1.00 44.57 203 THR B O 1
ATOM 5240 N N . VAL B 1 178 ? 82.021 -7.945 32.111 1.00 39.78 204 VAL B N 1
ATOM 5241 C CA . VAL B 1 178 ? 82.544 -6.635 31.708 1.00 39.77 204 VAL B CA 1
ATOM 5242 C C . VAL B 1 178 ? 83.506 -6.077 32.747 1.00 43.74 204 VAL B C 1
ATOM 5243 O O . VAL B 1 178 ? 84.609 -5.665 32.389 1.00 43.90 204 VAL B O 1
ATOM 5247 N N . ALA B 1 179 ? 83.097 -6.085 34.032 1.00 40.28 205 ALA B N 1
ATOM 5248 C CA . ALA B 1 179 ? 83.915 -5.554 35.113 1.00 41.23 205 ALA B CA 1
ATOM 5249 C C . ALA B 1 179 ? 85.170 -6.378 35.429 1.00 44.75 205 ALA B C 1
ATOM 5250 O O . ALA B 1 179 ? 86.152 -5.789 35.898 1.00 45.21 205 ALA B O 1
ATOM 5252 N N . THR B 1 180 ? 85.133 -7.725 35.210 1.00 39.64 206 THR B N 1
ATOM 5253 C CA . THR B 1 180 ? 86.225 -8.619 35.626 1.00 40.08 206 THR B CA 1
ATOM 5254 C C . THR B 1 180 ? 87.002 -9.350 34.508 1.00 42.14 206 THR B C 1
ATOM 5255 O O . THR B 1 180 ? 88.043 -9.934 34.822 1.00 42.49 206 THR B O 1
ATOM 5259 N N . VAL B 1 181 ? 86.532 -9.338 33.238 1.00 36.25 207 VAL B N 1
ATOM 5260 C CA . VAL B 1 181 ? 87.242 -10.016 32.143 1.00 34.74 207 VAL B CA 1
ATOM 5261 C C . VAL B 1 181 ? 88.687 -9.474 32.002 1.00 39.58 207 VAL B C 1
ATOM 5262 O O . VAL B 1 181 ? 88.921 -8.258 32.081 1.00 40.12 207 VAL B O 1
ATOM 5266 N N . THR B 1 182 ? 89.652 -10.386 31.883 1.00 35.87 208 THR B N 1
ATOM 5267 C CA . THR B 1 182 ? 91.059 -9.988 31.772 1.00 36.16 208 THR B CA 1
ATOM 5268 C C . THR B 1 182 ? 91.500 -9.892 30.305 1.00 38.13 208 THR B C 1
ATOM 5269 O O . THR B 1 182 ? 90.938 -10.596 29.462 1.00 35.93 208 THR B O 1
ATOM 5273 N N . PRO B 1 183 ? 92.574 -9.124 29.987 1.00 35.74 209 PRO B N 1
ATOM 5274 C CA . PRO B 1 183 ? 93.092 -9.119 28.608 1.00 34.75 209 PRO B CA 1
ATOM 5275 C C . PRO B 1 183 ? 93.387 -10.529 28.074 1.00 37.65 209 PRO B C 1
ATOM 5276 O O . PRO B 1 183 ? 93.084 -10.793 26.924 1.00 34.62 209 PRO B O 1
ATOM 5280 N N . ALA B 1 184 ? 93.905 -11.441 28.938 1.00 36.80 210 ALA B N 1
ATOM 5281 C CA . ALA B 1 184 ? 94.224 -12.840 28.613 1.00 36.39 210 ALA B CA 1
ATOM 5282 C C . ALA B 1 184 ? 92.992 -13.669 28.211 1.00 37.12 210 ALA B C 1
ATOM 5283 O O . ALA B 1 184 ? 93.087 -14.484 27.292 1.00 35.38 210 ALA B O 1
ATOM 5285 N N . GLN B 1 185 ? 91.837 -13.456 28.888 1.00 32.98 211 GLN B N 1
ATOM 5286 C CA . GLN B 1 185 ? 90.584 -14.145 28.557 1.00 30.64 211 GLN B CA 1
ATOM 5287 C C . GLN B 1 185 ? 90.046 -13.664 27.204 1.00 32.00 211 GLN B C 1
ATOM 5288 O O . GLN B 1 185 ? 89.597 -14.485 26.387 1.00 31.11 211 GLN B O 1
ATOM 5294 N N . LEU B 1 186 ? 90.124 -12.338 26.948 1.00 26.99 212 LEU B N 1
ATOM 5295 C CA . LEU B 1 186 ? 89.690 -11.758 25.670 1.00 25.96 212 LEU B CA 1
ATOM 5296 C C . LEU B 1 186 ? 90.567 -12.274 24.542 1.00 29.80 212 LEU B C 1
ATOM 5297 O O . LEU B 1 186 ? 90.061 -12.583 23.468 1.00 29.77 212 LEU B O 1
ATOM 5302 N N . ARG B 1 187 ? 91.886 -12.383 24.800 1.00 27.19 213 ARG B N 1
ATOM 5303 C CA . ARG B 1 187 ? 92.868 -12.880 23.848 1.00 27.05 213 ARG B CA 1
ATOM 5304 C C . ARG B 1 187 ? 92.609 -14.337 23.483 1.00 29.42 213 ARG B C 1
ATOM 5305 O O . ARG B 1 187 ? 92.747 -14.687 22.316 1.00 28.59 213 ARG B O 1
ATOM 5313 N N . GLN B 1 188 ? 92.207 -15.167 24.458 1.00 28.73 214 GLN B N 1
ATOM 5314 C CA . GLN B 1 188 ? 91.884 -16.585 24.240 1.00 29.30 214 GLN B CA 1
ATOM 5315 C C . GLN B 1 188 ? 90.650 -16.778 23.337 1.00 32.35 214 GLN B C 1
ATOM 5316 O O . GLN B 1 188 ? 90.698 -17.611 22.433 1.00 32.88 214 GLN B O 1
ATOM 5322 N N . PHE B 1 189 ? 89.567 -15.996 23.548 1.00 27.67 215 PHE B N 1
ATOM 5323 C CA . PHE B 1 189 ? 88.374 -16.066 22.683 1.00 25.81 215 PHE B CA 1
ATOM 5324 C C . PHE B 1 189 ? 88.758 -15.620 21.257 1.00 29.81 215 PHE B C 1
ATOM 5325 O O . PHE B 1 189 ? 88.411 -16.284 20.271 1.00 28.37 215 PHE B O 1
ATOM 5333 N N . TYR B 1 190 ? 89.506 -14.506 21.163 1.00 28.13 216 TYR B N 1
ATOM 5334 C CA . TYR B 1 190 ? 90.019 -13.941 19.908 1.00 26.49 216 TYR B CA 1
ATOM 5335 C C . TYR B 1 190 ? 90.849 -14.957 19.115 1.00 30.31 216 TYR B C 1
ATOM 5336 O O . TYR B 1 190 ? 90.624 -15.114 17.926 1.00 30.78 216 TYR B O 1
ATOM 5345 N N . GLN B 1 191 ? 91.790 -15.645 19.762 1.00 27.88 217 GLN B N 1
ATOM 5346 C CA . GLN B 1 191 ? 92.643 -16.639 19.099 1.00 28.27 217 GLN B CA 1
ATOM 5347 C C . GLN B 1 191 ? 91.887 -17.901 18.693 1.00 32.50 217 GLN B C 1
ATOM 5348 O O . GLN B 1 191 ? 92.219 -18.517 17.677 1.00 31.50 217 GLN B O 1
ATOM 5354 N N . ARG B 1 192 ? 90.854 -18.267 19.468 1.00 30.21 218 ARG B N 1
ATOM 5355 C CA . ARG B 1 192 ? 90.030 -19.450 19.202 1.00 30.05 218 ARG B CA 1
ATOM 5356 C C . ARG B 1 192 ? 89.183 -19.303 17.938 1.00 32.18 218 ARG B C 1
ATOM 5357 O O . ARG B 1 192 ? 89.053 -20.265 17.180 1.00 32.62 218 ARG B O 1
ATOM 5365 N N . TRP B 1 193 ? 88.611 -18.104 17.716 1.00 26.51 219 TRP B N 1
ATOM 5366 C CA . TRP B 1 193 ? 87.639 -17.847 16.660 1.00 24.43 219 TRP B CA 1
ATOM 5367 C C . TRP B 1 193 ? 88.116 -16.958 15.530 1.00 28.45 219 TRP B C 1
ATOM 5368 O O . TRP B 1 193 ? 87.608 -17.092 14.419 1.00 27.37 219 TRP B O 1
ATOM 5379 N N . TYR B 1 194 ? 89.057 -16.047 15.799 1.00 26.05 220 TYR B N 1
ATOM 5380 C CA . TYR B 1 194 ? 89.575 -15.163 14.762 1.00 26.25 220 TYR B CA 1
ATOM 5381 C C . TYR B 1 194 ? 90.704 -15.812 13.961 1.00 31.50 220 TYR B C 1
ATOM 5382 O O . TYR B 1 194 ? 91.869 -15.426 14.087 1.00 32.32 220 TYR B O 1
ATOM 5391 N N . GLN B 1 195 ? 90.345 -16.794 13.116 1.00 27.50 221 GLN B N 1
ATOM 5392 C CA . GLN B 1 195 ? 91.298 -17.481 12.221 1.00 26.23 221 GLN B CA 1
ATOM 5393 C C . GLN B 1 195 ? 90.726 -17.431 10.804 1.00 29.60 221 GLN B C 1
ATOM 5394 O O . GLN B 1 195 ? 89.497 -17.360 10.672 1.00 28.75 221 GLN B O 1
ATOM 5400 N N . PRO B 1 196 ? 91.573 -17.422 9.740 1.00 26.82 222 PRO B N 1
ATOM 5401 C CA . PRO B 1 196 ? 91.049 -17.220 8.369 1.00 25.24 222 PRO B CA 1
ATOM 5402 C C . PRO B 1 196 ? 89.928 -18.133 7.885 1.00 28.17 222 PRO B C 1
ATOM 5403 O O . PRO B 1 196 ? 89.056 -17.639 7.171 1.00 27.51 222 PRO B O 1
ATOM 5407 N N . ASN B 1 197 ? 89.916 -19.428 8.265 1.00 25.57 223 ASN B N 1
ATOM 5408 C CA . ASN B 1 197 ? 88.860 -20.349 7.823 1.00 25.05 223 ASN B CA 1
ATOM 5409 C C . ASN B 1 197 ? 87.485 -20.009 8.442 1.00 29.10 223 ASN B C 1
ATOM 5410 O O . ASN B 1 197 ? 86.455 -20.508 7.982 1.00 29.99 223 ASN B O 1
ATOM 5415 N N . ASN B 1 198 ? 87.476 -19.147 9.459 1.00 25.34 224 ASN B N 1
ATOM 5416 C CA . ASN B 1 198 ? 86.251 -18.688 10.104 1.00 24.46 224 ASN B CA 1
ATOM 5417 C C . ASN B 1 198 ? 85.894 -17.246 9.653 1.00 27.91 224 ASN B C 1
ATOM 5418 O O . ASN B 1 198 ? 85.019 -16.616 10.249 1.00 27.34 224 ASN B O 1
ATOM 5423 N N . MET B 1 199 ? 86.552 -16.734 8.579 1.00 24.05 225 MET B N 1
ATOM 5424 C CA . MET B 1 199 ? 86.323 -15.361 8.100 1.00 22.90 225 MET B CA 1
ATOM 5425 C C . MET B 1 199 ? 85.913 -15.269 6.642 1.00 27.41 225 MET B C 1
ATOM 5426 O O . MET B 1 199 ? 86.362 -16.065 5.820 1.00 26.33 225 MET B O 1
ATOM 5431 N N . THR B 1 200 ? 85.090 -14.256 6.322 1.00 25.19 226 THR B N 1
ATOM 5432 C CA . THR B 1 200 ? 84.711 -13.892 4.958 1.00 24.99 226 THR B CA 1
ATOM 5433 C C . THR B 1 200 ? 84.966 -12.396 4.781 1.00 29.43 226 THR B C 1
ATOM 5434 O O . THR B 1 200 ? 84.508 -11.575 5.595 1.00 29.24 226 THR B O 1
ATOM 5438 N N . PHE B 1 201 ? 85.713 -12.046 3.732 1.00 24.79 227 PHE B N 1
ATOM 5439 C CA . PHE B 1 201 ? 85.938 -10.647 3.390 1.00 24.16 227 PHE B CA 1
ATOM 5440 C C . PHE B 1 201 ? 84.998 -10.303 2.223 1.00 27.94 227 PHE B C 1
ATOM 5441 O O . PHE B 1 201 ? 85.070 -10.922 1.152 1.00 25.47 227 PHE B O 1
ATOM 5449 N N . ILE B 1 202 ? 84.062 -9.384 2.470 1.00 24.79 228 ILE B N 1
ATOM 5450 C CA . ILE B 1 202 ? 83.049 -8.984 1.490 1.00 25.71 228 ILE B CA 1
ATOM 5451 C C . ILE B 1 202 ? 83.350 -7.592 0.919 1.00 29.82 228 ILE B C 1
ATOM 5452 O O . ILE B 1 202 ? 83.520 -6.634 1.674 1.00 29.38 228 ILE B O 1
ATOM 5457 N N . VAL B 1 203 ? 83.425 -7.496 -0.417 1.00 26.95 229 VAL B N 1
ATOM 5458 C CA . VAL B 1 203 ? 83.687 -6.251 -1.152 1.00 26.34 229 VAL B CA 1
ATOM 5459 C C . VAL B 1 203 ? 82.482 -6.000 -2.067 1.00 31.75 229 VAL B C 1
ATOM 5460 O O . VAL B 1 203 ? 82.248 -6.790 -2.981 1.00 31.50 229 VAL B O 1
ATOM 5464 N N . VAL B 1 204 ? 81.695 -4.936 -1.801 1.00 28.97 230 VAL B N 1
ATOM 5465 C CA . VAL B 1 204 ? 80.529 -4.582 -2.628 1.00 29.76 230 VAL B CA 1
ATOM 5466 C C . VAL B 1 204 ? 80.689 -3.107 -2.994 1.00 35.42 230 VAL B C 1
ATOM 5467 O O . VAL B 1 204 ? 80.659 -2.248 -2.107 1.00 33.51 230 VAL B O 1
ATOM 5471 N N . GLY B 1 205 ? 80.868 -2.820 -4.284 1.00 33.42 231 GLY B N 1
ATOM 5472 C CA . GLY B 1 205 ? 81.041 -1.437 -4.703 1.00 34.18 231 GLY B CA 1
ATOM 5473 C C . GLY B 1 205 ? 81.668 -1.220 -6.052 1.00 39.81 231 GLY B C 1
ATOM 5474 O O . GLY B 1 205 ? 81.847 -2.162 -6.828 1.00 39.88 231 GLY B O 1
ATOM 5475 N N . ASP B 1 206 ? 81.966 0.053 -6.343 1.00 37.90 232 ASP B N 1
ATOM 5476 C CA . ASP B 1 206 ? 82.483 0.514 -7.627 1.00 38.87 232 ASP B CA 1
ATOM 5477 C C . ASP B 1 206 ? 83.980 0.334 -7.759 1.00 44.45 232 ASP B C 1
ATOM 5478 O O . ASP B 1 206 ? 84.743 1.299 -7.803 1.00 45.26 232 ASP B O 1
ATOM 5483 N N . ILE B 1 207 ? 84.383 -0.926 -7.852 1.00 40.97 233 ILE B N 1
ATOM 5484 C CA . ILE B 1 207 ? 85.767 -1.360 -7.987 1.00 40.64 233 ILE B CA 1
ATOM 5485 C C . ILE B 1 207 ? 85.805 -2.463 -9.064 1.00 43.91 233 ILE B C 1
ATOM 5486 O O . ILE B 1 207 ? 84.835 -3.220 -9.180 1.00 42.71 233 ILE B O 1
ATOM 5491 N N . ASP B 1 208 ? 86.861 -2.513 -9.904 1.00 41.08 234 ASP B N 1
ATOM 5492 C CA . ASP B 1 208 ? 86.892 -3.577 -10.906 1.00 40.66 234 ASP B CA 1
ATOM 5493 C C . ASP B 1 208 ? 87.404 -4.864 -10.275 1.00 41.84 234 ASP B C 1
ATOM 5494 O O . ASP B 1 208 ? 88.059 -4.816 -9.237 1.00 40.98 234 ASP B O 1
ATOM 5499 N N . SER B 1 209 ? 87.029 -6.007 -10.862 1.00 37.75 235 SER B N 1
ATOM 5500 C CA . SER B 1 209 ? 87.378 -7.354 -10.412 1.00 36.58 235 SER B CA 1
ATOM 5501 C C . SER B 1 209 ? 88.850 -7.471 -10.016 1.00 38.04 235 SER B C 1
ATOM 5502 O O . SER B 1 209 ? 89.134 -7.828 -8.880 1.00 37.82 235 SER B O 1
ATOM 5505 N N . LYS B 1 210 ? 89.764 -7.081 -10.915 1.00 32.58 236 LYS B N 1
ATOM 5506 C CA . LYS B 1 210 ? 91.213 -7.150 -10.725 1.00 31.41 236 LYS B CA 1
ATOM 5507 C C . LYS B 1 210 ? 91.733 -6.395 -9.487 1.00 35.07 236 LYS B C 1
ATOM 5508 O O . LYS B 1 210 ? 92.466 -6.982 -8.682 1.00 33.21 236 LYS B O 1
ATOM 5514 N N . GLU B 1 211 ? 91.368 -5.112 -9.344 1.00 32.77 237 GLU B N 1
ATOM 5515 C CA . GLU B 1 211 ? 91.804 -4.272 -8.229 1.00 32.71 237 GLU B CA 1
ATOM 5516 C C . GLU B 1 211 ? 91.366 -4.830 -6.870 1.00 36.05 237 GLU B C 1
ATOM 5517 O O . GLU B 1 211 ? 92.191 -4.912 -5.945 1.00 36.27 237 GLU B O 1
ATOM 5523 N N . ALA B 1 212 ? 90.080 -5.211 -6.758 1.00 31.37 238 ALA B N 1
ATOM 5524 C CA . ALA B 1 212 ? 89.485 -5.775 -5.543 1.00 30.16 238 ALA B CA 1
ATOM 5525 C C . ALA B 1 212 ? 90.194 -7.078 -5.119 1.00 32.71 238 ALA B C 1
ATOM 5526 O O . ALA B 1 212 ? 90.544 -7.230 -3.944 1.00 32.86 238 ALA B O 1
ATOM 5528 N N . LEU B 1 213 ? 90.429 -7.992 -6.086 1.00 27.49 239 LEU B N 1
ATOM 5529 C CA . LEU B 1 213 ? 91.100 -9.273 -5.857 1.00 25.44 239 LEU B CA 1
ATOM 5530 C C . LEU B 1 213 ? 92.546 -9.079 -5.432 1.00 29.24 239 LEU B C 1
ATOM 5531 O O . LEU B 1 213 ? 93.036 -9.820 -4.579 1.00 27.96 239 LEU B O 1
ATOM 5536 N N . ALA B 1 214 ? 93.223 -8.059 -6.000 1.00 26.96 240 ALA B N 1
ATOM 5537 C CA . ALA B 1 214 ? 94.607 -7.733 -5.657 1.00 27.07 240 ALA B CA 1
ATOM 5538 C C . ALA B 1 214 ? 94.664 -7.202 -4.226 1.00 31.95 240 ALA B C 1
ATOM 5539 O O . ALA B 1 214 ? 95.522 -7.634 -3.455 1.00 31.04 240 ALA B O 1
ATOM 5541 N N . LEU B 1 215 ? 93.699 -6.329 -3.850 1.00 30.20 241 LEU B N 1
ATOM 5542 C CA . LEU B 1 215 ? 93.601 -5.747 -2.504 1.00 30.10 241 LEU B CA 1
ATOM 5543 C C . LEU B 1 215 ? 93.477 -6.836 -1.452 1.00 30.87 241 LEU B C 1
ATOM 5544 O O . LEU B 1 215 ? 94.142 -6.758 -0.421 1.00 28.31 241 LEU B O 1
ATOM 5549 N N . ILE B 1 216 ? 92.654 -7.875 -1.738 1.00 27.38 242 ILE B N 1
ATOM 5550 C CA . ILE B 1 216 ? 92.460 -9.025 -0.839 1.00 26.54 242 ILE B CA 1
ATOM 5551 C C . ILE B 1 216 ? 93.749 -9.866 -0.742 1.00 32.10 242 ILE B C 1
ATOM 5552 O O . ILE B 1 216 ? 94.260 -10.049 0.365 1.00 30.17 242 ILE B O 1
ATOM 5557 N N . LYS B 1 217 ? 94.265 -10.369 -1.892 1.00 30.17 243 LYS B N 1
ATOM 5558 C CA . LYS B 1 217 ? 95.469 -11.205 -1.928 1.00 31.09 243 LYS B CA 1
ATOM 5559 C C . LYS B 1 217 ? 96.717 -10.532 -1.317 1.00 37.35 243 LYS B C 1
ATOM 5560 O O . LYS B 1 217 ? 97.432 -11.172 -0.546 1.00 37.50 243 LYS B O 1
ATOM 5566 N N . ASP B 1 218 ? 96.976 -9.260 -1.669 1.00 33.99 244 ASP B N 1
ATOM 5567 C CA . ASP B 1 218 ? 98.158 -8.535 -1.201 1.00 34.38 244 ASP B CA 1
ATOM 5568 C C . ASP B 1 218 ? 98.155 -8.210 0.293 1.00 38.91 244 ASP B C 1
ATOM 5569 O O . ASP B 1 218 ? 99.225 -8.000 0.863 1.00 40.54 244 ASP B O 1
ATOM 5574 N N . ASN B 1 219 ? 96.979 -8.163 0.928 1.00 33.63 245 ASN B N 1
ATOM 5575 C CA . ASN B 1 219 ? 96.896 -7.797 2.342 1.00 32.81 245 ASN B CA 1
ATOM 5576 C C . ASN B 1 219 ? 96.444 -8.900 3.298 1.00 35.91 245 ASN B C 1
ATOM 5577 O O . ASN B 1 219 ? 96.824 -8.864 4.470 1.00 37.13 245 ASN B O 1
ATOM 5582 N N . LEU B 1 220 ? 95.627 -9.854 2.829 1.00 30.05 246 LEU B N 1
ATOM 5583 C CA . LEU B 1 220 ? 95.078 -10.904 3.704 1.00 28.45 246 LEU B CA 1
ATOM 5584 C C . LEU B 1 220 ? 95.689 -12.300 3.510 1.00 31.16 246 LEU B C 1
ATOM 5585 O O . LEU B 1 220 ? 95.384 -13.184 4.302 1.00 29.14 246 LEU B O 1
ATOM 5590 N N . SER B 1 221 ? 96.567 -12.497 2.500 1.00 29.99 247 SER B N 1
ATOM 5591 C CA . SER B 1 221 ? 97.242 -13.785 2.280 1.00 30.36 247 SER B CA 1
ATOM 5592 C C . SER B 1 221 ? 98.284 -14.073 3.383 1.00 33.52 247 SER B C 1
ATOM 5593 O O . SER B 1 221 ? 98.559 -15.237 3.653 1.00 32.52 247 SER B O 1
ATOM 5596 N N . LYS B 1 222 ? 98.843 -13.008 4.014 1.00 30.68 248 LYS B N 1
ATOM 5597 C CA . LYS B 1 222 ? 99.862 -13.048 5.080 1.00 31.22 248 LYS B CA 1
ATOM 5598 C C . LYS B 1 222 ? 99.425 -13.731 6.383 1.00 33.94 248 LYS B C 1
ATOM 5599 O O . LYS B 1 222 ? 100.283 -14.141 7.170 1.00 34.23 248 LYS B O 1
ATOM 5605 N N . LEU B 1 223 ? 98.107 -13.796 6.644 1.00 28.40 249 LEU B N 1
ATOM 5606 C CA . LEU B 1 223 ? 97.598 -14.383 7.882 1.00 27.00 249 LEU B CA 1
ATOM 5607 C C . LEU B 1 223 ? 97.921 -15.879 7.936 1.00 32.34 249 LEU B C 1
ATOM 5608 O O . LEU B 1 223 ? 97.814 -16.549 6.904 1.00 30.05 249 LEU B O 1
ATOM 5613 N N . PRO B 1 224 ? 98.319 -16.420 9.120 1.00 31.53 250 PRO B N 1
ATOM 5614 C CA . PRO B 1 224 ? 98.591 -17.868 9.216 1.00 32.34 250 PRO B CA 1
ATOM 5615 C C . PRO B 1 224 ? 97.366 -18.725 8.858 1.00 36.94 250 PRO B C 1
ATOM 5616 O O . PRO B 1 224 ? 96.226 -18.315 9.112 1.00 36.84 250 PRO B O 1
ATOM 5620 N N . ALA B 1 225 ? 97.606 -19.917 8.275 1.00 32.50 251 ALA B N 1
ATOM 5621 C CA . ALA B 1 225 ? 96.585 -20.860 7.810 1.00 32.03 251 ALA B CA 1
ATOM 5622 C C . ALA B 1 225 ? 95.993 -21.778 8.897 1.00 37.46 251 ALA B C 1
ATOM 5623 O O . ALA B 1 225 ? 95.297 -22.753 8.566 1.00 37.92 251 ALA B O 1
ATOM 5625 N N . ASN B 1 226 ? 96.238 -21.468 10.185 1.00 33.60 252 ASN B N 1
ATOM 5626 C CA . ASN B 1 226 ? 95.701 -22.277 11.280 1.00 34.18 252 ASN B CA 1
ATOM 5627 C C . ASN B 1 226 ? 94.164 -22.208 11.302 1.00 36.02 252 ASN B C 1
ATOM 5628 O O . ASN B 1 226 ? 93.573 -21.197 10.901 1.00 34.21 252 ASN B O 1
ATOM 5633 N N . LYS B 1 227 ? 93.538 -23.311 11.701 1.00 32.67 253 LYS B N 1
ATOM 5634 C CA . LYS B 1 227 ? 92.085 -23.430 11.737 1.00 32.34 253 LYS B CA 1
ATOM 5635 C C . LYS B 1 227 ? 91.520 -22.950 13.053 1.00 35.85 253 LYS B C 1
ATOM 5636 O O . LYS B 1 227 ? 92.092 -23.218 14.115 1.00 35.88 253 LYS B O 1
ATOM 5642 N N . ALA B 1 228 ? 90.370 -22.251 12.985 1.00 31.71 254 ALA B N 1
ATOM 5643 C CA . ALA B 1 228 ? 89.663 -21.792 14.172 1.00 30.43 254 ALA B CA 1
ATOM 5644 C C . ALA B 1 228 ? 89.010 -23.017 14.790 1.00 33.18 254 ALA B C 1
ATOM 5645 O O . ALA B 1 228 ? 88.939 -24.060 14.133 1.00 30.93 254 ALA B O 1
ATOM 5647 N N . ALA B 1 229 ? 88.502 -22.895 16.039 1.00 31.47 255 ALA B N 1
ATOM 5648 C CA . ALA B 1 229 ? 87.754 -23.981 16.662 1.00 31.48 255 ALA B CA 1
ATOM 5649 C C . ALA B 1 229 ? 86.469 -24.140 15.823 1.00 37.03 255 ALA B C 1
ATOM 5650 O O . ALA B 1 229 ? 86.045 -23.186 15.148 1.00 34.76 255 ALA B O 1
ATOM 5652 N N . GLU B 1 230 ? 85.893 -25.344 15.810 1.00 35.15 256 GLU B N 1
ATOM 5653 C CA . GLU B 1 230 ? 84.682 -25.596 15.037 1.00 34.35 256 GLU B CA 1
ATOM 5654 C C . GLU B 1 230 ? 83.482 -24.961 15.730 1.00 35.53 256 GLU B C 1
ATOM 5655 O O . GLU B 1 230 ? 83.340 -25.072 16.950 1.00 35.19 256 GLU B O 1
ATOM 5661 N N . ASN B 1 231 ? 82.652 -24.241 14.963 1.00 30.31 257 ASN B N 1
ATOM 5662 C CA . ASN B 1 231 ? 81.451 -23.608 15.497 1.00 28.74 257 ASN B CA 1
ATOM 5663 C C . ASN B 1 231 ? 80.453 -24.703 15.863 1.00 32.80 257 ASN B C 1
ATOM 5664 O O . ASN B 1 231 ? 80.101 -25.537 15.023 1.00 31.36 257 ASN B O 1
ATOM 5669 N N . ARG B 1 232 ? 80.066 -24.747 17.142 1.00 29.57 258 ARG B N 1
ATOM 5670 C CA . ARG B 1 232 ? 79.101 -25.734 17.610 1.00 29.82 258 ARG B CA 1
ATOM 5671 C C . ARG B 1 232 ? 77.705 -25.315 17.158 1.00 33.35 258 ARG B C 1
ATOM 5672 O O . ARG B 1 232 ? 77.440 -24.123 16.966 1.00 31.08 258 ARG B O 1
ATOM 5680 N N . VAL B 1 233 ? 76.842 -26.306 16.911 1.00 31.26 259 VAL B N 1
ATOM 5681 C CA . VAL B 1 233 ? 75.463 -26.076 16.482 1.00 30.36 259 VAL B CA 1
ATOM 5682 C C . VAL B 1 233 ? 74.538 -26.736 17.499 1.00 32.44 259 VAL B C 1
ATOM 5683 O O . VAL B 1 233 ? 74.714 -27.913 17.821 1.00 31.81 259 VAL B O 1
ATOM 5687 N N . TRP B 1 234 ? 73.580 -25.962 18.030 1.00 29.06 260 TRP B N 1
ATOM 5688 C CA . TRP B 1 234 ? 72.591 -26.431 18.994 1.00 29.21 260 TRP B CA 1
ATOM 5689 C C . TRP B 1 234 ? 71.216 -26.512 18.299 1.00 30.80 260 TRP B C 1
ATOM 5690 O O . TRP B 1 234 ? 70.600 -25.462 18.070 1.00 28.64 260 TRP B O 1
ATOM 5701 N N . PRO B 1 235 ? 70.723 -27.721 17.928 1.00 27.17 261 PRO B N 1
ATOM 5702 C CA . PRO B 1 235 ? 69.400 -27.798 17.282 1.00 27.47 261 PRO B CA 1
ATOM 5703 C C . PRO B 1 235 ? 68.291 -27.418 18.263 1.00 30.29 261 PRO B C 1
ATOM 5704 O O 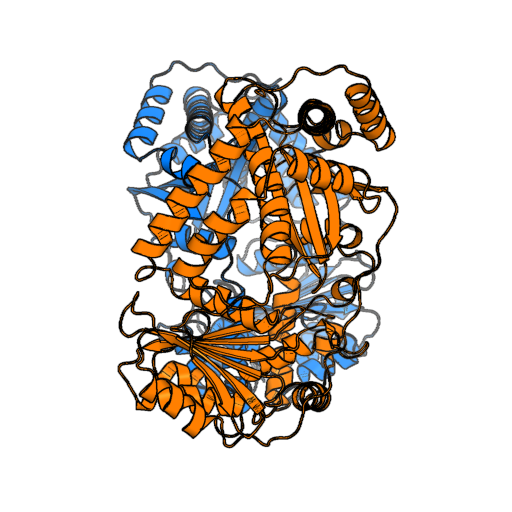. PRO B 1 235 ? 68.280 -27.859 19.420 1.00 27.91 261 PRO B O 1
ATOM 5708 N N . THR B 1 236 ? 67.394 -26.539 17.796 1.00 28.07 262 THR B N 1
ATOM 5709 C CA . THR B 1 236 ? 66.252 -26.037 18.542 1.00 27.21 262 THR B CA 1
ATOM 5710 C C . THR B 1 236 ? 65.241 -27.168 18.667 1.00 32.14 262 THR B C 1
ATOM 5711 O O . THR B 1 236 ? 64.885 -27.805 17.677 1.00 32.43 262 THR B O 1
ATOM 5715 N N . LYS B 1 237 ? 64.814 -27.430 19.900 1.00 28.09 263 LYS B N 1
ATOM 5716 C CA . LYS B 1 237 ? 63.870 -28.489 20.196 1.00 28.00 263 LYS B CA 1
ATOM 5717 C C . LYS B 1 237 ? 62.484 -27.863 20.302 1.00 29.54 263 LYS B C 1
ATOM 5718 O O . LYS B 1 237 ? 62.338 -26.777 20.875 1.00 27.55 263 LYS B O 1
ATOM 5724 N N . ALA B 1 238 ? 61.481 -28.516 19.701 1.00 25.75 264 ALA B N 1
ATOM 5725 C CA . ALA B 1 238 ? 60.100 -28.037 19.756 1.00 24.97 264 ALA B CA 1
ATOM 5726 C C . ALA B 1 238 ? 59.588 -28.008 21.183 1.00 27.79 264 ALA B C 1
ATOM 5727 O O . ALA B 1 238 ? 59.908 -28.895 21.967 1.00 29.00 264 ALA B O 1
ATOM 5729 N N . GLU B 1 239 ? 58.802 -26.992 21.524 1.00 24.09 265 GLU B N 1
ATOM 5730 C CA . GLU B 1 239 ? 58.121 -26.938 22.809 1.00 24.71 265 GLU B CA 1
ATOM 5731 C C . GLU B 1 239 ? 56.655 -27.186 22.488 1.00 28.88 265 GLU B C 1
ATOM 5732 O O . GLU B 1 239 ? 55.939 -26.266 22.118 1.00 27.81 265 GLU B O 1
ATOM 5738 N N . ASN B 1 240 ? 56.222 -28.441 22.615 1.00 26.28 266 ASN B N 1
ATOM 5739 C CA . ASN B 1 240 ? 54.873 -28.882 22.294 1.00 25.67 266 ASN B CA 1
ATOM 5740 C C . ASN B 1 240 ? 53.871 -28.600 23.423 1.00 28.13 266 ASN B C 1
ATOM 5741 O O . ASN B 1 240 ? 53.244 -29.508 23.964 1.00 26.39 266 ASN B O 1
ATOM 5746 N N . HIS B 1 241 ? 53.702 -27.300 23.720 1.00 23.48 267 HIS B N 1
ATOM 5747 C CA . HIS B 1 241 ? 52.817 -26.758 24.745 1.00 23.50 267 HIS B CA 1
ATOM 5748 C C . HIS B 1 241 ? 52.342 -25.401 24.262 1.00 26.12 267 HIS B C 1
ATOM 5749 O O . HIS B 1 241 ? 53.122 -24.652 23.684 1.00 25.03 267 HIS B O 1
ATOM 5756 N N . LEU B 1 242 ? 51.073 -25.124 24.454 1.00 22.87 268 LEU B N 1
ATOM 5757 C CA . LEU B 1 242 ? 50.471 -23.827 24.087 1.00 21.23 268 LEU B CA 1
ATOM 5758 C C . LEU B 1 242 ? 50.654 -22.884 25.279 1.00 25.69 268 LEU B C 1
ATOM 5759 O O . LEU B 1 242 ? 50.211 -23.213 26.352 1.00 25.82 268 LEU B O 1
ATOM 5764 N N . ARG B 1 243 ? 51.285 -21.762 25.085 1.00 22.23 269 ARG B N 1
ATOM 5765 C CA . ARG B 1 243 ? 51.546 -20.802 26.164 1.00 21.17 269 ARG B CA 1
ATOM 5766 C C . ARG B 1 243 ? 50.709 -19.561 25.976 1.00 24.24 269 ARG B C 1
ATOM 5767 O O . ARG B 1 243 ? 50.169 -19.337 24.896 1.00 23.63 269 ARG B O 1
ATOM 5775 N N . PHE B 1 244 ? 50.586 -18.766 27.034 1.00 21.31 270 PHE B N 1
ATOM 5776 C CA . PHE B 1 244 ? 49.796 -17.544 27.035 1.00 21.33 270 PHE B CA 1
ATOM 5777 C C . PHE B 1 244 ? 50.564 -16.460 27.733 1.00 25.79 270 PHE B C 1
ATOM 5778 O O . PHE B 1 244 ? 51.139 -16.716 28.785 1.00 26.07 270 PHE B O 1
ATOM 5786 N N . ASN B 1 245 ? 50.560 -15.248 27.178 1.00 22.92 271 ASN B N 1
ATOM 5787 C CA . ASN B 1 245 ? 51.263 -14.122 27.790 1.00 23.36 271 ASN B CA 1
ATOM 5788 C C . ASN B 1 245 ? 50.498 -12.844 27.596 1.00 27.87 271 ASN B C 1
ATOM 5789 O O . ASN B 1 245 ? 49.825 -12.662 26.569 1.00 26.33 271 ASN B O 1
ATOM 5794 N N . ILE B 1 246 ? 50.626 -11.949 28.586 1.00 26.03 272 ILE B N 1
ATOM 5795 C CA . ILE B 1 246 ? 50.068 -10.599 28.571 1.00 27.44 272 ILE B CA 1
ATOM 5796 C C . ILE B 1 246 ? 51.202 -9.638 28.898 1.00 31.52 272 ILE B C 1
ATOM 5797 O O . ILE B 1 246 ? 51.848 -9.775 29.935 1.00 30.77 272 ILE B O 1
ATOM 5802 N N . ILE B 1 247 ? 51.491 -8.720 27.967 1.00 29.26 273 ILE B N 1
ATOM 5803 C CA . ILE B 1 247 ? 52.541 -7.721 28.134 1.00 29.76 273 ILE B CA 1
ATOM 5804 C C . ILE B 1 247 ? 51.882 -6.402 28.520 1.00 37.63 273 ILE B C 1
ATOM 5805 O O . ILE B 1 247 ? 51.182 -5.784 27.704 1.00 37.07 273 ILE B O 1
ATOM 5810 N N . ASN B 1 248 ? 52.054 -6.019 29.790 1.00 36.48 274 ASN B N 1
ATOM 5811 C CA . ASN B 1 248 ? 51.502 -4.781 30.339 1.00 38.54 274 ASN B CA 1
ATOM 5812 C C . ASN B 1 248 ? 52.630 -3.770 30.443 1.00 44.77 274 ASN B C 1
ATOM 5813 O O . ASN B 1 248 ? 53.519 -3.913 31.293 1.00 45.03 274 ASN B O 1
ATOM 5818 N N . ASP B 1 249 ? 52.619 -2.780 29.540 1.00 41.86 275 ASP B N 1
ATOM 5819 C CA . ASP B 1 249 ? 53.620 -1.718 29.493 1.00 42.80 275 ASP B CA 1
ATOM 5820 C C . ASP B 1 249 ? 52.960 -0.431 29.013 1.00 48.92 275 ASP B C 1
ATOM 5821 O O . ASP B 1 249 ? 52.532 -0.354 27.859 1.00 47.89 275 ASP B O 1
ATOM 5826 N N . LYS B 1 250 ? 52.879 0.578 29.912 1.00 48.27 276 LYS B N 1
ATOM 5827 C CA . LYS B 1 250 ? 52.284 1.897 29.656 1.00 49.99 276 LYS B CA 1
ATOM 5828 C C . LYS B 1 250 ? 52.988 2.681 28.546 1.00 55.41 276 LYS B C 1
ATOM 5829 O O . LYS B 1 250 ? 52.371 3.538 27.914 1.00 56.59 276 LYS B O 1
ATOM 5835 N N . GLU B 1 251 ? 54.260 2.354 28.287 1.00 51.67 277 GLU B N 1
ATOM 5836 C CA . GLU B 1 251 ? 55.072 2.972 27.247 1.00 52.26 277 GLU B CA 1
ATOM 5837 C C . GLU B 1 251 ? 54.913 2.295 25.863 1.00 56.05 277 GLU B C 1
ATOM 5838 O O . GLU B 1 251 ? 55.655 2.622 24.936 1.00 55.89 277 GLU B O 1
ATOM 5844 N N . ASN B 1 252 ? 53.942 1.364 25.722 1.00 52.17 278 ASN B N 1
ATOM 5845 C CA . ASN B 1 252 ? 53.633 0.715 24.443 1.00 51.49 278 ASN B CA 1
ATOM 5846 C C . ASN B 1 252 ? 52.437 1.441 23.807 1.00 56.99 278 ASN B C 1
ATOM 5847 O O . ASN B 1 252 ? 51.414 1.645 24.462 1.00 57.52 278 ASN B O 1
ATOM 5852 N N . ARG B 1 253 ? 52.594 1.888 22.561 1.00 53.96 279 ARG B N 1
ATOM 5853 C CA . ARG B 1 253 ? 51.585 2.674 21.843 1.00 54.60 279 ARG B CA 1
ATOM 5854 C C . ARG B 1 253 ? 50.362 1.857 21.403 1.00 55.72 279 ARG B C 1
ATOM 5855 O O . ARG B 1 253 ? 49.228 2.326 21.562 1.00 56.19 279 ARG B O 1
ATOM 5863 N N . VAL B 1 254 ? 50.591 0.648 20.856 1.00 48.29 280 VAL B N 1
ATOM 5864 C CA . VAL B 1 254 ? 49.527 -0.190 20.306 1.00 46.10 280 VAL B CA 1
ATOM 5865 C C . VAL B 1 254 ? 49.088 -1.362 21.218 1.00 43.40 280 VAL B C 1
ATOM 5866 O O . VAL B 1 254 ? 49.925 -2.135 21.694 1.00 40.43 280 VAL B O 1
ATOM 5870 N N . ASN B 1 255 ? 47.758 -1.497 21.407 1.00 37.55 281 ASN B N 1
ATOM 5871 C CA . ASN B 1 255 ? 47.123 -2.602 22.126 1.00 35.46 281 ASN B CA 1
ATOM 5872 C C . ASN B 1 255 ? 46.705 -3.634 21.082 1.00 35.88 281 ASN B C 1
ATOM 5873 O O . ASN B 1 255 ? 46.378 -3.252 19.959 1.00 34.23 281 ASN B O 1
ATOM 5878 N N . GLY B 1 256 ? 46.755 -4.923 21.431 1.00 30.16 282 GLY B N 1
ATOM 5879 C CA . GLY B 1 256 ? 46.371 -5.960 20.483 1.00 28.32 282 GLY B CA 1
ATOM 5880 C C . GLY B 1 256 ? 46.568 -7.382 20.937 1.00 30.01 282 GLY B C 1
ATOM 5881 O O . GLY B 1 256 ? 46.952 -7.633 22.075 1.00 28.11 282 GLY B O 1
ATOM 5882 N N . ILE B 1 257 ? 46.355 -8.318 20.008 1.00 26.45 283 ILE B N 1
ATOM 5883 C CA . ILE B 1 257 ? 46.463 -9.760 20.224 1.00 24.64 283 ILE B CA 1
ATOM 5884 C C . ILE B 1 257 ? 47.229 -10.402 19.067 1.00 29.20 283 ILE B C 1
ATOM 5885 O O . ILE B 1 257 ? 47.100 -9.973 17.914 1.00 29.78 283 ILE B O 1
ATOM 5890 N N . ALA B 1 258 ? 48.024 -11.431 19.383 1.00 24.72 284 ALA B N 1
ATOM 5891 C CA . ALA B 1 258 ? 48.799 -12.156 18.396 1.00 24.51 284 ALA B CA 1
ATOM 5892 C C . ALA B 1 258 ? 48.863 -13.636 18.707 1.00 25.11 284 ALA B C 1
ATOM 5893 O O . ALA B 1 258 ? 48.835 -14.026 19.866 1.00 24.27 284 ALA B O 1
ATOM 5895 N N . LEU B 1 259 ? 48.914 -14.439 17.668 1.00 22.24 285 LEU B N 1
ATOM 5896 C CA . LEU B 1 259 ? 49.178 -15.889 17.813 1.00 21.45 285 LEU B CA 1
ATOM 5897 C C . LEU B 1 259 ? 50.537 -16.152 17.159 1.00 24.21 285 LEU B C 1
ATOM 5898 O O . LEU B 1 259 ? 50.675 -15.789 16.011 1.00 24.63 285 LEU B O 1
ATOM 5903 N N . TYR B 1 260 ? 51.484 -16.718 17.878 1.00 21.05 286 TYR B N 1
ATOM 5904 C CA . TYR B 1 260 ? 52.822 -17.040 17.384 1.00 20.28 286 TYR B CA 1
ATOM 5905 C C . TYR B 1 260 ? 53.012 -18.541 17.251 1.00 22.88 286 TYR B C 1
ATOM 5906 O O . TYR B 1 260 ? 52.681 -19.271 18.172 1.00 20.82 286 TYR B O 1
ATOM 5915 N N . TYR B 1 261 ? 53.609 -18.973 16.166 1.00 19.58 287 TYR B N 1
ATOM 5916 C CA . TYR B 1 261 ? 53.945 -20.393 15.929 1.00 18.76 287 TYR B CA 1
ATOM 5917 C C . TYR B 1 261 ? 55.462 -20.474 15.773 1.00 22.39 287 TYR B C 1
ATOM 5918 O O . TYR B 1 261 ? 56.005 -19.562 15.204 1.00 22.13 287 TYR B O 1
ATOM 5927 N N . ARG B 1 262 ? 56.094 -21.506 16.272 1.00 18.20 288 ARG B N 1
ATOM 5928 C CA . ARG B 1 262 ? 57.544 -21.650 16.136 1.00 17.03 288 ARG B CA 1
ATOM 5929 C C . ARG B 1 262 ? 57.777 -22.899 15.311 1.00 24.41 288 ARG B C 1
ATOM 5930 O O . ARG B 1 262 ? 57.145 -23.940 15.550 1.00 25.23 288 ARG B O 1
ATOM 5938 N N . LEU B 1 263 ? 58.630 -22.782 14.295 1.00 21.27 289 LEU B N 1
ATOM 5939 C CA . LEU B 1 263 ? 58.847 -23.871 13.353 1.00 22.38 289 LEU B CA 1
ATOM 5940 C C . LEU B 1 263 ? 60.236 -23.817 12.718 1.00 25.89 289 LEU B C 1
ATOM 5941 O O . LEU B 1 263 ? 60.839 -22.737 12.703 1.00 23.99 289 LEU B O 1
ATOM 5946 N N . PRO B 1 264 ? 60.738 -24.932 12.115 1.00 24.30 290 PRO B N 1
ATOM 5947 C CA . PRO B 1 264 ? 62.054 -24.871 11.452 1.00 24.52 290 PRO B CA 1
ATOM 5948 C C . PRO B 1 264 ? 62.144 -23.807 10.356 1.00 31.14 290 PRO B C 1
ATOM 5949 O O . PRO B 1 264 ? 61.144 -23.464 9.711 1.00 30.48 290 PRO B O 1
ATOM 5953 N N . MET B 1 265 ? 63.343 -23.246 10.191 1.00 31.16 291 MET B N 1
ATOM 5954 C CA . MET B 1 265 ? 63.607 -22.237 9.176 1.00 32.78 291 MET B CA 1
ATOM 5955 C C . MET B 1 265 ? 64.054 -22.943 7.905 1.00 38.61 291 MET B C 1
ATOM 5956 O O . MET B 1 265 ? 64.787 -23.930 7.962 1.00 38.57 291 MET B O 1
ATOM 5961 N N . VAL B 1 266 ? 63.604 -22.421 6.765 1.00 36.72 292 VAL B N 1
ATOM 5962 C CA . VAL B 1 266 ? 63.900 -22.933 5.427 1.00 36.96 292 VAL B CA 1
ATOM 5963 C C . VAL B 1 266 ? 65.183 -22.261 4.890 1.00 37.08 292 VAL B C 1
ATOM 5964 O O . VAL B 1 266 ? 65.203 -21.036 4.717 1.00 37.03 292 VAL B O 1
ATOM 5968 N N . GLN B 1 267 ? 66.247 -23.050 4.657 1.00 30.62 293 GLN B N 1
ATOM 5969 C CA . GLN B 1 267 ? 67.478 -22.540 4.050 1.00 29.24 293 GLN B CA 1
ATOM 5970 C C . GLN B 1 267 ? 67.342 -22.793 2.538 1.00 31.36 293 GLN B C 1
ATOM 5971 O O . GLN B 1 267 ? 67.264 -23.951 2.117 1.00 31.36 293 GLN B O 1
ATOM 5977 N N . VAL B 1 268 ? 67.228 -21.713 1.741 1.00 27.01 294 VAL B N 1
ATOM 5978 C CA . VAL B 1 268 ? 67.013 -21.799 0.283 1.00 28.00 294 VAL B CA 1
ATOM 5979 C C . VAL B 1 268 ? 68.326 -22.107 -0.467 1.00 34.75 294 VAL B C 1
ATOM 5980 O O . VAL B 1 268 ? 69.140 -21.209 -0.713 1.00 33.86 294 VAL B O 1
ATOM 5984 N N . ASN B 1 269 ? 68.507 -23.381 -0.847 1.00 33.92 295 ASN B N 1
ATOM 5985 C CA . ASN B 1 269 ? 69.693 -23.833 -1.573 1.00 34.96 295 ASN B CA 1
ATOM 5986 C C . ASN B 1 269 ? 69.364 -24.738 -2.767 1.00 41.79 295 ASN B C 1
ATOM 5987 O O . ASN B 1 269 ? 70.254 -25.066 -3.549 1.00 42.51 295 ASN B O 1
ATOM 5992 N N . ASP B 1 270 ? 68.085 -25.104 -2.928 1.00 39.24 296 ASP B N 1
ATOM 5993 C CA . ASP B 1 270 ? 67.611 -25.930 -4.031 1.00 39.37 296 ASP B CA 1
ATOM 5994 C C . ASP B 1 270 ? 66.193 -25.505 -4.480 1.00 42.30 296 ASP B C 1
ATOM 5995 O O . ASP B 1 270 ? 65.633 -24.559 -3.909 1.00 41.39 296 ASP B O 1
ATOM 6000 N N . GLU B 1 271 ? 65.620 -26.194 -5.489 1.00 37.90 297 GLU B N 1
ATOM 6001 C CA . GLU B 1 271 ? 64.292 -25.876 -6.025 1.00 38.11 297 GLU B CA 1
ATOM 6002 C C . GLU B 1 271 ? 63.163 -26.094 -5.020 1.00 40.72 297 GLU B C 1
ATOM 6003 O O . GLU B 1 271 ? 62.315 -25.212 -4.892 1.00 40.43 297 GLU B O 1
ATOM 6009 N N . GLN B 1 272 ? 63.152 -27.248 -4.313 1.00 36.99 298 GLN B N 1
ATOM 6010 C CA . GLN B 1 272 ? 62.136 -27.588 -3.310 1.00 37.02 298 GLN B CA 1
ATOM 6011 C C . GLN B 1 272 ? 62.133 -26.581 -2.159 1.00 37.84 298 GLN B C 1
ATOM 6012 O O . GLN B 1 272 ? 61.056 -26.139 -1.747 1.00 35.52 298 GLN B O 1
ATOM 6018 N N . SER B 1 273 ? 63.335 -26.199 -1.661 1.00 32.56 299 SER B N 1
ATOM 6019 C CA . SER B 1 273 ? 63.467 -25.227 -0.565 1.00 30.93 299 SER B CA 1
ATOM 6020 C C . SER B 1 273 ? 63.095 -23.819 -1.008 1.00 35.00 299 SER B C 1
ATOM 6021 O O . SER B 1 273 ? 62.595 -23.061 -0.187 1.00 35.48 299 SER B O 1
ATOM 6024 N N . PHE B 1 274 ? 63.269 -23.487 -2.309 1.00 31.51 300 PHE B N 1
ATOM 6025 C CA . PHE B 1 274 ? 62.840 -22.191 -2.857 1.00 30.93 300 PHE B CA 1
ATOM 6026 C C . PHE B 1 274 ? 61.307 -22.097 -2.767 1.00 34.79 300 PHE B C 1
ATOM 6027 O O . PHE B 1 274 ? 60.783 -21.093 -2.278 1.00 33.15 300 PHE B O 1
ATOM 6035 N N . ILE B 1 275 ? 60.611 -23.156 -3.225 1.00 32.13 301 ILE B N 1
ATOM 6036 C CA . ILE B 1 275 ? 59.150 -23.289 -3.241 1.00 33.26 301 ILE B CA 1
ATOM 6037 C C . ILE B 1 275 ? 58.567 -23.218 -1.821 1.00 36.69 301 ILE B C 1
ATOM 6038 O O . ILE B 1 275 ? 57.602 -22.486 -1.605 1.00 35.73 301 ILE B O 1
ATOM 6043 N N . GLU B 1 276 ? 59.171 -23.961 -0.870 1.00 33.38 302 GLU B N 1
ATOM 6044 C CA . GLU B 1 276 ? 58.771 -24.009 0.538 1.00 33.09 302 GLU B CA 1
ATOM 6045 C C . GLU B 1 276 ? 58.815 -22.626 1.209 1.00 35.74 302 GLU B C 1
ATOM 6046 O O . GLU B 1 276 ? 57.864 -22.276 1.905 1.00 36.49 302 GLU B O 1
ATOM 6052 N N . GLN B 1 277 ? 59.889 -21.841 0.976 1.00 30.36 303 GLN B N 1
ATOM 6053 C CA . GLN B 1 277 ? 60.035 -20.495 1.544 1.00 29.03 303 GLN B CA 1
ATOM 6054 C C . GLN B 1 277 ? 59.008 -19.566 0.916 1.00 31.46 303 GLN B C 1
ATOM 6055 O O . GLN B 1 277 ? 58.439 -18.719 1.603 1.00 30.56 303 GLN B O 1
ATOM 6061 N N . ALA B 1 278 ? 58.798 -19.715 -0.395 1.00 28.15 304 ALA B N 1
ATOM 6062 C CA . ALA B 1 278 ? 57.844 -18.939 -1.181 1.00 28.78 304 ALA B CA 1
ATOM 6063 C C . ALA B 1 278 ? 56.429 -19.192 -0.671 1.00 33.17 304 ALA B C 1
ATOM 6064 O O . ALA B 1 278 ? 55.624 -18.261 -0.630 1.00 32.77 304 ALA B O 1
ATOM 6066 N N . GLU B 1 279 ? 56.136 -20.453 -0.274 1.00 30.70 305 GLU B N 1
ATOM 6067 C CA . GLU B 1 279 ? 54.834 -20.854 0.259 1.00 30.71 305 GLU B CA 1
ATOM 6068 C C . GLU B 1 279 ? 54.558 -20.194 1.601 1.00 34.40 305 GLU B C 1
ATOM 6069 O O . GLU B 1 279 ? 53.502 -19.592 1.738 1.00 35.11 305 GLU B O 1
ATOM 6075 N N . TRP B 1 280 ? 55.513 -20.243 2.562 1.00 31.86 306 TRP B N 1
ATOM 6076 C CA . TRP B 1 280 ? 55.359 -19.570 3.860 1.00 31.45 306 TRP B CA 1
ATOM 6077 C C . TRP B 1 280 ? 55.199 -18.060 3.662 1.00 35.65 306 TRP B C 1
ATOM 6078 O O . TRP B 1 280 ? 54.326 -17.451 4.276 1.00 36.19 306 TRP B O 1
ATOM 6089 N N . SER B 1 281 ? 56.013 -17.479 2.765 1.00 32.31 307 SER B N 1
ATOM 6090 C CA . SER B 1 281 ? 56.006 -16.065 2.396 1.00 31.62 307 SER B CA 1
ATOM 6091 C C . SER B 1 281 ? 54.658 -15.653 1.800 1.00 34.98 307 SER B C 1
ATOM 6092 O O . SER B 1 281 ? 54.131 -14.607 2.180 1.00 35.26 307 SER B O 1
ATOM 6095 N N . MET B 1 282 ? 54.100 -16.469 0.878 1.00 30.78 308 MET B N 1
ATOM 6096 C CA . MET B 1 282 ? 52.806 -16.191 0.251 1.00 31.71 308 MET B CA 1
ATOM 6097 C C . MET B 1 282 ? 51.664 -16.267 1.237 1.00 34.80 308 MET B C 1
ATOM 6098 O O . MET B 1 282 ? 50.819 -15.384 1.219 1.00 34.77 308 MET B O 1
ATOM 6103 N N . LEU B 1 283 ? 51.665 -17.274 2.132 1.00 30.66 309 LEU B N 1
ATOM 6104 C CA . LEU B 1 283 ? 50.652 -17.422 3.180 1.00 30.30 309 LEU B CA 1
ATOM 6105 C C . LEU B 1 283 ? 50.611 -16.177 4.067 1.00 33.52 309 LEU B C 1
ATOM 6106 O O . LEU B 1 283 ? 49.526 -15.690 4.378 1.00 33.08 309 LEU B O 1
ATOM 6111 N N . VAL B 1 284 ? 51.799 -15.652 4.448 1.00 30.15 310 VAL B N 1
ATOM 6112 C CA . VAL B 1 284 ? 51.958 -14.439 5.263 1.00 30.29 310 VAL B CA 1
ATOM 6113 C C . VAL B 1 284 ? 51.378 -13.232 4.510 1.00 33.54 310 VAL B C 1
ATOM 6114 O O . VAL B 1 284 ? 50.627 -12.453 5.102 1.00 34.33 310 VAL B O 1
ATOM 6118 N N . GLN B 1 285 ? 51.674 -13.117 3.200 1.00 28.13 311 GLN B N 1
ATOM 6119 C CA . GLN B 1 285 ? 51.168 -12.013 2.391 1.00 28.89 3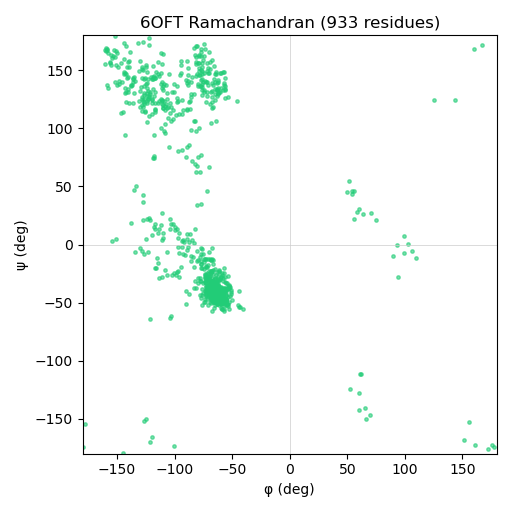11 GLN B CA 1
ATOM 6120 C C . GLN B 1 285 ? 49.657 -12.103 2.184 1.00 33.47 311 GLN B C 1
ATOM 6121 O O . GLN B 1 285 ? 48.970 -11.082 2.289 1.00 32.69 311 GLN B O 1
ATOM 6127 N N . LEU B 1 286 ? 49.150 -13.319 1.896 1.00 30.61 312 LEU B N 1
ATOM 6128 C CA . LEU B 1 286 ? 47.729 -13.597 1.695 1.00 31.66 312 LEU B CA 1
ATOM 6129 C C . LEU B 1 286 ? 46.898 -13.222 2.933 1.00 35.10 312 LEU B C 1
ATOM 6130 O O . LEU B 1 286 ? 45.805 -12.701 2.768 1.00 36.49 312 LEU B O 1
ATOM 6135 N N . PHE B 1 287 ? 47.434 -13.443 4.153 1.00 31.43 313 PHE B N 1
ATOM 6136 C CA . PHE B 1 287 ? 46.782 -13.067 5.418 1.00 31.25 313 PHE B CA 1
ATOM 6137 C C . PHE B 1 287 ? 46.681 -11.541 5.513 1.00 35.85 313 PHE B C 1
ATOM 6138 O O . PHE B 1 287 ? 45.627 -11.029 5.877 1.00 35.66 313 PHE B O 1
ATOM 6146 N N . ASN B 1 288 ? 47.785 -10.830 5.197 1.00 33.16 314 ASN B N 1
ATOM 6147 C CA . ASN B 1 288 ? 47.895 -9.366 5.200 1.00 33.35 314 ASN B CA 1
ATOM 6148 C C . ASN B 1 288 ? 46.962 -8.743 4.195 1.00 38.21 314 ASN B C 1
ATOM 6149 O O . ASN B 1 288 ? 46.251 -7.800 4.531 1.00 38.54 314 ASN B O 1
ATOM 6154 N N . GLN B 1 289 ? 46.954 -9.284 2.964 1.00 35.17 315 GLN B N 1
ATOM 6155 C CA . GLN B 1 289 ? 46.123 -8.846 1.856 1.00 36.65 315 GLN B CA 1
ATOM 6156 C C . GLN B 1 289 ? 44.648 -8.960 2.212 1.00 41.20 315 GLN B C 1
ATOM 6157 O O . GLN B 1 289 ? 43.901 -8.025 1.929 1.00 41.26 315 GLN B O 1
ATOM 6163 N N . ARG B 1 290 ? 44.228 -10.073 2.857 1.00 38.21 316 ARG B N 1
ATOM 6164 C CA . ARG B 1 290 ? 42.822 -10.227 3.220 1.00 39.78 316 ARG B CA 1
ATOM 6165 C C . ARG B 1 290 ? 42.407 -9.237 4.300 1.00 44.38 316 ARG B C 1
ATOM 6166 O O . ARG B 1 290 ? 41.331 -8.645 4.204 1.00 44.61 316 ARG B O 1
ATOM 6174 N N . LEU B 1 291 ? 43.284 -9.016 5.285 1.00 40.66 317 LEU B N 1
ATOM 6175 C CA . LEU B 1 291 ? 43.050 -8.059 6.360 1.00 41.55 317 LEU B CA 1
ATOM 6176 C C . LEU B 1 291 ? 42.929 -6.622 5.793 1.00 47.70 317 LEU B C 1
ATOM 6177 O O . LEU B 1 291 ? 42.005 -5.896 6.170 1.00 47.62 317 LEU B O 1
ATOM 6182 N N . GLN B 1 292 ? 43.797 -6.255 4.816 1.00 45.21 318 GLN B N 1
ATOM 6183 C CA . GLN B 1 292 ? 43.756 -4.944 4.158 1.00 46.18 318 GLN B CA 1
ATOM 6184 C C . GLN B 1 292 ? 42.543 -4.790 3.226 1.00 52.33 318 GLN B C 1
ATOM 6185 O O . GLN B 1 292 ? 41.976 -3.699 3.167 1.00 53.47 318 GLN B O 1
ATOM 6191 N N . GLU B 1 293 ? 42.117 -5.882 2.536 1.00 49.08 319 GLU B N 1
ATOM 6192 C CA . GLU B 1 293 ? 40.942 -5.893 1.641 1.00 50.68 319 GLU B CA 1
ATOM 6193 C C . GLU B 1 293 ? 39.645 -5.583 2.413 1.00 55.00 319 GLU B C 1
ATOM 6194 O O . GLU B 1 293 ? 38.763 -4.907 1.878 1.00 55.63 319 GLU B O 1
ATOM 6200 N N . ARG B 1 294 ? 39.525 -6.118 3.653 1.00 50.36 320 ARG B N 1
ATOM 6201 C CA . ARG B 1 294 ? 38.371 -5.940 4.542 1.00 50.30 320 ARG B CA 1
ATOM 6202 C C . ARG B 1 294 ? 38.272 -4.497 5.031 1.00 56.02 320 ARG B C 1
ATOM 6203 O O . ARG B 1 294 ? 37.190 -3.912 4.981 1.00 56.95 320 ARG B O 1
ATOM 6211 N N . ILE B 1 295 ? 39.408 -3.922 5.473 1.00 53.29 321 ILE B N 1
ATOM 6212 C CA . ILE B 1 295 ? 39.522 -2.542 5.953 1.00 54.68 321 ILE B CA 1
ATOM 6213 C C . ILE B 1 295 ? 39.212 -1.542 4.809 1.00 63.05 321 ILE B C 1
ATOM 6214 O O . ILE B 1 295 ? 38.595 -0.504 5.059 1.00 64.46 321 ILE B O 1
ATOM 6219 N N . GLN B 1 296 ? 39.569 -1.900 3.558 1.00 61.03 322 GLN B N 1
ATOM 6220 C CA . GLN B 1 296 ? 39.305 -1.093 2.363 1.00 63.24 322 GLN B CA 1
ATOM 6221 C C . GLN B 1 296 ? 37.817 -1.103 2.020 1.00 70.14 322 GLN B C 1
ATOM 6222 O O . GLN B 1 296 ? 37.262 -0.051 1.699 1.00 72.41 322 GLN B O 1
ATOM 6228 N N . SER B 1 297 ? 37.176 -2.294 2.076 1.00 65.77 323 SER B N 1
ATOM 6229 C CA . SER B 1 297 ? 35.759 -2.504 1.753 1.00 66.35 323 SER B CA 1
ATOM 6230 C C . SER B 1 297 ? 34.794 -1.870 2.767 1.00 70.43 323 SER B C 1
ATOM 6231 O O . SER B 1 297 ? 33.594 -1.773 2.489 1.00 72.20 323 SER B O 1
ATOM 6234 N N . GLY B 1 298 ? 35.319 -1.450 3.917 1.00 64.58 324 GLY B N 1
ATOM 6235 C CA . GLY B 1 298 ? 34.527 -0.830 4.972 1.00 64.18 324 GLY B CA 1
ATOM 6236 C C . GLY B 1 298 ? 34.346 -1.692 6.205 1.00 65.01 324 GLY B C 1
ATOM 6237 O O . GLY B 1 298 ? 33.891 -1.195 7.237 1.00 65.03 324 GLY B O 1
ATOM 6238 N N . GLU B 1 299 ? 34.699 -2.991 6.115 1.00 58.19 325 GLU B N 1
ATOM 6239 C CA . GLU B 1 299 ? 34.601 -3.936 7.232 1.00 55.47 325 GLU B CA 1
ATOM 6240 C C . GLU B 1 299 ? 35.729 -3.662 8.230 1.00 57.26 325 GLU B C 1
ATOM 6241 O O . GLU B 1 299 ? 36.632 -2.869 7.936 1.00 57.88 325 GLU B O 1
ATOM 6247 N N . LEU B 1 300 ? 35.695 -4.340 9.395 1.00 51.03 326 LEU B N 1
ATOM 6248 C CA . LEU B 1 300 ? 36.713 -4.262 10.456 1.00 48.95 326 LEU B CA 1
ATOM 6249 C C . LEU B 1 300 ? 37.000 -2.812 10.945 1.00 51.75 326 LEU B C 1
ATOM 6250 O O . LEU B 1 300 ? 38.158 -2.433 11.169 1.00 50.36 326 LEU B O 1
ATOM 6255 N N . LYS B 1 301 ? 35.929 -2.025 11.138 1.00 48.03 327 LYS B N 1
ATOM 6256 C CA . LYS B 1 301 ? 36.000 -0.651 11.644 1.00 48.50 327 LYS B CA 1
ATOM 6257 C C . LYS B 1 301 ? 36.348 -0.632 13.141 1.00 52.18 327 LYS B C 1
ATOM 6258 O O . LYS B 1 301 ? 36.802 0.390 13.654 1.00 52.42 327 LYS B O 1
ATOM 6264 N N . THR B 1 302 ? 36.132 -1.773 13.827 1.00 47.93 328 THR B N 1
ATOM 6265 C CA . THR B 1 302 ? 36.355 -1.996 15.261 1.00 46.61 328 THR B CA 1
ATOM 6266 C C . THR B 1 302 ? 37.815 -2.354 15.631 1.00 48.64 328 THR B C 1
ATOM 6267 O O . THR B 1 302 ? 38.093 -2.604 16.802 1.00 46.96 328 THR B O 1
ATOM 6271 N N . ILE B 1 303 ? 38.730 -2.400 14.642 1.00 45.49 329 ILE B N 1
ATOM 6272 C CA . ILE B 1 303 ? 40.162 -2.693 14.831 1.00 43.98 329 ILE B CA 1
ATOM 6273 C C . ILE B 1 303 ? 41.029 -1.609 14.165 1.00 49.64 329 ILE B C 1
ATOM 6274 O O . ILE B 1 303 ? 40.568 -0.957 13.223 1.00 50.91 329 ILE B O 1
ATOM 6279 N N . SER B 1 304 ? 42.260 -1.391 14.672 1.00 45.89 330 SER B N 1
ATOM 6280 C CA . SER B 1 304 ? 43.197 -0.375 14.152 1.00 46.12 330 SER B CA 1
ATOM 6281 C C . SER B 1 304 ? 43.922 -0.835 12.892 1.00 49.45 330 SER B C 1
ATOM 6282 O O . SER B 1 304 ? 44.312 -0.009 12.064 1.00 50.67 330 SER B O 1
ATOM 6285 N N . GLY B 1 305 ? 44.111 -2.146 12.785 1.00 43.27 331 GLY B N 1
ATOM 6286 C CA . GLY B 1 305 ? 44.782 -2.812 11.678 1.00 41.44 331 GLY B CA 1
ATOM 6287 C C . GLY B 1 305 ? 45.336 -4.140 12.142 1.00 42.41 331 GLY B C 1
ATOM 6288 O O . GLY B 1 305 ? 44.821 -4.736 13.095 1.00 40.94 331 GLY B O 1
ATOM 6289 N N . GLY B 1 306 ? 46.396 -4.583 11.491 1.00 37.43 332 GLY B N 1
ATOM 6290 C CA . GLY B 1 306 ? 47.063 -5.827 11.846 1.00 36.19 332 GLY B CA 1
ATOM 6291 C C . GLY B 1 306 ? 48.044 -6.294 10.799 1.00 38.04 332 GLY B C 1
ATOM 6292 O O . GLY B 1 306 ? 48.107 -5.720 9.711 1.00 38.07 332 GLY B O 1
ATOM 6293 N N . THR B 1 307 ? 48.814 -7.338 11.127 1.00 33.71 333 THR B N 1
ATOM 6294 C CA . THR B 1 307 ? 49.818 -7.923 10.232 1.00 33.23 333 THR B CA 1
ATOM 6295 C C . THR B 1 307 ? 50.171 -9.374 10.579 1.00 35.17 333 THR B C 1
ATOM 6296 O O . THR B 1 307 ? 49.887 -9.854 11.675 1.00 34.26 333 THR B O 1
ATOM 6300 N N . ALA B 1 308 ? 50.828 -10.045 9.626 1.00 30.27 334 ALA B N 1
ATOM 6301 C CA . ALA B 1 308 ? 51.404 -11.376 9.732 1.00 28.20 334 ALA B CA 1
ATOM 6302 C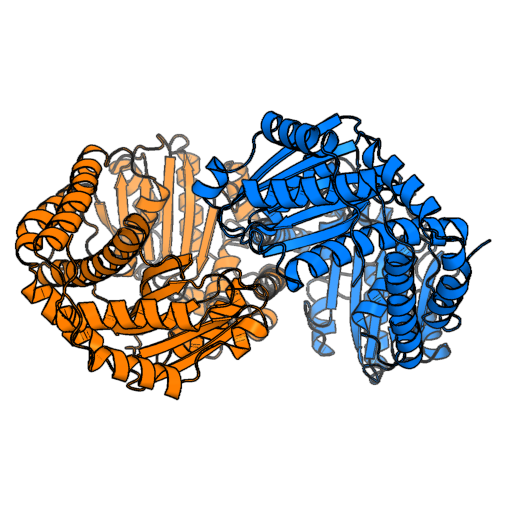 C . ALA B 1 308 ? 52.841 -11.179 9.303 1.00 32.20 334 ALA B C 1
ATOM 6303 O O . ALA B 1 308 ? 53.116 -10.353 8.428 1.00 31.33 334 ALA B O 1
ATOM 6305 N N . ARG B 1 309 ? 53.759 -11.874 9.958 1.00 29.49 335 ARG B N 1
ATOM 6306 C CA . ARG B 1 309 ? 55.191 -11.743 9.705 1.00 29.95 335 ARG B CA 1
ATOM 6307 C C . ARG B 1 309 ? 55.923 -12.985 10.128 1.00 33.93 335 ARG B C 1
ATOM 6308 O O . ARG B 1 309 ? 55.467 -13.731 11.002 1.00 32.72 335 ARG B O 1
ATOM 6316 N N . SER B 1 310 ? 57.095 -13.168 9.521 1.00 32.16 336 SER B N 1
ATOM 6317 C CA . SER B 1 310 ? 58.061 -14.218 9.796 1.00 32.02 336 SER B CA 1
ATOM 6318 C C . SER B 1 310 ? 59.257 -13.552 10.485 1.00 36.73 336 SER B C 1
ATOM 6319 O O . SER B 1 310 ? 59.656 -12.454 10.083 1.00 37.11 336 SER B O 1
ATOM 6322 N N . VAL B 1 311 ? 59.819 -14.194 11.524 1.00 32.42 337 VAL B N 1
ATOM 6323 C CA . VAL B 1 311 ? 60.989 -13.681 12.250 1.00 31.03 337 VAL B CA 1
ATOM 6324 C C . VAL B 1 311 ? 61.988 -14.807 12.557 1.00 31.75 337 VAL B C 1
ATOM 6325 O O . VAL B 1 311 ? 61.577 -15.891 12.974 1.00 28.53 337 VAL B O 1
ATOM 6329 N N . LYS B 1 312 ? 63.300 -14.548 12.354 1.00 27.75 338 LYS B N 1
ATOM 6330 C CA . LYS B 1 312 ? 64.354 -15.516 12.697 1.00 25.99 338 LYS B CA 1
ATOM 6331 C C . LYS B 1 312 ? 64.510 -15.526 14.232 1.00 28.45 338 LYS B C 1
ATOM 6332 O O . LYS B 1 312 ? 64.589 -14.459 14.849 1.00 28.94 338 LYS B O 1
ATOM 6338 N N . ILE B 1 313 ? 64.522 -16.716 14.851 1.00 23.88 339 ILE B N 1
ATOM 6339 C CA . ILE B 1 313 ? 64.663 -16.801 16.314 1.00 24.07 339 ILE B CA 1
ATOM 6340 C C . ILE B 1 313 ? 65.956 -17.538 16.715 1.00 28.44 339 ILE B C 1
ATOM 6341 O O . ILE B 1 313 ? 66.436 -17.394 17.840 1.00 27.80 339 ILE B O 1
ATOM 6346 N N . ALA B 1 314 ? 66.512 -18.321 15.772 1.00 24.69 340 ALA B N 1
ATOM 6347 C CA . ALA B 1 314 ? 67.706 -19.133 15.956 1.00 24.36 340 ALA B CA 1
ATOM 6348 C C . ALA B 1 314 ? 68.281 -19.456 14.568 1.00 29.55 340 ALA B C 1
ATOM 6349 O O . ALA B 1 314 ? 67.575 -19.248 13.582 1.00 30.24 340 ALA B O 1
ATOM 6351 N N . PRO B 1 315 ? 69.528 -19.988 14.447 1.00 26.88 341 PRO B N 1
ATOM 6352 C CA . PRO B 1 315 ? 70.075 -20.297 13.103 1.00 26.76 341 PRO B CA 1
ATOM 6353 C C . PRO B 1 315 ? 69.244 -21.268 12.264 1.00 29.93 341 PRO B C 1
ATOM 6354 O O . PRO B 1 315 ? 69.272 -21.186 11.039 1.00 30.39 341 PRO B O 1
ATOM 6358 N N . ASP B 1 316 ? 68.513 -22.178 12.920 1.00 24.96 342 ASP B N 1
ATOM 6359 C CA . ASP B 1 316 ? 67.697 -23.224 12.292 1.00 24.03 342 ASP B CA 1
ATOM 6360 C C . ASP B 1 316 ? 66.180 -23.018 12.474 1.00 27.40 342 ASP B C 1
ATOM 6361 O O . ASP B 1 316 ? 65.416 -23.914 12.127 1.00 27.00 342 ASP B O 1
ATOM 6366 N N . TYR B 1 317 ? 65.744 -21.895 13.093 1.00 22.93 343 TYR B N 1
ATOM 6367 C CA . TYR B 1 317 ? 64.332 -21.743 13.455 1.00 21.59 343 TYR B CA 1
ATOM 6368 C C . TYR B 1 317 ? 63.772 -20.365 13.249 1.00 24.36 343 TYR B C 1
ATOM 6369 O O . TYR B 1 317 ? 64.490 -19.371 13.288 1.00 22.73 343 TYR B O 1
ATOM 6378 N N . GLN B 1 318 ? 62.447 -20.308 13.106 1.00 22.48 344 GLN B N 1
ATOM 6379 C CA . GLN B 1 318 ? 61.720 -19.073 12.895 1.00 21.49 344 GLN B CA 1
ATOM 6380 C C . GLN B 1 318 ? 60.407 -19.106 13.633 1.00 24.86 344 GLN B C 1
ATOM 6381 O O . GLN B 1 318 ? 59.968 -20.158 14.124 1.00 23.43 344 GLN B O 1
ATOM 6387 N N . SER B 1 319 ? 59.758 -17.950 13.662 1.00 21.70 345 SER B N 1
ATOM 6388 C CA . SER B 1 319 ? 58.414 -17.811 14.173 1.00 22.76 345 SER B CA 1
ATOM 6389 C C . SER B 1 319 ? 57.561 -17.089 13.153 1.00 28.19 345 SER B C 1
ATOM 6390 O O . SER B 1 319 ? 58.019 -16.124 12.539 1.00 27.48 345 SER B O 1
ATOM 6393 N N . LEU B 1 320 ? 56.343 -17.600 12.930 1.00 26.47 346 LEU B N 1
ATOM 6394 C CA . LEU B 1 320 ? 55.332 -16.992 12.074 1.00 26.85 346 LEU B CA 1
ATOM 6395 C C . LEU B 1 320 ? 54.242 -16.536 13.032 1.00 29.60 346 LEU B C 1
ATOM 6396 O O . LEU B 1 320 ? 53.749 -17.337 13.836 1.00 27.08 346 LEU B O 1
ATOM 6401 N N . PHE B 1 321 ? 53.894 -15.254 12.982 1.00 26.71 347 PHE B N 1
ATOM 6402 C CA . PHE B 1 321 ? 52.872 -14.721 13.870 1.00 26.20 347 PHE B CA 1
ATOM 6403 C C . PHE B 1 321 ? 51.779 -13.972 13.128 1.00 28.80 347 PHE B C 1
ATOM 6404 O O . PHE B 1 321 ? 52.027 -13.420 12.064 1.00 27.78 347 PHE B O 1
ATOM 6412 N N . PHE B 1 322 ? 50.565 -13.987 13.694 1.00 25.65 348 PHE B N 1
ATOM 6413 C CA . PHE B 1 322 ? 49.357 -13.375 13.125 1.00 25.71 348 PHE B CA 1
ATOM 6414 C C . PHE B 1 322 ? 48.803 -12.440 14.182 1.00 28.42 348 PHE B C 1
ATOM 6415 O O . PHE B 1 322 ? 48.446 -12.893 15.267 1.00 26.80 348 PHE B O 1
ATOM 6423 N N . ARG B 1 323 ? 48.811 -11.128 13.892 1.00 26.00 349 ARG B N 1
ATOM 6424 C CA . ARG B 1 323 ? 48.469 -10.064 14.841 1.00 25.84 349 ARG B CA 1
ATOM 6425 C C . ARG B 1 323 ? 47.356 -9.150 14.399 1.00 31.84 349 ARG B C 1
ATOM 6426 O O . ARG B 1 323 ? 47.280 -8.772 13.230 1.00 32.63 349 ARG B O 1
ATOM 6434 N N . VAL B 1 324 ? 46.523 -8.744 15.360 1.00 28.88 350 VAL B N 1
ATOM 6435 C CA . VAL B 1 324 ? 45.461 -7.785 15.134 1.00 30.28 350 VAL B CA 1
ATOM 6436 C C . VAL B 1 324 ? 45.591 -6.658 16.168 1.00 34.80 350 VAL B C 1
ATOM 6437 O O . VAL B 1 324 ? 45.587 -6.918 17.371 1.00 33.49 350 VAL B O 1
ATOM 6441 N N . ASN B 1 325 ? 45.710 -5.414 15.685 1.00 33.04 351 ASN B N 1
ATOM 6442 C CA . ASN B 1 325 ? 45.808 -4.220 16.525 1.00 34.17 351 ASN B CA 1
ATOM 6443 C C . ASN B 1 325 ? 44.437 -3.694 16.907 1.00 40.18 351 ASN B C 1
ATOM 6444 O O . ASN B 1 325 ? 43.585 -3.469 16.041 1.00 42.18 351 ASN B O 1
ATOM 6449 N N . ALA B 1 326 ? 44.222 -3.510 18.215 1.00 36.59 352 ALA B N 1
ATOM 6450 C CA . ALA B 1 326 ? 42.957 -3.050 18.779 1.00 37.29 352 ALA B CA 1
ATOM 6451 C C . ALA B 1 326 ? 42.737 -1.547 18.655 1.00 43.27 352 ALA B C 1
ATOM 6452 O O . ALA B 1 326 ? 43.696 -0.767 18.665 1.00 42.26 352 ALA B O 1
ATOM 6454 N N . ARG B 1 327 ? 41.456 -1.151 18.532 1.00 42.42 353 ARG B N 1
ATOM 6455 C CA . ARG B 1 327 ? 41.024 0.241 18.555 1.00 44.44 353 ARG B CA 1
ATOM 6456 C C . ARG B 1 327 ? 40.831 0.520 20.037 1.00 49.98 353 ARG B C 1
ATOM 6457 O O . ARG B 1 327 ? 40.026 -0.158 20.686 1.00 48.14 353 ARG B O 1
ATOM 6465 N N . ASP B 1 328 ? 41.642 1.452 20.583 1.00 49.41 354 ASP B N 1
ATOM 6466 C CA . ASP B 1 328 ? 41.663 1.870 21.991 1.00 49.93 354 ASP B CA 1
ATOM 6467 C C . ASP B 1 328 ? 42.002 0.697 22.921 1.00 50.62 354 ASP B C 1
ATOM 6468 O O . ASP B 1 328 ? 43.126 0.177 22.896 1.00 49.13 354 ASP B O 1
ATOM 6473 N N . ASP B 1 329 ? 41.004 0.274 23.715 1.00 45.38 355 ASP B N 1
ATOM 6474 C CA . ASP B 1 329 ? 41.102 -0.796 24.699 1.00 43.53 355 ASP B CA 1
ATOM 6475 C C . ASP B 1 329 ? 40.142 -1.951 24.362 1.00 43.35 355 ASP B C 1
ATOM 6476 O O . ASP B 1 329 ? 39.902 -2.822 25.198 1.00 41.40 355 ASP B O 1
ATOM 6481 N N . ASN B 1 330 ? 39.626 -1.973 23.117 1.00 39.12 356 ASN B N 1
ATOM 6482 C CA . ASN B 1 330 ? 38.701 -2.999 22.664 1.00 38.19 356 ASN B CA 1
ATOM 6483 C C . ASN B 1 330 ? 39.435 -4.283 22.290 1.00 38.24 356 ASN B C 1
ATOM 6484 O O . ASN B 1 330 ? 39.608 -4.608 21.118 1.00 36.90 356 ASN B O 1
ATOM 6489 N N . MET B 1 331 ? 39.859 -5.010 23.316 1.00 33.96 357 MET B N 1
ATOM 6490 C CA . MET B 1 331 ? 40.579 -6.274 23.200 1.00 31.88 357 MET B CA 1
ATOM 6491 C C . MET B 1 331 ? 39.697 -7.374 22.614 1.00 34.70 357 MET B C 1
ATOM 6492 O O . MET B 1 331 ? 40.192 -8.187 21.839 1.00 34.88 357 MET B O 1
ATOM 6497 N N . GLN B 1 332 ? 38.398 -7.392 22.983 1.00 30.23 358 GLN B N 1
ATOM 6498 C CA . GLN B 1 332 ? 37.404 -8.363 22.519 1.00 29.21 358 GLN B CA 1
ATOM 6499 C C . GLN B 1 332 ? 37.221 -8.311 21.010 1.00 32.26 358 GLN B C 1
ATOM 6500 O O . GLN B 1 332 ? 37.279 -9.357 20.370 1.00 30.58 358 GLN B O 1
ATOM 6506 N N . ASP B 1 333 ? 37.019 -7.098 20.434 1.00 30.30 359 ASP B N 1
ATOM 6507 C CA . ASP B 1 333 ? 36.868 -6.930 18.988 1.00 30.95 359 ASP B CA 1
ATOM 6508 C C . ASP B 1 333 ? 38.137 -7.293 18.228 1.00 34.57 359 ASP B C 1
ATOM 6509 O O . ASP B 1 333 ? 38.047 -7.762 17.092 1.00 34.45 359 ASP B O 1
ATOM 6514 N N . ALA B 1 334 ? 39.316 -7.119 18.861 1.00 31.15 360 ALA B N 1
ATOM 6515 C CA . ALA B 1 334 ? 40.591 -7.487 18.248 1.00 30.12 360 ALA B CA 1
ATOM 6516 C C . ALA B 1 334 ? 40.722 -9.019 18.220 1.00 32.17 360 ALA B C 1
ATOM 6517 O O . ALA B 1 334 ? 41.116 -9.578 17.196 1.00 30.29 360 ALA B O 1
ATOM 6519 N N . ALA B 1 335 ? 40.337 -9.691 19.331 1.00 29.43 361 ALA B N 1
ATOM 6520 C CA . ALA B 1 335 ? 40.387 -11.148 19.454 1.00 28.29 361 ALA B CA 1
ATOM 6521 C C . ALA B 1 335 ? 39.421 -11.789 18.457 1.00 32.53 361 ALA B C 1
ATOM 6522 O O . ALA B 1 335 ? 39.815 -12.702 17.735 1.00 32.17 361 ALA B O 1
ATOM 6524 N N . ASN B 1 336 ? 38.203 -11.228 18.331 1.00 30.69 362 ASN B N 1
ATOM 6525 C CA . ASN B 1 336 ? 37.174 -11.649 17.375 1.00 30.68 362 ASN B CA 1
ATOM 6526 C C . ASN B 1 336 ? 37.646 -11.560 15.911 1.00 33.10 362 ASN B C 1
ATOM 6527 O O . ASN B 1 336 ? 37.492 -12.534 15.171 1.00 32.06 362 ASN B O 1
ATOM 6532 N N . ALA B 1 337 ? 38.217 -10.403 15.499 1.00 29.23 363 ALA B N 1
ATOM 6533 C CA . ALA B 1 337 ? 38.722 -10.193 14.131 1.00 29.49 363 ALA B CA 1
ATOM 6534 C C . ALA B 1 337 ? 39.855 -11.155 13.777 1.00 30.79 363 ALA B C 1
ATOM 6535 O O . ALA B 1 337 ? 39.859 -11.699 12.672 1.00 29.84 363 ALA B O 1
ATOM 6537 N N . LEU B 1 338 ? 40.790 -11.395 14.719 1.00 26.23 364 LEU B N 1
ATOM 6538 C CA . LEU B 1 338 ? 41.892 -12.327 14.500 1.00 24.90 364 LEU B CA 1
ATOM 6539 C C . LEU B 1 338 ? 41.397 -13.777 14.413 1.00 29.55 364 LEU B C 1
ATOM 6540 O O . LEU B 1 338 ? 41.784 -14.496 13.492 1.00 29.55 364 LEU B O 1
ATOM 6545 N N . MET B 1 339 ? 40.582 -14.203 15.390 1.00 27.74 365 MET B N 1
ATOM 6546 C CA . MET B 1 339 ? 40.019 -15.552 15.474 1.00 28.00 365 MET B CA 1
ATOM 6547 C C . MET B 1 339 ? 39.167 -15.877 14.241 1.00 31.22 365 MET B C 1
ATOM 6548 O O . MET B 1 339 ? 39.295 -16.981 13.709 1.00 29.12 365 MET B O 1
ATOM 6553 N N . ALA B 1 340 ? 38.319 -14.910 13.774 1.00 30.04 366 ALA B N 1
ATOM 6554 C CA . ALA B 1 340 ? 37.464 -15.067 12.583 1.00 30.92 366 ALA B CA 1
ATOM 6555 C C . ALA B 1 340 ? 38.301 -15.284 11.328 1.00 34.37 366 ALA B C 1
ATOM 6556 O O . ALA B 1 340 ? 37.996 -16.183 10.548 1.00 34.96 366 ALA B O 1
ATOM 6558 N N . GLU B 1 341 ? 39.360 -14.484 11.144 1.00 30.06 367 GLU B N 1
ATOM 6559 C CA . GLU B 1 341 ? 40.269 -14.607 9.998 1.00 30.13 367 GLU B CA 1
ATOM 6560 C C . GLU B 1 341 ? 40.958 -15.985 9.936 1.00 31.92 367 GLU B C 1
ATOM 6561 O O . GLU B 1 341 ? 40.957 -16.622 8.879 1.00 32.04 367 GLU B O 1
ATOM 6567 N N . LEU B 1 342 ? 41.511 -16.445 11.070 1.00 25.92 368 LEU B N 1
ATOM 6568 C CA . LEU B 1 342 ? 42.177 -17.744 11.173 1.00 25.27 368 LEU B CA 1
ATOM 6569 C C . LEU B 1 342 ? 41.223 -18.906 10.896 1.00 30.10 368 LEU B C 1
ATOM 6570 O O . LEU B 1 342 ? 41.579 -19.819 10.159 1.00 30.61 368 LEU B O 1
ATOM 6575 N N . ALA B 1 343 ? 39.990 -18.833 11.431 1.00 27.57 369 ALA B N 1
ATOM 6576 C CA . ALA B 1 343 ? 38.951 -19.837 11.225 1.00 26.69 369 ALA B CA 1
ATOM 6577 C C . ALA B 1 343 ? 38.446 -19.851 9.779 1.00 30.82 369 ALA B C 1
ATOM 6578 O O . ALA B 1 343 ? 38.226 -20.935 9.238 1.00 30.25 369 ALA B O 1
ATOM 6580 N N . THR B 1 344 ? 38.287 -18.660 9.140 1.00 28.06 370 THR B N 1
ATOM 6581 C CA . THR B 1 344 ? 37.865 -18.546 7.726 1.00 28.80 370 THR B CA 1
ATOM 6582 C C . THR B 1 344 ? 38.908 -19.221 6.824 1.00 32.76 370 THR B C 1
ATOM 6583 O O . THR B 1 344 ? 38.531 -19.964 5.925 1.00 33.76 370 THR B O 1
ATOM 6587 N N . ILE B 1 345 ? 40.217 -19.013 7.101 1.00 30.45 371 ILE B N 1
ATOM 6588 C CA . ILE B 1 345 ? 41.301 -19.639 6.322 1.00 30.05 371 ILE B CA 1
ATOM 6589 C C . ILE B 1 345 ? 41.322 -21.162 6.587 1.00 34.46 371 ILE B C 1
ATOM 6590 O O . ILE B 1 345 ? 41.587 -21.928 5.660 1.00 35.02 371 ILE B O 1
ATOM 6595 N N . ASP B 1 346 ? 40.995 -21.600 7.834 1.00 29.82 372 ASP B N 1
ATOM 6596 C CA . ASP B 1 346 ? 40.925 -23.028 8.171 1.00 29.66 372 ASP B CA 1
ATOM 6597 C C . ASP B 1 346 ? 39.836 -23.718 7.331 1.00 36.92 372 ASP B C 1
ATOM 6598 O O . ASP B 1 346 ? 40.050 -24.818 6.831 1.00 38.46 372 ASP B O 1
ATOM 6603 N N . GLN B 1 347 ? 38.683 -23.052 7.164 1.00 33.09 373 GLN B N 1
ATOM 6604 C CA . GLN B 1 347 ? 37.525 -23.593 6.461 1.00 33.34 373 GLN B CA 1
ATOM 6605 C C . GLN B 1 347 ? 37.548 -23.467 4.945 1.00 39.16 373 GLN B C 1
ATOM 6606 O O . GLN B 1 347 ? 37.062 -24.387 4.274 1.00 39.10 373 GLN B O 1
ATOM 6612 N N . HIS B 1 348 ? 38.066 -22.346 4.388 1.00 36.60 374 HIS B N 1
ATOM 6613 C CA . HIS B 1 348 ? 38.002 -22.159 2.932 1.00 38.05 374 HIS B CA 1
ATOM 6614 C C . HIS B 1 348 ? 39.337 -21.861 2.231 1.00 44.17 374 HIS B C 1
ATOM 6615 O O . HIS B 1 348 ? 39.366 -21.865 1.003 1.00 45.74 374 HIS B O 1
ATOM 6622 N N . GLY B 1 349 ? 40.409 -21.627 2.987 1.00 40.20 375 GLY B N 1
ATOM 6623 C CA . GLY B 1 349 ? 41.724 -21.327 2.428 1.00 40.18 375 GLY B CA 1
ATOM 6624 C C . GLY B 1 349 ? 41.763 -20.012 1.681 1.00 45.88 375 GLY B C 1
ATOM 6625 O O . GLY B 1 349 ? 41.141 -19.037 2.111 1.00 46.52 375 GLY B O 1
ATOM 6626 N N . PHE B 1 350 ? 42.481 -19.983 0.549 1.00 42.65 376 PHE B N 1
ATOM 6627 C CA . PHE B 1 350 ? 42.584 -18.796 -0.300 1.00 43.11 376 PHE B CA 1
ATOM 6628 C C . PHE B 1 350 ? 42.078 -19.085 -1.702 1.00 48.75 376 PHE B C 1
ATOM 6629 O O . PHE B 1 350 ? 42.251 -20.199 -2.200 1.00 48.89 376 PHE B O 1
ATOM 6637 N N . SER B 1 351 ? 41.426 -18.093 -2.328 1.00 47.02 377 SER B N 1
ATOM 6638 C CA . SER B 1 351 ? 40.859 -18.225 -3.674 1.00 48.50 377 SER B CA 1
ATOM 6639 C C . SER B 1 351 ? 41.929 -18.162 -4.758 1.00 53.19 377 SER B C 1
ATOM 6640 O O . SER B 1 351 ? 42.989 -17.560 -4.550 1.00 51.94 377 SER B O 1
ATOM 6643 N N . ALA B 1 352 ? 41.621 -18.740 -5.935 1.00 51.76 378 ALA B N 1
ATOM 6644 C CA . ALA B 1 352 ? 42.480 -18.731 -7.121 1.00 51.80 378 ALA B CA 1
ATOM 6645 C C . ALA B 1 352 ? 42.818 -17.293 -7.544 1.00 55.81 378 ALA B C 1
ATOM 6646 O O . ALA B 1 352 ? 43.970 -17.019 -7.873 1.00 54.43 378 ALA B O 1
ATOM 6648 N N . GLU B 1 353 ? 41.837 -16.367 -7.438 1.00 53.33 379 GLU B N 1
ATOM 6649 C CA . GLU B 1 353 ? 41.988 -14.938 -7.743 1.00 53.40 379 GLU B CA 1
ATOM 6650 C C . GLU B 1 353 ? 42.958 -14.272 -6.770 1.00 54.27 379 GLU B C 1
ATOM 6651 O O . GLU B 1 353 ? 43.821 -13.512 -7.213 1.00 54.35 379 GLU B O 1
ATOM 6657 N N . GLU B 1 354 ? 42.823 -14.562 -5.448 1.00 48.11 380 GLU B N 1
ATOM 6658 C CA . GLU B 1 354 ? 43.689 -14.037 -4.390 1.00 45.62 380 GLU B CA 1
ATOM 6659 C C . GLU B 1 354 ? 45.142 -14.459 -4.599 1.00 48.70 380 GLU B C 1
ATOM 6660 O O . GLU B 1 354 ? 46.046 -13.637 -4.414 1.00 46.37 380 GLU B O 1
ATOM 6666 N N . LEU B 1 355 ? 45.364 -15.747 -4.955 1.00 46.69 381 LEU B N 1
ATOM 6667 C CA . LEU B 1 355 ? 46.704 -16.273 -5.202 1.00 46.75 381 LEU B CA 1
ATOM 6668 C C . LEU B 1 355 ? 47.304 -15.616 -6.443 1.00 53.71 381 LEU B C 1
ATOM 6669 O O . LEU B 1 355 ? 48.464 -15.202 -6.403 1.00 52.34 381 LEU B O 1
ATOM 6674 N N . ASP B 1 356 ? 46.494 -15.454 -7.513 1.00 54.32 382 ASP B N 1
ATOM 6675 C CA . ASP B 1 356 ? 46.919 -14.763 -8.731 1.00 56.11 382 ASP B CA 1
ATOM 6676 C C . ASP B 1 356 ? 47.292 -13.305 -8.414 1.00 60.77 382 ASP B C 1
ATOM 6677 O O . ASP B 1 356 ? 48.334 -12.843 -8.871 1.00 60.48 382 ASP B O 1
ATOM 6682 N N . ASP B 1 357 ? 46.501 -12.626 -7.552 1.00 57.71 383 ASP B N 1
ATOM 6683 C CA . ASP B 1 357 ? 46.734 -11.243 -7.111 1.00 57.94 383 ASP B CA 1
ATOM 6684 C C . ASP B 1 357 ? 48.092 -11.018 -6.412 1.00 60.68 383 ASP B C 1
ATOM 6685 O O . ASP B 1 357 ? 48.730 -9.986 -6.638 1.00 60.55 383 ASP B O 1
ATOM 6690 N N . VAL B 1 358 ? 48.522 -11.974 -5.568 1.00 54.89 384 VAL B N 1
ATOM 6691 C CA . VAL B 1 358 ? 49.797 -11.900 -4.852 1.00 52.95 384 VAL B CA 1
ATOM 6692 C C . VAL B 1 358 ? 50.956 -12.169 -5.827 1.00 56.21 384 VAL B C 1
ATOM 6693 O O . VAL B 1 358 ? 51.896 -11.374 -5.884 1.00 56.07 384 VAL B O 1
ATOM 6697 N N . LYS B 1 359 ? 50.844 -13.256 -6.617 1.00 52.44 385 LYS B N 1
ATOM 6698 C CA . LYS B 1 359 ? 51.798 -13.704 -7.635 1.00 52.80 385 LYS B CA 1
ATOM 6699 C C . LYS B 1 359 ? 52.101 -12.642 -8.710 1.00 60.99 385 LYS B C 1
ATOM 6700 O O . LYS B 1 359 ? 53.239 -12.564 -9.183 1.00 61.01 385 LYS B O 1
ATOM 6706 N N . SER B 1 360 ? 51.077 -11.857 -9.115 1.00 59.79 386 SER B N 1
ATOM 6707 C CA . SER B 1 360 ? 51.175 -10.814 -10.144 1.00 61.61 386 SER B CA 1
ATOM 6708 C C . SER B 1 360 ? 51.838 -9.537 -9.632 1.00 66.88 386 SER B C 1
ATOM 6709 O O . SER B 1 360 ? 52.695 -8.990 -10.327 1.00 67.32 386 SER B O 1
ATOM 6712 N N . THR B 1 361 ? 51.427 -9.053 -8.439 1.00 64.10 387 THR B N 1
ATOM 6713 C CA . THR B 1 361 ? 51.971 -7.856 -7.785 1.00 64.37 387 THR B CA 1
ATOM 6714 C C . THR B 1 361 ? 53.479 -8.048 -7.527 1.00 68.84 387 THR B C 1
ATOM 6715 O O . THR B 1 361 ? 54.269 -7.138 -7.813 1.00 69.45 387 THR B O 1
ATOM 6719 N N . ARG B 1 362 ? 53.867 -9.253 -7.040 1.00 63.64 388 ARG B N 1
ATOM 6720 C CA . ARG B 1 362 ? 55.252 -9.656 -6.778 1.00 61.80 388 ARG B CA 1
ATOM 6721 C C . ARG B 1 362 ? 56.111 -9.624 -8.043 1.00 65.47 388 ARG B C 1
ATOM 6722 O O . ARG B 1 362 ? 57.206 -9.059 -8.005 1.00 64.06 388 ARG B O 1
ATOM 6730 N N . LEU B 1 363 ? 55.613 -10.220 -9.155 1.00 63.27 389 LEU B N 1
ATOM 6731 C CA . LEU B 1 363 ? 56.317 -10.276 -10.445 1.00 64.14 389 LEU B CA 1
ATOM 6732 C C . LEU B 1 363 ? 56.458 -8.908 -11.131 1.00 69.67 389 LEU B C 1
ATOM 6733 O O . LEU B 1 363 ? 57.370 -8.731 -11.937 1.00 68.39 389 LEU B O 1
ATOM 6738 N N . THR B 1 364 ? 55.584 -7.940 -10.795 1.00 68.72 390 THR B N 1
ATOM 6739 C CA . THR B 1 364 ? 55.663 -6.563 -11.299 1.00 70.00 390 THR B CA 1
ATOM 6740 C C . THR B 1 364 ? 56.901 -5.940 -10.648 1.00 72.82 390 THR B C 1
ATOM 6741 O O . THR B 1 364 ? 57.689 -5.295 -11.334 1.00 72.96 390 THR B O 1
ATOM 6745 N N . TRP B 1 365 ? 57.094 -6.208 -9.338 1.00 67.75 391 TRP B N 1
ATOM 6746 C CA . TRP B 1 365 ? 58.231 -5.748 -8.547 1.00 66.23 391 TRP B CA 1
ATOM 6747 C C . TRP B 1 365 ? 59.514 -6.489 -8.941 1.00 66.65 391 TRP B C 1
ATOM 6748 O O . TRP B 1 365 ? 60.569 -5.858 -8.991 1.00 65.82 391 TRP B O 1
ATOM 6759 N N . LEU B 1 366 ? 59.424 -7.815 -9.217 1.00 60.73 392 LEU B N 1
ATOM 6760 C CA . LEU B 1 366 ? 60.574 -8.651 -9.575 1.00 59.06 392 LEU B CA 1
ATOM 6761 C C . LEU B 1 366 ? 61.115 -8.380 -10.978 1.00 64.43 392 LEU B C 1
ATOM 6762 O O . LEU B 1 366 ? 62.335 -8.241 -11.124 1.00 63.42 392 LEU B O 1
ATOM 6767 N N . LYS B 1 367 ? 60.230 -8.302 -12.007 1.00 62.00 393 LYS B N 1
ATOM 6768 C CA . LYS B 1 367 ? 60.634 -7.992 -13.385 1.00 62.82 393 LYS B CA 1
ATOM 6769 C C . LYS B 1 367 ? 61.213 -6.575 -13.427 1.00 66.49 393 LYS B C 1
ATOM 6770 O O . LYS B 1 367 ? 62.158 -6.327 -14.177 1.00 66.67 393 LYS B O 1
ATOM 6776 N N . ASN B 1 368 ? 60.672 -5.670 -12.576 1.00 62.60 394 ASN B N 1
ATOM 6777 C CA . ASN B 1 368 ? 61.129 -4.290 -12.391 1.00 62.50 394 ASN B CA 1
ATOM 6778 C C . ASN B 1 368 ? 62.501 -4.296 -11.709 1.00 63.27 394 ASN B C 1
ATOM 6779 O O . ASN B 1 368 ? 63.356 -3.492 -12.086 1.00 63.90 394 ASN B O 1
ATOM 6784 N N . ALA B 1 369 ? 62.710 -5.199 -10.712 1.00 55.84 395 ALA B N 1
ATOM 6785 C CA . ALA B 1 369 ? 63.983 -5.335 -9.992 1.00 53.10 395 ALA B CA 1
ATOM 6786 C C . ALA B 1 369 ? 65.097 -5.786 -10.932 1.00 56.24 395 ALA B C 1
ATOM 6787 O O . ALA B 1 369 ? 66.224 -5.316 -10.785 1.00 55.45 395 ALA B O 1
ATOM 6789 N N . VAL B 1 370 ? 64.774 -6.666 -11.916 1.00 53.06 396 VAL B N 1
ATOM 6790 C CA . VAL B 1 370 ? 65.716 -7.140 -12.938 1.00 52.74 396 VAL B CA 1
ATOM 6791 C C . VAL B 1 370 ? 66.163 -5.933 -13.773 1.00 58.12 396 VAL B C 1
ATOM 6792 O O . VAL B 1 370 ? 67.363 -5.687 -13.886 1.00 57.17 396 VAL B O 1
ATOM 6796 N N . ASP B 1 371 ? 65.194 -5.136 -14.265 1.00 56.65 397 ASP B N 1
ATOM 6797 C CA . ASP B 1 371 ? 65.451 -3.936 -15.065 1.00 57.84 397 ASP B CA 1
ATOM 6798 C C . ASP B 1 371 ? 66.053 -2.774 -14.246 1.00 61.04 397 ASP B C 1
ATOM 6799 O O . ASP B 1 371 ? 66.611 -1.847 -14.833 1.00 61.80 397 ASP B O 1
ATOM 6804 N N . GLN B 1 372 ? 65.947 -2.813 -12.907 1.00 56.16 398 GLN B N 1
ATOM 6805 C CA . GLN B 1 372 ? 66.485 -1.741 -12.057 1.00 55.43 398 GLN B CA 1
ATOM 6806 C C . GLN B 1 372 ? 67.612 -2.185 -11.105 1.00 55.34 398 GLN B C 1
ATOM 6807 O O . GLN B 1 372 ? 67.992 -1.404 -10.227 1.00 53.47 398 GLN B O 1
ATOM 6813 N N . GLN B 1 373 ? 68.190 -3.395 -11.321 1.00 51.14 399 GLN B N 1
ATOM 6814 C CA . GLN B 1 373 ? 69.241 -3.969 -10.462 1.00 49.73 399 GLN B CA 1
ATOM 6815 C C . GLN B 1 373 ? 70.488 -3.091 -10.318 1.00 53.33 399 GLN B C 1
ATOM 6816 O O . GLN B 1 373 ? 71.173 -3.188 -9.293 1.00 51.85 399 GLN B O 1
ATOM 6822 N N . ALA B 1 374 ? 70.752 -2.214 -11.305 1.00 50.33 400 ALA B N 1
ATOM 6823 C CA . ALA B 1 374 ? 71.894 -1.295 -11.289 1.00 50.04 400 ALA B CA 1
ATOM 6824 C C . ALA B 1 374 ? 71.732 -0.159 -10.263 1.00 54.38 400 ALA B C 1
ATOM 6825 O O . ALA B 1 374 ? 72.734 0.454 -9.879 1.00 53.23 400 ALA B O 1
ATOM 6827 N N . GLU B 1 375 ? 70.480 0.107 -9.818 1.00 51.92 401 GLU B N 1
ATOM 6828 C CA . GLU B 1 375 ? 70.145 1.169 -8.861 1.00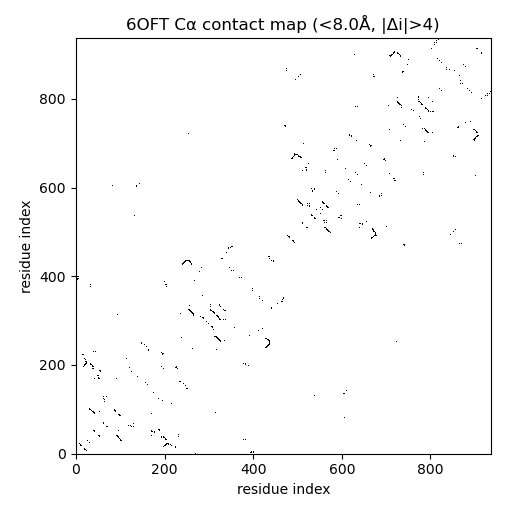 52.39 401 GLU B CA 1
ATOM 6829 C C . GLU B 1 375 ? 69.686 0.649 -7.478 1.00 54.79 401 GLU B C 1
ATOM 6830 O O . GLU B 1 375 ? 68.954 1.345 -6.762 1.00 54.83 401 GLU B O 1
ATOM 6836 N N . ARG B 1 376 ? 70.147 -0.556 -7.090 1.00 48.89 402 ARG B N 1
ATOM 6837 C CA . ARG B 1 376 ? 69.839 -1.135 -5.780 1.00 46.94 402 ARG B CA 1
ATOM 6838 C C . ARG B 1 376 ? 70.609 -0.369 -4.696 1.00 48.84 402 ARG B C 1
ATOM 6839 O O . ARG B 1 376 ? 71.689 0.158 -4.968 1.00 47.37 402 ARG B O 1
ATOM 6847 N N . ASP B 1 377 ? 70.051 -0.282 -3.475 1.00 46.11 403 ASP B N 1
ATOM 6848 C CA . ASP B 1 377 ? 70.746 0.379 -2.366 1.00 45.12 403 ASP B CA 1
ATOM 6849 C C . ASP B 1 377 ? 71.973 -0.475 -2.008 1.00 45.64 403 ASP B C 1
ATOM 6850 O O . ASP B 1 377 ? 71.832 -1.687 -1.825 1.00 44.67 403 ASP B O 1
ATOM 6855 N N . LEU B 1 378 ? 73.166 0.154 -1.967 1.00 40.90 404 LEU B N 1
ATOM 6856 C CA . LEU B 1 378 ? 74.454 -0.479 -1.671 1.00 39.56 404 LEU B CA 1
ATOM 6857 C C . LEU B 1 378 ? 74.446 -1.266 -0.358 1.00 45.17 404 LEU B C 1
ATOM 6858 O O . LEU B 1 378 ? 74.774 -2.455 -0.357 1.00 44.20 404 LEU B O 1
ATOM 6863 N N . ARG B 1 379 ? 74.026 -0.612 0.742 1.00 43.53 405 ARG B N 1
ATOM 6864 C CA . ARG B 1 379 ? 73.967 -1.188 2.087 1.00 42.60 405 ARG B CA 1
ATOM 6865 C C . ARG B 1 379 ? 73.096 -2.440 2.179 1.00 45.46 405 ARG B C 1
ATOM 6866 O O . ARG B 1 379 ? 73.568 -3.451 2.703 1.00 44.21 405 ARG B O 1
ATOM 6874 N N . MET B 1 380 ? 71.853 -2.391 1.656 1.00 42.56 406 MET B N 1
ATOM 6875 C CA . MET B 1 380 ? 70.942 -3.540 1.661 1.00 42.57 406 MET B CA 1
ATOM 6876 C C . MET B 1 380 ? 71.527 -4.702 0.828 1.00 41.28 406 MET B C 1
ATOM 6877 O O . MET B 1 380 ? 71.431 -5.859 1.240 1.00 39.51 406 MET B O 1
ATOM 6882 N N . LEU B 1 381 ? 72.131 -4.383 -0.335 1.00 34.95 407 LEU B N 1
ATOM 6883 C CA . LEU B 1 381 ? 72.777 -5.352 -1.215 1.00 33.50 407 LEU B CA 1
ATOM 6884 C C . LEU B 1 381 ? 73.953 -6.030 -0.487 1.00 34.66 407 LEU B C 1
ATOM 6885 O O . LEU B 1 381 ? 74.059 -7.261 -0.520 1.00 33.69 407 LEU B O 1
ATOM 6890 N N . THR B 1 382 ? 74.803 -5.226 0.199 1.00 30.94 408 THR B N 1
ATOM 6891 C CA . THR B 1 382 ? 75.932 -5.721 1.006 1.00 29.71 408 THR B CA 1
ATOM 6892 C C . THR B 1 382 ? 75.404 -6.608 2.162 1.00 32.08 408 THR B C 1
ATOM 6893 O O . THR B 1 382 ? 75.986 -7.673 2.418 1.00 29.86 408 THR B O 1
ATOM 6897 N N . SER B 1 383 ? 74.270 -6.198 2.809 1.00 29.66 409 SER B N 1
ATOM 6898 C CA . SER B 1 383 ? 73.615 -6.963 3.888 1.00 29.38 409 SER B CA 1
ATOM 6899 C C . SER B 1 383 ? 73.074 -8.301 3.390 1.00 33.27 409 SER B C 1
ATOM 6900 O O . SER B 1 383 ? 73.286 -9.317 4.050 1.00 31.49 409 SER B O 1
ATOM 6903 N N . ARG B 1 384 ? 72.426 -8.312 2.199 1.00 32.22 410 ARG B N 1
ATOM 6904 C CA . ARG B 1 384 ? 71.894 -9.527 1.562 1.00 32.27 410 ARG B CA 1
ATOM 6905 C C . ARG B 1 384 ? 73.031 -10.521 1.288 1.00 34.22 410 ARG B C 1
ATOM 6906 O O . ARG B 1 384 ? 72.870 -11.716 1.526 1.00 34.40 410 ARG B O 1
ATOM 6914 N N . LEU B 1 385 ? 74.168 -10.027 0.778 1.00 29.84 411 LEU B N 1
ATOM 6915 C CA . LEU B 1 385 ? 75.341 -10.864 0.498 1.00 28.84 411 LEU B CA 1
ATOM 6916 C C . LEU B 1 385 ? 75.961 -11.437 1.798 1.00 29.50 411 LEU B C 1
ATOM 6917 O O . LEU B 1 385 ? 76.318 -12.625 1.842 1.00 26.92 411 LEU B O 1
ATOM 6922 N N . ALA B 1 386 ? 76.030 -10.603 2.869 1.00 24.49 412 ALA B N 1
ATOM 6923 C CA . ALA B 1 386 ? 76.547 -11.022 4.179 1.00 23.19 412 ALA B CA 1
ATOM 6924 C C . ALA B 1 386 ? 75.698 -12.164 4.728 1.00 27.37 412 ALA B C 1
ATOM 6925 O O . ALA B 1 386 ? 76.238 -13.147 5.228 1.00 26.85 412 ALA B O 1
ATOM 6927 N N . SER B 1 387 ? 74.361 -12.052 4.569 1.00 24.43 413 SER B N 1
ATOM 6928 C CA . SER B 1 387 ? 73.378 -13.025 5.011 1.00 23.14 413 SER B CA 1
ATOM 6929 C C . SER B 1 387 ? 73.520 -14.377 4.252 1.00 24.80 413 SER B C 1
ATOM 6930 O O . SER B 1 387 ? 73.429 -15.433 4.873 1.00 21.94 413 SER B O 1
ATOM 6933 N N . SER B 1 388 ? 73.754 -14.347 2.914 1.00 22.91 414 SER B N 1
ATOM 6934 C CA . SER B 1 388 ? 73.961 -15.571 2.116 1.00 22.13 414 SER B CA 1
ATOM 6935 C C . SER B 1 388 ? 75.263 -16.265 2.561 1.00 26.28 414 SER B C 1
ATOM 6936 O O . SER B 1 388 ? 75.324 -17.489 2.616 1.00 27.47 414 SER B O 1
ATOM 6939 N N . SER B 1 389 ? 76.286 -15.483 2.891 1.00 22.65 415 SER B N 1
ATOM 6940 C CA . SER B 1 389 ? 77.563 -16.004 3.379 1.00 22.93 415 SER B CA 1
ATOM 6941 C C . SER B 1 389 ? 77.362 -16.686 4.747 1.00 28.02 415 SER B C 1
ATOM 6942 O O . SER B 1 389 ? 77.786 -17.832 4.924 1.00 27.48 415 SER B O 1
ATOM 6945 N N . LEU B 1 390 ? 76.680 -15.992 5.679 1.00 25.00 416 LEU B N 1
ATOM 6946 C CA . LEU B 1 390 ? 76.396 -16.488 7.025 1.00 25.42 416 LEU B CA 1
ATOM 6947 C C . LEU B 1 390 ? 75.657 -17.815 7.015 1.00 31.39 416 LEU B C 1
ATOM 6948 O O . LEU B 1 390 ? 76.064 -18.732 7.717 1.00 31.01 416 LEU B O 1
ATOM 6953 N N . ASN B 1 391 ? 74.577 -17.918 6.214 1.00 29.91 417 ASN B N 1
ATOM 6954 C CA . ASN B 1 391 ? 73.734 -19.115 6.124 1.00 29.43 417 ASN B CA 1
ATOM 6955 C C . ASN B 1 391 ? 74.172 -20.147 5.098 1.00 33.08 417 ASN B C 1
ATOM 6956 O O . ASN B 1 391 ? 73.530 -21.199 5.006 1.00 32.99 417 ASN B O 1
ATOM 6961 N N . ASN B 1 392 ? 75.254 -19.868 4.328 1.00 29.80 418 ASN B N 1
ATOM 6962 C CA . ASN B 1 392 ? 75.782 -20.757 3.280 1.00 29.95 418 ASN B CA 1
ATOM 6963 C C . ASN B 1 392 ? 74.712 -21.123 2.232 1.00 32.48 418 ASN B C 1
ATOM 6964 O O . ASN B 1 392 ? 74.548 -22.288 1.847 1.00 31.30 418 ASN B O 1
ATOM 6969 N N . THR B 1 393 ? 73.973 -20.101 1.787 1.00 28.36 419 THR B N 1
ATOM 6970 C CA . THR B 1 393 ? 72.937 -20.259 0.770 1.00 28.26 419 THR B CA 1
ATOM 6971 C C . THR B 1 393 ? 73.369 -19.495 -0.475 1.00 31.53 419 THR B C 1
ATOM 6972 O O . THR B 1 393 ? 74.013 -18.454 -0.339 1.00 29.78 419 THR B O 1
ATOM 6976 N N . PRO B 1 394 ? 73.019 -19.963 -1.693 1.00 30.12 420 PRO B N 1
ATOM 6977 C CA . PRO B 1 394 ? 73.418 -19.210 -2.901 1.00 30.01 420 PRO B CA 1
ATOM 6978 C C . PRO B 1 394 ? 72.795 -17.812 -2.953 1.00 33.88 420 PRO B C 1
ATOM 6979 O O . PRO B 1 394 ? 71.598 -17.631 -2.701 1.00 32.28 420 PRO B O 1
ATOM 6983 N N . PHE B 1 395 ? 73.622 -16.818 -3.252 1.00 31.02 421 PHE B N 1
ATOM 6984 C CA . PHE B 1 395 ? 73.171 -15.441 -3.405 1.00 30.14 421 PHE B CA 1
ATOM 6985 C C . PHE B 1 395 ? 72.637 -15.361 -4.841 1.00 34.39 421 PHE B C 1
ATOM 6986 O O . PHE B 1 395 ? 73.406 -15.433 -5.794 1.00 33.35 421 PHE B O 1
ATOM 6994 N N . LEU B 1 396 ? 71.313 -15.310 -4.992 1.00 32.03 422 LEU B N 1
ATOM 6995 C CA . LEU B 1 396 ? 70.700 -15.318 -6.323 1.00 32.68 422 LEU B CA 1
ATOM 6996 C C . LEU B 1 396 ? 70.639 -13.935 -6.922 1.00 35.79 422 LEU B C 1
ATOM 6997 O O . LEU B 1 396 ? 70.448 -12.953 -6.206 1.00 34.85 422 LEU B O 1
ATOM 7002 N N . SER B 1 397 ? 70.818 -13.857 -8.240 1.00 33.50 423 SER B N 1
ATOM 7003 C CA . SER B 1 397 ? 70.738 -12.598 -8.980 1.00 33.90 423 SER B CA 1
ATOM 7004 C C . SER B 1 397 ? 69.265 -12.212 -9.115 1.00 38.82 423 SER B C 1
ATOM 7005 O O . SER B 1 397 ? 68.413 -13.113 -9.075 1.00 36.83 423 SER B O 1
ATOM 7008 N N . PRO B 1 398 ? 68.932 -10.917 -9.360 1.00 38.69 424 PRO B N 1
ATOM 7009 C CA . PRO B 1 398 ? 67.524 -10.561 -9.614 1.00 39.78 424 PRO B CA 1
ATOM 7010 C C . PRO B 1 398 ? 66.944 -11.368 -10.783 1.00 45.92 424 PRO B C 1
ATOM 7011 O O . PRO B 1 398 ? 65.819 -11.849 -10.666 1.00 47.11 424 PRO B O 1
ATOM 7015 N N . GLU B 1 399 ? 67.734 -11.571 -11.874 1.00 42.42 425 GLU B N 1
ATOM 7016 C CA . GLU B 1 399 ? 67.341 -12.336 -13.063 1.00 43.24 425 GLU B CA 1
ATOM 7017 C C . GLU B 1 399 ? 66.986 -13.792 -12.730 1.00 46.42 425 GLU B C 1
ATOM 7018 O O . GLU B 1 399 ? 65.926 -14.266 -13.161 1.00 46.71 425 GLU B O 1
ATOM 7024 N N . GLU B 1 400 ? 67.849 -14.490 -11.955 1.00 41.31 426 GLU B N 1
ATOM 7025 C CA . GLU B 1 400 ? 67.575 -15.870 -11.540 1.00 41.00 426 GLU B CA 1
ATOM 7026 C C . GLU B 1 400 ? 66.384 -15.946 -10.557 1.00 44.42 426 GLU B C 1
ATOM 7027 O O . GLU B 1 400 ? 65.678 -16.957 -10.560 1.00 43.43 426 GLU B O 1
ATOM 7033 N N . THR B 1 401 ? 66.185 -14.895 -9.715 1.00 41.35 427 THR B N 1
ATOM 7034 C CA . THR B 1 401 ? 65.076 -14.808 -8.751 1.00 41.25 427 THR B CA 1
ATOM 7035 C C . THR B 1 401 ? 63.774 -14.828 -9.573 1.00 48.42 427 THR B C 1
ATOM 7036 O O . THR B 1 401 ? 62.926 -15.683 -9.325 1.00 48.80 427 THR B O 1
ATOM 7040 N N . TYR B 1 402 ? 63.691 -13.982 -10.627 1.00 47.36 428 TYR B N 1
ATOM 7041 C CA . TYR B 1 402 ? 62.550 -13.920 -11.543 1.00 49.22 428 TYR B CA 1
ATOM 7042 C C . TYR B 1 402 ? 62.312 -15.224 -12.324 1.00 54.79 428 TYR B C 1
ATOM 7043 O O . TYR B 1 402 ? 61.159 -15.658 -12.407 1.00 56.26 428 TYR B O 1
ATOM 7052 N N . GLN B 1 403 ? 63.370 -15.825 -12.915 1.00 51.23 429 GLN B N 1
ATOM 7053 C CA . GLN B 1 403 ? 63.258 -17.072 -13.695 1.00 52.01 429 GLN B CA 1
ATOM 7054 C C . GLN B 1 403 ? 62.717 -18.201 -12.826 1.00 54.78 429 GLN B C 1
ATOM 7055 O O . GLN B 1 403 ? 61.825 -18.943 -13.254 1.00 55.53 429 GLN B O 1
ATOM 7061 N N . LEU B 1 404 ? 63.240 -18.308 -11.596 1.00 48.81 430 LEU B N 1
ATOM 7062 C CA . LEU B 1 404 ? 62.800 -19.298 -10.622 1.00 48.18 430 LEU B CA 1
ATOM 7063 C C . LEU B 1 404 ? 61.359 -19.003 -10.172 1.00 51.60 430 LEU B C 1
ATOM 7064 O O . LEU B 1 404 ? 60.556 -19.929 -10.089 1.00 51.47 430 LEU B O 1
ATOM 7069 N N . SER B 1 405 ? 61.025 -17.711 -9.953 1.00 48.67 431 SER B N 1
ATOM 7070 C CA . SER B 1 405 ? 59.689 -17.246 -9.547 1.00 49.70 431 SER B CA 1
ATOM 7071 C C . SER B 1 405 ? 58.631 -17.438 -10.652 1.00 58.28 431 SER B C 1
ATOM 7072 O O . SER B 1 405 ? 57.463 -17.126 -10.431 1.00 58.67 431 SER B O 1
ATOM 7075 N N . LYS B 1 406 ? 59.044 -17.929 -11.839 1.00 57.55 432 LYS B N 1
ATOM 7076 C CA . LYS B 1 406 ? 58.169 -18.197 -12.974 1.00 59.50 432 LYS B CA 1
ATOM 7077 C C . LYS B 1 406 ? 57.935 -19.702 -13.099 1.00 64.35 432 LYS B C 1
ATOM 7078 O O . LYS B 1 406 ? 56.807 -20.155 -12.936 1.00 64.45 432 LYS B O 1
ATOM 7084 N N . ARG B 1 407 ? 59.011 -20.471 -13.351 1.00 60.75 433 ARG B N 1
ATOM 7085 C CA . ARG B 1 407 ? 59.012 -21.930 -13.521 1.00 60.66 433 ARG B CA 1
ATOM 7086 C C . ARG B 1 407 ? 58.530 -22.698 -12.265 1.00 61.87 433 ARG B C 1
ATOM 7087 O O . ARG B 1 407 ? 57.779 -23.679 -12.390 1.00 60.71 433 ARG B O 1
ATOM 7095 N N . LEU B 1 408 ? 58.979 -22.251 -11.070 1.00 55.93 434 LEU B N 1
ATOM 7096 C CA . LEU B 1 408 ? 58.661 -22.914 -9.808 1.00 54.30 434 LEU B CA 1
ATOM 7097 C C . LEU B 1 408 ? 57.354 -22.450 -9.163 1.00 57.71 434 LEU B C 1
ATOM 7098 O O . LEU B 1 408 ? 56.614 -23.307 -8.690 1.00 57.83 434 LEU B O 1
ATOM 7103 N N . TRP B 1 409 ? 57.051 -21.124 -9.150 1.00 53.59 435 TRP B N 1
ATOM 7104 C CA . TRP B 1 409 ? 55.807 -20.581 -8.557 1.00 52.89 435 TRP B CA 1
ATOM 7105 C C . TRP B 1 409 ? 54.540 -21.166 -9.160 1.00 57.71 435 TRP B C 1
ATOM 7106 O O . TRP B 1 409 ? 53.483 -21.124 -8.533 1.00 57.11 435 TRP B O 1
ATOM 7117 N N . GLN B 1 410 ? 54.653 -21.736 -10.361 1.00 56.18 436 GLN B N 1
ATOM 7118 C CA . GLN B 1 410 ? 53.551 -22.384 -11.052 1.00 57.52 436 GLN B CA 1
ATOM 7119 C C . GLN B 1 410 ? 53.165 -23.708 -10.363 1.00 60.81 436 GLN B C 1
ATOM 7120 O O . GLN B 1 410 ? 52.066 -24.221 -10.601 1.00 61.98 436 GLN B O 1
ATOM 7126 N N . GLN B 1 411 ? 54.024 -24.192 -9.428 1.00 55.01 437 GLN B N 1
ATOM 7127 C CA . GLN B 1 411 ? 53.784 -25.383 -8.595 1.00 54.04 437 GLN B CA 1
ATOM 7128 C C . GLN B 1 411 ? 53.081 -25.018 -7.268 1.00 54.23 437 GLN B C 1
ATOM 7129 O O . GLN B 1 411 ? 52.673 -25.914 -6.523 1.00 53.30 437 GLN B O 1
ATOM 7135 N N . ILE B 1 412 ? 52.968 -23.711 -6.967 1.00 48.43 438 ILE B N 1
ATOM 7136 C CA . ILE B 1 412 ? 52.278 -23.224 -5.768 1.00 46.39 438 ILE B CA 1
ATOM 7137 C C . ILE B 1 412 ? 50.829 -23.034 -6.184 1.00 50.49 438 ILE B C 1
ATOM 7138 O O . ILE B 1 412 ? 50.544 -22.232 -7.077 1.00 50.43 438 ILE B O 1
ATOM 7143 N N . THR B 1 413 ? 49.929 -23.812 -5.571 1.00 47.08 439 THR B N 1
ATOM 7144 C CA . THR B 1 413 ? 48.491 -23.798 -5.858 1.00 47.53 439 THR B CA 1
ATOM 7145 C C . THR B 1 413 ? 47.695 -23.493 -4.581 1.00 50.60 439 THR B C 1
ATOM 7146 O O . THR B 1 413 ? 48.279 -23.363 -3.505 1.00 48.57 439 THR B O 1
ATOM 7150 N N . VAL B 1 414 ? 46.360 -23.396 -4.711 1.00 47.93 440 VAL B N 1
ATOM 7151 C CA . VAL B 1 414 ? 45.387 -23.195 -3.638 1.00 47.45 440 VAL B CA 1
ATOM 7152 C C . VAL B 1 414 ? 45.487 -24.410 -2.687 1.00 49.64 440 VAL B C 1
ATOM 7153 O O . VAL B 1 414 ? 45.495 -24.243 -1.470 1.00 46.97 440 VAL B O 1
ATOM 7157 N N . GLN B 1 415 ? 45.608 -25.617 -3.280 1.00 47.26 441 GLN B N 1
ATOM 7158 C CA . GLN B 1 415 ? 45.723 -26.948 -2.676 1.00 46.65 441 GLN B CA 1
ATOM 7159 C C . GLN B 1 415 ? 47.014 -27.067 -1.852 1.00 48.92 441 GLN B C 1
ATOM 7160 O O . GLN B 1 415 ? 46.960 -27.519 -0.703 1.00 48.83 441 GLN B O 1
ATOM 7166 N N . SER B 1 416 ? 48.169 -26.655 -2.425 1.00 43.77 442 SER B N 1
ATOM 7167 C CA . SER B 1 416 ? 49.448 -26.701 -1.710 1.00 41.64 442 SER B CA 1
ATOM 7168 C C . SER B 1 416 ? 49.478 -25.710 -0.542 1.00 42.27 442 SER B C 1
ATOM 7169 O O . SER B 1 416 ? 50.033 -26.036 0.506 1.00 40.69 442 SER B O 1
ATOM 7172 N N . LEU B 1 417 ? 48.891 -24.506 -0.720 1.00 37.56 443 LEU B N 1
ATOM 7173 C CA . LEU B 1 417 ? 48.852 -23.512 0.360 1.00 36.18 443 LEU B CA 1
ATOM 7174 C C . LEU B 1 417 ? 47.931 -23.955 1.490 1.00 40.58 443 LEU B C 1
ATOM 7175 O O . LEU B 1 417 ? 48.226 -23.680 2.658 1.00 39.04 443 LEU B O 1
ATOM 7180 N N . ALA B 1 418 ? 46.838 -24.674 1.144 1.00 38.47 444 ALA B N 1
ATOM 7181 C CA . ALA B 1 418 ? 45.883 -25.231 2.109 1.00 38.50 444 ALA B CA 1
ATOM 7182 C C . ALA B 1 418 ? 46.588 -26.284 2.978 1.00 41.78 444 ALA B C 1
ATOM 7183 O O . ALA B 1 418 ? 46.394 -26.307 4.194 1.00 39.94 444 ALA B O 1
ATOM 7185 N N . GLU B 1 419 ? 47.462 -27.098 2.347 1.00 40.23 445 GLU B N 1
ATOM 7186 C CA . GLU B 1 419 ? 48.279 -28.149 2.956 1.00 40.20 445 GLU B CA 1
ATOM 7187 C C . GLU B 1 419 ? 49.243 -27.534 3.985 1.00 40.90 445 GLU B C 1
ATOM 7188 O O . GLU B 1 419 ? 49.266 -27.989 5.127 1.00 39.76 445 GLU B O 1
ATOM 7194 N N . LYS B 1 420 ? 49.996 -26.478 3.589 1.00 35.80 446 LYS B N 1
ATOM 7195 C CA . LYS B 1 420 ? 50.938 -25.761 4.453 1.00 33.55 446 LYS B CA 1
ATOM 7196 C C . LYS B 1 420 ? 50.240 -25.082 5.630 1.00 34.23 446 LYS B C 1
ATOM 7197 O O . LYS B 1 420 ? 50.774 -25.119 6.730 1.00 32.04 446 LYS B O 1
ATOM 7203 N N . TRP B 1 421 ? 49.038 -24.494 5.405 1.00 30.06 447 TRP B N 1
ATOM 7204 C CA . TRP B 1 421 ? 48.248 -23.832 6.439 1.00 29.35 447 TRP B CA 1
ATOM 7205 C C . TRP B 1 421 ? 47.770 -24.866 7.469 1.00 34.13 447 TRP B C 1
ATOM 7206 O O . TRP B 1 421 ? 47.854 -24.612 8.665 1.00 30.21 447 TRP B O 1
ATOM 7217 N N . GLN B 1 422 ? 47.271 -26.025 6.986 1.00 34.96 448 GLN B N 1
ATOM 7218 C CA . GLN B 1 422 ? 46.778 -27.145 7.797 1.00 35.58 448 GLN B CA 1
ATOM 7219 C C . GLN B 1 422 ? 47.902 -27.651 8.710 1.00 38.99 448 GLN B C 1
ATOM 7220 O O . GLN B 1 422 ? 47.672 -27.829 9.903 1.00 39.12 448 GLN B O 1
ATOM 7226 N N . GLN B 1 423 ? 49.119 -27.825 8.160 1.00 35.38 449 GLN B N 1
ATOM 7227 C CA . GLN B 1 423 ? 50.304 -28.260 8.912 1.00 34.38 449 GLN B CA 1
ATOM 7228 C C . GLN B 1 423 ? 50.643 -27.235 9.992 1.00 34.73 449 GLN B C 1
ATOM 7229 O O . GLN B 1 423 ? 50.814 -27.621 11.143 1.00 34.21 449 GLN B O 1
ATOM 7235 N N . LEU B 1 424 ? 50.671 -25.957 9.640 1.00 28.90 450 LEU B N 1
ATOM 7236 C CA . LEU B 1 424 ? 51.018 -24.874 10.600 1.00 26.23 450 LEU B CA 1
ATOM 7237 C C . LEU B 1 424 ? 50.002 -24.838 11.746 1.00 29.49 450 LEU B C 1
ATOM 7238 O O . LEU B 1 424 ? 50.430 -24.687 12.900 1.00 27.21 450 LEU B O 1
ATOM 7243 N N . ARG B 1 425 ? 48.724 -24.997 11.435 1.00 26.97 451 ARG B N 1
ATOM 7244 C CA . ARG B 1 425 ? 47.626 -24.940 12.440 1.00 26.84 451 ARG B CA 1
ATOM 7245 C C . ARG B 1 425 ? 47.730 -26.076 13.469 1.00 30.98 451 ARG B C 1
ATOM 7246 O O . ARG B 1 425 ? 47.304 -25.844 14.608 1.00 30.02 451 ARG B O 1
ATOM 7254 N N . LYS B 1 426 ? 48.197 -27.262 13.105 1.00 29.44 452 LYS B N 1
ATOM 7255 C CA . LYS B 1 426 ? 48.294 -28.362 14.106 1.00 29.93 452 LYS B CA 1
ATOM 7256 C C . LYS B 1 426 ? 49.635 -28.306 14.856 1.00 32.68 452 LYS B C 1
ATOM 7257 O O . LYS B 1 426 ? 49.878 -29.196 15.685 1.00 31.84 452 LYS B O 1
ATOM 7263 N N . ASN B 1 427 ? 50.473 -27.317 14.571 1.00 28.95 453 ASN B N 1
ATOM 7264 C CA . ASN B 1 427 ? 51.783 -27.123 15.267 1.00 27.47 453 ASN B CA 1
ATOM 7265 C C . ASN B 1 427 ? 51.504 -26.758 16.737 1.00 29.05 453 ASN B C 1
ATOM 7266 O O . ASN B 1 427 ? 50.872 -25.747 16.973 1.00 28.29 453 ASN B O 1
ATOM 7271 N N . GLN B 1 428 ? 51.948 -27.575 17.648 1.00 25.02 454 GLN B N 1
ATOM 7272 C CA . GLN B 1 428 ? 51.740 -27.456 19.092 1.00 24.48 454 GLN B CA 1
ATOM 7273 C C . GLN B 1 428 ? 52.642 -26.407 19.755 1.00 24.93 454 GLN B C 1
ATOM 7274 O O . GLN B 1 428 ? 52.382 -26.026 20.895 1.00 23.56 454 GLN B O 1
ATOM 7280 N N . ASP B 1 429 ? 53.719 -25.975 19.062 1.00 20.77 455 ASP B N 1
ATOM 7281 C CA . ASP B 1 429 ? 54.663 -24.989 19.561 1.00 18.87 455 ASP B CA 1
ATOM 7282 C C . ASP B 1 429 ? 54.158 -23.615 19.204 1.00 23.46 455 ASP B C 1
ATOM 7283 O O . ASP B 1 429 ? 54.511 -23.051 18.170 1.00 23.74 455 ASP B O 1
ATOM 7288 N N . ALA B 1 430 ? 53.315 -23.145 20.087 1.00 20.58 456 ALA B N 1
ATOM 7289 C CA . ALA B 1 430 ? 52.592 -21.887 19.868 1.00 19.85 456 ALA B CA 1
ATOM 7290 C C . ALA B 1 430 ? 52.315 -21.067 21.123 1.00 23.48 456 ALA B C 1
ATOM 7291 O O . ALA B 1 430 ? 52.297 -21.658 22.182 1.00 22.23 456 ALA B O 1
ATOM 7293 N N . PHE B 1 431 ? 52.118 -19.764 20.975 1.00 20.71 457 PHE B N 1
ATOM 7294 C CA . PHE B 1 431 ? 51.740 -18.971 22.131 1.00 20.46 457 PHE B CA 1
ATOM 7295 C C . PHE B 1 431 ? 50.848 -17.816 21.740 1.00 24.09 457 PHE B C 1
ATOM 7296 O O . PHE B 1 431 ? 51.020 -17.219 20.666 1.00 22.80 457 PHE B O 1
ATOM 7304 N N . TRP B 1 432 ? 49.868 -17.575 22.585 1.00 20.47 458 TRP B N 1
ATOM 7305 C CA . TRP B 1 432 ? 48.948 -16.424 22.476 1.00 20.15 458 TRP B CA 1
ATOM 7306 C C . TRP B 1 432 ? 49.564 -15.245 23.225 1.00 25.13 458 TRP B C 1
ATOM 7307 O O . TRP B 1 432 ? 50.050 -15.433 24.321 1.00 24.03 458 TRP B O 1
ATOM 7318 N N . GLU B 1 433 ? 49.502 -14.076 22.664 1.00 22.38 459 GLU B N 1
ATOM 7319 C CA . GLU B 1 433 ? 50.065 -12.921 23.338 1.00 22.33 459 GLU B CA 1
ATOM 7320 C C . GLU B 1 433 ? 49.199 -11.688 23.180 1.00 27.10 459 GLU B C 1
ATOM 7321 O O . GLU B 1 433 ? 48.836 -11.325 22.068 1.00 26.39 459 GLU B O 1
ATOM 7327 N N . GLN B 1 434 ? 48.925 -11.016 24.297 1.00 24.56 460 GLN B N 1
ATOM 7328 C CA . GLN B 1 434 ? 48.183 -9.761 24.294 1.00 25.40 460 GLN B CA 1
ATOM 7329 C C . GLN B 1 434 ? 49.056 -8.646 24.815 1.00 28.91 460 GLN B C 1
ATOM 7330 O O . GLN B 1 434 ? 49.880 -8.874 25.698 1.00 27.10 460 GLN B O 1
ATOM 7336 N N . MET B 1 435 ? 48.900 -7.455 24.238 1.00 26.87 461 MET B N 1
ATOM 7337 C CA . MET B 1 435 ? 49.644 -6.263 24.628 1.00 28.03 461 MET B CA 1
ATOM 7338 C C . MET B 1 435 ? 48.646 -5.218 25.080 1.00 34.14 461 MET B C 1
ATOM 7339 O O . MET B 1 435 ? 47.721 -4.886 24.337 1.00 32.31 461 MET B O 1
ATOM 7344 N N . VAL B 1 436 ? 48.802 -4.768 26.339 1.00 33.49 462 VAL B N 1
ATOM 7345 C CA . VAL B 1 436 ? 47.967 -3.787 27.032 1.00 35.21 462 VAL B CA 1
ATOM 7346 C C . VAL B 1 436 ? 48.836 -2.631 27.563 1.00 42.30 462 VAL B C 1
ATOM 7347 O O . VAL B 1 436 ? 49.942 -2.877 28.047 1.00 41.80 462 VAL B O 1
ATOM 7351 N N . ASN B 1 437 ? 48.359 -1.375 27.438 1.00 40.97 463 ASN B N 1
ATOM 7352 C CA . ASN B 1 437 ? 49.124 -0.191 27.865 1.00 41.71 463 ASN B CA 1
ATOM 7353 C C . ASN B 1 437 ? 48.455 0.655 28.959 1.00 47.55 463 ASN B C 1
ATOM 7354 O O . ASN B 1 437 ? 48.934 1.751 29.246 1.00 48.71 463 ASN B O 1
ATOM 7359 N N . ASN B 1 438 ? 47.348 0.160 29.541 1.00 44.26 464 ASN B N 1
ATOM 7360 C CA . ASN B 1 438 ? 46.590 0.806 30.622 1.00 45.78 464 ASN B CA 1
ATOM 7361 C C . ASN B 1 438 ? 45.742 -0.237 31.346 1.00 51.21 464 ASN B C 1
ATOM 7362 O O . ASN B 1 438 ? 45.591 -1.360 30.843 1.00 49.98 464 ASN B O 1
ATOM 7367 N N . GLU B 1 439 ? 45.201 0.117 32.526 1.00 49.38 465 GLU B N 1
ATOM 7368 C CA . GLU B 1 439 ? 44.441 -0.838 33.324 1.00 49.11 465 GLU B CA 1
ATOM 7369 C C . GLU B 1 439 ? 43.060 -1.167 32.754 1.00 53.06 465 GLU B C 1
ATOM 7370 O O . GLU B 1 439 ? 42.616 -2.285 32.987 1.00 52.86 465 GLU B O 1
ATOM 7376 N N . VAL B 1 440 ? 42.412 -0.273 31.965 1.00 49.94 466 VAL B N 1
ATOM 7377 C CA . VAL B 1 440 ? 41.109 -0.619 31.360 1.00 49.92 466 VAL B CA 1
ATOM 7378 C C . VAL B 1 440 ? 41.337 -1.648 30.204 1.00 51.92 466 VAL B C 1
ATOM 7379 O O . VAL B 1 440 ? 40.548 -2.586 30.062 1.00 51.21 466 VAL B O 1
ATOM 7383 N N . ALA B 1 441 ? 42.455 -1.523 29.461 1.00 46.89 467 ALA B N 1
ATOM 7384 C CA . ALA B 1 441 ? 42.835 -2.475 28.414 1.00 45.54 467 ALA B CA 1
ATOM 7385 C C . ALA B 1 441 ? 43.215 -3.818 29.071 1.00 48.76 467 ALA B C 1
ATOM 7386 O O . ALA B 1 441 ? 42.807 -4.876 28.578 1.00 47.60 467 ALA B O 1
ATOM 7388 N N . ALA B 1 442 ? 43.955 -3.761 30.208 1.00 44.68 468 ALA B N 1
ATOM 7389 C CA . ALA B 1 442 ? 44.403 -4.921 30.983 1.00 43.57 468 ALA B CA 1
ATOM 7390 C C . ALA B 1 442 ? 43.239 -5.750 31.536 1.00 47.29 468 ALA B C 1
ATOM 7391 O O . ALA B 1 442 ? 43.307 -6.981 31.490 1.00 46.62 468 ALA B O 1
ATOM 7393 N N . LYS B 1 443 ? 42.169 -5.087 32.029 1.00 43.72 469 LYS B N 1
ATOM 7394 C CA . LYS B 1 443 ? 40.981 -5.772 32.549 1.00 43.18 469 LYS B CA 1
ATOM 7395 C C . LYS B 1 443 ? 40.202 -6.415 31.400 1.00 44.98 469 LYS B C 1
ATOM 7396 O O . LYS B 1 443 ? 39.639 -7.499 31.574 1.00 44.49 469 LYS B O 1
ATOM 7402 N N . LYS B 1 444 ? 40.202 -5.755 30.218 1.00 39.97 470 LYS B N 1
ATOM 7403 C CA . LYS B 1 444 ? 39.533 -6.222 28.994 1.00 38.38 470 LYS B CA 1
ATOM 7404 C C . LYS B 1 444 ? 40.283 -7.356 28.263 1.00 38.43 470 LYS B C 1
ATOM 7405 O O . LYS B 1 444 ? 39.659 -8.075 27.473 1.00 37.53 470 LYS B O 1
ATOM 7411 N N . ALA B 1 445 ? 41.609 -7.520 28.527 1.00 31.71 471 ALA B N 1
ATOM 7412 C CA . ALA B 1 445 ? 42.443 -8.575 27.924 1.00 29.61 471 ALA B CA 1
ATOM 7413 C C . ALA B 1 445 ? 41.837 -9.961 28.222 1.00 31.77 471 ALA B C 1
ATOM 7414 O O . ALA B 1 445 ? 41.346 -10.206 29.326 1.00 30.09 471 ALA B O 1
ATOM 7416 N N . LEU B 1 446 ? 41.841 -10.848 27.232 1.00 27.58 472 LEU B N 1
ATOM 7417 C CA . LEU B 1 446 ? 41.216 -12.156 27.400 1.00 26.50 472 LEU B CA 1
ATOM 7418 C C . LEU B 1 446 ? 42.064 -13.124 28.196 1.00 28.26 472 LEU B C 1
ATOM 7419 O O . LEU B 1 446 ? 43.277 -13.189 28.007 1.00 26.80 472 LEU B O 1
ATOM 7424 N N . SER B 1 447 ? 41.428 -13.845 29.124 1.00 25.10 473 SER B N 1
ATOM 7425 C CA . SER B 1 447 ? 42.123 -14.856 29.909 1.00 24.83 473 SER B CA 1
ATOM 7426 C C . SER B 1 447 ? 42.279 -16.128 29.027 1.00 28.32 473 SER B C 1
ATOM 7427 O O . SER B 1 447 ? 41.527 -16.266 28.062 1.00 27.81 473 SER B O 1
ATOM 7430 N N . PRO B 1 448 ? 43.260 -17.028 29.289 1.00 23.55 474 PRO B N 1
ATOM 7431 C CA . PRO B 1 448 ? 43.457 -18.193 28.402 1.00 23.28 474 PRO B CA 1
ATOM 7432 C C . PRO B 1 448 ? 42.212 -19.029 28.085 1.00 26.62 474 PRO B C 1
ATOM 7433 O O . PRO B 1 448 ? 42.050 -19.378 26.924 1.00 26.92 474 PRO B O 1
ATOM 7437 N N . ALA B 1 449 ? 41.331 -19.323 29.071 1.00 23.76 475 ALA B N 1
ATOM 7438 C CA . ALA B 1 449 ? 40.122 -20.115 28.806 1.00 23.50 475 ALA B CA 1
ATOM 7439 C C . ALA B 1 449 ? 39.177 -19.397 27.825 1.00 26.42 475 ALA B C 1
ATOM 7440 O O . ALA B 1 449 ? 38.602 -20.048 26.956 1.00 25.01 475 ALA B O 1
ATOM 7442 N N . ALA B 1 450 ? 39.065 -18.051 27.951 1.00 23.81 476 ALA B N 1
ATOM 7443 C CA . ALA B 1 450 ? 38.260 -17.163 27.106 1.00 23.96 476 ALA B CA 1
ATOM 7444 C C . ALA B 1 450 ? 38.778 -17.152 25.670 1.00 28.19 476 ALA B C 1
ATOM 7445 O O . ALA B 1 450 ? 37.982 -17.145 24.730 1.00 27.75 476 ALA B O 1
ATOM 7447 N N . ILE B 1 451 ? 40.120 -17.175 25.492 1.00 23.85 477 ILE B N 1
ATOM 7448 C CA . ILE B 1 451 ? 40.737 -17.230 24.160 1.00 22.22 477 ILE B CA 1
ATOM 7449 C C . ILE B 1 451 ? 40.343 -18.556 23.492 1.00 26.00 477 ILE B C 1
ATOM 7450 O O . ILE B 1 451 ? 39.880 -18.547 22.353 1.00 26.62 477 ILE B O 1
ATOM 7455 N N . LEU B 1 452 ? 40.490 -19.665 24.189 1.00 21.38 478 LEU B N 1
ATOM 7456 C CA . LEU B 1 452 ? 40.180 -20.989 23.594 1.00 20.97 478 LEU B CA 1
ATOM 7457 C C . LEU B 1 452 ? 38.664 -21.203 23.408 1.00 26.01 478 LEU B C 1
ATOM 7458 O O . LEU B 1 452 ? 38.318 -21.922 22.515 1.00 26.54 478 LEU B O 1
ATOM 7463 N N . ALA B 1 453 ? 37.813 -20.604 24.202 1.00 23.30 479 ALA B N 1
ATOM 7464 C CA . ALA B 1 453 ? 36.356 -20.748 24.036 1.00 24.16 479 ALA B CA 1
ATOM 7465 C C . ALA B 1 453 ? 35.936 -19.963 22.784 1.00 28.90 479 ALA B C 1
ATOM 7466 O O . ALA B 1 453 ? 35.124 -20.457 21.997 1.00 28.10 479 ALA B O 1
ATOM 7468 N N . LEU B 1 454 ? 36.523 -18.790 22.586 1.00 25.99 480 LEU B N 1
ATOM 7469 C CA . LEU B 1 454 ? 36.243 -17.965 21.381 1.00 26.57 480 LEU B CA 1
ATOM 7470 C C . LEU B 1 454 ? 36.704 -18.745 20.144 1.00 30.33 480 LEU B C 1
ATOM 7471 O O . LEU B 1 454 ? 35.985 -18.730 19.136 1.00 32.03 480 LEU B O 1
ATOM 7476 N N . GLU B 1 455 ? 37.853 -19.399 20.226 1.00 26.92 481 GLU B N 1
ATOM 7477 C CA . GLU B 1 455 ? 38.390 -20.212 19.104 1.00 26.01 481 GLU B CA 1
ATOM 7478 C C . GLU B 1 455 ? 37.439 -21.383 18.828 1.00 30.86 481 GLU B C 1
ATOM 7479 O O . GLU B 1 455 ? 37.158 -21.642 17.650 1.00 30.61 481 GLU B O 1
ATOM 7485 N N . LYS B 1 456 ? 36.935 -22.038 19.866 1.00 28.75 482 LYS B N 1
ATOM 7486 C CA . LYS B 1 456 ? 35.999 -23.181 19.698 1.00 29.29 482 LYS B CA 1
ATOM 7487 C C . LYS B 1 456 ? 34.731 -22.664 19.010 1.00 34.36 482 LYS B C 1
ATOM 7488 O O . LYS B 1 456 ? 34.215 -23.345 18.109 1.00 34.18 482 LYS B O 1
ATOM 7494 N N . GLU B 1 457 ? 34.287 -21.486 19.417 1.00 31.61 483 GLU B N 1
ATOM 7495 C CA . GLU B 1 457 ? 33.115 -20.794 18.890 1.00 32.17 483 GLU B CA 1
ATOM 7496 C C . GLU B 1 457 ? 33.256 -20.587 17.372 1.00 36.56 483 GLU B C 1
ATOM 7497 O O . GLU B 1 457 ? 32.344 -20.946 16.629 1.00 37.82 483 GLU B O 1
ATOM 7503 N N . TYR B 1 458 ? 34.419 -20.067 16.902 1.00 32.15 484 TYR B N 1
ATOM 7504 C CA . TYR B 1 458 ? 34.647 -19.851 15.462 1.00 31.48 484 TYR B CA 1
ATOM 7505 C C . TYR B 1 458 ? 34.879 -21.141 14.694 1.00 34.92 484 TYR B C 1
ATOM 7506 O O . TYR B 1 458 ? 34.489 -21.223 13.531 1.00 35.23 484 TYR B O 1
ATOM 7515 N N . ALA B 1 459 ? 35.462 -22.164 15.355 1.00 31.04 485 ALA B N 1
ATOM 7516 C CA . ALA B 1 459 ? 35.713 -23.474 14.743 1.00 31.60 485 ALA B CA 1
ATOM 7517 C C . ALA B 1 459 ? 34.415 -24.177 14.381 1.00 37.67 485 ALA B C 1
ATOM 7518 O O . ALA B 1 459 ? 34.363 -24.887 13.379 1.00 38.95 485 ALA B O 1
ATOM 7520 N N . ASN B 1 460 ? 33.372 -23.956 15.189 1.00 35.35 486 ASN B N 1
ATOM 7521 C CA . ASN B 1 460 ? 32.054 -24.551 15.047 1.00 36.57 486 ASN B CA 1
ATOM 7522 C C . ASN B 1 460 ? 31.083 -23.678 14.229 1.00 41.51 486 ASN B C 1
ATOM 7523 O O . ASN B 1 460 ? 30.017 -24.162 13.859 1.00 43.34 486 ASN B O 1
ATOM 7528 N N . LYS B 1 461 ? 31.472 -22.425 13.894 1.00 35.54 487 LYS B N 1
ATOM 7529 C CA . LYS B 1 461 ? 30.693 -21.554 13.008 1.00 34.82 487 LYS B CA 1
ATOM 7530 C C . LYS B 1 461 ? 30.933 -22.031 11.570 1.00 36.93 487 LYS B C 1
ATOM 7531 O O . LYS B 1 461 ? 32.058 -22.406 11.227 1.00 35.22 487 LYS B O 1
ATOM 7537 N N . LYS B 1 462 ? 29.887 -22.013 10.732 1.00 34.14 488 LYS B N 1
ATOM 7538 C CA . LYS B 1 462 ? 29.987 -22.407 9.328 1.00 34.69 488 LYS B CA 1
ATOM 7539 C C . LYS B 1 462 ? 30.162 -21.089 8.559 1.00 38.80 488 LYS B C 1
ATOM 7540 O O . LYS B 1 462 ? 29.195 -20.496 8.080 1.00 39.43 488 LYS B O 1
ATOM 7546 N N . LEU B 1 463 ? 31.398 -20.590 8.551 1.00 34.79 489 LEU B N 1
ATOM 7547 C CA . LEU B 1 463 ? 31.792 -19.298 7.991 1.00 34.28 489 LEU B CA 1
ATOM 7548 C C . LEU B 1 463 ? 31.736 -19.233 6.498 1.00 39.79 489 LEU B C 1
ATOM 7549 O O . LEU B 1 463 ? 31.999 -20.228 5.833 1.00 40.13 489 LEU B O 1
ATOM 7554 N N . ALA B 1 464 ? 31.412 -18.049 5.971 1.00 37.59 490 ALA B N 1
ATOM 7555 C CA . ALA B 1 464 ? 31.327 -17.820 4.537 1.00 39.58 490 ALA B CA 1
ATOM 7556 C C . ALA B 1 464 ? 32.718 -17.606 3.969 1.00 46.34 490 ALA B C 1
ATOM 7557 O O . ALA B 1 464 ? 33.603 -17.068 4.655 1.00 43.92 490 ALA B O 1
ATOM 7559 N N . ALA B 1 465 ? 32.914 -18.054 2.717 1.00 46.91 491 ALA B N 1
ATOM 7560 C CA . ALA B 1 465 ? 34.170 -17.896 2.000 1.00 48.57 491 ALA B CA 1
ATOM 7561 C C . ALA B 1 465 ? 34.317 -16.422 1.625 1.00 56.86 491 ALA B C 1
ATOM 7562 O O . ALA B 1 465 ? 33.317 -15.778 1.274 1.00 57.26 491 ALA B O 1
ATOM 7564 N N . TYR B 1 466 ? 35.546 -15.878 1.733 1.00 55.63 492 TYR B N 1
ATOM 7565 C CA . TYR B 1 466 ? 35.794 -14.488 1.356 1.00 57.33 492 TYR B CA 1
ATOM 7566 C C . TYR B 1 466 ? 35.916 -14.346 -0.163 1.00 64.03 492 TYR B C 1
ATOM 7567 O O . TYR B 1 466 ? 36.403 -15.262 -0.831 1.00 63.02 492 TYR B O 1
ATOM 7576 N N . VAL B 1 467 ? 35.456 -13.203 -0.703 1.00 64.17 493 VAL B N 1
ATOM 7577 C CA . VAL B 1 467 ? 35.504 -12.931 -2.142 1.00 66.49 493 VAL B CA 1
ATOM 7578 C C . VAL B 1 467 ? 36.401 -11.718 -2.484 1.00 71.84 493 VAL B C 1
ATOM 7579 O O . VAL B 1 467 ? 36.105 -10.592 -2.069 1.00 71.87 493 VAL B O 1
ATOM 7583 N N . PHE B 1 468 ? 37.517 -11.988 -3.232 1.00 68.73 494 PHE B N 1
ATOM 7584 C CA . PHE B 1 468 ? 38.517 -11.059 -3.793 1.00 100.83 494 PHE B CA 1
ATOM 7585 C C . PHE B 1 468 ? 39.820 -11.758 -4.162 1.00 122.85 494 PHE B C 1
ATOM 7586 O O . PHE B 1 468 ? 40.488 -11.357 -5.115 1.00 80.17 494 PHE B O 1
#

Secondary structure (DSSP, 8-state):
-BPPPPTT-EEEE-TTS-EEEEEE--SSTTEEEEEEEES--GGG--TT-TTHHHHHHHHTTSBBSSSBTTHHHHHHHTTT--BTTTEEEEE-SS-EEEEEEEESS-HHHHHHHHHHHHHHHH-B---HHHHHHHHHHHHHHHHHT-SHHHHHHHHHHHHHTTT-GGGG--TT--HHHHHH--HHHHHHHHHHH-SGGGEEEEEEES--HHHHHHHHHHHHTTS--PPPPPPP--------SEEEEEEE-TT----EEEEEEEEE-----BHHHHHHHHHHHHHHHHHHHHHHHHHHTTS--SEEEEEEEEEEEETTEEEEEEEEEESTT-HHHHHHHHHHHHHHHHHH---HHHHHHHHHHHHHHHHHHHHTGGG--HHHHHHHHHHHHHHT-----HHHHHHHHHHHGGG--HHHHHHHHHHHHT-S-EEEEEEESSHHHHHHSPPHHHHHHHHHHHHTS-PPPP---/-BPPPPTT-EEEE-TTS-EEEEEE--SSTTEEEEEEEES--GGG--TT-TTHHHHHHHHGGG-BSSS-TTHHHHHHHHTT--BTTTEEEEE-SS-EEEEEEEESS-HHHHHHHHHHHHHHHH-B---HHHHHHHHHHHHHHHHH--SHHHHHHHHHHHHHSTTSSGGG--TT--HHHHHH--HHHHHHHHHHH-SGGGEEEEEEES--HHHHHHHHHHHHTTS--PPPPPPP--PPPP--SEEEEEEE-TT----EEEEEEEEEPP---BHHHHHHHHHHHHHHHHHHHHHHHHHHHT--TTEEEEEEEEEEEETTEEEEEEEEEESTT-HHHHHHHHHHHHHHHHHH---HHHHHHHHHHHHHHHHHHHHHGGG--HHHHHHHHHHHHHHT-----HHHHHHHHHHTGGG--HHHHHHHHHHHHT-S-EEEEEEESSHHHHHHSPPHHHHHHHHHHHHHS-PPPP--

Sequence (937 aa):
AALPQDEKLITGQLDNGLRYMIYPHAHPKDQVNLWLQIHTGSLQEEDNELGVAHFVEHMMFNGTKTWPGNKVIETFESMGLRFGRDVNAYTSYDETVYQVSLPTTQKQNLQQVMAIFSEWSNAATFEKLEVDAERGVITEEWRAHQDAKWRTSQARRPFLLANTRNLDREPIGLMDTVATVTPAQLRQFYQRWYQPNNMTFIVVGDIDSKEALALIKDNLSKLPANKAAENRVWPTKAENHLRFNIINDKENRVNGIALYYRLPMVQVNDEQSFIEQAEWSMLVQLFNQRLQERIQSGELKTISGGTARSVKIAPDYQSLFFRVNARDDNMQDAANALMAELATIDQHGFSAEELDDVKSTRLTWLKNAVDQQAERDLRMLTSRLASSSLNNTPFLSPEETYQLSKRLWQQITVQSLAEKWQQLRKNQDAFWEQMVNNEVAAKKALSPAAILALEKEYANKKLAAYVFPAALPQDEKLITGQLDNGLRYMIYPHAHPKDQVNLWLQIHTGSLQEEDNELGVAHFVEHMMFNGTKTWPGNKVIETFESMGLRFGRDVNAYTSYDETVYQVSLPTTQKQNLQQVMAIFSEWSNAATFEKLEVDAERGVITEEWRAHQDAKWRTSQARRPFLLANTRNLDREPIGLMDTVATVTPAQLRQFYQRWYQPNNMTFIVVGDIDSKEALALIKDNLSKLPANKAAENRVWPTKAENHLRFNIINDKENRVNGIALYYRLPMVQVNDEQSFIEQAEWSMLVQLFNQRLQERIQSGELKTISGGTARSVKIAPDYQSLFFRVNARDDNMQDAANALMAELATIDQHGFSAEELDDVKSTRLTWLKNAVDQQAERDLRMLTSRLASSSLNNTPFLSPEETYQLSKRLWQQITVQSLAEKWQQLRKNQDAFWEQMVNNEVAAKKALSPAAILALEKEYANKKLAAYVF

GO terms:
  GO:0008233 peptidase activity (F, IDA)
  GO:0005829 cytosol (C, IDA)
  GO:0030288 outer membrane-bounded periplasmic space (C, IDA)

InterPro domains:
  IPR001431 Peptidase M16, zinc-binding site [PS00143] (67-90)
  IPR007863 Peptidase M16, C-terminal [PF05193] (207-386)
  IPR007863 Peptidase M16, C-terminal [PF05193] (688-862)
  IPR011249 Metalloenzyme, LuxS/M16 peptidase-like [SSF63411] (35-251)
  IPR011249 Metalloenzyme, LuxS/M16 peptidase-like [SSF63411] (259-452)
  IPR011249 Metalloenzyme, LuxS/M16 peptidase-like [SSF63411] (510-732)
  IPR011249 Metalloenzyme, LuxS/M16 peptidase-like [SSF63411] (749-923)
  IPR011765 Peptidase M16, N-terminal [PF00675] (47-203)
  IPR050361 Mitochondrial Processing Peptidase/Ubiquinol-cytochrome c Reductase Complex [PTHR11851] (33-444)

Solvent-accessible surface area: 41191 Å² total; per-residue (Å²): 98,96,11,77,75,5,158,93,12,45,62,29,106,18,160,14,12,0,84,32,25,1,1,53,12,36,79,75,149,62,43,0,7,0,6,0,0,0,25,2,1,0,13,15,0,80,116,102,13,30,1,1,1,24,1,0,10,22,1,0,13,14,1,0,143,80,33,64,15,30,109,0,33,64,21,2,61,95,30,48,8,43,61,10,144,30,0,30,23,77,17,32,53,26,14,2,0,0,8,0,30,2,66,5,99,86,96,133,40,1,79,54,0,0,26,0,0,25,17,0,2,69,13,12,44,2,64,137,122,9,0,29,1,6,15,3,4,0,8,9,6,59,90,45,88,40,77,18,168,68,87,9,51,61,40,36,30,77,43,27,15,8,58,8,43,6,63,92,12,52,24,29,16,94,7,78,20,1,19,102,5,60,26,64,68,0,88,97,2,5,107,77,11,4,23,5,53,8,0,2,0,0,0,0,0,41,12,95,57,175,53,0,62,43,18,1,129,102,20,0,46,186,13,72,73,77,171,16,43,150,56,123,116,61,111,15,138,35,47,78,127,78,34,55,27,82,8,78,16,139,127,18,109,34,7,0,0,0,5,6,8,2,13,90,59,68,60,34,65,44,50,149,8,21,24,64,90,3,12,26,31,0,0,18,51,0,0,41,31,3,0,79,36,40,17,146,77,44,110,28,101,67,5,52,13,19,42,1,130,53,56,84,9,1,50,44,17,10,0,0,10,0,28,0,29,0,44,61,27,49,1,91,48,0,0,35,9,0,4,27,4,0,6,6,3,72,67,90,14,8,29,60,93,0,8,89,41,0,33,58,70,50,35,95,173,22,115,67,24,33,107,100,30,62,104,50,85,16,127,130,6,0,40,92,1,4,57,11,11,43,36,132,26,35,2,18,15,12,75,27,34,35,96,5,1,121,114,1,12,134,105,1,56,41,134,28,2,49,106,28,10,119,101,4,48,155,40,112,1,5,0,4,1,2,25,1,29,46,107,87,0,26,185,100,15,8,69,60,83,46,4,66,62,16,58,144,91,22,62,113,90,214,38,84,57,26,117,50,126,94,91,14,80,73,3,148,97,10,48,59,28,106,18,157,6,5,0,84,33,27,3,1,56,13,45,80,71,148,65,47,0,1,1,7,0,0,0,26,3,1,0,12,12,0,81,120,125,14,32,2,1,0,23,0,0,11,11,1,0,2,2,0,0,143,76,26,69,11,6,105,0,7,36,15,2,42,95,24,51,10,60,25,13,156,25,0,34,25,80,17,32,46,26,14,1,0,0,18,0,26,2,66,9,89,84,111,146,42,0,80,61,0,0,27,0,0,2,9,0,1,70,17,13,41,2,94,111,48,9,0,19,7,1,36,13,1,0,19,44,36,95,112,63,49,84,81,9,168,67,87,9,54,63,38,45,28,77,43,27,13,9,66,8,39,5,70,93,10,61,21,22,16,101,33,81,20,0,29,76,5,57,25,63,86,0,88,112,1,8,114,69,10,4,32,4,44,8,0,2,0,0,2,0,0,39,13,96,55,172,53,0,58,45,22,1,132,108,10,0,47,135,6,68,54,102,130,10,42,151,50,115,122,69,95,16,148,51,47,76,130,75,33,56,27,81,7,75,16,149,84,16,64,70,8,1,0,0,5,7,8,1,9,87,50,23,59,32,69,42,54,135,16,20,23,66,84,4,12,13,34,0,1,19,54,0,0,37,37,5,0,79,15,47,66,141,76,32,82,40,159,72,2,40,10,12,40,1,143,60,60,86,8,1,52,47,17,11,0,1,14,1,28,0,36,5,78,62,24,56,1,86,40,0,0,38,10,0,3,27,7,0,6,9,3,73,66,89,12,7,35,59,118,0,8,87,66,0,35,68,86,46,47,97,175,26,123,81,23,33,108,99,34,63,95,48,89,10,110,130,4,0,51,92,0,4,58,13,10,39,43,132,25,36,3,21,14,14,76,29,36,45,88,1,2,102,130,5,14,138,98,2,60,59,146,23,2,45,117,34,8,109,101,3,55,139,39,112,1,4,0,4,0,2,27,1,26,45,85,79,0,24,152,107,12,10,69,64,82,45,4,67,61,12,62,142,93,21,69,110,92,211,36,87,59,31,122,140

Nearest PDB structures (foldseek):
  6oft-assembly2_B  TM=9.991E-01  e=1.259E-87  Escherichia coli K-12
  6ofs-assembly1_A  TM=9.988E-01  e=5.053E-87  Escherichia coli K-12
  6brs-assembly1_A  TM=8.367E-01  e=7.045E-36  Pectobacterium atrosepticum SCRI1043
  6b05-assembly1_A  TM=8.360E-01  e=3.502E-35  Pectobacterium atrosepticum SCRI1043
  4nnz-assembly2_A  TM=8.132E-01  e=2.297E-23  Pseudomonas aeruginosa PAO1